Protein 4INE (pdb70)

Secondary structure (DSSP, 8-state):
--THHHHHHHHHHHHHTSSS----EEEE-SSHHHHHHHHHHHTTT-S-EEEES-GGGTTT---EEEEEEES-STTTTT-HHHHHHHHHHHHHHEEEEEEEEE-TT-SSTTHHHHHHHHHHH--EE-TTS-EEEEEEEEEEE-HHIIIII----EEEEEEEEEE------SS-SHHHHHHHTTT-HHHHHHHHHHH-TT--STTHHHHHHHHHGGG----TT-EEEEET-TTSHHHHHHHHHH--EEEEEES-HHHHHHHHHHHHHS--TTEEEEE--TTT--PPTT-EEEEEEES-GGG-S-HHHHHHHHHHHEEEEEEEEEEEEEE-SSPPPHHHHHHHHHHT-----HHHHHHHHHHHT-EEEEEEE-HHHHHHHHHHHHHHHHHSHHHHHHHS-HHHHHHHHHHHHHHHHHHHTT-EEEEEEEEE---/--THHHHHHHHHHHHH-----EEEE-SSHHHHHHHHHHHTTT-S-EEEES-GGGGTT---EEEEEEES--TTTTT-HHHHHHHHHHHHHHEEEEEEEEE-TT-SSTTHHHHHHHHHHH--EE-TTS-EEEEEEEEEEE-HHIIIII----EEEEEEEEEEPPP--SSSSSHHHHHHHTTT-HHHHHHHHHHH-TT--STTHHHHHHHHHGGG----TT-EEEEET-TTSHHHHHHHHHH--EEEEEES-HHHHHHHHHHHHHS--TTEEEEE--TTT--PPTT-EEEEEEES-GGG-S-HHHHHHHHHHHEEEEEEEEEEEEEE-SSPPPHHHHHHHHHHT-----HHHHHHHHHHHT-EEEEEEE-HHHHHHHHHHHHHHHHT-HHHHHTTS-HHHHHHHHHHHHHHHHHHHTT-EEEEEEEEE---

Solvent-accessible surface area: 34184 Å² total; per-residue (Å²): 111,10,33,2,18,2,41,6,0,19,36,10,0,71,32,10,9,97,67,136,107,18,71,20,0,14,0,0,0,73,57,91,173,56,0,86,20,2,38,70,2,0,76,108,51,20,89,70,11,76,36,40,55,32,42,148,76,1,58,102,13,157,127,2,47,0,0,0,0,0,40,12,0,62,163,32,8,123,62,43,109,76,0,32,74,6,0,103,52,0,2,77,14,1,17,0,0,0,1,18,0,37,3,85,123,23,117,62,84,76,10,4,12,78,0,0,35,58,0,6,48,18,55,36,93,48,122,120,55,63,47,3,0,1,62,22,13,0,2,8,10,0,16,24,6,2,13,32,103,15,10,0,5,2,2,0,0,0,0,74,59,85,74,32,78,126,70,144,93,104,26,53,32,84,6,10,48,11,6,113,54,26,24,39,67,86,21,0,62,8,27,21,39,5,17,26,113,55,9,29,7,3,25,2,90,106,9,1,30,134,4,2,97,92,2,35,132,25,71,38,34,36,45,2,2,5,5,22,12,6,5,1,5,12,0,53,4,2,0,54,12,26,0,0,30,2,16,0,1,17,23,0,1,22,11,0,0,2,1,2,51,74,0,30,139,119,67,5,1,5,0,74,5,2,1,1,41,14,31,61,16,54,38,51,87,55,34,17,22,12,0,4,0,20,15,19,8,6,17,18,68,60,4,102,90,2,1,35,67,4,52,108,3,0,29,53,14,6,66,0,0,0,0,4,17,0,65,8,148,26,166,63,24,116,118,0,107,95,28,27,78,92,57,32,13,99,22,42,21,30,114,65,0,18,76,17,0,88,189,36,30,5,57,104,38,105,52,77,75,11,11,93,79,0,76,92,2,1,79,106,14,55,17,79,0,78,151,53,58,86,67,0,74,93,127,36,78,93,205,38,44,56,70,8,20,58,18,6,61,43,12,19,35,6,17,119,123,54,2,2,8,0,1,6,0,22,2,32,18,48,193,114,10,33,2,19,1,41,7,0,18,38,10,0,82,42,23,81,164,15,74,19,0,16,0,0,0,72,58,92,173,54,0,87,22,2,35,65,1,0,76,110,51,20,86,69,10,76,36,38,66,31,42,145,67,2,72,105,13,166,123,1,47,0,0,0,0,1,43,11,1,66,161,19,8,114,62,48,111,80,0,36,69,6,0,100,54,0,2,80,18,1,16,0,0,0,0,16,2,40,4,84,122,24,119,64,78,87,8,2,12,78,1,0,35,53,0,7,47,20,57,37,93,49,122,113,54,65,63,5,0,1,60,22,11,0,2,8,10,0,16,24,6,4,14,32,102,16,11,0,3,2,2,0,0,0,0,85,56,83,77,30,77,128,77,132,100,111,28,49,34,80,6,10,46,13,6,110,55,28,24,40,63,88,20,0,66,10,29,22,37,4,17,25,109,51,9,29,7,3,26,3,90,105,8,1,27,130,5,0,98,94,2,37,125,28,63,38,33,36,46,1,2,6,5,21,12,7,5,1,5,10,0,51,4,1,0,54,10,25,0,0,30,2,16,0,2,15,22,1,1,21,10,0,1,3,1,2,51,77,0,32,142,120,67,6,3,4,1,73,4,1,0,1,39,13,30,60,17,70,37,45,86,52,34,18,22,14,0,2,0,20,16,17,7,7,17,16,69,63,5,94,90,1,1,37,65,4,47,110,4,0,28,58,12,6,65,0,0,0,0,4,17,0,65,7,129,25,164,65,23,114,113,0,108,96,26,28,78,94,59,33,13,98,23,43,20,28,139,66,0,26,68,20,0,98,153,27,28,10,59,104,48,108,55,75,74,11,11,94,77,1,75,93,3,2,78,102,15,57,16,86,0,75,147,50,74,87,72,0,69,90,127,31,78,97,203,39,24,70,68,9,28,59,18,6,61,39,12,18,34,8,15,119,122,54,2,1,7,0,1,2,0,20,2,26,20,51,196

Structure (mmCIF, N/CA/C/O backbone):
data_4INE
#
_entry.id   4INE
#
_cell.length_a   57.131
_cell.length_b   68.011
_cell.length_c   74.742
_cell.angle_alpha   107.18
_cell.angle_beta   96.30
_cell.angle_gamma   106.51
#
_symmetry.space_group_name_H-M   'P 1'
#
loop_
_entity.id
_entity.type
_entity.pdbx_description
1 polymer 'Protein PMT-2'
2 non-polymer S-ADENOSYL-L-HOMOCYSTEINE
3 non-polymer 'PHOSPHORIC ACID MONO-(2-AMINO-ETHYL) ESTER'
4 non-polymer BETA-MERCAPTOETHANOL
5 water water
#
loop_
_atom_site.group_PDB
_atom_site.id
_atom_site.type_symbol
_atom_site.label_atom_id
_atom_site.label_alt_id
_atom_site.label_comp_id
_atom_site.label_asym_id
_atom_site.label_entity_id
_atom_site.label_seq_id
_atom_site.pdbx_PDB_ins_code
_atom_site.Cartn_x
_atom_site.Cartn_y
_atom_site.Cartn_z
_atom_site.occupancy
_atom_site.B_iso_or_equiv
_atom_site.auth_seq_id
_atom_site.auth_comp_id
_atom_site.auth_asym_id
_atom_site.auth_atom_id
_atom_site.pdbx_PDB_model_num
ATOM 1 N N . SER A 1 22 ? 15.096 -5.587 5.139 1.00 35.80 2 SER A N 1
ATOM 2 C CA . SER A 1 22 ? 15.534 -4.696 6.256 1.00 33.12 2 SER A CA 1
ATOM 3 C C . SER A 1 22 ? 17.064 -4.539 6.335 1.00 28.23 2 SER A C 1
ATOM 4 O O . SER A 1 22 ? 17.574 -3.437 6.186 1.00 27.93 2 SER A O 1
ATOM 7 N N . SER A 1 23 ? 17.806 -5.623 6.565 1.00 24.41 3 SER A N 1
ATOM 8 C CA . SER A 1 23 ? 19.272 -5.479 6.610 1.00 19.49 3 SER A CA 1
ATOM 9 C C . SER A 1 23 ? 19.812 -5.133 5.225 1.00 16.32 3 SER A C 1
ATOM 10 O O . SER A 1 23 ? 19.502 -5.817 4.244 1.00 15.99 3 SER A O 1
ATOM 13 N N . LEU A 1 24 ? 20.611 -4.070 5.129 1.00 13.98 4 LEU A N 1
ATOM 14 C CA . LEU A 1 24 ? 21.110 -3.656 3.822 1.00 12.92 4 LEU A CA 1
ATOM 15 C C . LEU A 1 24 ? 22.124 -4.656 3.236 1.00 11.48 4 LEU A C 1
ATOM 16 O O . LEU A 1 24 ? 22.394 -4.647 2.036 1.00 10.63 4 LEU A O 1
ATOM 21 N N . SER A 1 25 ? 22.667 -5.543 4.075 1.00 10.72 5 SER A N 1
ATOM 22 C CA . SER A 1 25 ? 23.608 -6.537 3.562 1.00 11.37 5 SER A CA 1
ATOM 23 C C . SER A 1 25 ? 22.925 -7.468 2.540 1.00 10.98 5 SER A C 1
ATOM 24 O O . SER A 1 25 ? 23.565 -7.970 1.619 1.00 11.48 5 SER A O 1
ATOM 27 N N . ILE A 1 26 ? 21.607 -7.663 2.676 1.00 10.69 6 ILE A N 1
ATOM 28 C CA . ILE A 1 26 ? 20.903 -8.546 1.739 1.00 11.07 6 ILE A CA 1
ATOM 29 C C . ILE A 1 26 ? 20.894 -8.013 0.282 1.00 10.72 6 ILE A C 1
ATOM 30 O O . ILE A 1 26 ? 21.399 -8.669 -0.633 1.00 10.20 6 ILE A O 1
ATOM 35 N N . PRO A 1 27 ? 20.330 -6.805 0.055 1.00 10.48 7 PRO A N 1
ATOM 36 C CA . PRO A 1 27 ? 20.357 -6.316 -1.334 1.00 10.35 7 PRO A CA 1
ATOM 37 C C . PRO A 1 27 ? 21.794 -6.020 -1.822 1.00 10.07 7 PRO A C 1
ATOM 38 O O . PRO A 1 27 ? 22.069 -6.131 -3.020 1.00 10.28 7 PRO A O 1
ATOM 42 N N . ARG A 1 28 ? 22.698 -5.681 -0.901 1.00 10.18 8 ARG A N 1
ATOM 43 C CA . ARG A 1 28 ? 24.096 -5.483 -1.303 1.00 9.67 8 ARG A CA 1
ATOM 44 C C . ARG A 1 28 ? 24.730 -6.778 -1.795 1.00 10.10 8 ARG A C 1
ATOM 45 O O . ARG A 1 28 ? 25.624 -6.730 -2.621 1.00 11.00 8 ARG A O 1
ATOM 53 N N . GLN A 1 29 ? 24.250 -7.933 -1.335 1.00 10.06 9 GLN A N 1
ATOM 54 C CA . GLN A 1 29 ? 24.778 -9.187 -1.839 1.00 10.01 9 GLN A CA 1
ATOM 55 C C . GLN A 1 29 ? 24.373 -9.354 -3.299 1.00 10.02 9 GLN A C 1
ATOM 56 O O . GLN A 1 29 ? 25.166 -9.799 -4.124 1.00 10.22 9 GLN A O 1
ATOM 62 N N . SER A 1 30 ? 23.137 -8.968 -3.633 1.00 10.08 10 SER A N 1
ATOM 63 C CA . SER A 1 30 ? 22.724 -8.985 -5.045 1.00 10.17 10 SER A CA 1
ATOM 64 C C . SER A 1 30 ? 23.536 -7.994 -5.889 1.00 10.37 10 SER A C 1
ATOM 65 O O . SER A 1 30 ? 23.854 -8.288 -7.022 1.00 10.45 10 SER A O 1
ATOM 68 N N . LEU A 1 31 ? 23.816 -6.814 -5.341 1.00 10.61 11 LEU A N 1
ATOM 69 C CA . LEU A 1 31 ? 24.658 -5.846 -6.069 1.00 10.50 11 LEU A CA 1
ATOM 70 C C . LEU A 1 31 ? 26.031 -6.430 -6.385 1.00 10.48 11 LEU A C 1
ATOM 71 O O . LEU A 1 31 ? 26.517 -6.308 -7.520 1.00 10.37 11 LEU A O 1
ATOM 76 N N . TYR A 1 32 ? 26.597 -7.135 -5.407 1.00 9.91 12 TYR A N 1
ATOM 77 C CA . TYR A 1 32 ? 27.872 -7.805 -5.594 1.00 10.68 12 TYR A CA 1
ATOM 78 C C . TYR A 1 32 ? 27.823 -8.764 -6.799 1.00 10.33 12 TYR A C 1
ATOM 79 O O . TYR A 1 32 ? 28.706 -8.740 -7.655 1.00 10.99 12 TYR A O 1
ATOM 88 N N . TYR A 1 33 ? 26.790 -9.606 -6.903 1.00 9.47 13 TYR A N 1
ATOM 89 C CA . TYR A 1 33 ? 26.676 -10.492 -8.070 1.00 9.96 13 TYR A CA 1
ATOM 90 C C . TYR A 1 33 ? 26.429 -9.755 -9.376 1.00 10.75 13 TYR A C 1
ATOM 91 O O . TYR A 1 33 ? 26.944 -10.169 -10.418 1.00 11.95 13 TYR A O 1
ATOM 100 N N . VAL A 1 34 ? 25.612 -8.704 -9.343 1.00 11.60 14 VAL A N 1
ATOM 101 C CA . VAL A 1 34 ? 25.359 -7.958 -10.562 1.00 12.76 14 VAL A CA 1
ATOM 102 C C . VAL A 1 34 ? 26.692 -7.420 -11.075 1.00 13.39 14 VAL A C 1
ATOM 103 O O . VAL A 1 34 ? 26.965 -7.489 -12.278 1.00 14.14 14 VAL A O 1
ATOM 107 N N . ASN A 1 35 ? 27.513 -6.912 -10.171 1.00 13.64 15 ASN A N 1
ATOM 108 C CA . ASN A 1 35 ? 28.828 -6.401 -10.570 1.00 15.33 15 ASN A CA 1
ATOM 109 C C . ASN A 1 35 ? 29.678 -7.500 -11.197 1.00 16.61 15 ASN A C 1
ATOM 110 O O . ASN A 1 35 ? 30.411 -7.255 -12.172 1.00 18.16 15 ASN A O 1
ATOM 115 N N . LYS A 1 36 ? 29.602 -8.718 -10.660 1.00 16.17 16 LYS A N 1
ATOM 116 C CA . LYS A 1 36 ? 30.352 -9.845 -11.247 1.00 17.36 16 LYS A CA 1
ATOM 117 C C . LYS A 1 36 ? 29.926 -10.195 -12.660 1.00 18.36 16 LYS A C 1
ATOM 118 O O . LYS A 1 36 ? 30.775 -10.425 -13.519 1.00 20.51 16 LYS A O 1
ATOM 124 N N . VAL A 1 37 ? 28.617 -10.248 -12.915 1.00 17.66 17 VAL A N 1
ATOM 125 C CA . VAL A 1 37 ? 28.125 -10.756 -14.197 1.00 20.25 17 VAL A CA 1
ATOM 126 C C . VAL A 1 37 ? 27.914 -9.693 -15.271 1.00 22.70 17 VAL A C 1
ATOM 127 O O . VAL A 1 37 ? 27.587 -10.015 -16.422 1.00 24.11 17 VAL A O 1
ATOM 131 N N . THR A 1 38 ? 28.082 -8.434 -14.908 1.00 24.08 18 THR A N 1
ATOM 132 C CA . THR A 1 38 ? 27.971 -7.370 -15.873 1.00 28.61 18 THR A CA 1
ATOM 133 C C . THR A 1 38 ? 29.317 -6.762 -16.160 1.00 31.95 18 THR A C 1
ATOM 134 O O . THR A 1 38 ? 29.397 -5.753 -16.783 1.00 36.04 18 THR A O 1
ATOM 138 N N . GLU A 1 39 ? 30.352 -7.466 -15.806 1.00 33.81 19 GLU A N 1
ATOM 139 C CA . GLU A 1 39 ? 31.506 -7.014 -15.147 1.00 36.91 19 GLU A CA 1
ATOM 140 C C . GLU A 1 39 ? 32.290 -6.003 -15.963 1.00 38.90 19 GLU A C 1
ATOM 141 O O . GLU A 1 39 ? 33.231 -5.440 -15.457 1.00 42.34 19 GLU A O 1
ATOM 147 N N . GLY A 1 40 ? 31.984 -5.841 -17.233 1.00 40.33 20 GLY A N 1
ATOM 148 C CA . GLY A 1 40 ? 32.340 -4.626 -17.933 1.00 39.83 20 GLY A CA 1
ATOM 149 C C . GLY A 1 40 ? 31.215 -3.633 -18.232 1.00 41.51 20 GLY A C 1
ATOM 150 O O . GLY A 1 40 ? 31.334 -2.446 -17.980 1.00 43.27 20 GLY A O 1
ATOM 151 N N . ARG A 1 41 ? 30.108 -4.161 -18.714 1.00 39.87 21 ARG A N 1
ATOM 152 C CA . ARG A 1 41 ? 29.091 -3.517 -19.492 1.00 37.70 21 ARG A CA 1
ATOM 153 C C . ARG A 1 41 ? 28.263 -2.503 -18.696 1.00 37.52 21 ARG A C 1
ATOM 154 O O . ARG A 1 41 ? 28.429 -2.399 -17.510 1.00 39.48 21 ARG A O 1
ATOM 162 N N . SER A 1 42 ? 27.465 -1.681 -19.375 1.00 35.52 22 SER A N 1
ATOM 163 C CA . SER A 1 42 ? 26.733 -0.648 -18.660 1.00 32.72 22 SER A CA 1
ATOM 164 C C . SER A 1 42 ? 25.402 -1.131 -18.146 1.00 30.19 22 SER A C 1
ATOM 165 O O . SER A 1 42 ? 24.819 -2.004 -18.703 1.00 32.57 22 SER A O 1
ATOM 168 N N . VAL A 1 43 ? 24.959 -0.550 -17.056 1.00 26.62 23 VAL A N 1
ATOM 169 C CA . VAL A 1 43 ? 23.623 -0.819 -16.523 1.00 23.66 23 VAL A CA 1
ATOM 170 C C . VAL A 1 43 ? 22.864 0.504 -16.414 1.00 22.31 23 VAL A C 1
ATOM 171 O O . VAL A 1 43 ? 23.244 1.380 -15.630 1.00 24.46 23 VAL A O 1
ATOM 175 N N . SER A 1 44 ? 21.819 0.652 -17.224 1.00 21.56 24 SER A N 1
ATOM 176 C CA . SER A 1 44 ? 21.061 1.906 -17.288 1.00 21.56 24 SER A CA 1
ATOM 177 C C . SER A 1 44 ? 19.852 1.922 -16.358 1.00 20.54 24 SER A C 1
ATOM 178 O O . SER A 1 44 ? 19.354 2.986 -15.992 1.00 19.70 24 SER A O 1
ATOM 181 N N . ASN A 1 45 ? 19.360 0.746 -15.979 1.00 17.73 25 ASN A N 1
ATOM 182 C CA . ASN A 1 45 ? 18.199 0.685 -15.101 1.00 17.26 25 ASN A CA 1
ATOM 183 C C . ASN A 1 45 ? 18.110 -0.680 -14.427 1.00 15.26 25 ASN A C 1
ATOM 184 O O . ASN A 1 45 ? 18.604 -1.675 -14.965 1.00 15.67 25 ASN A O 1
ATOM 189 N N . VAL A 1 46 ? 17.497 -0.684 -13.249 1.00 13.33 26 VAL A N 1
ATOM 190 C CA . VAL A 1 46 ? 17.259 -1.889 -12.439 1.00 12.84 26 VAL A CA 1
ATOM 191 C C . VAL A 1 46 ? 15.787 -1.895 -12.081 1.00 13.07 26 VAL A C 1
ATOM 192 O O . VAL A 1 46 ? 15.266 -0.894 -11.561 1.00 13.80 26 VAL A O 1
ATOM 196 N N . GLN A 1 47 ? 15.123 -3.011 -12.362 1.00 12.69 27 GLN A N 1
ATOM 197 C CA . GLN A 1 47 ? 13.715 -3.182 -11.994 1.00 12.75 27 GLN A CA 1
ATOM 198 C C . GLN A 1 47 ? 13.618 -4.204 -10.890 1.00 12.33 27 GLN A C 1
ATOM 199 O O . GLN A 1 47 ? 14.138 -5.298 -11.035 1.00 12.47 27 GLN A O 1
ATOM 205 N N . VAL A 1 48 ? 12.972 -3.844 -9.789 1.00 11.44 28 VAL A N 1
ATOM 206 C CA . VAL A 1 48 ? 12.876 -4.741 -8.629 1.00 11.78 28 VAL A CA 1
ATOM 207 C C . VAL A 1 48 ? 11.422 -5.129 -8.424 1.00 12.38 28 VAL A C 1
ATOM 208 O O . VAL A 1 48 ? 10.555 -4.244 -8.394 1.00 13.48 28 VAL A O 1
ATOM 212 N N . VAL A 1 49 ? 11.135 -6.412 -8.293 1.00 11.93 29 VAL A N 1
ATOM 213 C CA . VAL A 1 49 ? 9.762 -6.868 -7.982 1.00 12.66 29 VAL A CA 1
ATOM 214 C C . VAL A 1 49 ? 9.797 -7.491 -6.603 1.00 12.60 29 VAL A C 1
ATOM 215 O O . VAL A 1 49 ? 10.484 -8.501 -6.402 1.00 12.63 29 VAL A O 1
ATOM 219 N N . SER A 1 50 ? 9.086 -6.888 -5.644 1.00 12.96 30 SER A N 1
ATOM 220 C CA . SER A 1 50 ? 9.174 -7.278 -4.249 1.00 13.17 30 SER A CA 1
ATOM 221 C C . SER A 1 50 ? 7.832 -7.053 -3.558 1.00 14.29 30 SER A C 1
ATOM 222 O O . SER A 1 50 ? 7.521 -5.916 -3.229 1.00 14.84 30 SER A O 1
ATOM 225 N N . PRO A 1 51 ? 7.076 -8.127 -3.322 1.00 14.32 31 PRO A N 1
ATOM 226 C CA . PRO A 1 51 ? 5.799 -7.940 -2.600 1.00 15.72 31 PRO A CA 1
ATOM 227 C C . PRO A 1 51 ? 5.964 -7.213 -1.266 1.00 17.06 31 PRO A C 1
ATOM 228 O O . PRO A 1 51 ? 5.083 -6.435 -0.875 1.00 18.26 31 PRO A O 1
ATOM 232 N N . CYS A 1 52 ? 7.049 -7.471 -0.541 1.00 16.76 32 CYS A N 1
ATOM 233 C CA . CYS A 1 52 ? 7.376 -6.687 0.644 1.00 19.07 32 CYS A CA 1
ATOM 234 C C . CYS A 1 52 ? 7.965 -5.337 0.219 1.00 20.30 32 CYS A C 1
ATOM 235 O O . CYS A 1 52 ? 9.113 -5.252 -0.237 1.00 19.85 32 CYS A O 1
ATOM 238 N N . GLN A 1 53 ? 7.177 -4.276 0.354 1.00 20.83 33 GLN A N 1
ATOM 239 C CA . GLN A 1 53 ? 7.588 -2.950 -0.105 1.00 22.94 33 GLN A CA 1
ATOM 240 C C . GLN A 1 53 ? 8.829 -2.427 0.603 1.00 21.73 33 GLN A C 1
ATOM 241 O O . GLN A 1 53 ? 9.727 -1.872 -0.031 1.00 21.61 33 GLN A O 1
ATOM 247 N N . LYS A 1 54 ? 8.871 -2.562 1.920 1.00 21.71 34 LYS A N 1
ATOM 248 C CA . LYS A 1 54 ? 10.000 -2.028 2.678 1.00 22.08 34 LYS A CA 1
ATOM 249 C C . LYS A 1 54 ? 11.311 -2.694 2.256 1.00 20.81 34 LYS A C 1
ATOM 250 O O . LYS A 1 54 ? 12.329 -2.018 2.054 1.00 19.85 34 LYS A O 1
ATOM 256 N N . GLN A 1 55 ? 11.293 -4.014 2.121 1.00 19.69 35 GLN A N 1
ATOM 257 C CA . GLN A 1 55 ? 12.483 -4.703 1.612 1.00 18.73 35 GLN A CA 1
ATOM 258 C C . GLN A 1 55 ? 12.817 -4.255 0.202 1.00 16.95 35 GLN A C 1
ATOM 259 O O . GLN A 1 55 ? 13.989 -4.036 -0.130 1.00 15.56 35 GLN A O 1
ATOM 265 N N . GLY A 1 56 ? 11.801 -4.120 -0.647 1.00 15.24 36 GLY A N 1
ATOM 266 C CA . GLY A 1 56 ? 12.021 -3.641 -2.014 1.00 16.10 36 GLY A CA 1
ATOM 267 C C . GLY A 1 56 ? 12.769 -2.318 -2.001 1.00 16.30 36 GLY A C 1
ATOM 268 O O . GLY A 1 56 ? 13.704 -2.104 -2.795 1.00 15.61 36 GLY A O 1
ATOM 269 N N . GLN A 1 57 ? 12.368 -1.426 -1.091 1.00 16.46 37 GLN A N 1
ATOM 270 C CA . GLN A 1 57 ? 13.005 -0.117 -0.999 1.00 17.36 37 GLN A CA 1
ATOM 271 C C . GLN A 1 57 ? 14.488 -0.210 -0.652 1.00 15.20 37 GLN A C 1
ATOM 272 O O . GLN A 1 57 ? 15.293 0.630 -1.081 1.00 15.41 37 GLN A O 1
ATOM 278 N N . THR A 1 58 ? 14.862 -1.227 0.118 1.00 14.69 38 THR A N 1
ATOM 279 C CA . THR A 1 58 ? 16.285 -1.396 0.457 1.00 13.79 38 THR A CA 1
ATOM 280 C C . THR A 1 58 ? 17.138 -1.676 -0.771 1.00 13.03 38 THR A C 1
ATOM 281 O O . THR A 1 58 ? 18.341 -1.373 -0.750 1.00 12.95 38 THR A O 1
ATOM 285 N N . TYR A 1 59 ? 16.548 -2.218 -1.843 1.00 12.74 39 TYR A N 1
ATOM 286 C CA . TYR A 1 59 ? 17.290 -2.381 -3.107 1.00 12.62 39 TYR A CA 1
ATOM 287 C C . TYR A 1 59 ? 17.593 -1.039 -3.779 1.00 13.33 39 TYR A C 1
ATOM 288 O O . TYR A 1 59 ? 18.653 -0.858 -4.378 1.00 12.66 39 TYR A O 1
ATOM 297 N N . VAL A 1 60 ? 16.657 -0.097 -3.692 1.00 14.30 40 VAL A N 1
ATOM 298 C CA . VAL A 1 60 ? 16.914 1.234 -4.223 1.00 14.99 40 VAL A CA 1
ATOM 299 C C . VAL A 1 60 ? 18.128 1.833 -3.531 1.00 15.07 40 VAL A C 1
ATOM 300 O O . VAL A 1 60 ? 19.071 2.298 -4.182 1.00 15.92 40 VAL A O 1
ATOM 304 N N . THR A 1 61 ? 18.120 1.807 -2.197 1.00 15.13 41 THR A N 1
ATOM 305 C CA . THR A 1 61 ? 19.215 2.344 -1.409 1.00 16.64 41 THR A CA 1
ATOM 306 C C . THR A 1 61 ? 20.540 1.647 -1.746 1.00 15.66 41 THR A C 1
ATOM 307 O O . THR A 1 61 ? 21.575 2.304 -1.960 1.00 17.01 41 THR A O 1
ATOM 311 N N . ALA A 1 62 ? 20.508 0.321 -1.822 1.00 14.46 42 ALA A N 1
ATOM 312 C CA . ALA A 1 62 ? 21.725 -0.476 -2.020 1.00 14.03 42 ALA A CA 1
ATOM 313 C C . ALA A 1 62 ? 22.357 -0.322 -3.400 1.00 14.42 42 ALA A C 1
ATOM 314 O O . ALA A 1 62 ? 23.567 -0.444 -3.566 1.00 14.49 42 ALA A O 1
ATOM 316 N N . PHE A 1 63 ? 21.540 -0.051 -4.413 1.00 13.67 43 PHE A N 1
ATOM 317 C CA . PHE A 1 63 ? 22.032 -0.075 -5.784 1.00 13.80 43 PHE A CA 1
ATOM 318 C C . PHE A 1 63 ? 22.549 1.261 -6.291 1.00 14.87 43 PHE A C 1
ATOM 319 O O . PHE A 1 63 ? 23.078 1.325 -7.394 1.00 15.08 43 PHE A O 1
ATOM 327 N N . THR A 1 64 ? 22.429 2.305 -5.478 1.00 16.71 44 THR A N 1
ATOM 328 C CA . THR A 1 64 ? 22.891 3.628 -5.893 1.00 18.38 44 THR A CA 1
ATOM 329 C C . THR A 1 64 ? 24.288 3.677 -6.535 1.00 19.63 44 THR A C 1
ATOM 330 O O . THR A 1 64 ? 24.468 4.386 -7.527 1.00 19.86 44 THR A O 1
ATOM 334 N N . PRO A 1 65 ? 25.271 2.928 -5.992 1.00 19.43 45 PRO A N 1
ATOM 335 C CA . PRO A 1 65 ? 26.602 2.980 -6.609 1.00 19.39 45 PRO A CA 1
ATOM 336 C C . PRO A 1 65 ? 26.602 2.571 -8.087 1.00 20.07 45 PRO A C 1
ATOM 337 O O . PRO A 1 65 ? 27.418 3.070 -8.873 1.00 22.68 45 PRO A O 1
ATOM 341 N N . LEU A 1 66 ? 25.694 1.683 -8.472 1.00 17.47 46 LEU A N 1
ATOM 342 C CA . LEU A 1 66 ? 25.609 1.237 -9.849 1.00 17.72 46 LEU A CA 1
ATOM 343 C C . LEU A 1 66 ? 24.764 2.229 -10.655 1.00 17.62 46 LEU A C 1
ATOM 344 O O . LEU A 1 66 ? 25.173 2.695 -11.709 1.00 18.04 46 LEU A O 1
ATOM 349 N N . THR A 1 67 ? 23.572 2.533 -10.154 1.00 16.06 47 THR A N 1
ATOM 350 C CA . THR A 1 67 ? 22.670 3.492 -10.792 1.00 16.71 47 THR A CA 1
ATOM 351 C C . THR A 1 67 ? 21.608 3.939 -9.800 1.00 16.74 47 THR A C 1
ATOM 352 O O . THR A 1 67 ? 21.224 3.177 -8.915 1.00 16.96 47 THR A O 1
ATOM 356 N N . SER A 1 68 ? 21.139 5.178 -9.923 1.00 16.76 48 SER A N 1
ATOM 357 C CA . SER A 1 68 ? 19.984 5.588 -9.155 1.00 17.07 48 SER A CA 1
ATOM 358 C C . SER A 1 68 ? 18.693 5.270 -9.889 1.00 15.79 48 SER A C 1
ATOM 359 O O . SER A 1 68 ? 17.603 5.466 -9.339 1.00 16.36 48 SER A O 1
ATOM 362 N N . ASN A 1 69 ? 18.808 4.783 -11.126 1.00 14.83 49 ASN A N 1
ATOM 363 C CA . ASN A 1 69 ? 17.625 4.494 -11.910 1.00 14.31 49 ASN A CA 1
ATOM 364 C C . ASN A 1 69 ? 17.083 3.098 -11.554 1.00 14.09 49 ASN A C 1
ATOM 365 O O . ASN A 1 69 ? 17.184 2.153 -12.348 1.00 14.08 49 ASN A O 1
ATOM 370 N N . VAL A 1 70 ? 16.528 3.010 -10.350 1.00 13.14 50 VAL A N 1
ATOM 371 C CA . VAL A 1 70 ? 15.996 1.757 -9.787 1.00 13.56 50 VAL A CA 1
ATOM 372 C C . VAL A 1 70 ? 14.536 1.950 -9.398 1.00 13.94 50 VAL A C 1
ATOM 373 O O . VAL A 1 70 ? 14.224 2.850 -8.616 1.00 14.05 50 VAL A O 1
ATOM 377 N N . GLN A 1 71 ? 13.652 1.117 -9.944 1.00 14.16 51 GLN A N 1
ATOM 378 C CA . GLN A 1 71 ? 12.227 1.192 -9.643 1.00 14.94 51 GLN A CA 1
ATOM 379 C C . GLN A 1 71 ? 11.738 -0.085 -8.965 1.00 15.37 51 GLN A C 1
ATOM 380 O O . GLN A 1 71 ? 12.183 -1.185 -9.301 1.00 15.09 51 GLN A O 1
ATOM 386 N N . VAL A 1 72 ? 10.818 0.065 -8.022 1.00 15.49 52 VAL A N 1
ATOM 387 C CA . VAL A 1 72 ? 10.281 -1.050 -7.258 1.00 16.71 52 VAL A CA 1
ATOM 388 C C . VAL A 1 72 ? 8.825 -1.248 -7.593 1.00 18.21 52 VAL A C 1
ATOM 389 O O . VAL A 1 72 ? 8.055 -0.277 -7.654 1.00 19.30 52 VAL A O 1
ATOM 393 N N . HIS A 1 73 ? 8.464 -2.507 -7.791 1.00 18.61 53 HIS A N 1
ATOM 394 C CA . HIS A 1 73 ? 7.105 -2.932 -8.102 1.00 19.49 53 HIS A CA 1
ATOM 395 C C . HIS A 1 73 ? 6.738 -3.979 -7.086 1.00 20.73 53 HIS A C 1
ATOM 396 O O . HIS A 1 73 ? 7.608 -4.698 -6.598 1.00 18.75 53 HIS A O 1
ATOM 403 N N . THR A 1 74 ? 5.459 -4.119 -6.743 1.00 22.04 54 THR A N 1
ATOM 404 C CA . THR A 1 74 ? 5.132 -5.044 -5.665 1.00 25.52 54 THR A CA 1
ATOM 405 C C . THR A 1 74 ? 4.498 -6.319 -6.149 1.00 26.28 54 THR A C 1
ATOM 406 O O . THR A 1 74 ? 4.167 -7.178 -5.342 1.00 28.06 54 THR A O 1
ATOM 410 N N . SER A 1 75 ? 4.348 -6.461 -7.460 1.00 26.80 55 SER A N 1
ATOM 411 C CA . SER A 1 75 ? 3.622 -7.593 -7.986 1.00 29.28 55 SER A CA 1
ATOM 412 C C . SER A 1 75 ? 4.179 -8.111 -9.298 1.00 28.06 55 SER A C 1
ATOM 413 O O . SER A 1 75 ? 4.590 -7.331 -10.165 1.00 27.46 55 SER A O 1
ATOM 416 N N . LEU A 1 76 ? 4.176 -9.435 -9.443 1.00 28.51 56 LEU A N 1
ATOM 417 C CA . LEU A 1 76 ? 4.451 -10.063 -10.735 1.00 30.75 56 LEU A CA 1
ATOM 418 C C . LEU A 1 76 ? 3.426 -9.613 -11.765 1.00 33.42 56 LEU A C 1
ATOM 419 O O . LEU A 1 76 ? 3.725 -9.542 -12.958 1.00 35.21 56 LEU A O 1
ATOM 424 N N . GLU A 1 77 ? 2.219 -9.297 -11.298 1.00 35.58 57 GLU A N 1
ATOM 425 C CA . GLU A 1 77 ? 1.171 -8.784 -12.186 1.00 37.55 57 GLU A CA 1
ATOM 426 C C . GLU A 1 77 ? 1.674 -7.591 -12.995 1.00 36.87 57 GLU A C 1
ATOM 427 O O . GLU A 1 77 ? 1.296 -7.420 -14.149 1.00 38.52 57 GLU A O 1
ATOM 433 N N . GLN A 1 78 ? 2.530 -6.769 -12.389 1.00 36.45 58 GLN A N 1
ATOM 434 C CA . GLN A 1 78 ? 3.057 -5.576 -13.055 1.00 35.44 58 GLN A CA 1
ATOM 435 C C . GLN A 1 78 ? 4.252 -5.921 -13.955 1.00 35.82 58 GLN A C 1
ATOM 436 O O . GLN A 1 78 ? 4.813 -5.040 -14.620 1.00 34.50 58 GLN A O 1
ATOM 442 N N . LEU A 1 79 ? 4.617 -7.206 -13.985 1.00 33.86 59 LEU A N 1
ATOM 443 C CA . LEU A 1 79 ? 5.797 -7.666 -14.716 1.00 35.96 59 LEU A CA 1
ATOM 444 C C . LEU A 1 79 ? 5.664 -7.517 -16.236 1.00 39.80 59 LEU A C 1
ATOM 445 O O . LEU A 1 79 ? 6.559 -6.990 -16.894 1.00 40.19 59 LEU A O 1
ATOM 450 N N . SER A 1 80 ? 4.545 -7.976 -16.787 1.00 41.97 60 SER A N 1
ATOM 451 C CA . SER A 1 80 ? 4.312 -7.883 -18.227 1.00 45.07 60 SER A CA 1
ATOM 452 C C . SER A 1 80 ? 4.409 -6.448 -18.750 1.00 45.38 60 SER A C 1
ATOM 453 O O . SER A 1 80 ? 4.678 -6.232 -19.931 1.00 47.12 60 SER A O 1
ATOM 456 N N . THR A 1 81 ? 4.205 -5.468 -17.876 1.00 43.99 61 THR A N 1
ATOM 457 C CA . THR A 1 81 ? 4.224 -4.072 -18.301 1.00 43.63 61 THR A CA 1
ATOM 458 C C . THR A 1 81 ? 5.641 -3.475 -18.341 1.00 42.62 61 THR A C 1
ATOM 459 O O . THR A 1 81 ? 5.854 -2.408 -18.918 1.00 43.98 61 THR A O 1
ATOM 463 N N . ILE A 1 82 ? 6.605 -4.171 -17.741 1.00 37.60 62 ILE A N 1
ATOM 464 C CA . ILE A 1 82 ? 8.000 -3.711 -17.756 1.00 35.59 62 ILE A CA 1
ATOM 465 C C . ILE A 1 82 ? 8.695 -4.045 -19.078 1.00 34.43 62 ILE A C 1
ATOM 466 O O . ILE A 1 82 ? 8.454 -5.104 -19.659 1.00 34.85 62 ILE A O 1
ATOM 471 N N . ARG A 1 83 ? 9.560 -3.149 -19.553 1.00 34.13 63 ARG A N 1
ATOM 472 C CA . ARG A 1 83 ? 10.333 -3.405 -20.775 1.00 32.98 63 ARG A CA 1
ATOM 473 C C . ARG A 1 83 ? 11.825 -3.124 -20.588 1.00 31.06 63 ARG A C 1
ATOM 474 O O . ARG A 1 83 ? 12.201 -2.209 -19.854 1.00 31.46 63 ARG A O 1
ATOM 482 N N . ASN A 1 84 ? 12.665 -3.908 -21.258 1.00 29.75 64 ASN A N 1
ATOM 483 C CA . ASN A 1 84 ? 14.102 -3.652 -21.303 1.00 30.13 64 ASN A CA 1
ATOM 484 C C . ASN A 1 84 ? 14.699 -3.331 -19.940 1.00 28.00 64 ASN A C 1
ATOM 485 O O . ASN A 1 84 ? 15.149 -2.207 -19.690 1.00 28.79 64 ASN A O 1
ATOM 490 N N . ALA A 1 85 ? 14.718 -4.314 -19.055 1.00 22.82 65 ALA A N 1
ATOM 491 C CA . ALA A 1 85 ? 15.346 -4.113 -17.765 1.00 21.52 65 ALA A CA 1
ATOM 492 C C . ALA A 1 85 ? 16.770 -4.682 -17.818 1.00 20.47 65 ALA A C 1
ATOM 493 O O . ALA A 1 85 ? 16.952 -5.895 -17.903 1.00 19.80 65 ALA A O 1
ATOM 495 N N . ASP A 1 86 ? 17.786 -3.828 -17.763 1.00 17.80 66 ASP A N 1
ATOM 496 C CA . ASP A 1 86 ? 19.156 -4.330 -17.827 1.00 17.62 66 ASP A CA 1
ATOM 497 C C . ASP A 1 86 ? 19.407 -5.307 -16.695 1.00 15.27 66 ASP A C 1
ATOM 498 O O . ASP A 1 86 ? 20.072 -6.333 -16.876 1.00 15.46 66 ASP A O 1
ATOM 503 N N . VAL A 1 87 ? 18.890 -4.962 -15.525 1.00 13.22 67 VAL A N 1
ATOM 504 C CA . VAL A 1 87 ? 18.924 -5.848 -14.360 1.00 12.29 67 VAL A CA 1
ATOM 505 C C . VAL A 1 87 ? 17.483 -5.969 -13.865 1.00 11.84 67 VAL A C 1
ATOM 506 O O . VAL A 1 87 ? 16.790 -4.961 -13.687 1.00 12.39 67 VAL A O 1
ATOM 510 N N . LEU A 1 88 ? 17.045 -7.206 -13.667 1.00 10.73 68 LEU A N 1
ATOM 511 C CA . LEU A 1 88 ? 15.695 -7.501 -13.193 1.00 10.87 68 LEU A CA 1
ATOM 512 C C . LEU A 1 88 ? 15.842 -8.360 -11.938 1.00 10.58 68 LEU A C 1
ATOM 513 O O . LEU A 1 88 ? 16.482 -9.430 -11.997 1.00 10.70 68 LEU A O 1
ATOM 518 N N . ILE A 1 89 ? 15.300 -7.891 -10.804 1.00 10.04 69 ILE A N 1
ATOM 519 C CA . ILE A 1 89 ? 15.479 -8.559 -9.510 1.00 10.07 69 ILE A CA 1
ATOM 520 C C . ILE A 1 89 ? 14.127 -8.927 -8.928 1.00 10.31 69 ILE A C 1
ATOM 521 O O . ILE A 1 89 ? 13.259 -8.066 -8.808 1.00 11.01 69 ILE A O 1
ATOM 526 N N . PHE A 1 90 ? 13.972 -10.190 -8.543 1.00 9.45 70 PHE A N 1
ATOM 527 C CA . PHE A 1 90 ? 12.765 -10.686 -7.850 1.00 9.81 70 PHE A CA 1
ATOM 528 C C . PHE A 1 90 ? 13.116 -10.968 -6.410 1.00 10.21 70 PHE A C 1
ATOM 529 O O . PHE A 1 90 ? 14.035 -11.775 -6.146 1.00 10.51 70 PHE A O 1
ATOM 537 N N . ASN A 1 91 ? 12.427 -10.325 -5.475 1.00 10.30 71 ASN A N 1
ATOM 538 C CA . ASN A 1 91 ? 12.658 -10.510 -4.047 1.00 11.15 71 ASN A CA 1
ATOM 539 C C . ASN A 1 91 ? 11.479 -11.213 -3.373 1.00 11.70 71 ASN A C 1
ATOM 540 O O . ASN A 1 91 ? 10.455 -10.588 -3.059 1.00 12.12 71 ASN A O 1
ATOM 545 N N . ASN A 1 92 ? 11.628 -12.509 -3.143 1.00 11.84 72 ASN A N 1
ATOM 546 C CA . ASN A 1 92 ? 10.540 -13.334 -2.602 1.00 12.86 72 ASN A CA 1
ATOM 547 C C . ASN A 1 92 ? 9.264 -13.146 -3.391 1.00 13.70 72 ASN A C 1
ATOM 548 O O . ASN A 1 92 ? 8.146 -13.084 -2.823 1.00 15.77 72 ASN A O 1
ATOM 553 N N . ALA A 1 93 ? 9.407 -13.095 -4.705 1.00 12.40 73 ALA A N 1
ATOM 554 C CA . ALA A 1 93 ? 8.240 -12.840 -5.565 1.00 12.67 73 ALA A CA 1
ATOM 555 C C . ALA A 1 93 ? 7.546 -14.118 -6.011 1.00 13.48 73 ALA A C 1
ATOM 556 O O . ALA A 1 93 ? 6.411 -14.050 -6.545 1.00 14.34 73 ALA A O 1
ATOM 558 N N . LEU A 1 94 ? 8.166 -15.277 -5.823 1.00 12.87 74 LEU A N 1
ATOM 559 C CA . LEU A 1 94 ? 7.592 -16.540 -6.317 1.00 13.55 74 LEU A CA 1
ATOM 560 C C . LEU A 1 94 ? 6.963 -17.377 -5.224 1.00 13.96 74 LEU A C 1
ATOM 561 O O . LEU A 1 94 ? 6.447 -18.446 -5.512 1.00 14.05 74 LEU A O 1
ATOM 566 N N . SER A 1 95 ? 6.984 -16.899 -3.987 1.00 14.71 75 SER A N 1
ATOM 567 C CA . SER A 1 95 ? 6.652 -17.748 -2.842 1.00 17.09 75 SER A CA 1
ATOM 568 C C . SER A 1 95 ? 5.290 -18.412 -2.956 1.00 18.33 75 SER A C 1
ATOM 569 O O . SER A 1 95 ? 5.131 -19.548 -2.504 1.00 19.75 75 SER A O 1
ATOM 572 N N . GLN A 1 96 ? 4.336 -17.699 -3.548 1.00 18.51 76 GLN A N 1
ATOM 573 C CA . GLN A 1 96 ? 2.954 -18.199 -3.594 1.00 20.47 76 GLN A CA 1
ATOM 574 C C . GLN A 1 96 ? 2.727 -19.190 -4.719 1.00 19.08 76 GLN A C 1
ATOM 575 O O . GLN A 1 96 ? 1.779 -19.996 -4.657 1.00 19.45 76 GLN A O 1
ATOM 581 N N . ILE A 1 97 ? 3.589 -19.163 -5.736 1.00 17.74 77 ILE A N 1
ATOM 582 C CA . ILE A 1 97 ? 3.325 -19.902 -6.983 1.00 16.94 77 ILE A CA 1
ATOM 583 C C . ILE A 1 97 ? 4.290 -21.053 -7.282 1.00 15.83 77 ILE A C 1
ATOM 584 O O . ILE A 1 97 ? 4.147 -21.757 -8.299 1.00 15.22 77 ILE A O 1
ATOM 589 N N . ILE A 1 98 ? 5.257 -21.256 -6.394 1.00 15.34 78 ILE A N 1
ATOM 590 C CA . ILE A 1 98 ? 6.318 -22.231 -6.672 1.00 15.95 78 ILE A CA 1
ATOM 591 C C . ILE A 1 98 ? 5.799 -23.627 -7.044 1.00 15.06 78 ILE A C 1
ATOM 592 O O . ILE A 1 98 ? 6.398 -24.344 -7.855 1.00 14.34 78 ILE A O 1
ATOM 597 N N . THR A 1 99 ? 4.665 -24.012 -6.466 1.00 14.79 79 THR A N 1
ATOM 598 C CA . THR A 1 99 ? 4.184 -25.372 -6.679 1.00 14.39 79 THR A CA 1
ATOM 599 C C . THR A 1 99 ? 3.439 -25.596 -8.004 1.00 13.89 79 THR A C 1
ATOM 600 O O . THR A 1 99 ? 3.116 -26.732 -8.332 1.00 15.83 79 THR A O 1
ATOM 604 N N . ASN A 1 100 ? 3.180 -24.537 -8.767 1.00 13.44 80 ASN A N 1
ATOM 605 C CA . ASN A 1 100 ? 2.488 -24.629 -10.042 1.00 13.09 80 ASN A CA 1
ATOM 606 C C . ASN A 1 100 ? 3.428 -24.338 -11.218 1.00 13.36 80 ASN A C 1
ATOM 607 O O . ASN A 1 100 ? 3.880 -23.204 -11.409 1.00 13.52 80 ASN A O 1
ATOM 612 N N . ALA A 1 101 ? 3.756 -25.440 -11.929 1.00 14.68 81 ALA A N 1
ATOM 613 C CA . ALA A 1 101 ? 4.746 -25.290 -12.992 1.00 15.20 81 ALA A CA 1
ATOM 614 C C . ALA A 1 101 ? 4.278 -24.391 -14.141 1.00 15.53 81 ALA A C 1
ATOM 615 O O . ALA A 1 101 ? 5.094 -23.754 -14.804 1.00 16.48 81 ALA A O 1
ATOM 617 N N . ASP A 1 102 ? 2.967 -24.302 -14.375 1.00 14.96 82 ASP A N 1
ATOM 618 C CA . ASP A 1 102 ? 2.439 -23.383 -15.370 1.00 15.15 82 ASP A CA 1
ATOM 619 C C . ASP A 1 102 ? 2.687 -21.924 -14.984 1.00 14.42 82 ASP A C 1
ATOM 620 O O . ASP A 1 102 ? 3.061 -21.119 -15.836 1.00 14.42 82 ASP A O 1
ATOM 625 N N . LEU A 1 103 ? 2.473 -21.586 -13.714 1.00 13.88 83 LEU A N 1
ATOM 626 C CA . LEU A 1 103 ? 2.701 -20.224 -13.245 1.00 13.83 83 LEU A CA 1
ATOM 627 C C . LEU A 1 103 ? 4.198 -19.936 -13.294 1.00 13.34 83 LEU A C 1
ATOM 628 O O . LEU A 1 103 ? 4.579 -18.838 -13.684 1.00 13.55 83 LEU A O 1
ATOM 633 N N . LEU A 1 104 ? 5.024 -20.920 -12.930 1.00 13.45 84 LEU A N 1
ATOM 634 C CA . LEU A 1 104 ? 6.484 -20.720 -13.051 1.00 13.78 84 LEU A CA 1
ATOM 635 C C . LEU A 1 104 ? 6.881 -20.488 -14.511 1.00 13.88 84 LEU A C 1
ATOM 636 O O . LEU A 1 104 ? 7.709 -19.607 -14.798 1.00 12.88 84 LEU A O 1
ATOM 641 N N . THR A 1 105 ? 6.304 -21.240 -15.443 1.00 13.46 85 THR A N 1
ATOM 642 C CA . THR A 1 105 ? 6.613 -21.056 -16.856 1.00 14.39 85 THR A CA 1
ATOM 643 C C . THR A 1 105 ? 6.215 -19.674 -17.350 1.00 14.32 85 THR A C 1
ATOM 644 O O . THR A 1 105 ? 6.976 -19.021 -18.043 1.00 13.94 85 THR A O 1
ATOM 648 N N . ASP A 1 106 ? 5.024 -19.212 -16.972 1.00 14.88 86 ASP A N 1
ATOM 649 C CA . ASP A 1 106 ? 4.594 -17.869 -17.324 1.00 15.98 86 ASP A CA 1
ATOM 650 C C . ASP A 1 106 ? 5.603 -16.825 -16.824 1.00 14.66 86 ASP A C 1
ATOM 651 O O . ASP A 1 106 ? 5.972 -15.900 -17.553 1.00 15.15 86 ASP A O 1
ATOM 656 N N . PHE A 1 107 ? 6.002 -16.964 -15.561 1.00 14.00 87 PHE A N 1
ATOM 657 C CA . PHE A 1 107 ? 7.018 -16.101 -14.968 1.00 13.62 87 PHE A CA 1
ATOM 658 C C . PHE A 1 107 ? 8.306 -16.116 -15.787 1.00 13.22 87 PHE A C 1
ATOM 659 O O . PHE A 1 107 ? 8.857 -15.050 -16.115 1.00 13.01 87 PHE A O 1
ATOM 667 N N . LEU A 1 108 ? 8.776 -17.305 -16.121 1.00 13.20 88 LEU A N 1
ATOM 668 C CA . LEU A 1 108 ? 10.049 -17.416 -16.853 1.00 13.07 88 LEU A CA 1
ATOM 669 C C . LEU A 1 108 ? 9.954 -16.779 -18.233 1.00 13.29 88 LEU A C 1
ATOM 670 O O . LEU A 1 108 ? 10.899 -16.126 -18.688 1.00 13.86 88 LEU A O 1
ATOM 675 N N . LYS A 1 109 ? 8.801 -16.921 -18.889 1.00 13.77 89 LYS A N 1
ATOM 676 C CA . LYS A 1 109 ? 8.630 -16.313 -20.202 1.00 14.82 89 LYS A CA 1
ATOM 677 C C . LYS A 1 109 ? 8.761 -14.807 -20.116 1.00 15.32 89 LYS A C 1
ATOM 678 O O . LYS A 1 109 ? 9.434 -14.193 -20.953 1.00 15.19 89 LYS A O 1
ATOM 684 N N . ASN A 1 110 ? 8.108 -14.208 -19.114 1.00 15.05 90 ASN A N 1
ATOM 685 C CA . ASN A 1 110 ? 8.193 -12.764 -18.916 1.00 17.67 90 ASN A CA 1
ATOM 686 C C . ASN A 1 110 ? 9.594 -12.316 -18.493 1.00 16.50 90 ASN A C 1
ATOM 687 O O . ASN A 1 110 ? 10.150 -11.353 -19.038 1.00 17.16 90 ASN A O 1
ATOM 692 N N . ALA A 1 111 ? 10.169 -13.005 -17.514 1.00 14.88 91 ALA A N 1
ATOM 693 C CA . ALA A 1 111 ? 11.495 -12.602 -17.025 1.00 14.61 91 ALA A CA 1
ATOM 694 C C . ALA A 1 111 ? 12.567 -12.672 -18.121 1.00 15.64 91 ALA A C 1
ATOM 695 O O . ALA A 1 111 ? 13.416 -11.782 -18.212 1.00 15.29 91 ALA A O 1
ATOM 697 N N . THR A 1 112 ? 12.542 -13.718 -18.946 1.00 14.84 92 THR A N 1
ATOM 698 C CA . THR A 1 112 ? 13.559 -13.909 -19.970 1.00 15.63 92 THR A CA 1
ATOM 699 C C . THR A 1 112 ? 13.390 -12.847 -21.053 1.00 16.58 92 THR A C 1
ATOM 700 O O . THR A 1 112 ? 14.370 -12.306 -21.553 1.00 17.58 92 THR A O 1
ATOM 704 N N . ALA A 1 113 ? 12.147 -12.505 -21.380 1.00 15.91 96 ALA A N 1
ATOM 705 C CA . ALA A 1 113 ? 11.906 -11.511 -22.421 1.00 16.78 96 ALA A CA 1
ATOM 706 C C . ALA A 1 113 ? 12.407 -10.125 -22.010 1.00 17.99 96 ALA A C 1
ATOM 707 O O . ALA A 1 113 ? 13.005 -9.415 -22.821 1.00 21.40 96 ALA A O 1
ATOM 709 N N . ILE A 1 114 ? 12.161 -9.755 -20.755 1.00 17.38 97 ILE A N 1
ATOM 710 C CA . ILE A 1 114 ? 12.369 -8.401 -20.233 1.00 18.72 97 ILE A CA 1
ATOM 711 C C . ILE A 1 114 ? 13.801 -8.175 -19.745 1.00 17.34 97 ILE A C 1
ATOM 712 O O . ILE A 1 114 ? 14.376 -7.104 -19.927 1.00 17.19 97 ILE A O 1
ATOM 717 N N . GLY A 1 115 ? 14.381 -9.198 -19.131 1.00 16.35 98 GLY A N 1
ATOM 718 C CA . GLY A 1 115 ? 15.615 -8.999 -18.364 1.00 15.69 98 GLY A CA 1
ATOM 719 C C . GLY A 1 115 ? 16.908 -9.333 -19.074 1.00 14.81 98 GLY A C 1
ATOM 720 O O . GLY A 1 115 ? 16.949 -10.166 -19.984 1.00 15.33 98 GLY A O 1
ATOM 721 N N . GLY A 1 116 ? 17.974 -8.668 -18.641 1.00 14.93 99 GLY A N 1
ATOM 722 C CA . GLY A 1 116 ? 19.324 -8.938 -19.110 1.00 14.28 99 GLY A CA 1
ATOM 723 C C . GLY A 1 116 ? 20.001 -9.804 -18.056 1.00 13.67 99 GLY A C 1
ATOM 724 O O . GLY A 1 116 ? 20.170 -10.998 -18.241 1.00 16.01 99 GLY A O 1
ATOM 725 N N . THR A 1 117 ? 20.356 -9.214 -16.934 1.00 13.08 100 THR A N 1
ATOM 726 C CA . THR A 1 117 ? 20.779 -9.978 -15.767 1.00 12.92 100 THR A CA 1
ATOM 727 C C . THR A 1 117 ? 19.520 -10.201 -14.941 1.00 12.39 100 THR A C 1
ATOM 728 O O . THR A 1 117 ? 18.798 -9.243 -14.653 1.00 13.20 100 THR A O 1
ATOM 732 N N . VAL A 1 118 ? 19.262 -11.452 -14.566 1.00 11.39 101 VAL A N 1
ATOM 733 C CA . VAL A 1 118 ? 18.081 -11.794 -13.798 1.00 10.76 101 VAL A CA 1
ATOM 734 C C . VAL A 1 118 ? 18.506 -12.365 -12.449 1.00 10.20 101 VAL A C 1
ATOM 735 O O . VAL A 1 118 ? 19.256 -13.359 -12.389 1.00 10.17 101 VAL A O 1
ATOM 739 N N . ILE A 1 119 ? 18.045 -11.740 -11.373 1.00 9.78 102 ILE A N 1
ATOM 740 C CA . ILE A 1 119 ? 18.366 -12.155 -10.008 1.00 10.33 102 ILE A CA 1
ATOM 741 C C . ILE A 1 119 ? 17.071 -12.583 -9.332 1.00 10.01 102 ILE A C 1
ATOM 742 O O . ILE A 1 119 ? 16.077 -11.838 -9.368 1.00 9.64 102 ILE A O 1
ATOM 747 N N . ILE A 1 120 ? 17.071 -13.769 -8.738 1.00 9.42 103 ILE A N 1
ATOM 748 C CA . ILE A 1 120 ? 15.882 -14.268 -8.029 1.00 9.47 103 ILE A CA 1
ATOM 749 C C . ILE A 1 120 ? 16.304 -14.587 -6.595 1.00 9.46 103 ILE A C 1
ATOM 750 O O . ILE A 1 120 ? 17.049 -15.554 -6.365 1.00 9.37 103 ILE A O 1
ATOM 755 N N . ARG A 1 121 ? 15.872 -13.782 -5.630 1.00 9.74 104 ARG A N 1
ATOM 756 C CA . ARG A 1 121 ? 16.059 -14.096 -4.213 1.00 10.07 104 ARG A CA 1
ATOM 757 C C . ARG A 1 121 ? 14.795 -14.810 -3.778 1.00 10.53 104 ARG A C 1
ATOM 758 O O . ARG A 1 121 ? 13.708 -14.255 -3.910 1.00 11.74 104 ARG A O 1
ATOM 766 N N . GLU A 1 122 ? 14.921 -16.029 -3.295 1.00 10.40 105 GLU A N 1
ATOM 767 C CA . GLU A 1 122 ? 13.730 -16.738 -2.792 1.00 10.55 105 GLU A CA 1
ATOM 768 C C . GLU A 1 122 ? 14.059 -17.575 -1.572 1.00 10.92 105 GLU A C 1
ATOM 769 O O . GLU A 1 122 ? 14.941 -18.419 -1.606 1.00 10.15 105 GLU A O 1
ATOM 775 N N . ASP A 1 123 ? 13.339 -17.335 -0.483 1.00 11.13 106 ASP A N 1
ATOM 776 C CA . ASP A 1 123 ? 13.525 -18.075 0.759 1.00 11.73 106 ASP A CA 1
ATOM 777 C C . ASP A 1 123 ? 12.737 -19.356 0.691 1.00 11.82 106 ASP A C 1
ATOM 778 O O . ASP A 1 123 ? 11.485 -19.314 0.562 1.00 13.32 106 ASP A O 1
ATOM 783 N N . LEU A 1 124 ? 13.403 -20.498 0.769 1.00 11.36 107 LEU A N 1
ATOM 784 C CA . LEU A 1 124 ? 12.737 -21.802 0.578 1.00 11.59 107 LEU A CA 1
ATOM 785 C C . LEU A 1 124 ? 12.620 -22.569 1.898 1.00 12.72 107 LEU A C 1
ATOM 786 O O . LEU A 1 124 ? 12.301 -23.757 1.908 1.00 13.80 107 LEU A O 1
ATOM 791 N N . LYS A 1 125 ? 12.836 -21.893 3.020 1.00 14.23 108 LYS A N 1
ATOM 792 C CA . LYS A 1 125 ? 12.806 -22.612 4.295 1.00 15.20 108 LYS A CA 1
ATOM 793 C C . LYS A 1 125 ? 11.441 -23.221 4.624 1.00 15.99 108 LYS A C 1
ATOM 794 O O . LYS A 1 125 ? 11.400 -24.217 5.330 1.00 17.58 108 LYS A O 1
ATOM 800 N N . ASP A 1 126 ? 10.364 -22.638 4.113 1.00 17.01 109 ASP A N 1
ATOM 801 C CA . ASP A 1 126 ? 9.013 -23.135 4.494 1.00 18.77 109 ASP A CA 1
ATOM 802 C C . ASP A 1 126 ? 8.400 -24.056 3.448 1.00 18.99 109 ASP A C 1
ATOM 803 O O . ASP A 1 126 ? 7.256 -24.526 3.591 1.00 19.76 109 ASP A O 1
ATOM 808 N N . CYS A 1 127 ? 9.136 -24.314 2.374 1.00 18.07 110 CYS A N 1
ATOM 809 C CA . CYS A 1 127 ? 8.668 -25.252 1.359 1.00 18.65 110 CYS A CA 1
ATOM 810 C C . CYS A 1 127 ? 8.494 -26.639 1.939 1.00 19.96 110 CYS A C 1
ATOM 811 O O . CYS A 1 127 ? 9.326 -27.091 2.732 1.00 19.81 110 CYS A O 1
ATOM 814 N N . SER A 1 128 ? 7.425 -27.329 1.555 1.00 20.49 111 SER A N 1
ATOM 815 C CA . SER A 1 128 ? 7.272 -28.703 2.032 1.00 22.03 111 SER A CA 1
ATOM 816 C C . SER A 1 128 ? 8.363 -29.593 1.445 1.00 21.94 111 SER A C 1
ATOM 817 O O . SER A 1 128 ? 8.816 -30.521 2.103 1.00 23.59 111 SER A O 1
ATOM 820 N N . ASP A 1 129 ? 8.806 -29.275 0.225 1.00 21.20 112 ASP A N 1
ATOM 821 C CA . ASP A 1 129 ? 9.941 -29.991 -0.397 1.00 20.87 112 ASP A CA 1
ATOM 822 C C . ASP A 1 129 ? 11.245 -29.356 0.100 1.00 20.69 112 ASP A C 1
ATOM 823 O O . ASP A 1 129 ? 11.569 -28.224 -0.281 1.00 17.79 112 ASP A O 1
ATOM 828 N N . LYS A 1 130 ? 11.968 -30.069 0.968 1.00 21.53 113 LYS A N 1
ATOM 829 C CA . LYS A 1 130 ? 13.177 -29.549 1.586 1.00 23.42 113 LYS A CA 1
ATOM 830 C C . LYS A 1 130 ? 14.332 -29.571 0.605 1.00 21.27 113 LYS A C 1
ATOM 831 O O . LYS A 1 130 ? 15.448 -29.163 0.964 1.00 21.77 113 LYS A O 1
ATOM 837 N N . ARG A 1 131 ? 14.062 -30.043 -0.616 1.00 19.27 114 ARG A N 1
ATOM 838 C CA . ARG A 1 131 ? 15.041 -29.946 -1.728 1.00 17.72 114 ARG A CA 1
ATOM 839 C C . ARG A 1 131 ? 14.474 -29.184 -2.932 1.00 15.12 114 ARG A C 1
ATOM 840 O O . ARG A 1 131 ? 14.852 -29.406 -4.100 1.00 14.60 114 ARG A O 1
ATOM 848 N N . GLN A 1 132 ? 13.541 -28.292 -2.634 1.00 13.38 115 GLN A N 1
ATOM 849 C CA . GLN A 1 132 ? 13.011 -27.378 -3.632 1.00 12.29 115 GLN A CA 1
ATOM 850 C C . GLN A 1 132 ? 14.090 -26.671 -4.466 1.00 11.71 115 GLN A C 1
ATOM 851 O O . GLN A 1 132 ? 13.895 -26.405 -5.643 1.00 11.25 115 GLN A O 1
ATOM 857 N N . VAL A 1 133 ? 15.234 -26.381 -3.859 1.00 10.95 116 VAL A N 1
ATOM 858 C CA . VAL A 1 133 ? 16.253 -25.641 -4.635 1.00 10.63 116 VAL A CA 1
ATOM 859 C C . VAL A 1 133 ? 16.671 -26.414 -5.887 1.00 10.44 116 VAL A C 1
ATOM 860 O O . VAL A 1 133 ? 16.961 -25.820 -6.941 1.00 10.60 116 VAL A O 1
ATOM 864 N N . ALA A 1 134 ? 16.701 -27.741 -5.801 1.00 10.08 117 ALA A N 1
ATOM 865 C CA . ALA A 1 134 ? 17.008 -28.530 -6.999 1.00 10.06 117 ALA A CA 1
ATOM 866 C C . ALA A 1 134 ? 15.922 -28.442 -8.077 1.00 10.69 117 ALA A C 1
ATOM 867 O O . ALA A 1 134 ? 16.221 -28.375 -9.273 1.00 10.67 117 ALA A O 1
ATOM 869 N N . ARG A 1 135 ? 14.651 -28.502 -7.642 1.00 10.68 118 ARG A N 1
ATOM 870 C CA . ARG A 1 135 ? 13.564 -28.392 -8.597 1.00 10.90 118 ARG A CA 1
ATOM 871 C C . ARG A 1 135 ? 13.581 -27.048 -9.322 1.00 10.34 118 ARG A C 1
ATOM 872 O O . ARG A 1 135 ? 13.445 -26.998 -10.555 1.00 10.43 118 ARG A O 1
ATOM 880 N N . LEU A 1 136 ? 13.766 -25.968 -8.560 1.00 10.29 119 LEU A N 1
ATOM 881 C CA . LEU A 1 136 ? 13.817 -24.642 -9.173 1.00 10.43 119 LEU A CA 1
ATOM 882 C C . LEU A 1 136 ? 15.048 -24.464 -10.056 1.00 10.31 119 LEU A C 1
ATOM 883 O O . LEU A 1 136 ? 14.953 -23.932 -11.169 1.00 10.17 119 LEU A O 1
ATOM 888 N N . THR A 1 137 ? 16.203 -24.948 -9.601 1.00 10.30 120 THR A N 1
ATOM 889 C CA . THR A 1 137 ? 17.398 -24.782 -10.413 1.00 10.57 120 THR A CA 1
ATOM 890 C C . THR A 1 137 ? 17.207 -25.467 -11.753 1.00 10.86 120 THR A C 1
ATOM 891 O O . THR A 1 137 ? 17.516 -24.908 -12.799 1.00 10.07 120 THR A O 1
ATOM 895 N N . ASP A 1 138 ? 16.663 -26.685 -11.727 1.00 10.29 121 ASP A N 1
ATOM 896 C CA . ASP A 1 138 ? 16.434 -27.409 -12.963 1.00 11.37 121 ASP A CA 1
ATOM 897 C C . ASP A 1 138 ? 15.462 -26.661 -13.884 1.00 11.77 121 ASP A C 1
ATOM 898 O O . ASP A 1 138 ? 15.714 -26.480 -15.078 1.00 11.65 121 ASP A O 1
ATOM 903 N N A TYR A 1 139 ? 14.341 -26.227 -13.320 0.50 11.71 122 TYR A N 1
ATOM 904 N N B TYR A 1 139 ? 14.322 -26.247 -13.329 0.50 11.99 122 TYR A N 1
ATOM 905 C CA A TYR A 1 139 ? 13.342 -25.548 -14.125 0.50 12.61 122 TYR A CA 1
ATOM 906 C CA B TYR A 1 139 ? 13.325 -25.530 -14.129 0.50 13.11 122 TYR A CA 1
ATOM 907 C C A TYR A 1 139 ? 13.915 -24.297 -14.800 0.50 12.29 122 TYR A C 1
ATOM 908 C C B TYR A 1 139 ? 13.916 -24.294 -14.803 0.50 12.56 122 TYR A C 1
ATOM 909 O O A TYR A 1 139 ? 13.682 -24.036 -15.992 0.50 12.57 122 TYR A O 1
ATOM 910 O O B TYR A 1 139 ? 13.685 -24.033 -15.993 0.50 12.77 122 TYR A O 1
ATOM 927 N N . PHE A 1 140 ? 14.668 -23.525 -14.025 1.00 12.10 123 PHE A N 1
ATOM 928 C CA . PHE A 1 140 ? 15.222 -22.255 -14.495 1.00 12.03 123 PHE A CA 1
ATOM 929 C C . PHE A 1 140 ? 16.320 -22.524 -15.537 1.00 12.27 123 PHE A C 1
ATOM 930 O O . PHE A 1 140 ? 16.463 -21.780 -16.513 1.00 12.20 123 PHE A O 1
ATOM 938 N N . ASP A 1 141 ? 17.124 -23.554 -15.285 1.00 11.94 124 ASP A N 1
ATOM 939 C CA . ASP A 1 141 ? 18.257 -23.888 -16.148 1.00 12.47 124 ASP A CA 1
ATOM 940 C C . ASP A 1 141 ? 17.875 -24.436 -17.521 1.00 12.85 124 ASP A C 1
ATOM 941 O O . ASP A 1 141 ? 18.587 -24.208 -18.492 1.00 13.25 124 ASP A O 1
ATOM 946 N N . VAL A 1 142 ? 16.759 -25.168 -17.616 1.00 12.22 125 VAL A N 1
ATOM 947 C CA . VAL A 1 142 ? 16.397 -25.791 -18.886 1.00 12.78 125 VAL A CA 1
ATOM 948 C C . VAL A 1 142 ? 15.317 -25.023 -19.650 1.00 12.76 125 VAL A C 1
ATOM 949 O O . VAL A 1 142 ? 15.044 -25.333 -20.818 1.00 13.80 125 VAL A O 1
ATOM 953 N N . PHE A 1 143 ? 14.751 -24.006 -19.009 1.00 13.08 126 PHE A N 1
ATOM 954 C CA . PHE A 1 143 ? 13.708 -23.212 -19.656 1.00 12.71 126 PHE A CA 1
ATOM 955 C C . PHE A 1 143 ? 14.206 -22.635 -20.979 1.00 13.57 126 PHE A C 1
ATOM 956 O O . PHE A 1 143 ? 15.297 -22.045 -21.030 1.00 13.52 126 PHE A O 1
ATOM 964 N N . ARG A 1 144 ? 13.418 -22.786 -22.048 1.00 14.82 127 ARG A N 1
ATOM 965 C CA . ARG A 1 144 ? 13.754 -22.174 -23.336 1.00 15.04 127 ARG A CA 1
ATOM 966 C C . ARG A 1 144 ? 12.522 -21.527 -23.928 1.00 16.38 127 ARG A C 1
ATOM 967 O O . ARG A 1 144 ? 11.407 -22.031 -23.768 1.00 17.23 127 ARG A O 1
ATOM 975 N N . THR A 1 145 ? 12.731 -20.408 -24.615 1.00 18.01 128 THR A N 1
ATOM 976 C CA . THR A 1 145 ? 11.638 -19.725 -25.292 1.00 20.29 128 THR A CA 1
ATOM 977 C C . THR A 1 145 ? 12.226 -18.971 -26.471 1.00 21.61 128 THR A C 1
ATOM 978 O O . THR A 1 145 ? 13.427 -18.868 -26.606 1.00 23.67 128 THR A O 1
ATOM 982 N N A THR A 1 146 ? 11.361 -18.445 -27.329 0.50 21.96 129 THR A N 1
ATOM 983 N N B THR A 1 146 ? 11.384 -18.469 -27.359 0.50 22.28 129 THR A N 1
ATOM 984 C CA A THR A 1 146 ? 11.806 -17.754 -28.534 0.50 22.50 129 THR A CA 1
ATOM 985 C CA B THR A 1 146 ? 11.918 -17.765 -28.514 0.50 22.98 129 THR A CA 1
ATOM 986 C C A THR A 1 146 ? 11.732 -16.242 -28.342 0.50 22.59 129 THR A C 1
ATOM 987 C C B THR A 1 146 ? 11.758 -16.265 -28.336 0.50 22.86 129 THR A C 1
ATOM 988 O O A THR A 1 146 ? 10.741 -15.731 -27.810 0.50 23.95 129 THR A O 1
ATOM 989 O O B THR A 1 146 ? 10.744 -15.791 -27.813 0.50 24.21 129 THR A O 1
ATOM 996 N N . ASP A 1 147 ? 12.771 -15.524 -28.757 1.00 22.46 130 ASP A N 1
ATOM 997 C CA . ASP A 1 147 ? 12.750 -14.072 -28.642 1.00 22.73 130 ASP A CA 1
ATOM 998 C C . ASP A 1 147 ? 12.114 -13.471 -29.890 1.00 23.59 130 ASP A C 1
ATOM 999 O O . ASP A 1 147 ? 11.639 -14.205 -30.768 1.00 23.26 130 ASP A O 1
ATOM 1004 N N . SER A 1 148 ? 12.080 -12.144 -29.960 1.00 25.51 131 SER A N 1
ATOM 1005 C CA . SER A 1 148 ? 11.397 -11.475 -31.067 1.00 26.53 131 SER A CA 1
ATOM 1006 C C . SER A 1 148 ? 12.082 -11.669 -32.420 1.00 26.81 131 SER A C 1
ATOM 1007 O O . SER A 1 148 ? 11.445 -11.479 -33.460 1.00 27.87 131 SER A O 1
ATOM 1010 N N . ASP A 1 149 ? 13.365 -12.033 -32.410 1.00 25.56 132 ASP A N 1
ATOM 1011 C CA . ASP A 1 149 ? 14.107 -12.338 -33.641 1.00 25.44 132 ASP A CA 1
ATOM 1012 C C . ASP A 1 149 ? 13.958 -13.793 -34.078 1.00 23.03 132 ASP A C 1
ATOM 1013 O O . ASP A 1 149 ? 14.489 -14.193 -35.118 1.00 22.98 132 ASP A O 1
ATOM 1018 N N . GLY A 1 150 ? 13.252 -14.582 -33.276 1.00 20.80 133 GLY A N 1
ATOM 1019 C CA . GLY A 1 150 ? 13.078 -16.003 -33.571 1.00 19.54 133 GLY A CA 1
ATOM 1020 C C . GLY A 1 150 ? 14.221 -16.866 -33.063 1.00 19.34 133 GLY A C 1
ATOM 1021 O O . GLY A 1 150 ? 14.338 -18.036 -33.440 1.00 18.87 133 GLY A O 1
ATOM 1022 N N . ASN A 1 151 ? 15.068 -16.294 -32.203 1.00 19.33 134 ASN A N 1
ATOM 1023 C CA . ASN A 1 151 ? 16.140 -17.066 -31.586 1.00 19.34 134 ASN A CA 1
ATOM 1024 C C . ASN A 1 151 ? 15.705 -17.832 -30.345 1.00 18.68 134 ASN A C 1
ATOM 1025 O O . ASN A 1 151 ? 14.825 -17.411 -29.605 1.00 17.92 134 ASN A O 1
ATOM 1030 N N . ASN A 1 152 ? 16.367 -18.956 -30.123 1.00 18.95 135 ASN A N 1
ATOM 1031 C CA . ASN A 1 152 ? 16.183 -19.783 -28.937 1.00 19.33 135 ASN A CA 1
ATOM 1032 C C . ASN A 1 152 ? 16.872 -19.055 -27.768 1.00 17.83 135 ASN A C 1
ATOM 1033 O O . ASN A 1 152 ? 18.063 -18.742 -27.846 1.00 18.61 135 ASN A O 1
ATOM 1038 N N . THR A 1 153 ? 16.128 -18.766 -26.708 1.00 15.74 136 THR A N 1
ATOM 1039 C CA . THR A 1 153 ? 16.688 -18.018 -25.567 1.00 15.85 136 THR A CA 1
ATOM 1040 C C . THR A 1 153 ? 16.396 -18.684 -24.241 1.00 14.82 136 THR A C 1
ATOM 1041 O O . THR A 1 153 ? 15.463 -19.483 -24.108 1.00 14.72 136 THR A O 1
ATOM 1045 N N . GLY A 1 154 ? 17.200 -18.343 -23.248 1.00 13.60 137 GLY A N 1
ATOM 1046 C CA . GLY A 1 154 ? 16.952 -18.813 -21.883 1.00 12.95 137 GLY A CA 1
ATOM 1047 C C . GLY A 1 154 ? 17.871 -18.097 -20.916 1.00 12.16 137 GLY A C 1
ATOM 1048 O O . GLY A 1 154 ? 18.433 -17.034 -21.234 1.00 12.57 137 GLY A O 1
ATOM 1049 N N . LEU A 1 155 ? 18.047 -18.709 -19.750 1.00 11.13 138 LEU A N 1
ATOM 1050 C CA . LEU A 1 155 ? 18.804 -18.108 -18.655 1.00 11.20 138 LEU A CA 1
ATOM 1051 C C . LEU A 1 155 ? 20.067 -18.924 -18.486 1.00 11.10 138 LEU A C 1
ATOM 1052 O O . LEU A 1 155 ? 20.012 -20.140 -18.408 1.00 12.01 138 LEU A O 1
ATOM 1057 N N . ASP A 1 156 ? 21.212 -18.251 -18.431 1.00 11.02 139 ASP A N 1
ATOM 1058 C CA . ASP A 1 156 ? 22.494 -18.922 -18.241 1.00 11.22 139 ASP A CA 1
ATOM 1059 C C . ASP A 1 156 ? 22.991 -18.726 -16.798 1.00 10.62 139 ASP A C 1
ATOM 1060 O O . ASP A 1 156 ? 23.280 -17.598 -16.372 1.00 10.22 139 ASP A O 1
ATOM 1065 N N . LEU A 1 157 ? 23.104 -19.832 -16.059 1.00 10.81 140 LEU A N 1
ATOM 1066 C CA . LEU A 1 157 ? 23.444 -19.815 -14.645 1.00 10.37 140 LEU A CA 1
ATOM 1067 C C . LEU A 1 157 ? 24.824 -19.225 -14.376 1.00 10.30 140 LEU A C 1
ATOM 1068 O O . LEU A 1 157 ? 25.824 -19.687 -14.950 1.00 11.49 140 LEU A O 1
ATOM 1073 N N . TYR A 1 158 ? 24.861 -18.234 -13.497 1.00 9.32 141 TYR A N 1
ATOM 1074 C CA . TYR A 1 158 ? 26.117 -17.839 -12.829 1.00 9.44 141 TYR A CA 1
ATOM 1075 C C . TYR A 1 158 ? 26.241 -18.664 -11.539 1.00 9.18 141 TYR A C 1
ATOM 1076 O O . TYR A 1 158 ? 27.189 -19.441 -11.401 1.00 9.78 141 TYR A O 1
ATOM 1085 N N . THR A 1 159 ? 25.295 -18.534 -10.611 1.00 8.88 142 THR A N 1
ATOM 1086 C CA . THR A 1 159 ? 25.356 -19.279 -9.362 1.00 8.87 142 THR A CA 1
ATOM 1087 C C . THR A 1 159 ? 23.998 -19.299 -8.703 1.00 8.74 142 THR A C 1
ATOM 1088 O O . THR A 1 159 ? 23.153 -18.424 -8.980 1.00 8.35 142 THR A O 1
ATOM 1092 N N . VAL A 1 160 ? 23.791 -20.297 -7.841 1.00 8.08 143 VAL A N 1
ATOM 1093 C CA . VAL A 1 160 ? 22.761 -20.238 -6.818 1.00 8.42 143 VAL A CA 1
ATOM 1094 C C . VAL A 1 160 ? 23.502 -20.190 -5.486 1.00 8.02 143 VAL A C 1
ATOM 1095 O O . VAL A 1 160 ? 24.127 -21.205 -5.080 1.00 8.15 143 VAL A O 1
ATOM 1099 N N . ASP A 1 161 ? 23.488 -19.028 -4.833 1.00 8.47 144 ASP A N 1
ATOM 1100 C CA . ASP A 1 161 ? 24.181 -18.825 -3.556 1.00 8.63 144 ASP A CA 1
ATOM 1101 C C . ASP A 1 161 ? 23.181 -18.704 -2.424 1.00 9.11 144 ASP A C 1
ATOM 1102 O O . ASP A 1 161 ? 21.984 -18.498 -2.674 1.00 9.61 144 ASP A O 1
ATOM 1107 N N . GLN A 1 162 ? 23.664 -18.874 -1.198 1.00 9.12 145 GLN A N 1
ATOM 1108 C CA . GLN A 1 162 ? 22.868 -18.623 -0.008 1.00 9.36 145 GLN A CA 1
ATOM 1109 C C . GLN A 1 162 ? 22.947 -17.152 0.386 1.00 9.70 145 GLN A C 1
ATOM 1110 O O . GLN A 1 162 ? 24.028 -16.534 0.306 1.00 10.17 145 GLN A O 1
ATOM 1116 N N . VAL A 1 163 ? 21.825 -16.586 0.831 1.00 9.24 146 VAL A N 1
ATOM 1117 C CA . VAL A 1 163 ? 21.795 -15.231 1.410 1.00 9.24 146 VAL A CA 1
ATOM 1118 C C . VAL A 1 163 ? 22.632 -15.255 2.694 1.00 9.67 146 VAL A C 1
ATOM 1119 O O . VAL A 1 163 ? 22.318 -15.970 3.651 1.00 9.56 146 VAL A O 1
ATOM 1123 N N . GLU A 1 164 ? 23.736 -14.509 2.715 1.00 9.93 147 GLU A N 1
ATOM 1124 C CA . GLU A 1 164 ? 24.616 -14.611 3.875 1.00 10.33 147 GLU A CA 1
ATOM 1125 C C . GLU A 1 164 ? 23.993 -14.144 5.180 1.00 10.65 147 GLU A C 1
ATOM 1126 O O . GLU A 1 164 ? 24.242 -14.711 6.235 1.00 10.57 147 GLU A O 1
ATOM 1132 N N . HIS A 1 165 ? 23.157 -13.120 5.116 1.00 10.70 148 HIS A N 1
ATOM 1133 C CA . HIS A 1 165 ? 22.458 -12.689 6.325 1.00 11.11 148 HIS A CA 1
ATOM 1134 C C . HIS A 1 165 ? 21.685 -13.845 6.926 1.00 10.93 148 HIS A C 1
ATOM 1135 O O . HIS A 1 165 ? 21.658 -14.003 8.150 1.00 10.86 148 HIS A O 1
ATOM 1142 N N . SER A 1 166 ? 21.027 -14.639 6.085 1.00 10.19 149 SER A N 1
ATOM 1143 C CA . SER A 1 166 ? 20.239 -15.777 6.577 1.00 11.00 149 SER A CA 1
ATOM 1144 C C . SER A 1 166 ? 21.119 -16.844 7.221 1.00 11.34 149 SER A C 1
ATOM 1145 O O . SER A 1 166 ? 20.795 -17.337 8.304 1.00 11.49 149 SER A O 1
ATOM 1148 N N . ASN A 1 167 ? 22.269 -17.162 6.603 1.00 10.94 150 ASN A N 1
ATOM 1149 C CA . ASN A 1 167 ? 23.175 -18.155 7.184 1.00 11.02 150 ASN A CA 1
ATOM 1150 C C . ASN A 1 167 ? 23.693 -17.745 8.559 1.00 10.92 150 ASN A C 1
ATOM 1151 O O . ASN A 1 167 ? 23.798 -18.566 9.464 1.00 13.18 150 ASN A O 1
ATOM 1156 N N . TYR A 1 168 ? 24.069 -16.476 8.687 1.00 10.74 151 TYR A N 1
ATOM 1157 C CA . TYR A 1 168 ? 24.810 -16.022 9.865 1.00 11.06 151 TYR A CA 1
ATOM 1158 C C . TYR A 1 168 ? 23.950 -15.452 10.989 1.00 11.78 151 TYR A C 1
ATOM 1159 O O . TYR A 1 168 ? 24.359 -15.494 12.147 1.00 12.33 151 TYR A O 1
ATOM 1168 N N . VAL A 1 169 ? 22.776 -14.920 10.643 1.00 12.54 152 VAL A N 1
ATOM 1169 C CA . VAL A 1 169 ? 21.909 -14.304 11.629 1.00 13.60 152 VAL A CA 1
ATOM 1170 C C . VAL A 1 169 ? 20.787 -15.253 12.030 1.00 15.34 152 VAL A C 1
ATOM 1171 O O . VAL A 1 169 ? 20.695 -15.616 13.202 1.00 17.13 152 VAL A O 1
ATOM 1175 N N . GLU A 1 170 ? 19.973 -15.708 11.074 1.00 15.99 153 GLU A N 1
ATOM 1176 C CA . GLU A 1 170 ? 18.900 -16.646 11.417 1.00 18.16 153 GLU A CA 1
ATOM 1177 C C . GLU A 1 170 ? 19.257 -18.135 11.394 1.00 17.32 153 GLU A C 1
ATOM 1178 O O . GLU A 1 170 ? 18.474 -18.959 11.848 1.00 19.74 153 GLU A O 1
ATOM 1184 N N . GLN A 1 171 ? 20.426 -18.493 10.886 1.00 16.06 154 GLN A N 1
ATOM 1185 C CA . GLN A 1 171 ? 20.733 -19.902 10.623 1.00 16.65 154 GLN A CA 1
ATOM 1186 C C . GLN A 1 171 ? 19.689 -20.599 9.747 1.00 15.27 154 GLN A C 1
ATOM 1187 O O . GLN A 1 171 ? 19.408 -21.781 9.917 1.00 15.70 154 GLN A O 1
ATOM 1193 N N . ASN A 1 172 ? 19.134 -19.842 8.814 1.00 12.94 155 ASN A N 1
ATOM 1194 C CA . ASN A 1 172 ? 18.309 -20.362 7.758 1.00 12.22 155 ASN A CA 1
ATOM 1195 C C . ASN A 1 172 ? 19.260 -20.564 6.598 1.00 12.26 155 ASN A C 1
ATOM 1196 O O . ASN A 1 172 ? 19.823 -19.582 6.078 1.00 12.69 155 ASN A O 1
ATOM 1201 N N . PHE A 1 173 ? 19.461 -21.814 6.225 1.00 11.33 156 PHE A N 1
ATOM 1202 C CA . PHE A 1 173 ? 20.407 -22.191 5.176 1.00 11.11 156 PHE A CA 1
ATOM 1203 C C . PHE A 1 173 ? 19.738 -22.453 3.836 1.00 10.81 156 PHE A C 1
ATOM 1204 O O . PHE A 1 173 ? 20.372 -22.918 2.887 1.00 10.82 156 PHE A O 1
ATOM 1212 N N . LEU A 1 174 ? 18.428 -22.154 3.762 1.00 10.26 157 LEU A N 1
ATOM 1213 C CA . LEU A 1 174 ? 17.661 -22.406 2.553 1.00 10.54 157 LEU A CA 1
ATOM 1214 C C . LEU A 1 174 ? 17.113 -21.129 1.927 1.00 10.73 157 LEU A C 1
ATOM 1215 O O . LEU A 1 174 ? 16.055 -21.161 1.288 1.00 10.97 157 LEU A O 1
ATOM 1220 N N . ASP A 1 175 ? 17.853 -20.019 2.056 1.00 10.32 158 ASP A N 1
ATOM 1221 C CA . ASP A 1 175 ? 17.410 -18.726 1.492 1.00 10.49 158 ASP A CA 1
ATOM 1222 C C . ASP A 1 175 ? 18.382 -18.441 0.358 1.00 10.01 158 ASP A C 1
ATOM 1223 O O . ASP A 1 175 ? 19.584 -18.314 0.618 1.00 10.32 158 ASP A O 1
ATOM 1228 N N . PHE A 1 176 ? 17.901 -18.405 -0.880 1.00 9.35 159 PHE A N 1
ATOM 1229 C CA . PHE A 1 176 ? 18.803 -18.442 -2.052 1.00 9.47 159 PHE A CA 1
ATOM 1230 C C . PHE A 1 176 ? 18.771 -17.193 -2.899 1.00 9.34 159 PHE A C 1
ATOM 1231 O O . PHE A 1 176 ? 17.735 -16.530 -3.036 1.00 9.82 159 PHE A O 1
ATOM 1239 N N . ILE A 1 177 ? 19.933 -16.878 -3.476 1.00 8.98 160 ILE A N 1
ATOM 1240 C CA . ILE A 1 177 ? 19.998 -15.922 -4.593 1.00 9.03 160 ILE A CA 1
ATOM 1241 C C . ILE A 1 177 ? 20.432 -16.658 -5.849 1.00 8.79 160 ILE A C 1
ATOM 1242 O O . ILE A 1 177 ? 21.588 -17.135 -5.934 1.00 9.14 160 ILE A O 1
ATOM 1247 N N . PHE A 1 178 ? 19.520 -16.801 -6.815 1.00 8.70 161 PHE A N 1
ATOM 1248 C CA . PHE A 1 178 ? 19.819 -17.349 -8.130 1.00 8.77 161 PHE A CA 1
ATOM 1249 C C . PHE A 1 178 ? 20.272 -16.205 -9.019 1.00 8.75 161 PHE A C 1
ATOM 1250 O O . PHE A 1 178 ? 19.581 -15.175 -9.111 1.00 9.68 161 PHE A O 1
ATOM 1258 N N . VAL A 1 179 ? 21.402 -16.384 -9.713 1.00 8.87 162 VAL A N 1
ATOM 1259 C CA . VAL A 1 179 ? 21.936 -15.338 -10.570 1.00 8.50 162 VAL A CA 1
ATOM 1260 C C . VAL A 1 179 ? 22.074 -15.885 -11.980 1.00 8.39 162 VAL A C 1
ATOM 1261 O O . VAL A 1 179 ? 22.759 -16.895 -12.197 1.00 8.51 162 VAL A O 1
ATOM 1265 N N . PHE A 1 180 ? 21.426 -15.222 -12.941 1.00 9.02 163 PHE A N 1
ATOM 1266 C CA . PHE A 1 180 ? 21.455 -15.623 -14.340 1.00 9.41 163 PHE A CA 1
ATOM 1267 C C . PHE A 1 180 ? 21.746 -14.460 -15.279 1.00 10.06 163 PHE A C 1
ATOM 1268 O O . PHE A 1 180 ? 21.437 -13.301 -14.959 1.00 9.92 163 PHE A O 1
ATOM 1276 N N . ARG A 1 181 ? 22.274 -14.795 -16.454 1.00 11.61 164 ARG A N 1
ATOM 1277 C CA . ARG A 1 181 ? 22.268 -13.874 -17.583 1.00 13.18 164 ARG A CA 1
ATOM 1278 C C . ARG A 1 181 ? 21.410 -14.448 -18.693 1.00 13.23 164 ARG A C 1
ATOM 1279 O O . ARG A 1 181 ? 21.559 -15.611 -19.069 1.00 12.60 164 ARG A O 1
ATOM 1287 N N . LYS A 1 182 ? 20.500 -13.638 -19.219 1.00 12.56 165 LYS A N 1
ATOM 1288 C CA . LYS A 1 182 ? 19.703 -14.045 -20.347 1.00 13.92 165 LYS A CA 1
ATOM 1289 C C . LYS A 1 182 ? 20.586 -14.107 -21.576 1.00 14.93 165 LYS A C 1
ATOM 1290 O O . LYS A 1 182 ? 21.365 -13.182 -21.838 1.00 16.19 165 LYS A O 1
ATOM 1296 N N . LYS A 1 183 ? 20.455 -15.173 -22.357 1.00 15.29 166 LYS A N 1
ATOM 1297 C CA . LYS A 1 183 ? 21.193 -15.226 -23.603 1.00 16.48 166 LYS A CA 1
ATOM 1298 C C . LYS A 1 183 ? 20.538 -16.103 -24.642 1.00 16.31 166 LYS A C 1
ATOM 1299 O O . LYS A 1 183 ? 19.642 -16.887 -24.340 1.00 15.19 166 LYS A O 1
ATOM 1305 N N . VAL A 1 184 ? 21.037 -15.969 -25.865 1.00 16.44 167 VAL A N 1
ATOM 1306 C CA . VAL A 1 184 ? 20.708 -16.872 -26.967 1.00 16.64 167 VAL A CA 1
ATOM 1307 C C . VAL A 1 184 ? 21.516 -18.152 -26.858 1.00 17.74 167 VAL A C 1
ATOM 1308 O O . VAL A 1 184 ? 22.744 -18.122 -26.614 1.00 17.92 167 VAL A O 1
ATOM 1312 N N . PHE A 1 185 ? 20.835 -19.283 -27.023 1.00 17.21 168 PHE A N 1
ATOM 1313 C CA . PHE A 1 185 ? 21.485 -20.576 -26.992 1.00 17.88 168 PHE A CA 1
ATOM 1314 C C . PHE A 1 185 ? 21.425 -21.186 -28.363 1.00 19.43 168 PHE A C 1
ATOM 1315 O O . PHE A 1 185 ? 20.390 -21.117 -29.034 1.00 20.45 168 PHE A O 1
ATOM 1323 N N . ALA A 1 186 ? 22.535 -21.788 -28.778 1.00 21.24 169 ALA A N 1
ATOM 1324 C CA . ALA A 1 186 ? 22.574 -22.492 -30.045 1.00 23.86 169 ALA A CA 1
ATOM 1325 C C . ALA A 1 186 ? 21.542 -23.612 -30.003 1.00 24.76 169 ALA A C 1
ATOM 1326 O O . ALA A 1 186 ? 21.289 -24.200 -28.934 1.00 24.85 169 ALA A O 1
ATOM 1328 N N . PRO A 1 187 ? 20.946 -23.920 -31.164 1.00 26.93 170 PRO A N 1
ATOM 1329 C CA . PRO A 1 187 ? 20.010 -25.030 -31.207 1.00 27.92 170 PRO A CA 1
ATOM 1330 C C . PRO A 1 187 ? 20.710 -26.303 -30.766 1.00 28.63 170 PRO A C 1
ATOM 1331 O O . PRO A 1 187 ? 21.927 -26.467 -30.974 1.00 29.20 170 PRO A O 1
ATOM 1335 N N . THR A 1 188 ? 19.944 -27.187 -30.145 1.00 29.43 171 THR A N 1
ATOM 1336 C CA . THR A 1 188 ? 20.460 -28.481 -29.736 1.00 29.13 171 THR A CA 1
ATOM 1337 C C . THR A 1 188 ? 19.302 -29.441 -29.577 1.00 29.85 171 THR A C 1
ATOM 1338 O O . THR A 1 188 ? 18.207 -29.039 -29.227 1.00 30.68 171 THR A O 1
ATOM 1342 N N . THR A 1 189 ? 19.558 -30.710 -29.855 1.00 30.27 172 THR A N 1
ATOM 1343 C CA . THR A 1 189 ? 18.582 -31.765 -29.672 1.00 29.29 172 THR A CA 1
ATOM 1344 C C . THR A 1 189 ? 19.127 -32.766 -28.653 1.00 28.53 172 THR A C 1
ATOM 1345 O O . THR A 1 189 ? 18.558 -33.838 -28.466 1.00 28.47 172 THR A O 1
ATOM 1349 N N . ASP A 1 190 ? 20.239 -32.425 -28.002 1.00 27.60 173 ASP A N 1
ATOM 1350 C CA . ASP A 1 190 ? 20.812 -33.315 -26.987 1.00 27.18 173 ASP A CA 1
ATOM 1351 C C . ASP A 1 190 ? 19.759 -33.549 -25.901 1.00 24.93 173 ASP A C 1
ATOM 1352 O O . ASP A 1 190 ? 19.016 -32.637 -25.552 1.00 25.77 173 ASP A O 1
ATOM 1357 N N . ALA A 1 191 ? 19.688 -34.769 -25.371 1.00 23.01 174 ALA A N 1
ATOM 1358 C CA . ALA A 1 191 ? 18.717 -35.085 -24.325 1.00 22.19 174 ALA A CA 1
ATOM 1359 C C . ALA A 1 191 ? 18.922 -34.211 -23.074 1.00 20.93 174 ALA A C 1
ATOM 1360 O O . ALA A 1 191 ? 17.970 -33.854 -22.380 1.00 20.30 174 ALA A O 1
ATOM 1362 N N . THR A 1 192 ? 20.171 -33.871 -22.775 1.00 19.59 175 THR A N 1
ATOM 1363 C CA . THR A 1 192 ? 20.431 -32.897 -21.712 1.00 18.87 175 THR A CA 1
ATOM 1364 C C . THR A 1 192 ? 21.053 -31.660 -22.351 1.00 18.75 175 THR A C 1
ATOM 1365 O O . THR A 1 192 ? 22.010 -31.763 -23.123 1.00 22.06 175 THR A O 1
ATOM 1369 N N . ILE A 1 193 ? 20.510 -30.486 -22.043 1.00 17.39 176 ILE A N 1
ATOM 1370 C CA . ILE A 1 193 ? 20.895 -29.304 -22.818 1.00 16.93 176 ILE A CA 1
ATOM 1371 C C . ILE A 1 193 ? 21.923 -28.388 -22.149 1.00 15.65 176 ILE A C 1
ATOM 1372 O O . ILE A 1 193 ? 22.325 -27.381 -22.739 1.00 16.52 176 ILE A O 1
ATOM 1377 N N . THR A 1 194 ? 22.328 -28.725 -20.919 1.00 13.87 177 THR A N 1
ATOM 1378 C CA . THR A 1 194 ? 23.442 -28.056 -20.236 1.00 13.00 177 THR A CA 1
ATOM 1379 C C . THR A 1 194 ? 24.238 -29.139 -19.524 1.00 12.59 177 THR A C 1
ATOM 1380 O O . THR A 1 194 ? 23.734 -30.264 -19.305 1.00 12.42 177 THR A O 1
ATOM 1384 N N . PHE A 1 195 ? 25.462 -28.806 -19.123 1.00 12.26 178 PHE A N 1
ATOM 1385 C CA . PHE A 1 195 ? 26.240 -29.738 -18.328 1.00 12.21 178 PHE A CA 1
ATOM 1386 C C . PHE A 1 195 ? 25.630 -30.000 -16.947 1.00 11.13 178 PHE A C 1
ATOM 1387 O O . PHE A 1 195 ? 25.654 -31.132 -16.470 1.00 10.69 178 PHE A O 1
ATOM 1395 N N . ARG A 1 196 ? 25.078 -28.957 -16.329 1.00 11.16 179 ARG A N 1
ATOM 1396 C CA . ARG A 1 196 ? 24.325 -29.097 -15.089 1.00 10.55 179 ARG A CA 1
ATOM 1397 C C . ARG A 1 196 ? 23.248 -30.192 -15.245 1.00 10.66 179 ARG A C 1
ATOM 1398 O O . ARG A 1 196 ? 23.140 -31.099 -14.401 1.00 10.37 179 ARG A O 1
ATOM 1406 N N . ASP A 1 197 ? 22.463 -30.097 -16.325 1.00 11.61 180 ASP A N 1
ATOM 1407 C CA . ASP A 1 197 ? 21.445 -31.120 -16.585 1.00 12.92 180 ASP A CA 1
ATOM 1408 C C . ASP A 1 197 ? 22.059 -32.511 -16.815 1.00 11.51 180 ASP A C 1
ATOM 1409 O O . ASP A 1 197 ? 21.540 -33.521 -16.324 1.00 11.90 180 ASP A O 1
ATOM 1414 N N . PHE A 1 198 ? 23.196 -32.571 -17.514 1.00 11.72 181 PHE A N 1
ATOM 1415 C CA . PHE A 1 198 ? 23.850 -33.854 -17.723 1.00 11.54 181 PHE A CA 1
ATOM 1416 C C . PHE A 1 198 ? 24.227 -34.520 -16.389 1.00 11.38 181 PHE A C 1
ATOM 1417 O O . PHE A 1 198 ? 23.967 -35.712 -16.200 1.00 10.72 181 PHE A O 1
ATOM 1425 N N . LEU A 1 199 ? 24.810 -33.763 -15.450 1.00 10.64 182 LEU A N 1
ATOM 1426 C CA . LEU A 1 199 ? 25.146 -34.319 -14.133 1.00 10.62 182 LEU A CA 1
ATOM 1427 C C . LEU A 1 199 ? 23.907 -34.813 -13.379 1.00 10.42 182 LEU A C 1
ATOM 1428 O O . LEU A 1 199 ? 23.884 -35.931 -12.851 1.00 11.01 182 LEU A O 1
ATOM 1433 N N . ASP A 1 200 ? 22.878 -33.974 -13.353 1.00 10.47 183 ASP A N 1
ATOM 1434 C CA . ASP A 1 200 ? 21.679 -34.308 -12.577 1.00 10.40 183 ASP A CA 1
ATOM 1435 C C . ASP A 1 200 ? 20.804 -35.399 -13.185 1.00 11.50 183 ASP A C 1
ATOM 1436 O O . ASP A 1 200 ? 20.050 -36.051 -12.446 1.00 12.22 183 ASP A O 1
ATOM 1441 N N . LYS A 1 201 ? 20.916 -35.618 -14.494 1.00 12.23 184 LYS A N 1
ATOM 1442 C CA . LYS A 1 201 ? 20.084 -36.643 -15.146 1.00 13.02 184 LYS A CA 1
ATOM 1443 C C . LYS A 1 201 ? 20.802 -37.953 -15.434 1.00 13.08 184 LYS A C 1
ATOM 1444 O O . LYS A 1 201 ? 20.171 -38.946 -15.839 1.00 13.67 184 LYS A O 1
ATOM 1450 N N . THR A 1 202 ? 22.118 -37.986 -15.230 1.00 12.41 185 THR A N 1
ATOM 1451 C CA . THR A 1 202 ? 22.891 -39.153 -15.630 1.00 12.46 185 THR A CA 1
ATOM 1452 C C . THR A 1 202 ? 23.583 -39.758 -14.419 1.00 11.93 185 THR A C 1
ATOM 1453 O O . THR A 1 202 ? 23.032 -40.626 -13.751 1.00 13.23 185 THR A O 1
ATOM 1457 N N . GLN A 1 203 ? 24.789 -39.316 -14.089 1.00 11.38 186 GLN A N 1
ATOM 1458 C CA . GLN A 1 203 ? 25.490 -39.956 -12.995 1.00 11.17 186 GLN A CA 1
ATOM 1459 C C . GLN A 1 203 ? 24.960 -39.604 -11.617 1.00 11.01 186 GLN A C 1
ATOM 1460 O O . GLN A 1 203 ? 25.020 -40.420 -10.706 1.00 12.04 186 GLN A O 1
ATOM 1466 N N . TYR A 1 204 ? 24.416 -38.400 -11.467 1.00 11.22 187 TYR A N 1
ATOM 1467 C CA . TYR A 1 204 ? 24.044 -37.908 -10.155 1.00 10.76 187 TYR A CA 1
ATOM 1468 C C . TYR A 1 204 ? 22.535 -37.601 -10.094 1.00 11.11 187 TYR A C 1
ATOM 1469 O O . TYR A 1 204 ? 22.076 -36.540 -9.638 1.00 11.03 187 TYR A O 1
ATOM 1478 N N . THR A 1 205 ? 21.773 -38.579 -10.556 1.00 11.56 188 THR A N 1
ATOM 1479 C CA . THR A 1 205 ? 20.353 -38.616 -10.227 1.00 11.95 188 THR A CA 1
ATOM 1480 C C . THR A 1 205 ? 20.243 -38.881 -8.731 1.00 12.41 188 THR A C 1
ATOM 1481 O O . THR A 1 205 ? 21.179 -39.385 -8.077 1.00 12.23 188 THR A O 1
ATOM 1485 N N . ASN A 1 206 ? 19.078 -38.609 -8.156 1.00 12.58 189 ASN A N 1
ATOM 1486 C CA . ASN A 1 206 ? 18.901 -38.883 -6.740 1.00 13.85 189 ASN A CA 1
ATOM 1487 C C . ASN A 1 206 ? 19.092 -40.351 -6.378 1.00 13.57 189 ASN A C 1
ATOM 1488 O O . ASN A 1 206 ? 19.741 -40.658 -5.375 1.00 13.18 189 ASN A O 1
ATOM 1493 N N . THR A 1 207 ? 18.554 -41.251 -7.197 1.00 14.83 190 THR A N 1
ATOM 1494 C CA . THR A 1 207 ? 18.770 -42.673 -6.949 1.00 15.90 190 THR A CA 1
ATOM 1495 C C . THR A 1 207 ? 20.253 -43.039 -7.089 1.00 15.11 190 THR A C 1
ATOM 1496 O O . THR A 1 207 ? 20.774 -43.824 -6.301 1.00 15.57 190 THR A O 1
ATOM 1500 N N . GLY A 1 208 ? 20.932 -42.476 -8.086 1.00 13.88 191 GLY A N 1
ATOM 1501 C CA . GLY A 1 208 ? 22.371 -42.716 -8.244 1.00 13.41 191 GLY A CA 1
ATOM 1502 C C . GLY A 1 208 ? 23.165 -42.230 -7.037 1.00 12.54 191 GLY A C 1
ATOM 1503 O O . GLY A 1 208 ? 24.091 -42.893 -6.547 1.00 12.42 191 GLY A O 1
ATOM 1504 N N . ILE A 1 209 ? 22.833 -41.037 -6.552 1.00 11.49 192 ILE A N 1
ATOM 1505 C CA . ILE A 1 209 ? 23.475 -40.507 -5.348 1.00 11.43 192 ILE A CA 1
ATOM 1506 C C . ILE A 1 209 ? 23.260 -41.403 -4.115 1.00 11.78 192 ILE A C 1
ATOM 1507 O O . ILE A 1 209 ? 24.204 -41.734 -3.395 1.00 11.53 192 ILE A O 1
ATOM 1512 N N . ASP A 1 210 ? 22.021 -41.846 -3.919 1.00 12.63 193 ASP A N 1
ATOM 1513 C CA . ASP A 1 210 ? 21.742 -42.694 -2.779 1.00 13.79 193 ASP A CA 1
ATOM 1514 C C . ASP A 1 210 ? 22.546 -44.007 -2.841 1.00 13.17 193 ASP A C 1
ATOM 1515 O O . ASP A 1 210 ? 23.041 -44.478 -1.822 1.00 13.37 193 ASP A O 1
ATOM 1520 N N . ALA A 1 211 ? 22.657 -44.596 -4.025 1.00 12.23 194 ALA A N 1
ATOM 1521 C CA . ALA A 1 211 ? 23.399 -45.858 -4.159 1.00 12.21 194 ALA A CA 1
ATOM 1522 C C . ALA A 1 211 ? 24.884 -45.622 -3.873 1.00 12.46 194 ALA A C 1
ATOM 1523 O O . ALA A 1 211 ? 25.526 -46.376 -3.144 1.00 12.63 194 ALA A O 1
ATOM 1525 N N . TYR A 1 212 ? 25.427 -44.551 -4.442 1.00 11.75 195 TYR A N 1
ATOM 1526 C CA . TYR A 1 212 ? 26.820 -44.230 -4.188 1.00 11.61 195 TYR A CA 1
ATOM 1527 C C . TYR A 1 212 ? 27.060 -43.961 -2.704 1.00 11.61 195 TYR A C 1
ATOM 1528 O O . TYR A 1 212 ? 28.078 -44.391 -2.161 1.00 11.68 195 TYR A O 1
ATOM 1537 N N . GLU A 1 213 ? 26.175 -43.206 -2.049 1.00 11.89 196 GLU A N 1
ATOM 1538 C CA . GLU A 1 213 ? 26.370 -42.900 -0.636 1.00 11.92 196 GLU A CA 1
ATOM 1539 C C . GLU A 1 213 ? 26.406 -44.188 0.188 1.00 11.78 196 GLU A C 1
ATOM 1540 O O . GLU A 1 213 ? 27.215 -44.321 1.115 1.00 12.23 196 GLU A O 1
ATOM 1546 N N . TRP A 1 214 ? 25.521 -45.134 -0.123 1.00 12.20 197 TRP A N 1
ATOM 1547 C CA . TRP A 1 214 ? 25.590 -46.432 0.561 1.00 12.87 197 TRP A CA 1
ATOM 1548 C C . TRP A 1 214 ? 26.948 -47.088 0.402 1.00 12.62 197 TRP A C 1
ATOM 1549 O O . TRP A 1 214 ? 27.516 -47.617 1.366 1.00 14.04 197 TRP A O 1
ATOM 1560 N N . MET A 1 215 ? 27.473 -47.054 -0.816 1.00 12.16 198 MET A N 1
ATOM 1561 C CA . MET A 1 215 ? 28.738 -47.719 -1.146 1.00 12.51 198 MET A CA 1
ATOM 1562 C C . MET A 1 215 ? 29.960 -47.060 -0.515 1.00 12.75 198 MET A C 1
ATOM 1563 O O . MET A 1 215 ? 30.870 -47.741 -0.029 1.00 13.49 198 MET A O 1
ATOM 1568 N N . PHE A 1 216 ? 29.985 -45.725 -0.501 1.00 12.24 199 PHE A N 1
ATOM 1569 C CA . PHE A 1 216 ? 31.174 -44.993 -0.061 1.00 12.28 199 PHE A CA 1
ATOM 1570 C C . PHE A 1 216 ? 31.176 -44.662 1.427 1.00 12.70 199 PHE A C 1
ATOM 1571 O O . PHE A 1 216 ? 32.248 -44.532 2.029 1.00 14.40 199 PHE A O 1
ATOM 1579 N N . GLY A 1 217 ? 29.993 -44.434 1.993 1.00 12.82 200 GLY A N 1
ATOM 1580 C CA . GLY A 1 217 ? 29.881 -44.051 3.394 1.00 13.61 200 GLY A CA 1
ATOM 1581 C C . GLY A 1 217 ? 29.025 -42.808 3.563 1.00 14.20 200 GLY A C 1
ATOM 1582 O O . GLY A 1 217 ? 28.996 -41.941 2.683 1.00 13.98 200 GLY A O 1
ATOM 1583 N N A VAL A 1 218 ? 28.332 -42.710 4.694 0.50 14.46 201 VAL A N 1
ATOM 1584 N N B VAL A 1 218 ? 28.322 -42.714 4.687 0.50 14.65 201 VAL A N 1
ATOM 1585 C CA A VAL A 1 218 ? 27.435 -41.588 4.945 0.50 14.75 201 VAL A CA 1
ATOM 1586 C CA B VAL A 1 218 ? 27.422 -41.595 4.925 0.50 15.06 201 VAL A CA 1
ATOM 1587 C C A VAL A 1 218 ? 28.112 -40.246 4.666 0.50 14.37 201 VAL A C 1
ATOM 1588 C C B VAL A 1 218 ? 28.104 -40.250 4.667 0.50 14.53 201 VAL A C 1
ATOM 1589 O O A VAL A 1 218 ? 29.241 -39.991 5.127 0.50 14.78 201 VAL A O 1
ATOM 1590 O O B VAL A 1 218 ? 29.225 -39.996 5.146 0.50 14.92 201 VAL A O 1
ATOM 1597 N N . ASN A 1 219 ? 27.415 -39.412 3.894 1.00 14.39 202 ASN A N 1
ATOM 1598 C CA . ASN A 1 219 ? 27.865 -38.048 3.526 1.00 13.76 202 ASN A CA 1
ATOM 1599 C C . ASN A 1 219 ? 28.963 -37.967 2.449 1.00 12.47 202 ASN A C 1
ATOM 1600 O O . ASN A 1 219 ? 29.354 -36.859 2.061 1.00 11.77 202 ASN A O 1
ATOM 1605 N N . PHE A 1 220 ? 29.417 -39.113 1.941 1.00 11.72 203 PHE A N 1
ATOM 1606 C CA . PHE A 1 220 ? 30.487 -39.132 0.937 1.00 11.22 203 PHE A CA 1
ATOM 1607 C C . PHE A 1 220 ? 30.128 -39.811 -0.360 1.00 10.96 203 PHE A C 1
ATOM 1608 O O . PHE A 1 220 ? 29.379 -40.815 -0.385 1.00 11.36 203 PHE A O 1
ATOM 1616 N N . ILE A 1 221 ? 30.693 -39.269 -1.443 1.00 10.74 204 ILE A N 1
ATOM 1617 C CA . ILE A 1 221 ? 30.570 -39.814 -2.788 1.00 10.89 204 ILE A CA 1
ATOM 1618 C C . ILE A 1 221 ? 31.999 -39.957 -3.329 1.00 11.21 204 ILE A C 1
ATOM 1619 O O . ILE A 1 221 ? 32.286 -39.642 -4.480 1.00 12.11 204 ILE A O 1
ATOM 1624 N N . SER A 1 222 ? 32.884 -40.464 -2.475 1.00 10.91 205 SER A N 1
ATOM 1625 C CA . SER A 1 222 ? 34.281 -40.617 -2.870 1.00 11.38 205 SER A CA 1
ATOM 1626 C C . SER A 1 222 ? 34.918 -41.771 -2.087 1.00 11.24 205 SER A C 1
ATOM 1627 O O . SER A 1 222 ? 34.491 -42.070 -0.974 1.00 11.47 205 SER A O 1
ATOM 1630 N N . PRO A 1 223 ? 35.960 -42.400 -2.678 1.00 11.67 206 PRO A N 1
ATOM 1631 C CA . PRO A 1 223 ? 36.576 -43.597 -2.095 1.00 11.82 206 PRO A CA 1
ATOM 1632 C C . PRO A 1 223 ? 36.865 -43.511 -0.593 1.00 12.28 206 PRO A C 1
ATOM 1633 O O . PRO A 1 223 ? 37.526 -42.574 -0.112 1.00 12.07 206 PRO A O 1
ATOM 1637 N N . GLY A 1 224 ? 36.377 -44.497 0.160 1.00 12.32 207 GLY A N 1
ATOM 1638 C CA . GLY A 1 224 ? 36.798 -44.670 1.540 1.00 12.52 207 GLY A CA 1
ATOM 1639 C C . GLY A 1 224 ? 36.076 -43.855 2.593 1.00 12.65 207 GLY A C 1
ATOM 1640 O O . GLY A 1 224 ? 36.362 -43.995 3.781 1.00 13.64 207 GLY A O 1
ATOM 1641 N N . GLY A 1 225 ? 35.140 -43.004 2.174 1.00 12.79 208 GLY A N 1
ATOM 1642 C CA . GLY A 1 225 ? 34.324 -42.247 3.123 1.00 13.08 208 GLY A CA 1
ATOM 1643 C C . GLY A 1 225 ? 35.099 -41.401 4.120 1.00 13.57 208 GLY A C 1
ATOM 1644 O O . GLY A 1 225 ? 36.214 -40.943 3.842 1.00 13.71 208 GLY A O 1
ATOM 1645 N N . TYR A 1 226 ? 34.508 -41.226 5.297 1.00 13.35 209 TYR A N 1
ATOM 1646 C CA . TYR A 1 226 ? 34.993 -40.285 6.313 1.00 12.99 209 TYR A CA 1
ATOM 1647 C C . TYR A 1 226 ? 36.454 -40.500 6.661 1.00 13.60 209 TYR A C 1
ATOM 1648 O O . TYR A 1 226 ? 37.263 -39.566 6.634 1.00 12.76 209 TYR A O 1
ATOM 1657 N N . ASP A 1 227 ? 36.814 -41.737 6.984 1.00 14.06 210 ASP A N 1
ATOM 1658 C CA . ASP A 1 227 ? 38.155 -41.978 7.477 1.00 15.03 210 ASP A CA 1
ATOM 1659 C C . ASP A 1 227 ? 39.208 -41.710 6.419 1.00 13.95 210 ASP A C 1
ATOM 1660 O O . ASP A 1 227 ? 40.305 -41.207 6.734 1.00 13.74 210 ASP A O 1
ATOM 1665 N N . GLU A 1 228 ? 38.917 -42.052 5.163 1.00 13.17 211 GLU A N 1
ATOM 1666 C CA . GLU A 1 228 ? 39.904 -41.791 4.113 1.00 13.24 211 GLU A CA 1
ATOM 1667 C C . GLU A 1 228 ? 40.040 -40.296 3.842 1.00 12.59 211 GLU A C 1
ATOM 1668 O O . GLU A 1 228 ? 41.165 -39.783 3.616 1.00 12.55 211 GLU A O 1
ATOM 1674 N N . ASN A 1 229 ? 38.906 -39.594 3.829 1.00 11.83 212 ASN A N 1
ATOM 1675 C CA . ASN A 1 229 ? 38.993 -38.153 3.633 1.00 11.77 212 ASN A CA 1
ATOM 1676 C C . ASN A 1 229 ? 39.793 -37.472 4.724 1.00 12.17 212 ASN A C 1
ATOM 1677 O O . ASN A 1 229 ? 40.567 -36.529 4.435 1.00 12.30 212 ASN A O 1
ATOM 1682 N N . LEU A 1 230 ? 39.642 -37.929 5.967 1.00 12.32 213 LEU A N 1
ATOM 1683 C CA . LEU A 1 230 ? 40.357 -37.316 7.095 1.00 13.12 213 LEU A CA 1
ATOM 1684 C C . LEU A 1 230 ? 41.876 -37.503 6.938 1.00 13.61 213 LEU A C 1
ATOM 1685 O O . LEU A 1 230 ? 42.641 -36.574 7.201 1.00 14.62 213 LEU A O 1
ATOM 1690 N N . LYS A 1 231 ? 42.289 -38.698 6.512 1.00 14.43 214 LYS A N 1
ATOM 1691 C CA . LYS A 1 231 ? 43.700 -38.961 6.245 1.00 16.15 214 LYS A CA 1
ATOM 1692 C C . LYS A 1 231 ? 44.236 -38.022 5.171 1.00 15.54 214 LYS A C 1
ATOM 1693 O O . LYS A 1 231 ? 45.344 -37.464 5.277 1.00 15.48 214 LYS A O 1
ATOM 1699 N N . ILE A 1 232 ? 43.460 -37.846 4.105 1.00 14.69 215 ILE A N 1
ATOM 1700 C CA . ILE A 1 232 ? 43.908 -37.030 2.984 1.00 14.58 215 ILE A CA 1
ATOM 1701 C C . ILE A 1 232 ? 44.043 -35.566 3.385 1.00 14.70 215 ILE A C 1
ATOM 1702 O O . ILE A 1 232 ? 45.054 -34.921 3.086 1.00 13.85 215 ILE A O 1
ATOM 1707 N N . ILE A 1 233 ? 43.036 -35.017 4.065 1.00 14.57 216 ILE A N 1
ATOM 1708 C CA . ILE A 1 233 ? 43.127 -33.594 4.406 1.00 15.92 216 ILE A CA 1
ATOM 1709 C C . ILE A 1 233 ? 44.244 -33.267 5.385 1.00 17.40 216 ILE A C 1
ATOM 1710 O O . ILE A 1 233 ? 44.715 -32.123 5.432 1.00 16.84 216 ILE A O 1
ATOM 1715 N N . LYS A 1 234 ? 44.661 -34.249 6.172 1.00 17.90 217 LYS A N 1
ATOM 1716 C CA . LYS A 1 234 ? 45.757 -33.997 7.088 1.00 18.92 217 LYS A CA 1
ATOM 1717 C C . LYS A 1 234 ? 47.079 -33.689 6.329 1.00 18.50 217 LYS A C 1
ATOM 1718 O O . LYS A 1 234 ? 48.014 -33.131 6.910 1.00 18.88 217 LYS A O 1
ATOM 1724 N N A ARG A 1 235 ? 47.121 -34.000 5.033 0.50 17.79 218 ARG A N 1
ATOM 1725 N N B ARG A 1 235 ? 47.126 -34.001 5.032 0.50 18.02 218 ARG A N 1
ATOM 1726 C CA A ARG A 1 235 ? 48.268 -33.660 4.182 0.50 17.98 218 ARG A CA 1
ATOM 1727 C CA B ARG A 1 235 ? 48.280 -33.656 4.190 0.50 18.38 218 ARG A CA 1
ATOM 1728 C C A ARG A 1 235 ? 48.454 -32.147 3.995 0.50 17.70 218 ARG A C 1
ATOM 1729 C C B ARG A 1 235 ? 48.456 -32.143 3.991 0.50 17.92 218 ARG A C 1
ATOM 1730 O O A ARG A 1 235 ? 49.534 -31.697 3.607 0.50 18.33 218 ARG A O 1
ATOM 1731 O O B ARG A 1 235 ? 49.531 -31.691 3.595 0.50 18.49 218 ARG A O 1
ATOM 1746 N N . PHE A 1 236 ? 47.406 -31.364 4.244 1.00 16.51 219 PHE A N 1
ATOM 1747 C CA . PHE A 1 236 ? 47.514 -29.894 4.196 1.00 16.23 219 PHE A CA 1
ATOM 1748 C C . PHE A 1 236 ? 48.443 -29.361 5.288 1.00 18.33 219 PHE A C 1
ATOM 1749 O O . PHE A 1 236 ? 48.924 -28.229 5.191 1.00 21.72 219 PHE A O 1
ATOM 1757 N N . GLY A 1 237 ? 48.655 -30.144 6.334 1.00 18.08 220 GLY A N 1
ATOM 1758 C CA . GLY A 1 237 ? 49.460 -29.692 7.467 1.00 20.38 220 GLY A CA 1
ATOM 1759 C C . GLY A 1 237 ? 48.593 -29.255 8.611 1.00 23.23 220 GLY A C 1
ATOM 1760 O O . GLY A 1 237 ? 47.538 -29.835 8.854 1.00 25.48 220 GLY A O 1
ATOM 1761 N N . ASP A 1 238 ? 49.034 -28.225 9.321 1.00 23.94 221 ASP A N 1
ATOM 1762 C CA . ASP A 1 238 ? 48.345 -27.771 10.512 1.00 24.65 221 ASP A CA 1
ATOM 1763 C C . ASP A 1 238 ? 47.310 -26.697 10.189 1.00 23.18 221 ASP A C 1
ATOM 1764 O O . ASP A 1 238 ? 47.637 -25.629 9.683 1.00 24.57 221 ASP A O 1
ATOM 1769 N N . PHE A 1 239 ? 46.050 -27.004 10.469 1.00 19.95 222 PHE A N 1
ATOM 1770 C CA . PHE A 1 239 ? 44.977 -26.037 10.302 1.00 18.96 222 PHE A CA 1
ATOM 1771 C C . PHE A 1 239 ? 44.891 -25.104 11.501 1.00 18.38 222 PHE A C 1
ATOM 1772 O O . PHE A 1 239 ? 45.199 -25.499 12.627 1.00 19.58 222 PHE A O 1
ATOM 1780 N N . LYS A 1 240 ? 44.440 -23.877 11.257 1.00 17.04 223 LYS A N 1
ATOM 1781 C CA . LYS A 1 240 ? 44.136 -22.941 12.338 1.00 17.00 223 LYS A CA 1
ATOM 1782 C C . LYS A 1 240 ? 42.664 -22.544 12.277 1.00 16.91 223 LYS A C 1
ATOM 1783 O O . LYS A 1 240 ? 42.100 -22.427 11.184 1.00 16.72 223 LYS A O 1
ATOM 1789 N N . PRO A 1 241 ? 42.031 -22.308 13.439 1.00 16.82 224 PRO A N 1
ATOM 1790 C CA . PRO A 1 241 ? 40.587 -21.993 13.428 1.00 17.25 224 PRO A CA 1
ATOM 1791 C C . PRO A 1 241 ? 40.292 -20.725 12.650 1.00 16.53 224 PRO A C 1
ATOM 1792 O O . PRO A 1 241 ? 41.019 -19.729 12.781 1.00 17.54 224 PRO A O 1
ATOM 1796 N N . GLY A 1 242 ? 39.233 -20.742 11.840 1.00 15.23 225 GLY A N 1
ATOM 1797 C CA . GLY A 1 242 ? 38.842 -19.545 11.104 1.00 15.31 225 GLY A CA 1
ATOM 1798 C C . GLY A 1 242 ? 39.538 -19.381 9.751 1.00 15.16 225 GLY A C 1
ATOM 1799 O O . GLY A 1 242 ? 39.183 -18.486 8.977 1.00 16.69 225 GLY A O 1
ATOM 1800 N N . GLN A 1 243 ? 40.504 -20.248 9.448 1.00 14.28 226 GLN A N 1
ATOM 1801 C CA . GLN A 1 243 ? 41.056 -20.260 8.092 1.00 13.79 226 GLN A CA 1
ATOM 1802 C C . GLN A 1 243 ? 39.961 -20.623 7.104 1.00 13.76 226 GLN A C 1
ATOM 1803 O O . GLN A 1 243 ? 38.942 -21.225 7.488 1.00 14.83 226 GLN A O 1
ATOM 1809 N N . THR A 1 244 ? 40.157 -20.245 5.853 1.00 12.46 227 THR A N 1
ATOM 1810 C CA . THR A 1 244 ? 39.139 -20.486 4.815 1.00 11.38 227 THR A CA 1
ATOM 1811 C C . THR A 1 244 ? 39.566 -21.501 3.762 1.00 10.95 227 THR A C 1
ATOM 1812 O O . THR A 1 244 ? 40.740 -21.520 3.340 1.00 11.01 227 THR A O 1
ATOM 1816 N N . MET A 1 245 ? 38.609 -22.321 3.323 1.00 9.74 228 MET A N 1
ATOM 1817 C CA . MET A 1 245 ? 38.845 -23.345 2.310 1.00 9.97 228 MET A CA 1
ATOM 1818 C C . MET A 1 245 ? 37.768 -23.313 1.259 1.00 9.93 228 MET A C 1
ATOM 1819 O O . MET A 1 245 ? 36.575 -23.205 1.584 1.00 10.66 228 MET A O 1
ATOM 1824 N N . LEU A 1 246 ? 38.171 -23.397 0.001 1.00 8.92 229 LEU A N 1
ATOM 1825 C CA . LEU A 1 246 ? 37.273 -23.635 -1.113 1.00 9.06 229 LEU A CA 1
ATOM 1826 C C . LEU A 1 246 ? 37.279 -25.132 -1.418 1.00 9.61 229 LEU A C 1
ATOM 1827 O O . LEU A 1 246 ? 38.346 -25.729 -1.582 1.00 8.96 229 LEU A O 1
ATOM 1832 N N . ASP A 1 247 ? 36.102 -25.767 -1.463 1.00 9.23 230 ASP A N 1
ATOM 1833 C CA . ASP A 1 247 ? 35.959 -27.170 -1.835 1.00 9.62 230 ASP A CA 1
ATOM 1834 C C . ASP A 1 247 ? 35.277 -27.254 -3.185 1.00 9.27 230 ASP A C 1
ATOM 1835 O O . ASP A 1 247 ? 34.094 -26.860 -3.337 1.00 9.38 230 ASP A O 1
ATOM 1840 N N . ILE A 1 248 ? 35.998 -27.724 -4.186 1.00 9.13 231 ILE A N 1
ATOM 1841 C CA . ILE A 1 248 ? 35.510 -27.748 -5.555 1.00 9.67 231 ILE A CA 1
ATOM 1842 C C . ILE A 1 248 ? 34.923 -29.135 -5.814 1.00 9.23 231 ILE A C 1
ATOM 1843 O O . ILE A 1 248 ? 35.618 -30.154 -5.797 1.00 9.17 231 ILE A O 1
ATOM 1848 N N . GLY A 1 249 ? 33.616 -29.191 -6.078 1.00 8.98 232 GLY A N 1
ATOM 1849 C CA . GLY A 1 249 ? 32.896 -30.452 -6.274 1.00 9.18 232 GLY A CA 1
ATOM 1850 C C . GLY A 1 249 ? 32.523 -31.085 -4.950 1.00 8.84 232 GLY A C 1
ATOM 1851 O O . GLY A 1 249 ? 32.808 -32.264 -4.722 1.00 9.62 232 GLY A O 1
ATOM 1852 N N . VAL A 1 250 ? 31.914 -30.298 -4.070 1.00 8.93 233 VAL A N 1
ATOM 1853 C CA . VAL A 1 250 ? 31.690 -30.658 -2.670 1.00 9.15 233 VAL A CA 1
ATOM 1854 C C . VAL A 1 250 ? 30.645 -31.754 -2.488 1.00 9.21 233 VAL A C 1
ATOM 1855 O O . VAL A 1 250 ? 30.546 -32.325 -1.400 1.00 9.43 233 VAL A O 1
ATOM 1859 N N . GLY A 1 251 ? 29.895 -32.065 -3.545 1.00 9.92 234 GLY A N 1
ATOM 1860 C CA . GLY A 1 251 ? 28.939 -33.205 -3.493 1.00 9.75 234 GLY A CA 1
ATOM 1861 C C . GLY A 1 251 ? 27.854 -33.025 -2.449 1.00 9.87 234 GLY A C 1
ATOM 1862 O O . GLY A 1 251 ? 27.239 -31.960 -2.379 1.00 10.27 234 GLY A O 1
ATOM 1863 N N . ILE A 1 252 ? 27.633 -34.063 -1.624 1.00 10.29 235 ILE A N 1
ATOM 1864 C CA . ILE A 1 252 ? 26.571 -33.998 -0.618 1.00 10.14 235 ILE A CA 1
ATOM 1865 C C . ILE A 1 252 ? 27.107 -33.451 0.704 1.00 10.01 235 ILE A C 1
ATOM 1866 O O . ILE A 1 252 ? 26.416 -33.437 1.711 1.00 10.44 235 ILE A O 1
ATOM 1871 N N . GLY A 1 253 ? 28.383 -33.019 0.698 1.00 9.57 236 GLY A N 1
ATOM 1872 C CA . GLY A 1 253 ? 28.897 -32.144 1.749 1.00 9.72 236 GLY A CA 1
ATOM 1873 C C . GLY A 1 253 ? 29.778 -32.750 2.839 1.00 9.80 236 GLY A C 1
ATOM 1874 O O . GLY A 1 253 ? 30.260 -32.022 3.700 1.00 10.27 236 GLY A O 1
ATOM 1875 N N . GLY A 1 254 ? 29.961 -34.069 2.806 1.00 10.12 237 GLY A N 1
ATOM 1876 C CA . GLY A 1 254 ? 30.670 -34.722 3.911 1.00 10.42 237 GLY A CA 1
ATOM 1877 C C . GLY A 1 254 ? 32.053 -34.173 4.213 1.00 10.50 237 GLY A C 1
ATOM 1878 O O . GLY A 1 254 ? 32.431 -34.030 5.390 1.00 10.83 237 GLY A O 1
ATOM 1879 N N . GLY A 1 255 ? 32.799 -33.859 3.174 1.00 10.35 238 GLY A N 1
ATOM 1880 C CA . GLY A 1 255 ? 34.150 -33.331 3.378 1.00 10.44 238 GLY A CA 1
ATOM 1881 C C . GLY A 1 255 ? 34.146 -31.944 4.006 1.00 10.19 238 GLY A C 1
ATOM 1882 O O . GLY A 1 255 ? 34.895 -31.672 4.947 1.00 10.68 238 GLY A O 1
ATOM 1883 N N . ALA A 1 256 ? 33.283 -31.068 3.506 1.00 9.92 239 ALA A N 1
ATOM 1884 C CA . ALA A 1 256 ? 33.177 -29.724 4.015 1.00 10.00 239 ALA A CA 1
ATOM 1885 C C . ALA A 1 256 ? 32.735 -29.756 5.478 1.00 10.15 239 ALA A C 1
ATOM 1886 O O . ALA A 1 256 ? 33.274 -29.051 6.336 1.00 10.43 239 ALA A O 1
ATOM 1888 N N . ARG A 1 257 ? 31.755 -30.618 5.779 1.00 10.28 240 ARG A N 1
ATOM 1889 C CA . ARG A 1 257 ? 31.282 -30.697 7.147 1.00 10.74 240 ARG A CA 1
ATOM 1890 C C . ARG A 1 257 ? 32.365 -31.239 8.072 1.00 10.42 240 ARG A C 1
ATOM 1891 O O . ARG A 1 257 ? 32.505 -30.771 9.205 1.00 10.95 240 ARG A O 1
ATOM 1899 N N . GLN A 1 258 ? 33.152 -32.200 7.577 1.00 10.47 241 GLN A N 1
ATOM 1900 C CA . GLN A 1 258 ? 34.237 -32.782 8.355 1.00 10.69 241 GLN A CA 1
ATOM 1901 C C . GLN A 1 258 ? 35.313 -31.740 8.708 1.00 10.80 241 GLN A C 1
ATOM 1902 O O . GLN A 1 258 ? 35.734 -31.638 9.851 1.00 10.86 241 GLN A O 1
ATOM 1908 N N A VAL A 1 259 ? 35.756 -30.973 7.715 0.50 11.18 242 VAL A N 1
ATOM 1909 N N B VAL A 1 259 ? 35.752 -30.964 7.727 0.50 10.99 242 VAL A N 1
ATOM 1910 C CA A VAL A 1 259 ? 36.775 -29.934 7.943 0.50 11.50 242 VAL A CA 1
ATOM 1911 C CA B VAL A 1 259 ? 36.799 -29.994 8.029 0.50 11.14 242 VAL A CA 1
ATOM 1912 C C A VAL A 1 259 ? 36.321 -28.897 8.972 0.50 11.09 242 VAL A C 1
ATOM 1913 C C B VAL A 1 259 ? 36.321 -28.901 8.996 0.50 10.92 242 VAL A C 1
ATOM 1914 O O A VAL A 1 259 ? 37.083 -28.494 9.843 0.50 10.92 242 VAL A O 1
ATOM 1915 O O B VAL A 1 259 ? 37.071 -28.474 9.865 0.50 10.80 242 VAL A O 1
ATOM 1922 N N . ALA A 1 260 ? 35.064 -28.468 8.873 1.00 10.64 243 ALA A N 1
ATOM 1923 C CA . ALA A 1 260 ? 34.536 -27.475 9.800 1.00 10.94 243 ALA A CA 1
ATOM 1924 C C . ALA A 1 260 ? 34.451 -28.072 11.210 1.00 10.81 243 ALA A C 1
ATOM 1925 O O . ALA A 1 260 ? 34.870 -27.442 12.182 1.00 11.62 243 ALA A O 1
ATOM 1927 N N . ASP A 1 261 ? 33.891 -29.274 11.322 1.00 11.08 244 ASP A N 1
ATOM 1928 C CA . ASP A 1 261 ? 33.714 -29.864 12.649 1.00 11.97 244 ASP A CA 1
ATOM 1929 C C . ASP A 1 261 ? 35.039 -30.260 13.336 1.00 11.76 244 ASP A C 1
ATOM 1930 O O . ASP A 1 261 ? 35.212 -30.065 14.546 1.00 12.14 244 ASP A O 1
ATOM 1935 N N . GLU A 1 262 ? 35.974 -30.790 12.559 1.00 12.31 245 GLU A N 1
ATOM 1936 C CA . GLU A 1 262 ? 37.246 -31.245 13.115 1.00 12.46 245 GLU A CA 1
ATOM 1937 C C . GLU A 1 262 ? 38.196 -30.090 13.416 1.00 12.42 245 GLU A C 1
ATOM 1938 O O . GLU A 1 262 ? 38.882 -30.106 14.456 1.00 12.20 245 GLU A O 1
ATOM 1944 N N . PHE A 1 263 ? 38.208 -29.068 12.558 1.00 12.17 246 PHE A N 1
ATOM 1945 C CA . PHE A 1 263 ? 39.275 -28.063 12.585 1.00 12.70 246 PHE A CA 1
ATOM 1946 C C . PHE A 1 263 ? 38.809 -26.607 12.682 1.00 12.35 246 PHE A C 1
ATOM 1947 O O . PHE A 1 263 ? 39.646 -25.711 12.776 1.00 13.84 246 PHE A O 1
ATOM 1955 N N . GLY A 1 264 ? 37.496 -26.361 12.666 1.00 11.93 247 GLY A N 1
ATOM 1956 C CA . GLY A 1 264 ? 37.004 -24.985 12.749 1.00 11.84 247 GLY A CA 1
ATOM 1957 C C . GLY A 1 264 ? 37.323 -24.131 11.525 1.00 11.45 247 GLY A C 1
ATOM 1958 O O . GLY A 1 264 ? 37.315 -22.897 11.612 1.00 11.67 247 GLY A O 1
ATOM 1959 N N . VAL A 1 265 ? 37.573 -24.792 10.397 1.00 11.62 248 VAL A N 1
ATOM 1960 C CA . VAL A 1 265 ? 37.879 -24.116 9.128 1.00 12.25 248 VAL A CA 1
ATOM 1961 C C . VAL A 1 265 ? 36.561 -23.756 8.447 1.00 11.95 248 VAL A C 1
ATOM 1962 O O . VAL A 1 265 ? 35.599 -24.531 8.497 1.00 13.41 248 VAL A O 1
ATOM 1966 N N . HIS A 1 266 ? 36.497 -22.565 7.866 1.00 11.38 249 HIS A N 1
ATOM 1967 C CA . HIS A 1 266 ? 35.293 -22.131 7.138 1.00 11.75 249 HIS A CA 1
ATOM 1968 C C . HIS A 1 266 ? 35.358 -22.566 5.715 1.00 11.86 249 HIS A C 1
ATOM 1969 O O . HIS A 1 266 ? 36.300 -22.211 4.994 1.00 12.80 249 HIS A O 1
ATOM 1976 N N . VAL A 1 267 ? 34.387 -23.366 5.288 1.00 10.35 250 VAL A N 1
ATOM 1977 C CA . VAL A 1 267 ? 34.422 -23.979 3.965 1.00 10.21 250 VAL A CA 1
ATOM 1978 C C . VAL A 1 267 ? 33.347 -23.369 3.073 1.00 10.02 250 VAL A C 1
ATOM 1979 O O . VAL A 1 267 ? 32.168 -23.242 3.472 1.00 10.59 250 VAL A O 1
ATOM 1983 N N . HIS A 1 268 ? 33.754 -23.005 1.860 1.00 9.54 251 HIS A N 1
ATOM 1984 C CA . HIS A 1 268 ? 32.835 -22.591 0.798 1.00 9.15 251 HIS A CA 1
ATOM 1985 C C . HIS A 1 268 ? 32.890 -23.712 -0.189 1.00 9.26 251 HIS A C 1
ATOM 1986 O O . HIS A 1 268 ? 33.913 -23.909 -0.847 1.00 9.22 251 HIS A O 1
ATOM 1993 N N . GLY A 1 269 ? 31.830 -24.528 -0.248 1.00 8.76 252 GLY A N 1
ATOM 1994 C CA . GLY A 1 269 ? 31.786 -25.649 -1.169 1.00 8.96 252 GLY A CA 1
ATOM 1995 C C . GLY A 1 269 ? 30.981 -25.309 -2.390 1.00 8.87 252 GLY A C 1
ATOM 1996 O O . GLY A 1 269 ? 29.908 -24.691 -2.253 1.00 9.11 252 GLY A O 1
ATOM 1997 N N . ILE A 1 270 ? 31.459 -25.716 -3.560 1.00 8.74 253 ILE A N 1
ATOM 1998 C CA . ILE A 1 270 ? 30.750 -25.497 -4.821 1.00 8.96 253 ILE A CA 1
ATOM 1999 C C . ILE A 1 270 ? 30.507 -26.810 -5.542 1.00 8.68 253 ILE A C 1
ATOM 2000 O O . ILE A 1 270 ? 31.300 -27.754 -5.437 1.00 8.85 253 ILE A O 1
ATOM 2005 N N . ASP A 1 271 ? 29.380 -26.896 -6.248 1.00 8.35 254 ASP A N 1
ATOM 2006 C CA . ASP A 1 271 ? 29.097 -28.077 -7.034 1.00 8.22 254 ASP A CA 1
ATOM 2007 C C . ASP A 1 271 ? 28.086 -27.692 -8.099 1.00 8.45 254 ASP A C 1
ATOM 2008 O O . ASP A 1 271 ? 27.196 -26.868 -7.817 1.00 8.64 254 ASP A O 1
ATOM 2013 N N . LEU A 1 272 ? 28.231 -28.271 -9.288 1.00 8.65 255 LEU A N 1
ATOM 2014 C CA . LEU A 1 272 ? 27.334 -27.997 -10.403 1.00 9.56 255 LEU A CA 1
ATOM 2015 C C . LEU A 1 272 ? 26.110 -28.931 -10.419 1.00 9.68 255 LEU A C 1
ATOM 2016 O O . LEU A 1 272 ? 25.130 -28.616 -11.101 1.00 10.37 255 LEU A O 1
ATOM 2021 N N . SER A 1 273 ? 26.115 -30.013 -9.648 1.00 8.57 256 SER A N 1
ATOM 2022 C CA . SER A 1 273 ? 24.916 -30.871 -9.541 1.00 8.40 256 SER A CA 1
ATOM 2023 C C . SER A 1 273 ? 23.968 -30.268 -8.494 1.00 8.89 256 SER A C 1
ATOM 2024 O O . SER A 1 273 ? 24.267 -30.207 -7.292 1.00 8.80 256 SER A O 1
ATOM 2027 N N . SER A 1 274 ? 22.773 -29.874 -8.949 1.00 8.86 257 SER A N 1
ATOM 2028 C CA . SER A 1 274 ? 21.794 -29.349 -8.007 1.00 9.19 257 SER A CA 1
ATOM 2029 C C . SER A 1 274 ? 21.217 -30.488 -7.134 1.00 8.62 257 SER A C 1
ATOM 2030 O O . SER A 1 274 ? 20.818 -30.243 -6.001 1.00 8.61 257 SER A O 1
ATOM 2033 N N . ASN A 1 275 ? 21.255 -31.719 -7.640 1.00 8.91 258 ASN A N 1
ATOM 2034 C CA . ASN A 1 275 ? 20.806 -32.858 -6.824 1.00 9.23 258 ASN A CA 1
ATOM 2035 C C . ASN A 1 275 ? 21.745 -33.081 -5.648 1.00 9.53 258 ASN A C 1
ATOM 2036 O O . ASN A 1 275 ? 21.321 -33.271 -4.504 1.00 10.35 258 ASN A O 1
ATOM 2041 N N . MET A 1 276 ? 23.048 -33.033 -5.935 1.00 9.71 259 MET A N 1
ATOM 2042 C CA . MET A 1 276 ? 24.037 -33.206 -4.892 1.00 10.36 259 MET A CA 1
ATOM 2043 C C . MET A 1 276 ? 23.899 -32.111 -3.854 1.00 9.75 259 MET A C 1
ATOM 2044 O O . MET A 1 276 ? 23.805 -32.368 -2.649 1.00 9.58 259 MET A O 1
ATOM 2049 N N . LEU A 1 277 ? 23.932 -30.854 -4.304 1.00 9.29 260 LEU A N 1
ATOM 2050 C CA . LEU A 1 277 ? 23.928 -29.771 -3.330 1.00 10.02 260 LEU A CA 1
ATOM 2051 C C . LEU A 1 277 ? 22.602 -29.599 -2.604 1.00 9.82 260 LEU A C 1
ATOM 2052 O O . LEU A 1 277 ? 22.592 -29.163 -1.459 1.00 10.49 260 LEU A O 1
ATOM 2057 N N . ALA A 1 278 ? 21.484 -29.951 -3.238 1.00 10.14 261 ALA A N 1
ATOM 2058 C CA . ALA A 1 278 ? 20.223 -29.882 -2.501 1.00 10.48 261 ALA A CA 1
ATOM 2059 C C . ALA A 1 278 ? 20.251 -30.789 -1.266 1.00 10.35 261 ALA A C 1
ATOM 2060 O O . ALA A 1 278 ? 19.716 -30.426 -0.229 1.00 11.08 261 ALA A O 1
ATOM 2062 N N . ILE A 1 279 ? 20.896 -31.955 -1.376 1.00 10.15 262 ILE A N 1
ATOM 2063 C CA . ILE A 1 279 ? 21.086 -32.840 -0.204 1.00 10.15 262 ILE A CA 1
ATOM 2064 C C . ILE A 1 279 ? 22.004 -32.200 0.846 1.00 10.03 262 ILE A C 1
ATOM 2065 O O . ILE A 1 279 ? 21.693 -32.143 2.034 1.00 10.92 262 ILE A O 1
ATOM 2070 N N . ALA A 1 280 ? 23.161 -31.704 0.406 1.00 9.99 263 ALA A N 1
ATOM 2071 C CA . ALA A 1 280 ? 24.054 -31.010 1.304 1.00 9.74 263 ALA A CA 1
ATOM 2072 C C . ALA A 1 280 ? 23.350 -29.870 2.048 1.00 9.11 263 ALA A C 1
ATOM 2073 O O . ALA A 1 280 ? 23.519 -29.680 3.241 1.00 9.22 263 ALA A O 1
ATOM 2075 N N . LEU A 1 281 ? 22.582 -29.076 1.293 1.00 9.24 264 LEU A N 1
ATOM 2076 C CA . LEU A 1 281 ? 21.850 -27.938 1.839 1.00 9.64 264 LEU A CA 1
ATOM 2077 C C . LEU A 1 281 ? 20.779 -28.362 2.847 1.00 9.91 264 LEU A C 1
ATOM 2078 O O . LEU A 1 281 ? 20.651 -27.768 3.899 1.00 10.37 264 LEU A O 1
ATOM 2083 N N . GLU A 1 282 ? 20.004 -29.391 2.506 1.00 10.86 265 GLU A N 1
ATOM 2084 C CA . GLU A 1 282 ? 18.997 -29.925 3.425 1.00 12.30 265 GLU A CA 1
ATOM 2085 C C . GLU A 1 282 ? 19.659 -30.361 4.739 1.00 11.63 265 GLU A C 1
ATOM 2086 O O . GLU A 1 282 ? 19.182 -30.051 5.842 1.00 11.80 265 GLU A O 1
ATOM 2092 N N . ARG A 1 283 ? 20.800 -31.037 4.621 1.00 11.00 266 ARG A N 1
ATOM 2093 C CA . ARG A 1 283 ? 21.502 -31.530 5.802 1.00 11.30 266 ARG A CA 1
ATOM 2094 C C . ARG A 1 283 ? 22.121 -30.405 6.635 1.00 11.74 266 ARG A C 1
ATOM 2095 O O . ARG A 1 283 ? 22.154 -30.461 7.861 1.00 13.27 266 ARG A O 1
ATOM 2103 N N . LEU A 1 284 ? 22.585 -29.343 5.975 1.00 11.43 267 LEU A N 1
ATOM 2104 C CA . LEU A 1 284 ? 23.118 -28.195 6.694 1.00 12.10 267 LEU A CA 1
ATOM 2105 C C . LEU A 1 284 ? 22.006 -27.419 7.407 1.00 12.28 267 LEU A C 1
ATOM 2106 O O . LEU A 1 284 ? 22.169 -26.951 8.527 1.00 12.65 267 LEU A O 1
ATOM 2111 N N . HIS A 1 285 ? 20.857 -27.324 6.757 1.00 12.41 268 HIS A N 1
ATOM 2112 C CA . HIS A 1 285 ? 19.744 -26.631 7.359 1.00 13.75 268 HIS A CA 1
ATOM 2113 C C . HIS A 1 285 ? 19.255 -27.355 8.586 1.00 15.01 268 HIS A C 1
ATOM 2114 O O . HIS A 1 285 ? 18.845 -26.707 9.564 1.00 15.50 268 HIS A O 1
ATOM 2121 N N . GLU A 1 286 ? 19.327 -28.687 8.573 1.00 17.33 269 GLU A N 1
ATOM 2122 C CA . GLU A 1 286 ? 18.890 -29.481 9.710 1.00 21.19 269 GLU A CA 1
ATOM 2123 C C . GLU A 1 286 ? 19.892 -29.398 10.857 1.00 21.60 269 GLU A C 1
ATOM 2124 O O . GLU A 1 286 ? 19.520 -29.134 12.005 1.00 23.28 269 GLU A O 1
ATOM 2130 N N . GLU A 1 287 ? 21.164 -29.602 10.524 1.00 20.26 270 GLU A N 1
ATOM 2131 C CA . GLU A 1 287 ? 22.254 -29.632 11.477 1.00 22.11 270 GLU A CA 1
ATOM 2132 C C . GLU A 1 287 ? 23.122 -28.424 11.201 1.00 21.70 270 GLU A C 1
ATOM 2133 O O . GLU A 1 287 ? 24.166 -28.525 10.561 1.00 24.26 270 GLU A O 1
ATOM 2139 N N . LYS A 1 288 ? 22.655 -27.289 11.673 1.00 19.04 271 LYS A N 1
ATOM 2140 C CA . LYS A 1 288 ? 23.191 -25.965 11.396 1.00 16.84 271 LYS A CA 1
ATOM 2141 C C . LYS A 1 288 ? 24.671 -25.784 11.754 1.00 16.51 271 LYS A C 1
ATOM 2142 O O . LYS A 1 288 ? 25.149 -26.233 12.796 1.00 18.02 271 LYS A O 1
ATOM 2148 N N . ASP A 1 289 ? 25.404 -25.144 10.855 1.00 13.47 272 ASP A N 1
ATOM 2149 C CA . ASP A 1 289 ? 26.828 -24.857 11.073 1.00 12.81 272 ASP A CA 1
ATOM 2150 C C . ASP A 1 289 ? 27.188 -23.729 10.116 1.00 11.59 272 ASP A C 1
ATOM 2151 O O . ASP A 1 289 ? 27.385 -23.976 8.916 1.00 11.13 272 ASP A O 1
ATOM 2156 N N . SER A 1 290 ? 27.296 -22.511 10.624 1.00 11.85 273 SER A N 1
ATOM 2157 C CA . SER A 1 290 ? 27.536 -21.397 9.711 1.00 11.75 273 SER A CA 1
ATOM 2158 C C . SER A 1 290 ? 28.994 -21.283 9.291 1.00 11.17 273 SER A C 1
ATOM 2159 O O . SER A 1 290 ? 29.329 -20.355 8.575 1.00 10.65 273 SER A O 1
ATOM 2162 N N . ARG A 1 291 ? 29.843 -22.217 9.724 1.00 10.68 274 ARG A N 1
ATOM 2163 C CA . ARG A 1 291 ? 31.172 -22.308 9.135 1.00 10.18 274 ARG A CA 1
ATOM 2164 C C . ARG A 1 291 ? 31.146 -22.823 7.697 1.00 10.22 274 ARG A C 1
ATOM 2165 O O . ARG A 1 291 ? 32.150 -22.756 7.003 1.00 10.62 274 ARG A O 1
ATOM 2173 N N . VAL A 1 292 ? 30.006 -23.336 7.243 1.00 9.70 275 VAL A N 1
ATOM 2174 C CA . VAL A 1 292 ? 29.895 -23.944 5.916 1.00 9.63 275 VAL A CA 1
ATOM 2175 C C . VAL A 1 292 ? 28.885 -23.172 5.082 1.00 9.78 275 VAL A C 1
ATOM 2176 O O . VAL A 1 292 ? 27.806 -22.812 5.566 1.00 10.24 275 VAL A O 1
ATOM 2180 N N . LYS A 1 293 ? 29.245 -22.900 3.838 1.00 9.71 276 LYS A N 1
ATOM 2181 C CA . LYS A 1 293 ? 28.294 -22.334 2.870 1.00 9.79 276 LYS A CA 1
ATOM 2182 C C . LYS A 1 293 ? 28.497 -22.981 1.518 1.00 9.59 276 LYS A C 1
ATOM 2183 O O . LYS A 1 293 ? 29.590 -23.507 1.215 1.00 9.12 276 LYS A O 1
ATOM 2189 N N . TYR A 1 294 ? 27.455 -22.983 0.688 1.00 8.84 277 TYR A N 1
ATOM 2190 C CA . TYR A 1 294 ? 27.458 -23.741 -0.547 1.00 8.98 277 TYR A CA 1
ATOM 2191 C C . TYR A 1 294 ? 26.987 -22.883 -1.723 1.00 8.80 277 TYR A C 1
ATOM 2192 O O . TYR A 1 294 ? 26.130 -21.989 -1.541 1.00 9.98 277 TYR A O 1
ATOM 2201 N N . SER A 1 295 ? 27.483 -23.194 -2.919 1.00 8.67 278 SER A N 1
ATOM 2202 C CA . SER A 1 295 ? 27.047 -22.544 -4.165 1.00 8.52 278 SER A CA 1
ATOM 2203 C C . SER A 1 295 ? 26.816 -23.594 -5.227 1.00 8.54 278 SER A C 1
ATOM 2204 O O . SER A 1 295 ? 27.704 -24.426 -5.476 1.00 8.90 278 SER A O 1
ATOM 2207 N N . ILE A 1 296 ? 25.655 -23.549 -5.899 1.00 8.10 279 ILE A N 1
ATOM 2208 C CA . ILE A 1 296 ? 25.438 -24.339 -7.110 1.00 8.41 279 ILE A CA 1
ATOM 2209 C C . ILE A 1 296 ? 25.989 -23.535 -8.269 1.00 8.26 279 ILE A C 1
ATOM 2210 O O . ILE A 1 296 ? 25.408 -22.518 -8.685 1.00 8.28 279 ILE A O 1
ATOM 2215 N N . THR A 1 297 ? 27.113 -24.014 -8.801 1.00 8.01 280 THR A N 1
ATOM 2216 C CA . THR A 1 297 ? 27.861 -23.256 -9.800 1.00 8.50 280 THR A CA 1
ATOM 2217 C C . THR A 1 297 ? 28.917 -24.144 -10.439 1.00 8.87 280 THR A C 1
ATOM 2218 O O . THR A 1 297 ? 29.315 -25.149 -9.860 1.00 9.12 280 THR A O 1
ATOM 2222 N N . ASP A 1 298 ? 29.352 -23.751 -11.631 1.00 9.10 281 ASP A N 1
ATOM 2223 C CA . ASP A 1 298 ? 30.481 -24.400 -12.340 1.00 9.53 281 ASP A CA 1
ATOM 2224 C C . ASP A 1 298 ? 31.796 -23.817 -11.833 1.00 9.56 281 ASP A C 1
ATOM 2225 O O . ASP A 1 298 ? 31.967 -22.593 -11.761 1.00 9.91 281 ASP A O 1
ATOM 2230 N N . ALA A 1 299 ? 32.700 -24.714 -11.445 1.00 9.67 282 ALA A N 1
ATOM 2231 C CA . ALA A 1 299 ? 34.059 -24.314 -11.042 1.00 10.06 282 ALA A CA 1
ATOM 2232 C C . ALA A 1 299 ? 34.779 -23.410 -12.055 1.00 10.56 282 ALA A C 1
ATOM 2233 O O . ALA A 1 299 ? 35.666 -22.642 -11.665 1.00 10.65 282 ALA A O 1
ATOM 2235 N N . LEU A 1 300 ? 34.402 -23.479 -13.330 1.00 10.57 283 LEU A N 1
ATOM 2236 C CA . LEU A 1 300 ? 35.018 -22.608 -14.345 1.00 11.49 283 LEU A CA 1
ATOM 2237 C C . LEU A 1 300 ? 34.275 -21.287 -14.585 1.00 11.33 283 LEU A C 1
ATOM 2238 O O . LEU A 1 300 ? 34.709 -20.452 -15.394 1.00 12.88 283 LEU A O 1
ATOM 2243 N N . VAL A 1 301 ? 33.168 -21.071 -13.865 1.00 10.72 284 VAL A N 1
ATOM 2244 C CA . VAL A 1 301 ? 32.315 -19.893 -14.058 1.00 10.65 284 VAL A CA 1
ATOM 2245 C C . VAL A 1 301 ? 32.309 -18.969 -12.839 1.00 10.09 284 VAL A C 1
ATOM 2246 O O . VAL A 1 301 ? 32.465 -17.749 -12.985 1.00 10.44 284 VAL A O 1
ATOM 2250 N N . TYR A 1 302 ? 32.155 -19.529 -11.638 1.00 9.66 285 TYR A N 1
ATOM 2251 C CA . TYR A 1 302 ? 32.086 -18.701 -10.441 1.00 9.49 285 TYR A CA 1
ATOM 2252 C C . TYR A 1 302 ? 33.351 -17.844 -10.356 1.00 9.85 285 TYR A C 1
ATOM 2253 O O . TYR A 1 302 ? 34.447 -18.343 -10.640 1.00 10.42 285 TYR A O 1
ATOM 2262 N N . GLN A 1 303 ? 33.194 -16.575 -10.010 1.00 9.89 286 GLN A N 1
ATOM 2263 C CA . GLN A 1 303 ? 34.343 -15.668 -9.903 1.00 10.29 286 GLN A CA 1
ATOM 2264 C C . GLN A 1 303 ? 34.679 -15.440 -8.443 1.00 10.45 286 GLN A C 1
ATOM 2265 O O . GLN A 1 303 ? 34.031 -14.672 -7.755 1.00 11.38 286 GLN A O 1
ATOM 2271 N N . PHE A 1 304 ? 35.746 -16.095 -7.974 1.00 10.73 287 PHE A N 1
ATOM 2272 C CA . PHE A 1 304 ? 36.218 -15.908 -6.613 1.00 11.70 287 PHE A CA 1
ATOM 2273 C C . PHE A 1 304 ? 37.084 -14.660 -6.528 1.00 11.28 287 PHE A C 1
ATOM 2274 O O . PHE A 1 304 ? 37.683 -14.253 -7.524 1.00 12.16 287 PHE A O 1
ATOM 2282 N N . GLU A 1 305 ? 37.151 -14.055 -5.352 1.00 12.74 288 GLU A N 1
ATOM 2283 C CA . GLU A 1 305 ? 38.046 -12.921 -5.189 1.00 12.94 288 GLU A CA 1
ATOM 2284 C C . GLU A 1 305 ? 39.479 -13.427 -5.171 1.00 12.22 288 GLU A C 1
ATOM 2285 O O . GLU A 1 305 ? 39.794 -14.439 -4.537 1.00 12.24 288 GLU A O 1
ATOM 2291 N N . ASP A 1 306 ? 40.351 -12.697 -5.850 1.00 12.06 289 ASP A N 1
ATOM 2292 C CA . ASP A 1 306 ? 41.753 -13.048 -5.795 1.00 11.97 289 ASP A CA 1
ATOM 2293 C C . ASP A 1 306 ? 42.276 -13.064 -4.365 1.00 11.14 289 ASP A C 1
ATOM 2294 O O . ASP A 1 306 ? 41.880 -12.233 -3.539 1.00 11.38 289 ASP A O 1
ATOM 2299 N N . ASN A 1 307 ? 43.237 -13.955 -4.088 1.00 10.92 290 ASN A N 1
ATOM 2300 C CA . ASN A 1 307 ? 43.988 -13.879 -2.830 1.00 11.56 290 ASN A CA 1
ATOM 2301 C C . ASN A 1 307 ? 43.097 -13.991 -1.604 1.00 11.71 290 ASN A C 1
ATOM 2302 O O . ASN A 1 307 ? 43.273 -13.276 -0.623 1.00 12.83 290 ASN A O 1
ATOM 2307 N N . SER A 1 308 ? 42.102 -14.880 -1.669 1.00 11.97 291 SER A N 1
ATOM 2308 C CA . SER A 1 308 ? 41.124 -14.919 -0.579 1.00 12.85 291 SER A CA 1
ATOM 2309 C C . SER A 1 308 ? 41.142 -16.206 0.226 1.00 12.09 291 SER A C 1
ATOM 2310 O O . SER A 1 308 ? 40.786 -16.171 1.387 1.00 14.51 291 SER A O 1
ATOM 2313 N N . PHE A 1 309 ? 41.583 -17.320 -0.356 1.00 10.99 292 PHE A N 1
ATOM 2314 C CA . PHE A 1 309 ? 41.502 -18.607 0.364 1.00 11.09 292 PHE A CA 1
ATOM 2315 C C . PHE A 1 309 ? 42.823 -19.077 0.951 1.00 10.93 292 PHE A C 1
ATOM 2316 O O . PHE A 1 309 ? 43.864 -19.024 0.290 1.00 11.65 292 PHE A O 1
ATOM 2324 N N . ASP A 1 310 ? 42.776 -19.607 2.165 1.00 10.37 293 ASP A N 1
ATOM 2325 C CA . ASP A 1 310 ? 43.967 -20.307 2.715 1.00 10.49 293 ASP A CA 1
ATOM 2326 C C . ASP A 1 310 ? 44.204 -21.656 2.042 1.00 10.63 293 ASP A C 1
ATOM 2327 O O . ASP A 1 310 ? 45.349 -22.105 1.902 1.00 10.18 293 ASP A O 1
ATOM 2332 N N . TYR A 1 311 ? 43.116 -22.326 1.648 1.00 9.82 294 TYR A N 1
ATOM 2333 C CA . TYR A 1 311 ? 43.168 -23.669 1.055 1.00 9.63 294 TYR A CA 1
ATOM 2334 C C . TYR A 1 311 ? 42.179 -23.830 -0.097 1.00 9.50 294 TYR A C 1
ATOM 2335 O O . TYR A 1 311 ? 41.071 -23.246 -0.073 1.00 9.24 294 TYR A O 1
ATOM 2344 N N . VAL A 1 312 ? 42.567 -24.612 -1.092 1.00 9.49 295 VAL A N 1
ATOM 2345 C CA . VAL A 1 312 ? 41.640 -25.106 -2.096 1.00 9.22 295 VAL A CA 1
ATOM 2346 C C . VAL A 1 312 ? 41.759 -26.606 -2.113 1.00 9.46 295 VAL A C 1
ATOM 2347 O O . VAL A 1 312 ? 42.869 -27.161 -2.193 1.00 10.30 295 VAL A O 1
ATOM 2351 N N . PHE A 1 313 ? 40.629 -27.291 -1.969 1.00 9.03 296 PHE A N 1
ATOM 2352 C CA . PHE A 1 313 ? 40.583 -28.747 -1.871 1.00 9.36 296 PHE A CA 1
ATOM 2353 C C . PHE A 1 313 ? 39.620 -29.239 -2.939 1.00 9.20 296 PHE A C 1
ATOM 2354 O O . PHE A 1 313 ? 38.539 -28.635 -3.162 1.00 9.63 296 PHE A O 1
ATOM 2362 N N . SER A 1 314 ? 39.962 -30.328 -3.596 1.00 9.45 297 SER A N 1
ATOM 2363 C CA . SER A 1 314 ? 39.026 -30.973 -4.507 1.00 9.32 297 SER A CA 1
ATOM 2364 C C . SER A 1 314 ? 39.207 -32.458 -4.429 1.00 9.73 297 SER A C 1
ATOM 2365 O O . SER A 1 314 ? 40.293 -32.976 -4.733 1.00 9.52 297 SER A O 1
ATOM 2368 N N . ARG A 1 315 ? 38.146 -33.147 -4.021 1.00 9.48 298 ARG A N 1
ATOM 2369 C CA . ARG A 1 315 ? 38.184 -34.559 -3.742 1.00 10.04 298 ARG A CA 1
ATOM 2370 C C . ARG A 1 315 ? 37.412 -35.344 -4.811 1.00 9.86 298 ARG A C 1
ATOM 2371 O O . ARG A 1 315 ? 36.160 -35.379 -4.812 1.00 10.42 298 ARG A O 1
ATOM 2379 N N . ASP A 1 316 ? 38.143 -35.958 -5.728 1.00 10.29 299 ASP A N 1
ATOM 2380 C CA . ASP A 1 316 ? 37.602 -36.899 -6.714 1.00 10.36 299 ASP A CA 1
ATOM 2381 C C . ASP A 1 316 ? 36.479 -36.300 -7.536 1.00 10.60 299 ASP A C 1
ATOM 2382 O O . ASP A 1 316 ? 35.393 -36.896 -7.697 1.00 11.10 299 ASP A O 1
ATOM 2387 N N . CYS A 1 317 ? 36.783 -35.099 -8.027 1.00 10.58 300 CYS A N 1
ATOM 2388 C CA . CYS A 1 317 ? 35.906 -34.283 -8.864 1.00 10.77 300 CYS A CA 1
ATOM 2389 C C . CYS A 1 317 ? 36.495 -33.982 -10.243 1.00 11.20 300 CYS A C 1
ATOM 2390 O O . CYS A 1 317 ? 35.783 -34.067 -11.256 1.00 11.25 300 CYS A O 1
ATOM 2393 N N . ILE A 1 318 ? 37.780 -33.616 -10.324 1.00 10.58 301 ILE A N 1
ATOM 2394 C CA . ILE A 1 318 ? 38.216 -32.911 -11.551 1.00 10.77 301 ILE A CA 1
ATOM 2395 C C . ILE A 1 318 ? 38.386 -33.756 -12.818 1.00 10.22 301 ILE A C 1
ATOM 2396 O O . ILE A 1 318 ? 38.553 -33.197 -13.915 1.00 10.59 301 ILE A O 1
ATOM 2401 N N . GLN A 1 319 ? 38.251 -35.080 -12.687 1.00 9.87 302 GLN A N 1
ATOM 2402 C CA . GLN A 1 319 ? 38.104 -35.902 -13.882 1.00 10.57 302 GLN A CA 1
ATOM 2403 C C . GLN A 1 319 ? 36.879 -35.468 -14.724 1.00 10.37 302 GLN A C 1
ATOM 2404 O O . GLN A 1 319 ? 36.788 -35.808 -15.888 1.00 11.41 302 GLN A O 1
ATOM 2410 N N . HIS A 1 320 ? 35.946 -34.733 -14.114 1.00 10.29 303 HIS A N 1
ATOM 2411 C CA . HIS A 1 320 ? 34.744 -34.208 -14.804 1.00 10.65 303 HIS A CA 1
ATOM 2412 C C . HIS A 1 320 ? 35.028 -32.936 -15.579 1.00 10.86 303 HIS A C 1
ATOM 2413 O O . HIS A 1 320 ? 34.184 -32.499 -16.372 1.00 10.74 303 HIS A O 1
ATOM 2420 N N . ILE A 1 321 ? 36.191 -32.311 -15.344 1.00 11.35 304 ILE A N 1
ATOM 2421 C CA . ILE A 1 321 ? 36.437 -30.954 -15.866 1.00 11.83 304 ILE A CA 1
ATOM 2422 C C . ILE A 1 321 ? 37.479 -30.996 -16.982 1.00 12.22 304 ILE A C 1
ATOM 2423 O O . ILE A 1 321 ? 38.641 -31.313 -16.739 1.00 12.95 304 ILE A O 1
ATOM 2428 N N . PRO A 1 322 ? 37.081 -30.675 -18.213 1.00 12.92 305 PRO A N 1
ATOM 2429 C CA . PRO A 1 322 ? 38.040 -30.811 -19.329 1.00 13.50 305 PRO A CA 1
ATOM 2430 C C . PRO A 1 322 ? 39.211 -29.830 -19.270 1.00 14.21 305 PRO A C 1
ATOM 2431 O O . PRO A 1 322 ? 40.347 -30.217 -19.560 1.00 15.14 305 PRO A O 1
ATOM 2435 N N . ASP A 1 323 ? 38.942 -28.581 -18.913 1.00 14.01 306 ASP A N 1
ATOM 2436 C CA . ASP A 1 323 ? 39.960 -27.531 -19.041 1.00 13.94 306 ASP A CA 1
ATOM 2437 C C . ASP A 1 323 ? 40.755 -27.374 -17.748 1.00 12.73 306 ASP A C 1
ATOM 2438 O O . ASP A 1 323 ? 40.567 -26.422 -16.992 1.00 12.42 306 ASP A O 1
ATOM 2443 N N . THR A 1 324 ? 41.676 -28.315 -17.527 1.00 12.26 307 THR A N 1
ATOM 2444 C CA . THR A 1 324 ? 42.499 -28.342 -16.326 1.00 12.58 307 THR A CA 1
ATOM 2445 C C . THR A 1 324 ? 43.384 -27.098 -16.216 1.00 12.44 307 THR A C 1
ATOM 2446 O O . THR A 1 324 ? 43.578 -26.567 -15.112 1.00 11.58 307 THR A O 1
ATOM 2450 N N . GLU A 1 325 ? 43.894 -26.622 -17.353 1.00 13.35 308 GLU A N 1
ATOM 2451 C CA . GLU A 1 325 ? 44.708 -25.394 -17.333 1.00 14.23 308 GLU A CA 1
ATOM 2452 C C . GLU A 1 325 ? 43.946 -24.193 -16.808 1.00 12.67 308 GLU A C 1
ATOM 2453 O O . GLU A 1 325 ? 44.450 -23.450 -15.953 1.00 12.80 308 GLU A O 1
ATOM 2459 N N . LYS A 1 326 ? 42.728 -23.990 -17.296 1.00 12.24 309 LYS A N 1
ATOM 2460 C CA . LYS A 1 326 ? 41.903 -22.885 -16.807 1.00 12.00 309 LYS A CA 1
ATOM 2461 C C . LYS A 1 326 ? 41.561 -23.092 -15.336 1.00 11.00 309 LYS A C 1
ATOM 2462 O O . LYS A 1 326 ? 41.624 -22.166 -14.541 1.00 10.75 309 LYS A O 1
ATOM 2468 N N . LEU A 1 327 ? 41.210 -24.322 -14.976 1.00 10.21 310 LEU A N 1
ATOM 2469 C CA . LEU A 1 327 ? 40.887 -24.573 -13.574 1.00 10.17 310 LEU A CA 1
ATOM 2470 C C . LEU A 1 327 ? 42.072 -24.192 -12.671 1.00 9.76 310 LEU A C 1
ATOM 2471 O O . LEU A 1 327 ? 41.895 -23.530 -11.649 1.00 9.68 310 LEU A O 1
ATOM 2476 N N . PHE A 1 328 ? 43.262 -24.660 -13.039 1.00 9.99 311 PHE A N 1
ATOM 2477 C CA . PHE A 1 328 ? 44.443 -24.440 -12.205 1.00 10.17 311 PHE A CA 1
ATOM 2478 C C . PHE A 1 328 ? 44.811 -22.949 -12.122 1.00 9.75 311 PHE A C 1
ATOM 2479 O O . PHE A 1 328 ? 45.200 -22.477 -11.054 1.00 9.62 311 PHE A O 1
ATOM 2487 N N . SER A 1 329 ? 44.610 -22.212 -13.217 1.00 9.97 312 SER A N 1
ATOM 2488 C CA . SER A 1 329 ? 44.791 -20.763 -13.207 1.00 10.77 312 SER A CA 1
ATOM 2489 C C . SER A 1 329 ? 43.834 -20.083 -12.226 1.00 10.17 312 SER A C 1
ATOM 2490 O O . SER A 1 329 ? 44.235 -19.190 -11.451 1.00 10.73 312 SER A O 1
ATOM 2493 N N . ARG A 1 330 ? 42.556 -20.507 -12.254 1.00 10.33 313 ARG A N 1
ATOM 2494 C CA . ARG A 1 330 ? 41.582 -19.924 -11.338 1.00 10.31 313 ARG A CA 1
ATOM 2495 C C . ARG A 1 330 ? 41.864 -20.250 -9.877 1.00 9.29 313 ARG A C 1
ATOM 2496 O O . ARG A 1 330 ? 41.712 -19.401 -9.021 1.00 9.04 313 ARG A O 1
ATOM 2504 N N . ILE A 1 331 ? 42.310 -21.479 -9.605 1.00 9.20 314 ILE A N 1
ATOM 2505 C CA . ILE A 1 331 ? 42.711 -21.852 -8.254 1.00 9.55 314 ILE A CA 1
ATOM 2506 C C . ILE A 1 331 ? 43.897 -20.998 -7.787 1.00 9.50 314 ILE A C 1
ATOM 2507 O O . ILE A 1 331 ? 43.891 -20.470 -6.672 1.00 9.48 314 ILE A O 1
ATOM 2512 N N . TYR A 1 332 ? 44.911 -20.872 -8.655 1.00 9.36 315 TYR A N 1
ATOM 2513 C CA . TYR A 1 332 ? 46.075 -20.079 -8.311 1.00 10.13 315 TYR A CA 1
ATOM 2514 C C . TYR A 1 332 ? 45.681 -18.650 -7.891 1.00 9.82 315 TYR A C 1
ATOM 2515 O O . TYR A 1 332 ? 46.140 -18.139 -6.843 1.00 10.19 315 TYR A O 1
ATOM 2524 N N . LYS A 1 333 ? 44.822 -18.002 -8.692 1.00 10.06 316 LYS A N 1
ATOM 2525 C CA . LYS A 1 333 ? 44.448 -16.615 -8.397 1.00 11.09 316 LYS A CA 1
ATOM 2526 C C . LYS A 1 333 ? 43.651 -16.507 -7.117 1.00 10.17 316 LYS A C 1
ATOM 2527 O O . LYS A 1 333 ? 43.821 -15.537 -6.371 1.00 10.56 316 LYS A O 1
ATOM 2533 N N . ALA A 1 334 ? 42.791 -17.501 -6.846 1.00 10.07 317 ALA A N 1
ATOM 2534 C CA . ALA A 1 334 ? 41.917 -17.443 -5.664 1.00 9.63 317 ALA A CA 1
ATOM 2535 C C . ALA A 1 334 ? 42.630 -17.690 -4.343 1.00 9.13 317 ALA A C 1
ATOM 2536 O O . ALA A 1 334 ? 42.180 -17.229 -3.305 1.00 9.07 317 ALA A O 1
ATOM 2538 N N . LEU A 1 335 ? 43.744 -18.422 -4.387 1.00 9.12 318 LEU A N 1
ATOM 2539 C CA . LEU A 1 335 ? 44.543 -18.685 -3.175 1.00 9.47 318 LEU A CA 1
ATOM 2540 C C . LEU A 1 335 ? 45.233 -17.408 -2.685 1.00 9.56 318 LEU A C 1
ATOM 2541 O O . LEU A 1 335 ? 45.682 -16.571 -3.493 1.00 9.59 318 LEU A O 1
ATOM 2546 N N . LYS A 1 336 ? 45.297 -17.258 -1.369 1.00 9.74 319 LYS A N 1
ATOM 2547 C CA . LYS A 1 336 ? 46.250 -16.317 -0.767 1.00 10.24 319 LYS A CA 1
ATOM 2548 C C . LYS A 1 336 ? 47.683 -16.757 -1.082 1.00 10.94 319 LYS A C 1
ATOM 2549 O O . LYS A 1 336 ? 47.952 -17.951 -1.198 1.00 11.65 319 LYS A O 1
ATOM 2555 N N . PRO A 1 337 ? 48.606 -15.774 -1.185 1.00 12.04 320 PRO A N 1
ATOM 2556 C CA . PRO A 1 337 ? 50.010 -16.178 -1.239 1.00 11.77 320 PRO A CA 1
ATOM 2557 C C . PRO A 1 337 ? 50.337 -17.085 -0.060 1.00 11.86 320 PRO A C 1
ATOM 2558 O O . PRO A 1 337 ? 49.947 -16.802 1.085 1.00 12.68 320 PRO A O 1
ATOM 2562 N N . GLY A 1 338 ? 51.055 -18.177 -0.334 1.00 11.63 321 GLY A N 1
ATOM 2563 C CA . GLY A 1 338 ? 51.369 -19.172 0.680 1.00 12.14 321 GLY A CA 1
ATOM 2564 C C . GLY A 1 338 ? 50.270 -20.189 0.890 1.00 12.64 321 GLY A C 1
ATOM 2565 O O . GLY A 1 338 ? 50.459 -21.184 1.595 1.00 12.89 321 GLY A O 1
ATOM 2566 N N . GLY A 1 339 ? 49.107 -19.942 0.283 1.00 11.72 322 GLY A N 1
ATOM 2567 C CA . GLY A 1 339 ? 47.988 -20.913 0.409 1.00 11.80 322 GLY A CA 1
ATOM 2568 C C . GLY A 1 339 ? 48.270 -22.216 -0.323 1.00 11.42 322 GLY A C 1
ATOM 2569 O O . GLY A 1 339 ? 49.135 -22.272 -1.204 1.00 11.90 322 GLY A O 1
ATOM 2570 N N . LYS A 1 340 ? 47.535 -23.273 0.026 1.00 10.72 323 LYS A N 1
ATOM 2571 C CA . LYS A 1 340 ? 47.795 -24.607 -0.510 1.00 11.26 323 LYS A CA 1
ATOM 2572 C C . LYS A 1 340 ? 46.616 -25.163 -1.283 1.00 10.96 323 LYS A C 1
ATOM 2573 O O . LYS A 1 340 ? 45.466 -24.914 -0.915 1.00 10.21 323 LYS A O 1
ATOM 2579 N N . VAL A 1 341 ? 46.907 -25.919 -2.334 1.00 10.29 324 VAL A N 1
ATOM 2580 C CA . VAL A 1 341 ? 45.903 -26.660 -3.102 1.00 10.44 324 VAL A CA 1
ATOM 2581 C C . VAL A 1 341 ? 46.168 -28.145 -2.956 1.00 10.45 324 VAL A C 1
ATOM 2582 O O . VAL A 1 341 ? 47.325 -28.589 -3.041 1.00 10.47 324 VAL A O 1
ATOM 2586 N N A LEU A 1 342 ? 45.115 -28.914 -2.692 0.38 10.24 325 LEU A N 1
ATOM 2587 N N B LEU A 1 342 ? 45.129 -28.923 -2.684 0.62 9.88 325 LEU A N 1
ATOM 2588 C CA A LEU A 1 342 ? 45.205 -30.364 -2.609 0.38 10.40 325 LEU A CA 1
ATOM 2589 C CA B LEU A 1 342 ? 45.253 -30.359 -2.644 0.62 10.05 325 LEU A CA 1
ATOM 2590 C C A LEU A 1 342 ? 44.076 -30.973 -3.433 0.38 10.34 325 LEU A C 1
ATOM 2591 C C B LEU A 1 342 ? 44.107 -30.920 -3.466 0.62 10.02 325 LEU A C 1
ATOM 2592 O O A LEU A 1 342 ? 42.892 -30.708 -3.176 0.38 10.42 325 LEU A O 1
ATOM 2593 O O B LEU A 1 342 ? 42.938 -30.553 -3.236 0.62 9.95 325 LEU A O 1
ATOM 2602 N N . ILE A 1 343 ? 44.441 -31.764 -4.432 1.00 10.26 326 ILE A N 1
ATOM 2603 C CA . ILE A 1 343 ? 43.453 -32.363 -5.347 1.00 10.21 326 ILE A CA 1
ATOM 2604 C C . ILE A 1 343 ? 43.705 -33.865 -5.439 1.00 10.41 326 ILE A C 1
ATOM 2605 O O . ILE A 1 343 ? 44.849 -34.293 -5.676 1.00 10.33 326 ILE A O 1
ATOM 2610 N N . THR A 1 344 ? 42.680 -34.683 -5.200 1.00 9.67 327 THR A N 1
ATOM 2611 C CA . THR A 1 344 ? 42.714 -36.103 -5.566 1.00 10.18 327 THR A CA 1
ATOM 2612 C C . THR A 1 344 ? 41.803 -36.278 -6.784 1.00 9.89 327 THR A C 1
ATOM 2613 O O . THR A 1 344 ? 40.776 -35.594 -6.895 1.00 10.01 327 THR A O 1
ATOM 2617 N N . MET A 1 345 ? 42.134 -37.183 -7.690 1.00 10.37 328 MET A N 1
ATOM 2618 C CA . MET A 1 345 ? 41.334 -37.324 -8.886 1.00 10.74 328 MET A CA 1
ATOM 2619 C C . MET A 1 345 ? 41.485 -38.697 -9.528 1.00 11.00 328 MET A C 1
ATOM 2620 O O . MET A 1 345 ? 42.490 -39.379 -9.326 1.00 11.04 328 MET A O 1
ATOM 2625 N N . TYR A 1 346 ? 40.478 -39.098 -10.282 1.00 10.48 329 TYR A N 1
ATOM 2626 C CA . TYR A 1 346 ? 40.696 -40.180 -11.229 1.00 11.08 329 TYR A CA 1
ATOM 2627 C C . TYR A 1 346 ? 41.620 -39.659 -12.330 1.00 11.73 329 TYR A C 1
ATOM 2628 O O . TYR A 1 346 ? 41.449 -38.547 -12.839 1.00 12.18 329 TYR A O 1
ATOM 2637 N N . GLY A 1 347 ? 42.599 -40.483 -12.704 1.00 12.06 330 GLY A N 1
ATOM 2638 C CA . GLY A 1 347 ? 43.496 -40.149 -13.789 1.00 12.73 330 GLY A CA 1
ATOM 2639 C C . GLY A 1 347 ? 43.736 -41.385 -14.628 1.00 13.32 330 GLY A C 1
ATOM 2640 O O . GLY A 1 347 ? 43.148 -42.452 -14.372 1.00 13.89 330 GLY A O 1
ATOM 2641 N N . LYS A 1 348 ? 44.569 -41.253 -15.644 1.00 13.74 331 LYS A N 1
ATOM 2642 C CA . LYS A 1 348 ? 44.932 -42.424 -16.444 1.00 14.60 331 LYS A CA 1
ATOM 2643 C C . LYS A 1 348 ? 46.348 -42.858 -16.113 1.00 15.21 331 LYS A C 1
ATOM 2644 O O . LYS A 1 348 ? 47.211 -42.030 -15.788 1.00 15.37 331 LYS A O 1
ATOM 2650 N N . GLY A 1 349 ? 46.548 -44.171 -16.130 1.00 15.23 332 GLY A N 1
ATOM 2651 C CA . GLY A 1 349 ? 47.888 -44.758 -16.073 1.00 15.76 332 GLY A CA 1
ATOM 2652 C C . GLY A 1 349 ? 48.509 -44.804 -17.464 1.00 16.37 332 GLY A C 1
ATOM 2653 O O . GLY A 1 349 ? 48.108 -44.087 -18.381 1.00 16.20 332 GLY A O 1
ATOM 2654 N N . TYR A 1 350 ? 49.524 -45.648 -17.626 1.00 17.95 333 TYR A N 1
ATOM 2655 C CA . TYR A 1 350 ? 50.276 -45.667 -18.875 1.00 18.95 333 TYR A CA 1
ATOM 2656 C C . TYR A 1 350 ? 50.049 -46.931 -19.708 1.00 19.64 333 TYR A C 1
ATOM 2657 O O . TYR A 1 350 ? 50.720 -47.143 -20.711 1.00 21.45 333 TYR A O 1
ATOM 2666 N N . GLY A 1 351 ? 49.083 -47.757 -19.315 1.00 18.82 334 GLY A N 1
ATOM 2667 C CA . GLY A 1 351 ? 48.759 -48.957 -20.088 1.00 20.05 334 GLY A CA 1
ATOM 2668 C C . GLY A 1 351 ? 47.940 -48.660 -21.329 1.00 21.57 334 GLY A C 1
ATOM 2669 O O . GLY A 1 351 ? 47.286 -47.626 -21.422 1.00 21.33 334 GLY A O 1
ATOM 2670 N N . GLU A 1 352 ? 47.954 -49.580 -22.289 1.00 22.97 335 GLU A N 1
ATOM 2671 C CA . GLU A 1 352 ? 47.113 -49.467 -23.469 1.00 23.99 335 GLU A CA 1
ATOM 2672 C C . GLU A 1 352 ? 45.647 -49.531 -23.050 1.00 22.26 335 GLU A C 1
ATOM 2673 O O . GLU A 1 352 ? 45.264 -50.430 -22.325 1.00 20.69 335 GLU A O 1
ATOM 2679 N N . GLN A 1 353 ? 44.837 -48.586 -23.516 1.00 21.48 336 GLN A N 1
ATOM 2680 C CA . GLN A 1 353 ? 43.442 -48.514 -23.069 1.00 21.80 336 GLN A CA 1
ATOM 2681 C C . GLN A 1 353 ? 42.598 -49.634 -23.677 1.00 21.58 336 GLN A C 1
ATOM 2682 O O . GLN A 1 353 ? 42.655 -49.875 -24.887 1.00 22.79 336 GLN A O 1
ATOM 2688 N N . SER A 1 354 ? 41.823 -50.318 -22.840 1.00 20.47 337 SER A N 1
ATOM 2689 C CA . SER A 1 354 ? 40.911 -51.350 -23.319 1.00 19.74 337 SER A CA 1
ATOM 2690 C C . SER A 1 354 ? 39.670 -50.694 -23.903 1.00 20.27 337 SER A C 1
ATOM 2691 O O . SER A 1 354 ? 39.357 -49.538 -23.585 1.00 18.89 337 SER A O 1
ATOM 2694 N N . ASP A 1 355 ? 38.960 -51.430 -24.749 1.00 20.77 338 ASP A N 1
ATOM 2695 C CA . ASP A 1 355 ? 37.735 -50.917 -25.336 1.00 21.78 338 ASP A CA 1
ATOM 2696 C C . ASP A 1 355 ? 36.716 -50.614 -24.248 1.00 19.91 338 ASP A C 1
ATOM 2697 O O . ASP A 1 355 ? 36.023 -49.598 -24.305 1.00 19.71 338 ASP A O 1
ATOM 2702 N N . LYS A 1 356 ? 36.636 -51.498 -23.261 1.00 18.84 339 LYS A N 1
ATOM 2703 C CA . LYS A 1 356 ? 35.740 -51.343 -22.125 1.00 18.27 339 LYS A CA 1
ATOM 2704 C C . LYS A 1 356 ? 36.043 -50.041 -21.375 1.00 16.85 339 LYS A C 1
ATOM 2705 O O . LYS A 1 356 ? 35.131 -49.296 -21.001 1.00 16.13 339 LYS A O 1
ATOM 2711 N N . PHE A 1 357 ? 37.324 -49.759 -21.149 1.00 15.13 340 PHE A N 1
ATOM 2712 C CA . PHE A 1 357 ? 37.681 -48.537 -20.436 1.00 14.93 340 PHE A CA 1
ATOM 2713 C C . PHE A 1 357 ? 37.326 -47.299 -21.250 1.00 14.89 340 PHE A C 1
ATOM 2714 O O . PHE A 1 357 ? 36.794 -46.315 -20.708 1.00 14.85 340 PHE A O 1
ATOM 2722 N N . LYS A 1 358 ? 37.607 -47.313 -22.551 1.00 15.51 341 LYS A N 1
ATOM 2723 C CA . LYS A 1 358 ? 37.219 -46.178 -23.385 1.00 15.81 341 LYS A CA 1
ATOM 2724 C C . LYS A 1 358 ? 35.701 -45.921 -23.337 1.00 15.37 341 LYS A C 1
ATOM 2725 O O . LYS A 1 358 ? 35.251 -44.773 -23.340 1.00 15.03 341 LYS A O 1
ATOM 2731 N N . THR A 1 359 ? 34.910 -46.989 -23.325 1.00 14.91 342 THR A N 1
ATOM 2732 C CA . THR A 1 359 ? 33.457 -46.849 -23.280 1.00 15.14 342 THR A CA 1
ATOM 2733 C C . THR A 1 359 ? 33.029 -46.194 -21.961 1.00 14.30 342 THR A C 1
ATOM 2734 O O . THR A 1 359 ? 32.158 -45.305 -21.936 1.00 13.85 342 THR A O 1
ATOM 2738 N N . TYR A 1 360 ? 33.650 -46.643 -20.873 1.00 13.54 343 TYR A N 1
ATOM 2739 C CA . TYR A 1 360 ? 33.386 -46.083 -19.544 1.00 12.72 343 TYR A CA 1
ATOM 2740 C C . TYR A 1 360 ? 33.737 -44.586 -19.502 1.00 11.84 343 TYR A C 1
ATOM 2741 O O . TYR A 1 360 ? 32.918 -43.759 -19.103 1.00 12.17 343 TYR A O 1
ATOM 2750 N N . VAL A 1 361 ? 34.968 -44.251 -19.903 1.00 12.36 344 VAL A N 1
ATOM 2751 C CA . VAL A 1 361 ? 35.400 -42.848 -19.944 1.00 12.54 344 VAL A CA 1
ATOM 2752 C C . VAL A 1 361 ? 34.431 -41.975 -20.755 1.00 12.72 344 VAL A C 1
ATOM 2753 O O . VAL A 1 361 ? 34.051 -40.894 -20.300 1.00 12.44 344 VAL A O 1
ATOM 2757 N N . ALA A 1 362 ? 34.019 -42.436 -21.941 1.00 13.51 345 ALA A N 1
ATOM 2758 C CA . ALA A 1 362 ? 33.093 -41.661 -22.772 1.00 13.83 345 ALA A CA 1
ATOM 2759 C C . ALA A 1 362 ? 31.705 -41.508 -22.129 1.00 13.36 345 ALA A C 1
ATOM 2760 O O . ALA A 1 362 ? 31.136 -40.421 -22.165 1.00 13.85 345 ALA A O 1
ATOM 2762 N N . GLN A 1 363 ? 31.171 -42.580 -21.528 1.00 12.94 346 GLN A N 1
ATOM 2763 C CA . GLN A 1 363 ? 29.827 -42.524 -20.954 1.00 12.44 346 GLN A CA 1
ATOM 2764 C C . GLN A 1 363 ? 29.789 -41.628 -19.719 1.00 12.71 346 GLN A C 1
ATOM 2765 O O . GLN A 1 363 ? 28.798 -40.949 -19.449 1.00 12.29 346 GLN A O 1
ATOM 2771 N N . ARG A 1 364 ? 30.892 -41.611 -18.980 1.00 11.67 347 ARG A N 1
ATOM 2772 C CA . ARG A 1 364 ? 31.034 -40.724 -17.842 1.00 11.37 347 ARG A CA 1
ATOM 2773 C C . ARG A 1 364 ? 31.414 -39.294 -18.225 1.00 11.23 347 ARG A C 1
ATOM 2774 O O . ARG A 1 364 ? 31.299 -38.402 -17.378 1.00 11.71 347 ARG A O 1
ATOM 2782 N N . ALA A 1 365 ? 31.891 -39.101 -19.466 1.00 11.27 348 ALA A N 1
ATOM 2783 C CA . ALA A 1 365 ? 32.463 -37.845 -19.969 1.00 11.00 348 ALA A CA 1
ATOM 2784 C C . ALA A 1 365 ? 33.647 -37.407 -19.090 1.00 11.04 348 ALA A C 1
ATOM 2785 O O . ALA A 1 365 ? 33.761 -36.250 -18.696 1.00 10.82 348 ALA A O 1
ATOM 2787 N N . TYR A 1 366 ? 34.525 -38.361 -18.763 1.00 11.36 349 TYR A N 1
ATOM 2788 C CA . TYR A 1 366 ? 35.742 -38.034 -18.030 1.00 11.33 349 TYR A CA 1
ATOM 2789 C C . TYR A 1 366 ? 36.833 -37.537 -18.970 1.00 11.36 349 TYR A C 1
ATOM 2790 O O . TYR A 1 366 ? 36.934 -37.972 -20.135 1.00 12.93 349 TYR A O 1
ATOM 2799 N N . PHE A 1 367 ? 37.651 -36.640 -18.433 1.00 11.95 350 PHE A N 1
ATOM 2800 C CA . PHE A 1 367 ? 38.804 -36.081 -19.132 1.00 12.76 350 PHE A CA 1
ATOM 2801 C C . PHE A 1 367 ? 39.998 -36.368 -18.242 1.00 12.65 350 PHE A C 1
ATOM 2802 O O . PHE A 1 367 ? 40.272 -35.658 -17.257 1.00 14.07 350 PHE A O 1
ATOM 2810 N N . LEU A 1 368 ? 40.650 -37.489 -18.534 1.00 13.31 351 LEU A N 1
ATOM 2811 C CA . LEU A 1 368 ? 41.687 -38.022 -17.645 1.00 13.12 351 LEU A CA 1
ATOM 2812 C C . LEU A 1 368 ? 43.068 -37.524 -18.033 1.00 14.20 351 LEU A C 1
ATOM 2813 O O . LEU A 1 368 ? 43.427 -37.500 -19.216 1.00 14.51 351 LEU A O 1
ATOM 2818 N N . LYS A 1 369 ? 43.825 -37.129 -17.022 1.00 13.85 352 LYS A N 1
ATOM 2819 C CA . LYS A 1 369 ? 45.226 -36.774 -17.231 1.00 14.97 352 LYS A CA 1
ATOM 2820 C C . LYS A 1 369 ? 46.086 -37.802 -16.525 1.00 14.24 352 LYS A C 1
ATOM 2821 O O . LYS A 1 369 ? 45.661 -38.468 -15.573 1.00 13.14 352 LYS A O 1
ATOM 2827 N N . ASN A 1 370 ? 47.336 -37.937 -16.959 1.00 14.23 353 ASN A N 1
ATOM 2828 C CA . ASN A 1 370 ? 48.289 -38.698 -16.144 1.00 15.13 353 ASN A CA 1
ATOM 2829 C C . ASN A 1 370 ? 49.047 -37.760 -15.204 1.00 15.70 353 ASN A C 1
ATOM 2830 O O . ASN A 1 370 ? 48.882 -36.542 -15.260 1.00 14.17 353 ASN A O 1
ATOM 2835 N N . LEU A 1 371 ? 49.852 -38.335 -14.321 1.00 15.84 354 LEU A N 1
ATOM 2836 C CA . LEU A 1 371 ? 50.422 -37.579 -13.223 1.00 17.76 354 LEU A CA 1
ATOM 2837 C C . LEU A 1 371 ? 51.481 -36.617 -13.752 1.00 17.77 354 LEU A C 1
ATOM 2838 O O . LEU A 1 371 ? 51.676 -35.531 -13.210 1.00 19.21 354 LEU A O 1
ATOM 2843 N N . LYS A 1 372 ? 52.169 -37.016 -14.817 1.00 18.09 355 LYS A N 1
ATOM 2844 C CA . LYS A 1 372 ? 53.145 -36.120 -15.439 1.00 18.27 355 LYS A CA 1
ATOM 2845 C C . LYS A 1 372 ? 52.465 -34.874 -15.987 1.00 16.38 355 LYS A C 1
ATOM 2846 O O . LYS A 1 372 ? 52.973 -33.759 -15.841 1.00 16.45 355 LYS A O 1
ATOM 2852 N N . GLU A 1 373 ? 51.316 -35.066 -16.633 1.00 15.49 356 GLU A N 1
ATOM 2853 C CA . GLU A 1 373 ? 50.551 -33.957 -17.158 1.00 15.14 356 GLU A CA 1
ATOM 2854 C C . GLU A 1 373 ? 50.085 -32.994 -16.072 1.00 14.66 356 GLU A C 1
ATOM 2855 O O . GLU A 1 373 ? 50.141 -31.777 -16.254 1.00 14.28 356 GLU A O 1
ATOM 2861 N N . ILE A 1 374 ? 49.608 -33.529 -14.954 1.00 13.19 357 ILE A N 1
ATOM 2862 C CA . ILE A 1 374 ? 49.208 -32.679 -13.830 1.00 13.29 357 ILE A CA 1
ATOM 2863 C C . ILE A 1 374 ? 50.369 -31.845 -13.292 1.00 13.68 357 ILE A C 1
ATOM 2864 O O . ILE A 1 374 ? 50.215 -30.644 -13.054 1.00 13.71 357 ILE A O 1
ATOM 2869 N N . ALA A 1 375 ? 51.529 -32.483 -13.125 1.00 13.88 358 ALA A N 1
ATOM 2870 C CA . ALA A 1 375 ? 52.689 -31.760 -12.612 1.00 13.86 358 ALA A CA 1
ATOM 2871 C C . ALA A 1 375 ? 53.098 -30.661 -13.601 1.00 13.42 358 ALA A C 1
ATOM 2872 O O . ALA A 1 375 ? 53.444 -29.539 -13.188 1.00 13.39 358 ALA A O 1
ATOM 2874 N N . ASP A 1 376 ? 53.064 -30.966 -14.900 1.00 13.96 359 ASP A N 1
ATOM 2875 C CA . ASP A 1 376 ? 53.445 -29.996 -15.928 1.00 15.32 359 ASP A CA 1
ATOM 2876 C C . ASP A 1 376 ? 52.494 -28.796 -15.904 1.00 14.40 359 ASP A C 1
ATOM 2877 O O . ASP A 1 376 ? 52.941 -27.638 -15.919 1.00 14.57 359 ASP A O 1
ATOM 2882 N N . ILE A 1 377 ? 51.183 -29.056 -15.823 1.00 13.35 360 ILE A N 1
ATOM 2883 C CA . ILE A 1 377 ? 50.234 -27.960 -15.766 1.00 12.87 360 ILE A CA 1
ATOM 2884 C C . ILE A 1 377 ? 50.414 -27.127 -14.492 1.00 11.90 360 ILE A C 1
ATOM 2885 O O . ILE A 1 377 ? 50.374 -25.895 -14.549 1.00 12.22 360 ILE A O 1
ATOM 2890 N N . ALA A 1 378 ? 50.638 -27.790 -13.356 1.00 11.85 361 ALA A N 1
ATOM 2891 C CA . ALA A 1 378 ? 50.884 -27.072 -12.082 1.00 11.29 361 ALA A CA 1
ATOM 2892 C C . ALA A 1 378 ? 52.103 -26.157 -12.183 1.00 12.02 361 ALA A C 1
ATOM 2893 O O . ALA A 1 378 ? 52.065 -24.997 -11.775 1.00 12.49 361 ALA A O 1
ATOM 2895 N N . ASN A 1 379 ? 53.184 -26.698 -12.730 1.00 13.14 362 ASN A N 1
ATOM 2896 C CA . ASN A 1 379 ? 54.362 -25.846 -12.860 1.00 13.72 362 ASN A CA 1
ATOM 2897 C C . ASN A 1 379 ? 54.209 -24.700 -13.849 1.00 13.62 362 ASN A C 1
ATOM 2898 O O . ASN A 1 379 ? 54.645 -23.576 -13.569 1.00 13.40 362 ASN A O 1
ATOM 2903 N N . LYS A 1 380 ? 53.560 -24.962 -14.976 1.00 13.60 363 LYS A N 1
ATOM 2904 C CA . LYS A 1 380 ? 53.262 -23.915 -15.946 1.00 14.23 363 LYS A CA 1
ATOM 2905 C C . LYS A 1 380 ? 52.349 -22.829 -15.363 1.00 13.50 363 LYS A C 1
ATOM 2906 O O . LYS A 1 380 ? 52.416 -21.681 -15.780 1.00 14.57 363 LYS A O 1
ATOM 2912 N N . THR A 1 381 ? 51.462 -23.206 -14.434 1.00 13.36 364 THR A N 1
ATOM 2913 C CA . THR A 1 381 ? 50.570 -22.226 -13.828 1.00 13.58 364 THR A CA 1
ATOM 2914 C C . THR A 1 381 ? 51.315 -21.316 -12.859 1.00 13.60 364 THR A C 1
ATOM 2915 O O . THR A 1 381 ? 50.893 -20.190 -12.606 1.00 14.82 364 THR A O 1
ATOM 2919 N N . GLY A 1 382 ? 52.419 -21.810 -12.300 1.00 12.55 365 GLY A N 1
ATOM 2920 C CA . GLY A 1 382 ? 53.196 -20.997 -11.358 1.00 12.13 365 GLY A CA 1
ATOM 2921 C C . GLY A 1 382 ? 53.225 -21.510 -9.924 1.00 11.63 365 GLY A C 1
ATOM 2922 O O . GLY A 1 382 ? 53.780 -20.858 -9.027 1.00 11.52 365 GLY A O 1
ATOM 2923 N N . PHE A 1 383 ? 52.606 -22.669 -9.664 1.00 11.03 366 PHE A N 1
ATOM 2924 C CA . PHE A 1 383 ? 52.632 -23.208 -8.317 1.00 11.07 366 PHE A CA 1
ATOM 2925 C C . PHE A 1 383 ? 54.050 -23.623 -7.925 1.00 11.27 366 PHE A C 1
ATOM 2926 O O . PHE A 1 383 ? 54.876 -23.924 -8.804 1.00 11.84 366 PHE A O 1
ATOM 2934 N N . VAL A 1 384 ? 54.299 -23.644 -6.627 1.00 11.13 367 VAL A N 1
ATOM 2935 C CA . VAL A 1 384 ? 55.608 -24.079 -6.104 1.00 11.38 367 VAL A CA 1
ATOM 2936 C C . VAL A 1 384 ? 55.435 -25.223 -5.134 1.00 12.55 367 VAL A C 1
ATOM 2937 O O . VAL A 1 384 ? 54.304 -25.545 -4.736 1.00 11.80 367 VAL A O 1
ATOM 2941 N N . ASN A 1 385 ? 56.525 -25.895 -4.770 1.00 12.50 368 ASN A N 1
ATOM 2942 C CA . ASN A 1 385 ? 56.435 -27.056 -3.885 1.00 13.52 368 ASN A CA 1
ATOM 2943 C C . ASN A 1 385 ? 55.428 -28.091 -4.413 1.00 12.32 368 ASN A C 1
ATOM 2944 O O . ASN A 1 385 ? 54.695 -28.728 -3.646 1.00 14.49 368 ASN A O 1
ATOM 2949 N N . VAL A 1 386 ? 55.434 -28.263 -5.726 1.00 12.53 369 VAL A N 1
ATOM 2950 C CA . VAL A 1 386 ? 54.550 -29.253 -6.396 1.00 12.73 369 VAL A CA 1
ATOM 2951 C C . VAL A 1 386 ? 54.893 -30.684 -5.991 1.00 13.53 369 VAL A C 1
ATOM 2952 O O . VAL A 1 386 ? 56.058 -31.118 -6.094 1.00 14.68 369 VAL A O 1
ATOM 2956 N N . GLN A 1 387 ? 53.895 -31.419 -5.508 1.00 13.90 370 GLN A N 1
ATOM 2957 C CA . GLN A 1 387 ? 54.076 -32.822 -5.157 1.00 14.39 370 GLN A CA 1
ATOM 2958 C C . GLN A 1 387 ? 52.975 -33.609 -5.830 1.00 15.16 370 GLN A C 1
ATOM 2959 O O . GLN A 1 387 ? 51.801 -33.176 -5.857 1.00 15.40 370 GLN A O 1
ATOM 2965 N N . THR A 1 388 ? 53.329 -34.763 -6.372 1.00 15.11 371 THR A N 1
ATOM 2966 C CA . THR A 1 388 ? 52.345 -35.673 -6.936 1.00 15.90 371 THR A CA 1
ATOM 2967 C C . THR A 1 388 ? 52.553 -37.057 -6.360 1.00 16.81 371 THR A C 1
ATOM 2968 O O . THR A 1 388 ? 53.670 -37.431 -5.975 1.00 18.08 371 THR A O 1
ATOM 2972 N N . GLU A 1 389 ? 51.487 -37.838 -6.277 1.00 15.52 372 GLU A N 1
ATOM 2973 C CA . GLU A 1 389 ? 51.626 -39.211 -5.800 1.00 16.03 372 GLU A CA 1
ATOM 2974 C C . GLU A 1 389 ? 50.618 -40.097 -6.485 1.00 15.64 372 GLU A C 1
ATOM 2975 O O . GLU A 1 389 ? 49.448 -39.721 -6.648 1.00 14.80 372 GLU A O 1
ATOM 2981 N N . ASN A 1 390 ? 51.066 -41.283 -6.879 1.00 14.82 373 ASN A N 1
ATOM 2982 C CA . ASN A 1 390 ? 50.211 -42.314 -7.436 1.00 14.68 373 ASN A CA 1
ATOM 2983 C C . ASN A 1 390 ? 49.632 -43.127 -6.284 1.00 14.88 373 ASN A C 1
ATOM 2984 O O . ASN A 1 390 ? 50.341 -43.886 -5.624 1.00 15.59 373 ASN A O 1
ATOM 2989 N N . MET A 1 391 ? 48.329 -42.953 -6.019 1.00 14.31 374 MET A N 1
ATOM 2990 C CA . MET A 1 391 ? 47.680 -43.638 -4.908 1.00 14.50 374 MET A CA 1
ATOM 2991 C C . MET A 1 391 ? 46.869 -44.834 -5.389 1.00 14.24 374 MET A C 1
ATOM 2992 O O . MET A 1 391 ? 45.977 -45.315 -4.669 1.00 15.05 374 MET A O 1
ATOM 2997 N N . THR A 1 392 ? 47.166 -45.303 -6.590 1.00 14.17 375 THR A N 1
ATOM 2998 C CA . THR A 1 392 ? 46.411 -46.435 -7.138 1.00 13.79 375 THR A CA 1
ATOM 2999 C C . THR A 1 392 ? 46.415 -47.687 -6.242 1.00 14.11 375 THR A C 1
ATOM 3000 O O . THR A 1 392 ? 45.385 -48.338 -6.098 1.00 13.07 375 THR A O 1
ATOM 3004 N N . PRO A 1 393 ? 47.552 -48.046 -5.633 1.00 14.08 376 PRO A N 1
ATOM 3005 C CA . PRO A 1 393 ? 47.425 -49.205 -4.735 1.00 14.45 376 PRO A CA 1
ATOM 3006 C C . PRO A 1 393 ? 46.390 -49.049 -3.600 1.00 14.88 376 PRO A C 1
ATOM 3007 O O . PRO A 1 393 ? 45.668 -50.012 -3.281 1.00 15.08 376 PRO A O 1
ATOM 3011 N N . ARG A 1 394 ? 46.277 -47.857 -3.010 1.00 14.60 377 ARG A N 1
ATOM 3012 C CA . ARG A 1 394 ? 45.265 -47.636 -1.985 1.00 14.26 377 ARG A CA 1
ATOM 3013 C C . ARG A 1 394 ? 43.866 -47.688 -2.611 1.00 13.77 377 ARG A C 1
ATOM 3014 O O . ARG A 1 394 ? 42.944 -48.227 -2.015 1.00 13.64 377 ARG A O 1
ATOM 3022 N N . PHE A 1 395 ? 43.730 -47.156 -3.816 1.00 13.89 378 PHE A N 1
ATOM 3023 C CA . PHE A 1 395 ? 42.456 -47.192 -4.537 1.00 13.30 378 PHE A CA 1
ATOM 3024 C C . PHE A 1 395 ? 42.012 -48.646 -4.720 1.00 13.48 378 PHE A C 1
ATOM 3025 O O . PHE A 1 395 ? 40.856 -48.980 -4.438 1.00 13.12 378 PHE A O 1
ATOM 3033 N N . LYS A 1 396 ? 42.922 -49.510 -5.183 1.00 13.79 379 LYS A N 1
ATOM 3034 C CA . LYS A 1 396 ? 42.618 -50.939 -5.287 1.00 14.10 379 LYS A CA 1
ATOM 3035 C C . LYS A 1 396 ? 42.130 -51.521 -3.947 1.00 13.84 379 LYS A C 1
ATOM 3036 O O . LYS A 1 396 ? 41.103 -52.235 -3.914 1.00 14.29 379 LYS A O 1
ATOM 3042 N N . GLU A 1 397 ? 42.831 -51.223 -2.848 1.00 13.97 380 GLU A N 1
ATOM 3043 C CA . GLU A 1 397 ? 42.401 -51.701 -1.514 1.00 15.46 380 GLU A CA 1
ATOM 3044 C C . GLU A 1 397 ? 40.993 -51.265 -1.161 1.00 14.55 380 GLU A C 1
ATOM 3045 O O . GLU A 1 397 ? 40.182 -52.044 -0.662 1.00 15.53 380 GLU A O 1
ATOM 3051 N N . ILE A 1 398 ? 40.712 -49.992 -1.417 1.00 14.02 381 ILE A N 1
ATOM 3052 C CA . ILE A 1 398 ? 39.421 -49.423 -1.073 1.00 13.69 381 ILE A CA 1
ATOM 3053 C C . ILE A 1 398 ? 38.314 -50.048 -1.921 1.00 13.43 381 ILE A C 1
ATOM 3054 O O . ILE A 1 398 ? 37.252 -50.382 -1.393 1.00 13.22 381 ILE A O 1
ATOM 3059 N N . LEU A 1 399 ? 38.551 -50.200 -3.225 1.00 13.23 382 LEU A N 1
ATOM 3060 C CA . LEU A 1 399 ? 37.574 -50.842 -4.120 1.00 13.06 382 LEU A CA 1
ATOM 3061 C C . LEU A 1 399 ? 37.238 -52.257 -3.632 1.00 13.10 382 LEU A C 1
ATOM 3062 O O . LEU A 1 399 ? 36.072 -52.653 -3.607 1.00 14.06 382 LEU A O 1
ATOM 3067 N N . LEU A 1 400 ? 38.269 -53.013 -3.259 1.00 14.15 383 LEU A N 1
ATOM 3068 C CA . LEU A 1 400 ? 38.025 -54.375 -2.764 1.00 14.61 383 LEU A CA 1
ATOM 3069 C C . LEU A 1 400 ? 37.193 -54.360 -1.489 1.00 14.99 383 LEU A C 1
ATOM 3070 O O . LEU A 1 400 ? 36.267 -55.175 -1.349 1.00 14.95 383 LEU A O 1
ATOM 3075 N N . GLU A 1 401 ? 37.518 -53.456 -0.556 1.00 15.38 384 GLU A N 1
ATOM 3076 C CA . GLU A 1 401 ? 36.786 -53.323 0.708 1.00 17.17 384 GLU A CA 1
ATOM 3077 C C . GLU A 1 401 ? 35.326 -52.968 0.444 1.00 16.63 384 GLU A C 1
ATOM 3078 O O . GLU A 1 401 ? 34.404 -53.564 1.015 1.00 16.70 384 GLU A O 1
ATOM 3084 N N . GLU A 1 402 ? 35.112 -51.975 -0.422 1.00 14.41 385 GLU A N 1
ATOM 3085 C CA . GLU A 1 402 ? 33.763 -51.517 -0.702 1.00 14.07 385 GLU A CA 1
ATOM 3086 C C . GLU A 1 402 ? 32.921 -52.588 -1.396 1.00 13.80 385 GLU A C 1
ATOM 3087 O O . GLU A 1 402 ? 31.745 -52.797 -1.043 1.00 13.79 385 GLU A O 1
ATOM 3093 N N . ARG A 1 403 ? 33.507 -53.255 -2.387 1.00 14.10 386 ARG A N 1
ATOM 3094 C CA . ARG A 1 403 ? 32.797 -54.329 -3.077 1.00 14.11 386 ARG A CA 1
ATOM 3095 C C . ARG A 1 403 ? 32.496 -55.480 -2.104 1.00 14.94 386 ARG A C 1
ATOM 3096 O O . ARG A 1 403 ? 31.391 -56.033 -2.116 1.00 15.56 386 ARG A O 1
ATOM 3104 N N . GLY A 1 404 ? 33.470 -55.807 -1.269 1.00 14.88 387 GLY A N 1
ATOM 3105 C CA . GLY A 1 404 ? 33.296 -56.834 -0.219 1.00 16.28 387 GLY A CA 1
ATOM 3106 C C . GLY A 1 404 ? 32.149 -56.499 0.723 1.00 16.62 387 GLY A C 1
ATOM 3107 O O . GLY A 1 404 ? 31.307 -57.350 1.043 1.00 17.79 387 GLY A O 1
ATOM 3108 N N . HIS A 1 405 ? 32.077 -55.238 1.136 1.00 16.62 388 HIS A N 1
ATOM 3109 C CA . HIS A 1 405 ? 31.016 -54.778 2.013 1.00 17.17 388 HIS A CA 1
ATOM 3110 C C . HIS A 1 405 ? 29.656 -54.967 1.379 1.00 16.85 388 HIS A C 1
ATOM 3111 O O . HIS A 1 405 ? 28.721 -55.464 2.020 1.00 18.57 388 HIS A O 1
ATOM 3118 N N . LEU A 1 406 ? 29.501 -54.583 0.116 1.00 17.18 389 LEU A N 1
ATOM 3119 C CA . LEU A 1 406 ? 28.249 -54.830 -0.582 1.00 17.41 389 LEU A CA 1
ATOM 3120 C C . LEU A 1 406 ? 27.949 -56.333 -0.679 1.00 18.44 389 LEU A C 1
ATOM 3121 O O . LEU A 1 406 ? 26.833 -56.757 -0.374 1.00 18.82 389 LEU A O 1
ATOM 3126 N N . GLU A 1 407 ? 28.937 -57.123 -1.101 1.00 18.97 390 GLU A N 1
ATOM 3127 C CA . GLU A 1 407 ? 28.724 -58.557 -1.335 1.00 20.64 390 GLU A CA 1
ATOM 3128 C C . GLU A 1 407 ? 28.406 -59.300 -0.046 1.00 22.25 390 GLU A C 1
ATOM 3129 O O . GLU A 1 407 ? 27.701 -60.314 -0.079 1.00 23.88 390 GLU A O 1
ATOM 3135 N N . GLN A 1 408 ? 28.880 -58.795 1.087 1.00 22.43 391 GLN A N 1
ATOM 3136 C CA . GLN A 1 408 ? 28.612 -59.444 2.374 1.00 25.00 391 GLN A CA 1
ATOM 3137 C C . GLN A 1 408 ? 27.371 -58.888 3.093 1.00 25.78 391 GLN A C 1
ATOM 3138 O O . GLN A 1 408 ? 26.965 -59.383 4.153 1.00 25.86 391 GLN A O 1
ATOM 3144 N N . ASN A 1 409 ? 26.755 -57.866 2.505 1.00 24.08 392 ASN A N 1
ATOM 3145 C CA . ASN A 1 409 ? 25.571 -57.255 3.095 1.00 24.45 392 ASN A CA 1
ATOM 3146 C C . ASN A 1 409 ? 24.503 -57.040 2.043 1.00 23.16 392 ASN A C 1
ATOM 3147 O O . ASN A 1 409 ? 23.817 -56.020 2.020 1.00 22.20 392 ASN A O 1
ATOM 3152 N N . GLU A 1 410 ? 24.373 -58.024 1.167 1.00 24.16 393 GLU A N 1
ATOM 3153 C CA . GLU A 1 410 ? 23.450 -57.939 0.059 1.00 25.45 393 GLU A CA 1
ATOM 3154 C C . GLU A 1 410 ? 21.985 -57.882 0.471 1.00 23.24 393 GLU A C 1
ATOM 3155 O O . GLU A 1 410 ? 21.202 -57.188 -0.163 1.00 21.82 393 GLU A O 1
ATOM 3161 N N . ALA A 1 411 ? 21.612 -58.614 1.518 1.00 23.92 394 ALA A N 1
ATOM 3162 C CA . ALA A 1 411 ? 20.226 -58.545 1.991 1.00 23.21 394 ALA A CA 1
ATOM 3163 C C . ALA A 1 411 ? 19.869 -57.119 2.423 1.00 21.33 394 ALA A C 1
ATOM 3164 O O . ALA A 1 411 ? 18.810 -56.602 2.063 1.00 20.97 394 ALA A O 1
ATOM 3166 N N . GLU A 1 412 ? 20.761 -56.492 3.188 1.00 21.31 395 GLU A N 1
ATOM 3167 C CA . GLU A 1 412 ? 20.536 -55.110 3.601 1.00 20.80 395 GLU A CA 1
ATOM 3168 C C . GLU A 1 412 ? 20.370 -54.243 2.362 1.00 20.11 395 GLU A C 1
ATOM 3169 O O . GLU A 1 412 ? 19.408 -53.461 2.246 1.00 19.45 395 GLU A O 1
ATOM 3175 N N . PHE A 1 413 ? 21.305 -54.390 1.424 1.00 19.24 396 PHE A N 1
ATOM 3176 C CA . PHE A 1 413 ? 21.278 -53.540 0.238 1.00 19.49 396 PHE A CA 1
ATOM 3177 C C . PHE A 1 413 ? 20.010 -53.737 -0.592 1.00 19.70 396 PHE A C 1
ATOM 3178 O O . PHE A 1 413 ? 19.364 -52.770 -0.993 1.00 18.79 396 PHE A O 1
ATOM 3186 N N . MET A 1 414 ? 19.660 -55.002 -0.830 1.00 20.55 397 MET A N 1
ATOM 3187 C CA . MET A 1 414 ? 18.460 -55.349 -1.610 1.00 23.45 397 MET A CA 1
ATOM 3188 C C . MET A 1 414 ? 17.158 -54.908 -0.944 1.00 23.21 397 MET A C 1
ATOM 3189 O O . MET A 1 414 ? 16.141 -54.719 -1.614 1.00 23.87 397 MET A O 1
ATOM 3194 N N . SER A 1 415 ? 17.170 -54.749 0.373 1.00 22.84 398 SER A N 1
ATOM 3195 C CA . SER A 1 415 ? 15.990 -54.240 1.050 1.00 24.06 398 SER A CA 1
ATOM 3196 C C . SER A 1 415 ? 15.827 -52.736 0.873 1.00 24.61 398 SER A C 1
ATOM 3197 O O . SER A 1 415 ? 14.760 -52.184 1.150 1.00 25.74 398 SER A O 1
ATOM 3200 N N . LYS A 1 416 ? 16.887 -52.074 0.409 1.00 24.15 399 LYS A N 1
ATOM 3201 C CA . LYS A 1 416 ? 16.869 -50.622 0.263 1.00 24.37 399 LYS A CA 1
ATOM 3202 C C . LYS A 1 416 ? 16.912 -50.164 -1.199 1.00 23.56 399 LYS A C 1
ATOM 3203 O O . LYS A 1 416 ? 16.527 -49.029 -1.503 1.00 25.35 399 LYS A O 1
ATOM 3209 N N . PHE A 1 417 ? 17.361 -51.046 -2.095 1.00 22.64 400 PHE A N 1
ATOM 3210 C CA . PHE A 1 417 ? 17.602 -50.714 -3.495 1.00 23.49 400 PHE A CA 1
ATOM 3211 C C . PHE A 1 417 ? 17.171 -51.855 -4.423 1.00 24.70 400 PHE A C 1
ATOM 3212 O O . PHE A 1 417 ? 16.789 -52.931 -3.956 1.00 26.28 400 PHE A O 1
ATOM 3220 N N . THR A 1 418 ? 17.245 -51.623 -5.727 1.00 24.99 401 THR A N 1
ATOM 3221 C CA . THR A 1 418 ? 16.859 -52.637 -6.704 1.00 26.97 401 THR A CA 1
ATOM 3222 C C . THR A 1 418 ? 18.016 -53.573 -7.062 1.00 27.55 401 THR A C 1
ATOM 3223 O O . THR A 1 418 ? 19.194 -53.285 -6.798 1.00 26.21 401 THR A O 1
ATOM 3227 N N . GLN A 1 419 ? 17.668 -54.703 -7.667 1.00 27.73 402 GLN A N 1
ATOM 3228 C CA . GLN A 1 419 ? 18.654 -55.640 -8.176 1.00 28.48 402 GLN A CA 1
ATOM 3229 C C . GLN A 1 419 ? 19.565 -54.960 -9.187 1.00 27.95 402 GLN A C 1
ATOM 3230 O O . GLN A 1 419 ? 20.779 -55.181 -9.215 1.00 26.11 402 GLN A O 1
ATOM 3236 N N . ARG A 1 420 ? 18.966 -54.134 -10.034 1.00 28.84 403 ARG A N 1
ATOM 3237 C CA . ARG A 1 420 ? 19.703 -53.405 -11.055 1.00 29.88 403 ARG A CA 1
ATOM 3238 C C . ARG A 1 420 ? 20.761 -52.496 -10.420 1.00 26.77 403 ARG A C 1
ATOM 3239 O O . ARG A 1 420 ? 21.888 -52.406 -10.906 1.00 26.18 403 ARG A O 1
ATOM 3247 N N . GLU A 1 421 ? 20.396 -51.818 -9.339 1.00 25.06 404 GLU A N 1
ATOM 3248 C CA . GLU A 1 421 ? 21.342 -50.950 -8.639 1.00 23.33 404 GLU A CA 1
ATOM 3249 C C . GLU A 1 421 ? 22.448 -51.780 -7.976 1.00 21.54 404 GLU A C 1
ATOM 3250 O O . GLU A 1 421 ? 23.619 -51.396 -7.988 1.00 19.24 404 GLU A O 1
ATOM 3256 N N . ARG A 1 422 ? 22.094 -52.923 -7.401 1.00 20.03 405 ARG A N 1
ATOM 3257 C CA . ARG A 1 422 ? 23.105 -53.794 -6.823 1.00 21.15 405 ARG A CA 1
ATOM 3258 C C . ARG A 1 422 ? 24.098 -54.261 -7.891 1.00 20.32 405 ARG A C 1
ATOM 3259 O O . ARG A 1 422 ? 25.314 -54.174 -7.700 1.00 18.68 405 ARG A O 1
ATOM 3267 N N . ASP A 1 423 ? 23.585 -54.726 -9.026 1.00 21.51 406 ASP A N 1
ATOM 3268 C CA . ASP A 1 423 ? 24.453 -55.173 -10.117 1.00 22.38 406 ASP A CA 1
ATOM 3269 C C . ASP A 1 423 ? 25.350 -54.050 -10.634 1.00 21.46 406 ASP A C 1
ATOM 3270 O O . ASP A 1 423 ? 26.522 -54.275 -10.939 1.00 20.83 406 ASP A O 1
ATOM 3275 N N A SER A 1 424 ? 24.790 -52.850 -10.713 0.50 20.77 407 SER A N 1
ATOM 3276 N N B SER A 1 424 ? 24.816 -52.836 -10.727 0.50 20.72 407 SER A N 1
ATOM 3277 C CA A SER A 1 424 ? 25.512 -51.674 -11.182 0.50 20.02 407 SER A CA 1
ATOM 3278 C CA B SER A 1 424 ? 25.609 -51.700 -11.213 0.50 19.88 407 SER A CA 1
ATOM 3279 C C A SER A 1 424 ? 26.755 -51.394 -10.326 0.50 19.01 407 SER A C 1
ATOM 3280 C C B SER A 1 424 ? 26.810 -51.429 -10.319 0.50 18.92 407 SER A C 1
ATOM 3281 O O A SER A 1 424 ? 27.836 -51.111 -10.842 0.50 18.74 407 SER A O 1
ATOM 3282 O O B SER A 1 424 ? 27.910 -51.160 -10.797 0.50 18.60 407 SER A O 1
ATOM 3287 N N . LEU A 1 425 ? 26.594 -51.473 -9.012 1.00 17.86 408 LEU A N 1
ATOM 3288 C CA . LEU A 1 425 ? 27.698 -51.270 -8.088 1.00 16.12 408 LEU A CA 1
ATOM 3289 C C . LEU A 1 425 ? 28.722 -52.409 -8.120 1.00 15.71 408 LEU A C 1
ATOM 3290 O O . LEU A 1 425 ? 29.920 -52.160 -8.166 1.00 14.49 408 LEU A O 1
ATOM 3295 N N A ILE A 1 426 ? 28.250 -53.656 -8.073 0.50 15.58 409 ILE A N 1
ATOM 3296 N N B ILE A 1 426 ? 28.258 -53.660 -8.072 0.50 15.73 409 ILE A N 1
ATOM 3297 C CA A ILE A 1 426 ? 29.168 -54.794 -8.086 0.50 15.86 409 ILE A CA 1
ATOM 3298 C CA B ILE A 1 426 ? 29.194 -54.786 -8.084 0.50 16.10 409 ILE A CA 1
ATOM 3299 C C A ILE A 1 426 ? 29.985 -54.809 -9.373 0.50 15.65 409 ILE A C 1
ATOM 3300 C C B ILE A 1 426 ? 29.998 -54.804 -9.380 0.50 15.80 409 ILE A C 1
ATOM 3301 O O A ILE A 1 426 ? 31.221 -54.866 -9.326 0.50 15.89 409 ILE A O 1
ATOM 3302 O O B ILE A 1 426 ? 31.235 -54.858 -9.348 0.50 15.95 409 ILE A O 1
ATOM 3311 N N . SER A 1 427 ? 29.312 -54.714 -10.516 1.00 15.68 410 SER A N 1
ATOM 3312 C CA . SER A 1 427 ? 30.004 -54.743 -11.807 1.00 15.95 410 SER A CA 1
ATOM 3313 C C . SER A 1 427 ? 30.855 -53.488 -12.008 1.00 15.52 410 SER A C 1
ATOM 3314 O O . SER A 1 427 ? 31.934 -53.579 -12.576 1.00 15.25 410 SER A O 1
ATOM 3317 N N . GLY A 1 428 ? 30.391 -52.337 -11.513 1.00 14.59 411 GLY A N 1
ATOM 3318 C CA . GLY A 1 428 ? 31.171 -51.116 -11.689 1.00 14.38 411 GLY A CA 1
ATOM 3319 C C . GLY A 1 428 ? 32.474 -51.199 -10.907 1.00 13.25 411 GLY A C 1
ATOM 3320 O O . GLY A 1 428 ? 33.530 -50.760 -11.389 1.00 13.39 411 GLY A O 1
ATOM 3321 N N . TRP A 1 429 ? 32.400 -51.702 -9.681 1.00 12.66 412 TRP A N 1
ATOM 3322 C CA . TRP A 1 429 ? 33.588 -51.853 -8.852 1.00 12.66 412 TRP A CA 1
ATOM 3323 C C . TRP A 1 429 ? 34.530 -52.900 -9.426 1.00 12.74 412 TRP A C 1
ATOM 3324 O O . TRP A 1 429 ? 35.742 -52.702 -9.447 1.00 12.25 412 TRP A O 1
ATOM 3335 N N . THR A 1 430 ? 33.974 -54.030 -9.880 1.00 13.75 413 THR A N 1
ATOM 3336 C CA . THR A 1 430 ? 34.780 -55.068 -10.537 1.00 14.14 413 THR A CA 1
ATOM 3337 C C . THR A 1 430 ? 35.455 -54.497 -11.781 1.00 13.97 413 THR A C 1
ATOM 3338 O O . THR A 1 430 ? 36.652 -54.735 -12.013 1.00 13.67 413 THR A O 1
ATOM 3342 N N . ASP A 1 431 ? 34.714 -53.700 -12.554 1.00 13.31 414 ASP A N 1
ATOM 3343 C CA . ASP A 1 431 ? 35.276 -53.042 -13.741 1.00 13.78 414 ASP A CA 1
ATOM 3344 C C . ASP A 1 431 ? 36.493 -52.185 -13.370 1.00 13.46 414 ASP A C 1
ATOM 3345 O O . ASP A 1 431 ? 37.544 -52.300 -13.990 1.00 13.27 414 ASP A O 1
ATOM 3350 N N . LYS A 1 432 ? 36.344 -51.312 -12.378 1.00 12.91 415 LYS A N 1
ATOM 3351 C CA . LYS A 1 432 ? 37.458 -50.447 -11.974 1.00 13.19 415 LYS A CA 1
ATOM 3352 C C . LYS A 1 432 ? 38.673 -51.236 -11.481 1.00 13.37 415 LYS A C 1
ATOM 3353 O O . LYS A 1 432 ? 39.813 -50.877 -11.777 1.00 13.49 415 LYS A O 1
ATOM 3359 N N . LEU A 1 433 ? 38.458 -52.343 -10.772 1.00 12.97 416 LEU A N 1
ATOM 3360 C CA . LEU A 1 433 ? 39.594 -53.182 -10.385 1.00 13.09 416 LEU A CA 1
ATOM 3361 C C . LEU A 1 433 ? 40.309 -53.731 -11.645 1.00 13.14 416 LEU A C 1
ATOM 3362 O O . LEU A 1 433 ? 41.536 -53.805 -11.684 1.00 12.60 416 LEU A O 1
ATOM 3367 N N . GLY A 1 434 ? 39.546 -54.082 -12.672 1.00 13.60 417 GLY A N 1
ATOM 3368 C CA . GLY A 1 434 ? 40.082 -54.503 -13.966 1.00 13.75 417 GLY A CA 1
ATOM 3369 C C . GLY A 1 434 ? 40.860 -53.394 -14.650 1.00 14.30 417 GLY A C 1
ATOM 3370 O O . GLY A 1 434 ? 41.937 -53.627 -15.209 1.00 15.66 417 GLY A O 1
ATOM 3371 N N . TYR A 1 435 ? 40.324 -52.177 -14.596 1.00 13.74 418 TYR A N 1
ATOM 3372 C CA . TYR A 1 435 ? 41.010 -51.038 -15.215 1.00 13.76 418 TYR A CA 1
ATOM 3373 C C . TYR A 1 435 ? 42.335 -50.763 -14.523 1.00 13.92 418 TYR A C 1
ATOM 3374 O O . TYR A 1 435 ? 43.307 -50.360 -15.167 1.00 14.18 418 TYR A O 1
ATOM 3383 N N . ILE A 1 436 ? 42.388 -50.965 -13.214 1.00 13.50 419 ILE A N 1
ATOM 3384 C CA . ILE A 1 436 ? 43.653 -50.834 -12.464 1.00 13.90 419 ILE A CA 1
ATOM 3385 C C . ILE A 1 436 ? 44.704 -51.865 -12.892 1.00 14.85 419 ILE A C 1
ATOM 3386 O O . ILE A 1 436 ? 45.882 -51.528 -13.098 1.00 15.74 419 ILE A O 1
ATOM 3391 N N . GLU A 1 437 ? 44.288 -53.113 -13.024 1.00 15.83 420 GLU A N 1
ATOM 3392 C CA . GLU A 1 437 ? 45.223 -54.162 -13.434 1.00 17.43 420 GLU A CA 1
ATOM 3393 C C . GLU A 1 437 ? 45.825 -53.918 -14.819 1.00 17.59 420 GLU A C 1
ATOM 3394 O O . GLU A 1 437 ? 46.983 -54.276 -15.054 1.00 18.12 420 GLU A O 1
ATOM 3400 N N . LYS A 1 438 ? 45.078 -53.271 -15.711 1.00 17.12 421 LYS A N 1
ATOM 3401 C CA . LYS A 1 438 ? 45.594 -52.904 -17.036 1.00 17.01 421 LYS A CA 1
ATOM 3402 C C . LYS A 1 438 ? 46.334 -51.560 -17.050 1.00 16.64 421 LYS A C 1
ATOM 3403 O O . LYS A 1 438 ? 46.749 -51.091 -18.113 1.00 17.26 421 LYS A O 1
ATOM 3409 N N . ASP A 1 439 ? 46.509 -50.964 -15.871 1.00 15.78 422 ASP A N 1
ATOM 3410 C CA . ASP A 1 439 ? 47.073 -49.605 -15.732 1.00 15.66 422 ASP A CA 1
ATOM 3411 C C . ASP A 1 439 ? 46.379 -48.581 -16.619 1.00 15.26 422 ASP A C 1
ATOM 3412 O O . ASP A 1 439 ? 46.995 -47.655 -17.158 1.00 15.42 422 ASP A O 1
ATOM 3417 N N . ASN A 1 440 ? 45.060 -48.732 -16.726 1.00 14.02 423 ASN A N 1
ATOM 3418 C CA . ASN A 1 440 ? 44.229 -47.767 -17.441 1.00 14.19 423 ASN A CA 1
ATOM 3419 C C . ASN A 1 440 ? 43.777 -46.653 -16.479 1.00 13.81 423 ASN A C 1
ATOM 3420 O O . ASN A 1 440 ? 43.844 -45.462 -16.805 1.00 14.32 423 ASN A O 1
ATOM 3425 N N . HIS A 1 441 ? 43.303 -47.059 -15.305 1.00 13.11 424 HIS A N 1
ATOM 3426 C CA . HIS A 1 441 ? 42.692 -46.148 -14.304 1.00 13.39 424 HIS A CA 1
ATOM 3427 C C . HIS A 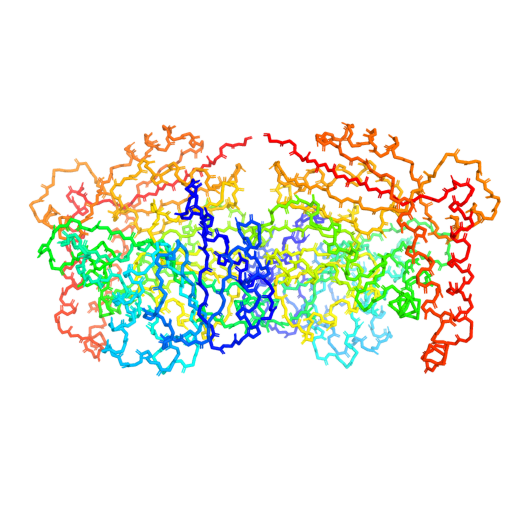1 441 ? 43.643 -46.001 -13.134 1.00 12.92 424 HIS A C 1
ATOM 3428 O O . HIS A 1 441 ? 44.069 -47.005 -12.527 1.00 14.24 424 HIS A O 1
ATOM 3435 N N . ASN A 1 442 ? 44.025 -44.759 -12.806 1.00 13.27 425 ASN A N 1
ATOM 3436 C CA . ASN A 1 442 ? 44.803 -44.512 -11.609 1.00 12.53 425 ASN A CA 1
ATOM 3437 C C . ASN A 1 442 ? 44.075 -43.533 -10.681 1.00 12.18 425 ASN A C 1
ATOM 3438 O O . ASN A 1 442 ? 43.162 -42.818 -11.138 1.00 12.42 425 ASN A O 1
ATOM 3443 N N . TRP A 1 443 ? 44.482 -43.510 -9.406 1.00 12.10 426 TRP A N 1
ATOM 3444 C CA . TRP A 1 443 ? 43.996 -42.549 -8.415 1.00 11.91 426 TRP A CA 1
ATOM 3445 C C . TRP A 1 443 ? 45.144 -41.661 -8.028 1.00 12.14 426 TRP A C 1
ATOM 3446 O O . TRP A 1 443 ? 46.085 -42.120 -7.358 1.00 12.64 426 TRP A O 1
ATOM 3457 N N . ASN A 1 444 ? 45.089 -40.395 -8.463 1.00 12.11 427 ASN A N 1
ATOM 3458 C CA . ASN A 1 444 ? 46.232 -39.472 -8.400 1.00 12.44 427 ASN A CA 1
ATOM 3459 C C . ASN A 1 444 ? 46.047 -38.363 -7.381 1.00 12.93 427 ASN A C 1
ATOM 3460 O O . ASN A 1 444 ? 44.930 -37.842 -7.216 1.00 12.59 427 ASN A O 1
ATOM 3465 N N . PHE A 1 445 ? 47.132 -38.021 -6.690 1.00 12.68 428 PHE A N 1
ATOM 3466 C CA . PHE A 1 445 ? 47.182 -36.992 -5.643 1.00 12.35 428 PHE A CA 1
ATOM 3467 C C . PHE A 1 445 ? 48.086 -35.857 -6.098 1.00 12.47 428 PHE A C 1
ATOM 3468 O O . PHE A 1 445 ? 49.165 -36.089 -6.636 1.00 11.82 428 PHE A O 1
ATOM 3476 N N . PHE A 1 446 ? 47.647 -34.632 -5.852 1.00 11.03 429 PHE A N 1
ATOM 3477 C CA . PHE A 1 446 ? 48.394 -33.417 -6.183 1.00 10.62 429 PHE A CA 1
ATOM 3478 C C . PHE A 1 446 ? 48.324 -32.434 -5.025 1.00 11.17 429 PHE A C 1
ATOM 3479 O O . PHE A 1 446 ? 47.239 -32.151 -4.520 1.00 11.08 429 PHE A O 1
ATOM 3487 N N . LEU A 1 447 ? 49.476 -31.896 -4.621 1.00 10.68 430 LEU A N 1
ATOM 3488 C CA . LEU A 1 447 ? 49.559 -30.915 -3.543 1.00 10.92 430 LEU A CA 1
ATOM 3489 C C . LEU A 1 447 ? 50.559 -29.846 -3.949 1.00 11.53 430 LEU A C 1
ATOM 3490 O O . LEU A 1 447 ? 51.639 -30.168 -4.401 1.00 12.16 430 LEU A O 1
ATOM 3495 N N . ALA A 1 448 ? 50.223 -28.584 -3.764 1.00 11.45 431 ALA A N 1
ATOM 3496 C CA . ALA A 1 448 ? 51.126 -27.490 -4.144 1.00 10.59 431 ALA A CA 1
ATOM 3497 C C . ALA A 1 448 ? 50.774 -26.234 -3.402 1.00 11.54 431 ALA A C 1
ATOM 3498 O O . ALA A 1 448 ? 49.819 -26.198 -2.627 1.00 11.39 431 ALA A O 1
ATOM 3500 N N . GLN A 1 449 ? 51.576 -25.199 -3.622 1.00 10.98 432 GLN A N 1
ATOM 3501 C CA . GLN A 1 449 ? 51.453 -23.951 -2.876 1.00 11.70 432 GLN A CA 1
ATOM 3502 C C . GLN A 1 449 ? 51.551 -22.768 -3.819 1.00 11.46 432 GLN A C 1
ATOM 3503 O O . GLN A 1 449 ? 52.264 -22.814 -4.834 1.00 11.84 432 GLN A O 1
ATOM 3509 N N . LYS A 1 450 ? 50.816 -21.697 -3.509 1.00 10.53 433 LYS A N 1
ATOM 3510 C CA . LYS A 1 450 ? 51.014 -20.429 -4.210 1.00 11.06 433 LYS A CA 1
ATOM 3511 C C . LYS A 1 450 ? 52.242 -19.773 -3.562 1.00 11.95 433 LYS A C 1
ATOM 3512 O O . LYS A 1 450 ? 52.323 -19.693 -2.346 1.00 11.21 433 LYS A O 1
ATOM 3518 N N . PRO A 1 451 ? 53.191 -19.292 -4.385 1.00 12.91 434 PRO A N 1
ATOM 3519 C CA . PRO A 1 451 ? 54.364 -18.688 -3.749 1.00 14.97 434 PRO A CA 1
ATOM 3520 C C . PRO A 1 451 ? 54.035 -17.437 -2.940 1.00 17.91 434 PRO A C 1
ATOM 3521 O O . PRO A 1 451 ? 53.020 -16.776 -3.191 1.00 17.90 434 PRO A O 1
ATOM 3525 N N . PHE A 1 452 ? 54.888 -17.118 -1.974 1.00 21.62 435 PHE A N 1
ATOM 3526 C CA . PHE A 1 452 ? 54.725 -15.859 -1.271 1.00 28.62 435 PHE A CA 1
ATOM 3527 C C . PHE A 1 452 ? 55.171 -14.686 -2.136 1.00 32.18 435 PHE A C 1
ATOM 3528 O O . PHE A 1 452 ? 55.494 -13.618 -1.610 1.00 40.88 435 PHE A O 1
ATOM 3536 N N . SER B 1 22 ? 32.363 -32.713 22.496 1.00 35.91 2 SER B N 1
ATOM 3537 C CA . SER B 1 22 ? 32.121 -33.632 21.346 1.00 33.13 2 SER B CA 1
ATOM 3538 C C . SER B 1 22 ? 32.924 -33.239 20.095 1.00 28.93 2 SER B C 1
ATOM 3539 O O . SER B 1 22 ? 33.759 -34.005 19.616 1.00 29.51 2 SER B O 1
ATOM 3542 N N . SER B 1 23 ? 32.685 -32.042 19.568 1.00 23.95 3 SER B N 1
ATOM 3543 C CA . SER B 1 23 ? 33.414 -31.607 18.376 1.00 19.85 3 SER B CA 1
ATOM 3544 C C . SER B 1 23 ? 34.880 -31.346 18.696 1.00 17.49 3 SER B C 1
ATOM 3545 O O . SER B 1 23 ? 35.197 -30.645 19.658 1.00 16.84 3 SER B O 1
ATOM 3548 N N . LEU B 1 24 ? 35.774 -31.913 17.894 1.00 15.05 4 LEU B N 1
ATOM 3549 C CA . LEU B 1 24 ? 37.203 -31.733 18.121 1.00 14.13 4 LEU B CA 1
ATOM 3550 C C . LEU B 1 24 ? 37.661 -30.298 17.873 1.00 13.71 4 LEU B C 1
ATOM 3551 O O . LEU B 1 24 ? 38.742 -29.917 18.314 1.00 14.09 4 LEU B O 1
ATOM 3556 N N . SER B 1 25 ? 36.849 -29.516 17.150 1.00 13.37 5 SER B N 1
ATOM 3557 C CA . SER B 1 25 ? 37.209 -28.106 16.948 1.00 13.47 5 SER B CA 1
ATOM 3558 C C . SER B 1 25 ? 37.351 -27.360 18.264 1.00 13.83 5 SER B C 1
ATOM 3559 O O . SER B 1 25 ? 38.154 -26.436 18.366 1.00 14.47 5 SER B O 1
ATOM 3562 N N . ILE B 1 26 ? 36.595 -27.781 19.274 1.00 13.44 6 ILE B N 1
ATOM 3563 C CA . ILE B 1 26 ? 36.607 -27.108 20.592 1.00 13.15 6 ILE B CA 1
ATOM 3564 C C . ILE B 1 26 ? 37.959 -27.206 21.314 1.00 13.58 6 ILE B C 1
ATOM 3565 O O . ILE B 1 26 ? 38.605 -26.189 21.584 1.00 13.70 6 ILE B O 1
ATOM 3570 N N . PRO B 1 27 ? 38.421 -28.435 21.606 1.00 13.01 7 PRO B N 1
ATOM 3571 C CA . PRO B 1 27 ? 39.749 -28.501 22.247 1.00 13.13 7 PRO B CA 1
ATOM 3572 C C . PRO B 1 27 ? 40.871 -28.037 21.332 1.00 13.01 7 PRO B C 1
ATOM 3573 O O . PRO B 1 27 ? 41.918 -27.569 21.805 1.00 13.03 7 PRO B O 1
ATOM 3577 N N . ARG B 1 28 ? 40.698 -28.194 20.020 1.00 12.86 8 ARG B N 1
ATOM 3578 C CA . ARG B 1 28 ? 41.730 -27.694 19.100 1.00 12.53 8 ARG B CA 1
ATOM 3579 C C . ARG B 1 28 ? 41.863 -26.168 19.165 1.00 12.57 8 ARG B C 1
ATOM 3580 O O . ARG B 1 28 ? 42.936 -25.624 18.928 1.00 12.94 8 ARG B O 1
ATOM 3588 N N . GLN B 1 29 ? 40.783 -25.480 19.510 1.00 12.79 9 GLN B N 1
ATOM 3589 C CA . GLN B 1 29 ? 40.871 -24.040 19.711 1.00 12.72 9 GLN B CA 1
ATOM 3590 C C . GLN B 1 29 ? 41.782 -23.723 20.902 1.00 13.15 9 GLN B C 1
ATOM 3591 O O . GLN B 1 29 ? 42.618 -22.820 20.829 1.00 12.68 9 GLN B O 1
ATOM 3597 N N . SER B 1 30 ? 41.638 -24.493 21.979 1.00 13.46 10 SER B N 1
ATOM 3598 C CA . SER B 1 30 ? 42.559 -24.328 23.111 1.00 14.40 10 SER B CA 1
ATOM 3599 C C . SER B 1 30 ? 43.996 -24.647 22.741 1.00 14.94 10 SER B C 1
ATOM 3600 O O . SER B 1 30 ? 44.915 -23.959 23.204 1.00 14.86 10 SER B O 1
ATOM 3603 N N . LEU B 1 31 ? 44.207 -25.689 21.929 1.00 14.01 11 LEU B N 1
ATOM 3604 C CA . LEU B 1 31 ? 45.571 -26.027 21.505 1.00 14.11 11 LEU B CA 1
ATOM 3605 C C . LEU B 1 31 ? 46.183 -24.840 20.762 1.00 13.94 11 LEU B C 1
ATOM 3606 O O . LEU B 1 31 ? 47.338 -24.497 20.948 1.00 14.54 11 LEU B O 1
ATOM 3611 N N . TYR B 1 32 ? 45.379 -24.210 19.912 1.00 13.37 12 TYR B N 1
ATOM 3612 C CA . TYR B 1 32 ? 45.831 -23.059 19.150 1.00 14.05 12 TYR B CA 1
ATOM 3613 C C . TYR B 1 32 ? 46.352 -21.944 20.080 1.00 13.98 12 TYR B C 1
ATOM 3614 O O . TYR B 1 32 ? 47.420 -21.373 19.842 1.00 13.65 12 TYR B O 1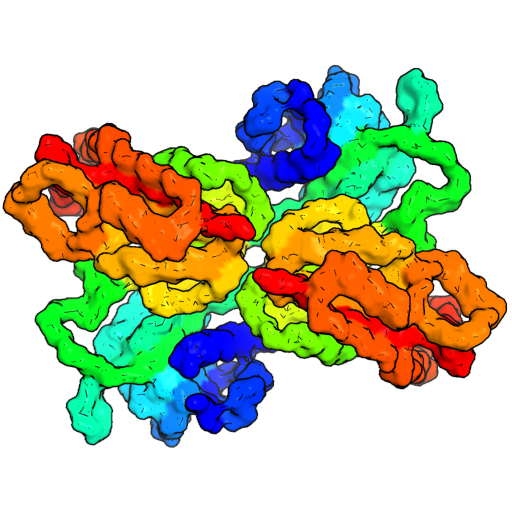
ATOM 3623 N N . TYR B 1 33 ? 45.588 -21.627 21.126 1.00 13.97 13 TYR B N 1
ATOM 3624 C CA . TYR B 1 33 ? 46.038 -20.611 22.099 1.00 14.42 13 TYR B CA 1
ATOM 3625 C C . TYR B 1 33 ? 47.260 -21.061 22.880 1.00 15.35 13 TYR B C 1
ATOM 3626 O O . TYR B 1 33 ? 48.161 -20.270 23.099 1.00 16.29 13 TYR B O 1
ATOM 3635 N N . VAL B 1 34 ? 47.300 -22.328 23.285 1.00 15.75 14 VAL B N 1
ATOM 3636 C CA . VAL B 1 34 ? 48.503 -22.831 23.966 1.00 16.78 14 VAL B CA 1
ATOM 3637 C C . VAL B 1 34 ? 49.735 -22.618 23.088 1.00 17.36 14 VAL B C 1
ATOM 3638 O O . VAL B 1 34 ? 50.776 -22.156 23.561 1.00 17.58 14 VAL B O 1
ATOM 3642 N N . ASN B 1 35 ? 49.628 -22.940 21.806 1.00 18.36 15 ASN B N 1
ATOM 3643 C CA . ASN B 1 35 ? 50.722 -22.692 20.863 1.00 20.49 15 ASN B CA 1
ATOM 3644 C C . ASN B 1 35 ? 51.144 -21.222 20.807 1.00 21.24 15 ASN B C 1
ATOM 3645 O O . ASN B 1 35 ? 52.333 -20.912 20.738 1.00 21.18 15 ASN B O 1
ATOM 3650 N N . LYS B 1 36 ? 50.165 -20.318 20.852 1.00 21.64 16 LYS B N 1
ATOM 3651 C CA . LYS B 1 36 ? 50.448 -18.881 20.849 1.00 22.88 16 LYS B CA 1
ATOM 3652 C C . LYS B 1 36 ? 51.251 -18.428 22.061 1.00 23.51 16 LYS B C 1
ATOM 3653 O O . LYS B 1 36 ? 52.177 -17.632 21.926 1.00 24.90 16 LYS B O 1
ATOM 3659 N N . VAL B 1 37 ? 50.899 -18.916 23.245 1.00 23.33 17 VAL B N 1
ATOM 3660 C CA . VAL B 1 37 ? 51.505 -18.389 24.468 1.00 24.95 17 VAL B CA 1
ATOM 3661 C C . VAL B 1 37 ? 52.745 -19.141 24.969 1.00 27.63 17 VAL B C 1
ATOM 3662 O O . VAL B 1 37 ? 53.417 -18.684 25.896 1.00 29.12 17 VAL B O 1
ATOM 3666 N N . THR B 1 38 ? 53.052 -20.286 24.363 1.00 29.00 18 THR B N 1
ATOM 3667 C CA . THR B 1 38 ? 54.183 -21.100 24.828 1.00 31.55 18 THR B CA 1
ATOM 3668 C C . THR B 1 38 ? 55.282 -21.216 23.777 1.00 34.98 18 THR B C 1
ATOM 3669 O O . THR B 1 38 ? 55.473 -20.317 22.959 1.00 38.25 18 THR B O 1
ATOM 3673 N N . SER B 1 42 ? 59.247 -25.734 25.941 1.00 43.87 22 SER B N 1
ATOM 3674 C CA . SER B 1 42 ? 58.266 -26.655 25.385 1.00 42.61 22 SER B CA 1
ATOM 3675 C C . SER B 1 42 ? 57.291 -27.128 26.461 1.00 40.94 22 SER B C 1
ATOM 3676 O O . SER B 1 42 ? 57.289 -26.613 27.581 1.00 41.50 22 SER B O 1
ATOM 3679 N N . VAL B 1 43 ? 56.455 -28.099 26.111 1.00 36.18 23 VAL B N 1
ATOM 3680 C CA . VAL B 1 43 ? 55.416 -28.572 27.011 1.00 33.26 23 VAL B CA 1
ATOM 3681 C C . VAL B 1 43 ? 55.572 -30.070 27.263 1.00 31.87 23 VAL B C 1
ATOM 3682 O O . VAL B 1 43 ? 55.526 -30.862 26.330 1.00 33.47 23 VAL B O 1
ATOM 3686 N N . SER B 1 44 ? 55.749 -30.454 28.524 1.00 31.35 24 SER B N 1
ATOM 3687 C CA . SER B 1 44 ? 55.982 -31.861 28.857 1.00 29.45 24 SER B CA 1
ATOM 3688 C C . SER B 1 44 ? 54.737 -32.577 29.379 1.00 27.00 24 SER B C 1
ATOM 3689 O O . SER B 1 44 ? 54.672 -33.806 29.362 1.00 26.43 24 SER B O 1
ATOM 3692 N N . ASN B 1 45 ? 53.753 -31.830 29.870 1.00 24.66 25 ASN B N 1
ATOM 3693 C CA . ASN B 1 45 ? 52.495 -32.444 30.260 1.00 22.95 25 ASN B CA 1
ATOM 3694 C C . ASN B 1 45 ? 51.327 -31.461 30.271 1.00 22.24 25 ASN B C 1
ATOM 3695 O O . ASN B 1 45 ? 51.508 -30.242 30.428 1.00 21.90 25 ASN B O 1
ATOM 3700 N N . VAL B 1 46 ? 50.135 -32.004 30.089 1.00 20.97 26 VAL B N 1
ATOM 3701 C CA . VAL B 1 46 ? 48.914 -31.213 30.072 1.00 19.95 26 VAL B CA 1
ATOM 3702 C C . VAL B 1 46 ? 47.923 -31.878 30.996 1.00 20.10 26 VAL B C 1
ATOM 3703 O O . VAL B 1 46 ? 47.629 -33.075 30.850 1.00 20.40 26 VAL B O 1
ATOM 3707 N N . GLN B 1 47 ? 47.397 -31.123 31.946 1.00 19.42 27 GLN B N 1
ATOM 3708 C CA . GLN B 1 47 ? 46.411 -31.650 32.866 1.00 20.30 27 GLN B CA 1
ATOM 3709 C C . GLN B 1 47 ? 45.067 -31.025 32.609 1.00 20.65 27 GLN B C 1
ATOM 3710 O O . GLN B 1 47 ? 44.944 -29.794 32.628 1.00 20.24 27 GLN B O 1
ATOM 3716 N N . VAL B 1 48 ? 44.055 -31.864 32.419 1.00 19.41 28 VAL B N 1
ATOM 3717 C CA . VAL B 1 48 ? 42.712 -31.409 32.059 1.00 19.94 28 VAL B CA 1
ATOM 3718 C C . VAL B 1 48 ? 41.729 -31.777 33.154 1.00 21.50 28 VAL B C 1
ATOM 3719 O O . VAL B 1 48 ? 41.672 -32.940 33.572 1.00 22.24 28 VAL B O 1
ATOM 3723 N N . VAL B 1 49 ? 40.970 -30.796 33.629 1.00 20.80 29 VAL B N 1
ATOM 3724 C CA . VAL B 1 49 ? 39.930 -31.014 34.623 1.00 21.31 29 VAL B CA 1
ATOM 3725 C C . VAL B 1 49 ? 38.583 -30.803 33.946 1.00 22.18 29 VAL B C 1
ATOM 3726 O O . VAL B 1 49 ? 38.239 -29.684 33.563 1.00 21.35 29 VAL B O 1
ATOM 3730 N N . SER B 1 50 ? 37.827 -31.886 33.790 1.00 22.38 30 SER B N 1
ATOM 3731 C CA . SER B 1 50 ? 36.588 -31.854 33.023 1.00 22.71 30 SER B CA 1
ATOM 3732 C C . SER B 1 50 ? 35.530 -32.784 33.610 1.00 23.82 30 SER B C 1
ATOM 3733 O O . SER B 1 50 ? 35.585 -33.995 33.384 1.00 24.50 30 SER B O 1
ATOM 3736 N N . PRO B 1 51 ? 34.566 -32.231 34.358 1.00 24.25 31 PRO B N 1
ATOM 3737 C CA . PRO B 1 51 ? 33.478 -33.068 34.877 1.00 26.06 31 PRO B CA 1
ATOM 3738 C C . PRO B 1 51 ? 32.811 -33.913 33.796 1.00 27.63 31 PRO B C 1
ATOM 3739 O O . PRO B 1 51 ? 32.428 -35.058 34.066 1.00 27.85 31 PRO B O 1
ATOM 3743 N N . CYS B 1 52 ? 32.658 -33.367 32.590 1.00 26.95 32 CYS B N 1
ATOM 3744 C CA . CYS B 1 52 ? 32.176 -34.161 31.461 1.00 27.96 32 CYS B CA 1
ATOM 3745 C C . CYS B 1 52 ? 33.320 -35.014 30.900 1.00 29.65 32 CYS B C 1
ATOM 3746 O O . CYS B 1 52 ? 34.240 -34.509 30.268 1.00 27.61 32 CYS B O 1
ATOM 3749 N N . GLN B 1 53 ? 33.266 -36.319 31.150 1.00 29.64 33 GLN B N 1
ATOM 3750 C CA . GLN B 1 53 ? 34.365 -37.210 30.792 1.00 29.88 33 GLN B CA 1
ATOM 3751 C C . GLN B 1 53 ? 34.615 -37.315 29.277 1.00 28.44 33 GLN B C 1
ATOM 3752 O O . GLN B 1 53 ? 35.761 -37.282 28.829 1.00 28.98 33 GLN B O 1
ATOM 3758 N N . LYS B 1 54 ? 33.548 -37.441 28.498 1.00 29.79 34 LYS B N 1
ATOM 3759 C CA . LYS B 1 54 ? 33.668 -37.516 27.044 1.00 30.53 34 LYS B CA 1
ATOM 3760 C C . LYS B 1 54 ? 34.370 -36.299 26.461 1.00 28.46 34 LYS B C 1
ATOM 3761 O O . LYS B 1 54 ? 35.279 -36.439 25.636 1.00 26.73 34 LYS B O 1
ATOM 3767 N N . GLN B 1 55 ? 33.948 -35.109 26.884 1.00 26.54 35 GLN B N 1
ATOM 3768 C CA . GLN B 1 55 ? 34.604 -33.874 26.433 1.00 24.69 35 GLN B CA 1
ATOM 3769 C C . GLN B 1 55 ? 36.059 -33.837 26.884 1.00 22.67 35 GLN B C 1
ATOM 3770 O O . GLN B 1 55 ? 36.951 -33.475 26.128 1.00 21.49 35 GLN B O 1
ATOM 3776 N N . GLY B 1 56 ? 36.311 -34.220 28.131 1.00 21.56 36 GLY B N 1
ATOM 3777 C CA . GLY B 1 56 ? 37.680 -34.242 28.610 1.00 21.38 36 GLY B CA 1
ATOM 3778 C C . GLY B 1 56 ? 38.576 -35.057 27.699 1.00 20.72 36 GLY B C 1
ATOM 3779 O O . GLY B 1 56 ? 39.709 -34.658 27.391 1.00 20.45 36 GLY B O 1
ATOM 3780 N N . GLN B 1 57 ? 38.065 -36.212 27.273 1.00 21.91 37 GLN B N 1
ATOM 3781 C CA . GLN B 1 57 ? 38.810 -37.127 26.427 1.00 23.45 37 GLN B CA 1
ATOM 3782 C C . GLN B 1 57 ? 39.147 -36.505 25.068 1.00 21.24 37 GLN B C 1
ATOM 3783 O O . GLN B 1 57 ? 40.180 -36.816 24.484 1.00 21.11 37 GLN B O 1
ATOM 3789 N N . THR B 1 58 ? 38.289 -35.609 24.570 1.00 20.70 38 THR B N 1
ATOM 3790 C CA . THR B 1 58 ? 38.596 -34.924 23.298 1.00 18.98 38 THR B CA 1
ATOM 3791 C C . THR B 1 58 ? 39.837 -34.038 23.397 1.00 17.69 38 THR B C 1
ATOM 3792 O O . THR B 1 58 ? 40.513 -33.815 22.393 1.00 16.95 38 THR B O 1
ATOM 3796 N N . TYR B 1 59 ? 40.153 -33.550 24.603 1.00 16.68 39 TYR B N 1
ATOM 3797 C CA . TYR B 1 59 ? 41.410 -32.812 24.790 1.00 17.51 39 TYR B CA 1
ATOM 3798 C C . TYR B 1 59 ? 42.636 -33.725 24.657 1.00 17.07 39 TYR B C 1
ATOM 3799 O O . TYR B 1 59 ? 43.688 -33.318 24.145 1.00 16.98 39 TYR B O 1
ATOM 3808 N N . VAL B 1 60 ? 42.515 -34.969 25.128 1.00 18.10 40 VAL B N 1
ATOM 3809 C CA . VAL B 1 60 ? 43.629 -35.906 24.964 1.00 18.77 40 VAL B CA 1
ATOM 3810 C C . VAL B 1 60 ? 43.892 -36.109 23.477 1.00 17.44 40 VAL B C 1
ATOM 3811 O O . VAL B 1 60 ? 45.022 -36.006 23.008 1.00 18.35 40 VAL B O 1
ATOM 3815 N N . THR B 1 61 ? 42.821 -36.373 22.732 1.00 18.13 41 THR B N 1
ATOM 3816 C CA . THR B 1 61 ? 42.910 -36.550 21.294 1.00 18.95 41 THR B CA 1
ATOM 3817 C C . THR B 1 61 ? 43.470 -35.304 20.573 1.00 18.52 41 THR B C 1
ATOM 3818 O O . THR B 1 61 ? 44.376 -35.397 19.746 1.00 19.68 41 THR B O 1
ATOM 3822 N N . ALA B 1 62 ? 42.932 -34.136 20.906 1.00 18.05 42 ALA B N 1
ATOM 3823 C CA . ALA B 1 62 ? 43.347 -32.895 20.249 1.00 17.30 42 ALA B CA 1
ATOM 3824 C C . ALA B 1 62 ? 44.800 -32.501 20.515 1.00 17.44 42 ALA B C 1
ATOM 3825 O O . ALA B 1 62 ? 45.455 -31.917 19.652 1.00 16.75 42 ALA B O 1
ATOM 3827 N N . PHE B 1 63 ? 45.311 -32.800 21.713 1.00 17.15 43 PHE B N 1
ATOM 3828 C CA . PHE B 1 63 ? 46.617 -32.270 22.102 1.00 18.31 43 PHE B CA 1
ATOM 3829 C C . PHE B 1 63 ? 47.837 -33.090 21.653 1.00 18.09 43 PHE B C 1
ATOM 3830 O O . PHE B 1 63 ? 48.976 -32.642 21.789 1.00 18.90 43 PHE B O 1
ATOM 3838 N N . THR B 1 64 ? 47.597 -34.252 21.050 1.00 19.74 44 THR B N 1
ATOM 3839 C CA . THR B 1 64 ? 48.693 -35.108 20.574 1.00 21.50 44 THR B CA 1
ATOM 3840 C C . THR B 1 64 ? 49.833 -34.408 19.821 1.00 22.12 44 THR B C 1
ATOM 3841 O O . THR B 1 64 ? 50.999 -34.704 20.074 1.00 22.32 44 THR B O 1
ATOM 3845 N N . PRO B 1 65 ? 49.524 -33.474 18.903 1.00 21.59 45 PRO B N 1
ATOM 3846 C CA . PRO B 1 65 ? 50.634 -32.807 18.236 1.00 22.85 45 PRO B CA 1
ATOM 3847 C C . PRO B 1 65 ? 51.580 -32.099 19.210 1.00 23.03 45 PRO B C 1
ATOM 3848 O O . PRO B 1 65 ? 52.763 -31.939 18.911 1.00 25.19 45 PRO B O 1
ATOM 3852 N N . LEU B 1 66 ? 51.071 -31.661 20.351 1.00 21.84 46 LEU B N 1
ATOM 3853 C CA . LEU B 1 66 ? 51.923 -30.974 21.315 1.00 22.28 46 LEU B CA 1
ATOM 3854 C C . LEU B 1 66 ? 52.581 -32.015 22.226 1.00 21.81 46 LEU B C 1
ATOM 3855 O O . LEU B 1 66 ? 53.803 -32.012 22.394 1.00 22.60 46 LEU B O 1
ATOM 3860 N N . THR B 1 67 ? 51.773 -32.914 22.777 1.00 21.35 47 THR B N 1
ATOM 3861 C CA . THR B 1 67 ? 52.281 -34.013 23.603 1.00 20.81 47 THR B CA 1
ATOM 3862 C C . THR B 1 67 ? 51.207 -35.071 23.794 1.00 21.05 47 THR B C 1
ATOM 3863 O O . THR B 1 67 ? 50.019 -34.754 23.807 1.00 20.36 47 THR B O 1
ATOM 3867 N N . SER B 1 68 ? 51.604 -36.334 23.937 1.00 20.93 48 SER B N 1
ATOM 3868 C CA . SER B 1 68 ? 50.644 -37.354 24.329 1.00 20.63 48 SER B CA 1
ATOM 3869 C C . SER B 1 68 ? 50.474 -37.476 25.842 1.00 20.16 48 SER B C 1
ATOM 3870 O O . SER B 1 68 ? 49.601 -38.204 26.320 1.00 20.13 48 SER B O 1
ATOM 3873 N N . ASN B 1 69 ? 51.296 -36.746 26.591 1.00 19.81 49 ASN B N 1
ATOM 3874 C CA . ASN B 1 69 ? 51.240 -36.795 28.049 1.00 20.16 49 ASN B CA 1
ATOM 3875 C C . ASN B 1 69 ? 50.143 -35.866 28.587 1.00 19.77 49 ASN B C 1
ATOM 3876 O O . ASN B 1 69 ? 50.428 -34.818 29.185 1.00 19.90 49 ASN B O 1
ATOM 3881 N N . VAL B 1 70 ? 48.898 -36.276 28.355 1.00 19.60 50 VAL B N 1
ATOM 3882 C CA . VAL B 1 70 ? 47.702 -35.530 28.727 1.00 18.96 50 VAL B CA 1
ATOM 3883 C C . VAL B 1 70 ? 46.801 -36.391 29.596 1.00 19.15 50 VAL B C 1
ATOM 3884 O O . VAL B 1 70 ? 46.357 -37.479 29.183 1.00 20.44 50 VAL B O 1
ATOM 3888 N N . GLN B 1 71 ? 46.552 -35.936 30.815 1.00 19.61 51 GLN B N 1
ATOM 3889 C CA . GLN B 1 71 ? 45.693 -36.674 31.729 1.00 20.99 51 GLN B CA 1
ATOM 3890 C C . GLN B 1 71 ? 44.437 -35.901 32.061 1.00 21.33 51 GLN B C 1
ATOM 3891 O O . GLN B 1 71 ? 44.467 -34.670 32.209 1.00 21.90 51 GLN B O 1
ATOM 3897 N N . VAL B 1 72 ? 43.331 -36.619 32.165 1.00 22.14 52 VAL B N 1
ATOM 3898 C CA . VAL B 1 72 ? 42.051 -36.044 32.493 1.00 23.88 52 VAL B CA 1
ATOM 3899 C C . VAL B 1 72 ? 41.680 -36.353 33.943 1.00 26.25 52 VAL B C 1
ATOM 3900 O O . VAL B 1 72 ? 41.914 -37.469 34.437 1.00 26.10 52 VAL B O 1
ATOM 3904 N N . HIS B 1 73 ? 41.109 -35.357 34.613 1.00 27.03 53 HIS B N 1
ATOM 3905 C CA . HIS B 1 73 ? 40.600 -35.481 35.969 1.00 28.19 53 HIS B CA 1
ATOM 3906 C C . HIS B 1 73 ? 39.172 -35.036 35.971 1.00 29.61 53 HIS B C 1
ATOM 3907 O O . HIS B 1 73 ? 38.788 -34.149 35.201 1.00 28.89 53 HIS B O 1
ATOM 3914 N N . THR B 1 74 ? 38.360 -35.637 36.831 1.00 31.59 54 THR B N 1
ATOM 3915 C CA . THR B 1 74 ? 36.923 -35.391 36.810 1.00 34.24 54 THR B CA 1
ATOM 3916 C C . THR B 1 74 ? 36.513 -34.207 37.663 1.00 34.91 54 THR B C 1
ATOM 3917 O O . THR B 1 74 ? 35.392 -33.722 37.545 1.00 36.15 54 THR B O 1
ATOM 3921 N N . SER B 1 75 ? 37.408 -33.734 38.522 1.00 35.91 55 SER B N 1
ATOM 3922 C CA . SER B 1 75 ? 36.979 -32.814 39.565 1.00 39.18 55 SER B CA 1
ATOM 3923 C C . SER B 1 75 ? 38.033 -31.821 40.024 1.00 37.49 55 SER B C 1
ATOM 3924 O O . SER B 1 75 ? 39.228 -32.117 40.028 1.00 36.84 55 SER B O 1
ATOM 3927 N N . LEU B 1 76 ? 37.566 -30.636 40.412 1.00 40.44 56 LEU B N 1
ATOM 3928 C CA . LEU B 1 76 ? 38.400 -29.666 41.109 1.00 43.04 56 LEU B CA 1
ATOM 3929 C C . LEU B 1 76 ? 39.044 -30.325 42.332 1.00 46.20 56 LEU B C 1
ATOM 3930 O O . LEU B 1 76 ? 40.236 -30.145 42.587 1.00 47.08 56 LEU B O 1
ATOM 3935 N N . GLU B 1 77 ? 38.249 -31.088 43.081 1.00 48.99 57 GLU B N 1
ATOM 3936 C CA . GLU B 1 77 ? 38.753 -31.841 44.234 1.00 51.91 57 GLU B CA 1
ATOM 3937 C C . GLU B 1 77 ? 40.144 -32.412 43.969 1.00 51.36 57 GLU B C 1
ATOM 3938 O O . GLU B 1 77 ? 41.023 -32.353 44.827 1.00 52.44 57 GLU B O 1
ATOM 3944 N N . GLN B 1 78 ? 40.332 -32.972 42.777 1.00 49.49 58 GLN B N 1
ATOM 3945 C CA . GLN B 1 78 ? 41.589 -33.629 42.428 1.00 49.01 58 GLN B CA 1
ATOM 3946 C C . GLN B 1 78 ? 42.670 -32.627 42.028 1.00 48.23 58 GLN B C 1
ATOM 3947 O O . GLN B 1 78 ? 43.786 -33.016 41.669 1.00 46.64 58 GLN B O 1
ATOM 3953 N N . LEU B 1 79 ? 42.335 -31.339 42.092 1.00 47.53 59 LEU B N 1
ATOM 3954 C CA . LEU B 1 79 ? 43.264 -30.287 41.682 1.00 48.55 59 LEU B CA 1
ATOM 3955 C C . LEU B 1 79 ? 44.496 -30.188 42.591 1.00 49.81 59 LEU B C 1
ATOM 3956 O O . LEU B 1 79 ? 45.620 -30.052 42.108 1.00 49.41 59 LEU B O 1
ATOM 3961 N N . SER B 1 80 ? 44.287 -30.260 43.902 1.00 52.04 60 SER B N 1
ATOM 3962 C CA . SER B 1 80 ? 45.402 -30.148 44.849 1.00 54.12 60 SER B CA 1
ATOM 3963 C C . SER B 1 80 ? 46.396 -31.316 44.741 1.00 55.74 60 SER B C 1
ATOM 3964 O O . SER B 1 80 ? 47.569 -31.174 45.097 1.00 57.79 60 SER B O 1
ATOM 3967 N N . THR B 1 81 ? 45.921 -32.458 44.243 1.00 55.09 61 THR B N 1
ATOM 3968 C CA . THR B 1 81 ? 46.781 -33.607 43.960 1.00 53.83 61 THR B CA 1
ATOM 3969 C C . THR B 1 81 ? 47.836 -33.246 42.928 1.00 52.32 61 THR B C 1
ATOM 3970 O O . THR B 1 81 ? 49.001 -33.633 43.040 1.00 52.90 61 THR B O 1
ATOM 3974 N N . ILE B 1 82 ? 47.402 -32.513 41.907 1.00 47.67 62 ILE B N 1
ATOM 3975 C CA . ILE B 1 82 ? 48.235 -32.222 40.750 1.00 44.02 62 ILE B CA 1
ATOM 3976 C C . ILE B 1 82 ? 49.373 -31.263 41.091 1.00 42.91 62 ILE B C 1
ATOM 3977 O O . ILE B 1 82 ? 49.245 -30.398 41.960 1.00 41.82 62 ILE B O 1
ATOM 3982 N N . ARG B 1 83 ? 50.491 -31.420 40.396 1.00 41.24 63 ARG B N 1
ATOM 3983 C CA . ARG B 1 83 ? 51.592 -30.488 40.541 1.00 39.05 63 ARG B CA 1
ATOM 3984 C C . ARG B 1 83 ? 52.338 -30.370 39.226 1.00 38.69 63 ARG B C 1
ATOM 3985 O O . ARG B 1 83 ? 52.297 -31.285 38.402 1.00 38.45 63 ARG B O 1
ATOM 3993 N N . ASN B 1 84 ? 53.013 -29.242 39.025 1.00 37.23 64 ASN B N 1
ATOM 3994 C CA . ASN B 1 84 ? 53.880 -29.057 37.867 1.00 36.79 64 ASN B CA 1
ATOM 3995 C C . ASN B 1 84 ? 53.206 -29.334 36.521 1.00 35.02 64 ASN B C 1
ATOM 3996 O O . ASN B 1 84 ? 53.743 -30.074 35.692 1.00 32.98 64 ASN B O 1
ATOM 4001 N N . ALA B 1 85 ? 52.040 -28.732 36.306 1.00 31.30 65 ALA B N 1
ATOM 4002 C CA . ALA B 1 85 ? 51.326 -28.885 35.037 1.00 28.49 65 ALA B CA 1
ATOM 4003 C C . ALA B 1 85 ? 51.717 -27.756 34.083 1.00 27.84 65 ALA B C 1
ATOM 4004 O O . ALA B 1 85 ? 51.286 -26.617 34.262 1.00 29.56 65 ALA B O 1
ATOM 4006 N N . ASP B 1 86 ? 52.541 -28.068 33.083 1.00 25.49 66 ASP B N 1
ATOM 4007 C CA . ASP B 1 86 ? 52.983 -27.078 32.107 1.00 24.58 66 ASP B CA 1
ATOM 4008 C C . ASP B 1 86 ? 51.799 -26.341 31.487 1.00 22.54 66 ASP B C 1
ATOM 4009 O O . ASP B 1 86 ? 51.873 -25.131 31.214 1.00 21.06 66 ASP B O 1
ATOM 4014 N N . VAL B 1 87 ? 50.735 -27.094 31.231 1.00 20.46 67 VAL B N 1
ATOM 4015 C CA . VAL B 1 87 ? 49.469 -26.553 30.761 1.00 18.85 67 VAL B CA 1
ATOM 4016 C C . VAL B 1 87 ? 48.389 -27.157 31.623 1.00 18.37 67 VAL B C 1
ATOM 4017 O O . VAL B 1 87 ? 48.336 -28.382 31.837 1.00 18.53 67 VAL B O 1
ATOM 4021 N N . LEU B 1 88 ? 47.527 -26.301 32.137 1.00 17.67 68 LEU B N 1
ATOM 4022 C CA . LEU B 1 88 ? 46.438 -26.700 32.988 1.00 17.45 68 LEU B CA 1
ATOM 4023 C C . LEU B 1 88 ? 45.147 -26.207 32.361 1.00 18.45 68 LEU B C 1
ATOM 4024 O O . LEU B 1 88 ? 44.983 -24.995 32.158 1.00 18.08 68 LEU B O 1
ATOM 4029 N N . ILE B 1 89 ? 44.234 -27.129 32.072 1.00 17.53 69 ILE B N 1
ATOM 4030 C CA . ILE B 1 89 ? 42.983 -26.794 31.383 1.00 17.13 69 ILE B CA 1
ATOM 4031 C C . ILE B 1 89 ? 41.767 -27.159 32.198 1.00 18.01 69 ILE B C 1
ATOM 4032 O O . ILE B 1 89 ? 41.625 -28.309 32.624 1.00 18.90 69 ILE B O 1
ATOM 4037 N N . PHE B 1 90 ? 40.880 -26.187 32.404 1.00 16.62 70 PHE B N 1
ATOM 4038 C CA . PHE B 1 90 ? 39.612 -26.407 33.052 1.00 17.56 70 PHE B CA 1
ATOM 4039 C C . PHE B 1 90 ? 38.489 -26.332 32.033 1.00 18.15 70 PHE B C 1
ATOM 4040 O O . PHE B 1 90 ? 38.292 -25.300 31.383 1.00 18.93 70 PHE B O 1
ATOM 4048 N N . ASN B 1 91 ? 37.768 -27.428 31.874 1.00 18.30 71 ASN B N 1
ATOM 4049 C CA . ASN B 1 91 ? 36.665 -27.490 30.928 1.00 18.37 71 ASN B CA 1
ATOM 4050 C C . ASN B 1 91 ? 35.326 -27.548 31.647 1.00 18.84 71 ASN B C 1
ATOM 4051 O O . ASN B 1 91 ? 34.916 -28.614 32.137 1.00 19.02 71 ASN B O 1
ATOM 4056 N N . ASN B 1 92 ? 34.650 -26.403 31.730 1.00 19.13 72 ASN B N 1
ATOM 4057 C CA . ASN B 1 92 ? 33.363 -26.292 32.430 1.00 19.91 72 ASN B CA 1
ATOM 4058 C C . ASN B 1 92 ? 33.444 -26.885 33.829 1.00 21.12 72 ASN B C 1
ATOM 4059 O O . ASN B 1 92 ? 32.530 -27.587 34.268 1.00 22.76 72 ASN B O 1
ATOM 4064 N N . ALA B 1 93 ? 34.551 -26.572 34.500 1.00 21.43 73 ALA B N 1
ATOM 4065 C CA . ALA B 1 93 ? 34.890 -27.115 35.821 1.00 22.22 73 ALA B CA 1
ATOM 4066 C C . ALA B 1 93 ? 34.531 -26.160 36.958 1.00 24.26 73 ALA B C 1
ATOM 4067 O O . ALA B 1 93 ? 34.665 -26.510 38.144 1.00 24.24 73 ALA B O 1
ATOM 4069 N N . LEU B 1 94 ? 34.085 -24.955 36.614 1.00 23.39 74 LEU B N 1
ATOM 4070 C CA . LEU B 1 94 ? 33.850 -23.928 37.636 1.00 24.07 74 LEU B CA 1
ATOM 4071 C C . LEU B 1 94 ? 32.383 -23.594 37.871 1.00 25.62 74 LEU B C 1
ATOM 4072 O O . LEU B 1 94 ? 32.067 -22.709 38.668 1.00 27.10 74 LEU B O 1
ATOM 4077 N N . SER B 1 95 ? 31.479 -24.290 37.194 1.00 27.84 75 SER B N 1
ATOM 4078 C CA . SER B 1 95 ? 30.073 -23.880 37.210 1.00 31.20 75 SER B CA 1
ATOM 4079 C C . SER B 1 95 ? 29.490 -23.751 38.618 1.00 32.93 75 SER B C 1
ATOM 4080 O O . SER B 1 95 ? 28.633 -22.907 38.859 1.00 34.20 75 SER B O 1
ATOM 4083 N N . GLN B 1 96 ? 29.960 -24.579 39.544 1.00 34.98 76 GLN B N 1
ATOM 4084 C CA . GLN B 1 96 ? 29.364 -24.610 40.878 1.00 36.70 76 GLN B CA 1
ATOM 4085 C C . GLN B 1 96 ? 29.930 -23.559 41.822 1.00 36.28 76 GLN B C 1
ATOM 4086 O O . GLN B 1 96 ? 29.340 -23.295 42.867 1.00 35.91 76 GLN B O 1
ATOM 4092 N N . ILE B 1 97 ? 31.059 -22.952 41.454 1.00 34.71 77 ILE B N 1
ATOM 4093 C CA . ILE B 1 97 ? 31.732 -22.007 42.344 1.00 32.87 77 ILE B CA 1
ATOM 4094 C C . ILE B 1 97 ? 31.851 -20.586 41.792 1.00 32.97 77 ILE B C 1
ATOM 4095 O O . ILE B 1 97 ? 32.393 -19.712 42.459 1.00 34.17 77 ILE B O 1
ATOM 4100 N N . ILE B 1 98 ? 31.349 -20.356 40.584 1.00 32.60 78 ILE B N 1
ATOM 4101 C CA . ILE B 1 98 ? 31.490 -19.047 39.943 1.00 33.56 78 ILE B CA 1
ATOM 4102 C C . ILE B 1 98 ? 30.990 -17.898 40.820 1.00 34.94 78 ILE B C 1
ATOM 4103 O O . ILE B 1 98 ? 31.662 -16.882 40.963 1.00 34.81 78 ILE B O 1
ATOM 4108 N N . THR B 1 99 ? 29.821 -18.069 41.425 1.00 37.25 79 THR B N 1
ATOM 4109 C CA . THR B 1 99 ? 29.219 -16.989 42.200 1.00 38.65 79 THR B CA 1
ATOM 4110 C C . THR B 1 99 ? 29.699 -16.955 43.649 1.00 39.52 79 THR B C 1
ATOM 4111 O O . THR B 1 99 ? 29.137 -16.236 44.473 1.00 40.34 79 THR B O 1
ATOM 4115 N N . ASN B 1 100 ? 30.741 -17.725 43.950 1.00 38.59 80 ASN B N 1
ATOM 4116 C CA . ASN B 1 100 ? 31.255 -17.820 45.306 1.00 39.77 80 ASN B CA 1
ATOM 4117 C C . ASN B 1 100 ? 32.710 -17.382 45.406 1.00 39.01 80 ASN B C 1
ATOM 4118 O O . ASN B 1 100 ? 33.623 -18.124 45.039 1.00 37.99 80 ASN B O 1
ATOM 4123 N N . ALA B 1 101 ? 33.059 -15.987 45.790 1.00 36.73 81 ALA B N 1
ATOM 4124 C CA . ALA B 1 101 ? 34.381 -15.381 45.847 1.00 38.26 81 ALA B CA 1
ATOM 4125 C C . ALA B 1 101 ? 35.373 -16.277 46.576 1.00 38.28 81 ALA B C 1
ATOM 4126 O O . ALA B 1 101 ? 36.49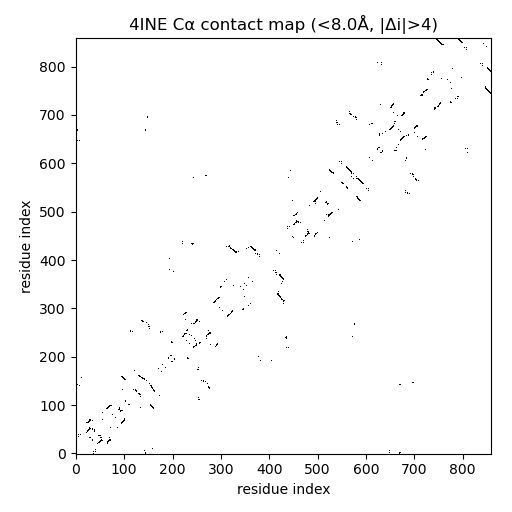5 -16.484 46.107 1.00 39.10 81 ALA B O 1
ATOM 4128 N N . ASP B 1 102 ? 34.957 -16.806 47.724 1.00 38.69 82 ASP B N 1
ATOM 4129 C CA . ASP B 1 102 ? 35.825 -17.637 48.557 1.00 39.16 82 ASP B CA 1
ATOM 4130 C C . ASP B 1 102 ? 36.324 -18.884 47.838 1.00 36.93 82 ASP B C 1
ATOM 4131 O O . ASP B 1 102 ? 37.516 -19.189 47.853 1.00 35.22 82 ASP B O 1
ATOM 4136 N N . LEU B 1 103 ? 35.402 -19.614 47.220 1.00 36.12 83 LEU B N 1
ATOM 4137 C CA . LEU B 1 103 ? 35.774 -20.820 46.498 1.00 34.77 83 LEU B CA 1
ATOM 4138 C C . LEU B 1 103 ? 36.562 -20.489 45.231 1.00 33.06 83 LEU B C 1
ATOM 4139 O O . LEU B 1 103 ? 37.480 -21.216 44.862 1.00 32.78 83 LEU B O 1
ATOM 4144 N N . LEU B 1 104 ? 36.220 -19.378 44.582 1.00 32.64 84 LEU B N 1
ATOM 4145 C CA . LEU B 1 104 ? 36.987 -18.916 43.427 1.00 31.34 84 LEU B CA 1
ATOM 4146 C C . LEU B 1 104 ? 38.426 -18.606 43.816 1.00 30.24 84 LEU B C 1
ATOM 4147 O O . LEU B 1 104 ? 39.364 -18.939 43.096 1.00 29.82 84 LEU B O 1
ATOM 4152 N N . THR B 1 105 ? 38.597 -17.948 44.957 1.00 30.27 85 THR B N 1
ATOM 4153 C CA . THR B 1 105 ? 39.922 -17.587 45.433 1.00 30.96 85 THR B CA 1
ATOM 4154 C C . THR B 1 105 ? 40.743 -18.840 45.717 1.00 31.01 85 THR B C 1
ATOM 4155 O O . THR B 1 105 ? 41.933 -18.891 45.406 1.00 30.37 85 THR B O 1
ATOM 4159 N N . ASP B 1 106 ? 40.098 -19.840 46.314 1.00 32.15 86 ASP B N 1
ATOM 4160 C CA . ASP B 1 106 ? 40.734 -21.133 46.582 1.00 32.73 86 ASP B CA 1
ATOM 4161 C C . ASP B 1 106 ? 41.201 -21.762 45.285 1.00 30.54 86 ASP B C 1
ATOM 4162 O O . ASP B 1 106 ? 42.335 -22.212 45.167 1.00 30.41 86 ASP B O 1
ATOM 4167 N N . PHE B 1 107 ? 40.302 -21.787 44.308 1.00 30.52 87 PHE B N 1
ATOM 4168 C CA . PHE B 1 107 ? 40.635 -22.297 42.988 1.00 28.66 87 PHE B CA 1
ATOM 4169 C C . PHE B 1 107 ? 41.837 -21.553 42.408 1.00 27.87 87 PHE B C 1
ATOM 4170 O O . PHE B 1 107 ? 42.802 -22.171 41.946 1.00 28.18 87 PHE B O 1
ATOM 4178 N N . LEU B 1 108 ? 41.786 -20.222 42.439 1.00 26.24 88 LEU B N 1
ATOM 4179 C CA . LEU B 1 108 ? 42.879 -19.406 41.897 1.00 25.95 88 LEU B CA 1
ATOM 4180 C C . LEU B 1 108 ? 44.242 -19.680 42.549 1.00 26.75 88 LEU B C 1
ATOM 4181 O O . LEU B 1 108 ? 45.272 -19.723 41.872 1.00 27.24 88 LEU B O 1
ATOM 4186 N N . LYS B 1 109 ? 44.247 -19.857 43.867 1.00 28.58 89 LYS B N 1
ATOM 4187 C CA . LYS B 1 109 ? 45.485 -20.148 44.573 1.00 29.78 89 LYS B CA 1
ATOM 4188 C C . LYS B 1 109 ? 46.092 -21.460 44.088 1.00 28.17 89 LYS B C 1
ATOM 4189 O O . LYS B 1 109 ? 47.288 -21.539 43.857 1.00 27.70 89 LYS B O 1
ATOM 4195 N N . ASN B 1 110 ? 45.264 -22.489 43.942 1.00 29.23 90 ASN B N 1
ATOM 4196 C CA . ASN B 1 110 ? 45.739 -23.787 43.456 1.00 30.35 90 ASN B CA 1
ATOM 4197 C C . ASN B 1 110 ? 46.194 -23.727 42.008 1.00 28.91 90 ASN B C 1
ATOM 4198 O O . ASN B 1 110 ? 47.269 -24.219 41.655 1.00 28.69 90 ASN B O 1
ATOM 4203 N N . ALA B 1 111 ? 45.360 -23.115 41.167 1.00 28.31 91 ALA B N 1
ATOM 4204 C CA . ALA B 1 111 ? 45.638 -23.020 39.742 1.00 27.61 91 ALA B CA 1
ATOM 4205 C C . ALA B 1 111 ? 46.948 -22.283 39.471 1.00 26.93 91 ALA B C 1
ATOM 4206 O O . ALA B 1 111 ? 47.742 -22.698 38.631 1.00 26.61 91 ALA B O 1
ATOM 4208 N N . THR B 1 112 ? 47.177 -21.193 40.198 1.00 27.08 92 THR B N 1
ATOM 4209 C CA . THR B 1 112 ? 48.375 -20.385 40.013 1.00 27.57 92 THR B CA 1
ATOM 4210 C C . THR B 1 112 ? 49.620 -21.130 40.499 1.00 27.91 92 THR B C 1
ATOM 4211 O O . THR B 1 112 ? 50.704 -20.998 39.926 1.00 28.80 92 THR B O 1
ATOM 4215 N N . ALA B 1 113 ? 49.458 -21.910 41.563 1.00 29.77 96 ALA B N 1
ATOM 4216 C CA . ALA B 1 113 ? 50.581 -22.635 42.140 1.00 30.35 96 ALA B CA 1
ATOM 4217 C C . ALA B 1 113 ? 51.002 -23.765 41.207 1.00 30.40 96 ALA B C 1
ATOM 4218 O O . ALA B 1 113 ? 52.191 -24.040 41.032 1.00 31.48 96 ALA B O 1
ATOM 4220 N N . ILE B 1 114 ? 50.007 -24.386 40.585 1.00 30.21 97 ILE B N 1
ATOM 4221 C CA . ILE B 1 114 ? 50.195 -25.628 39.837 1.00 30.19 97 ILE B CA 1
ATOM 4222 C C . ILE B 1 114 ? 50.503 -25.403 38.352 1.00 29.44 97 ILE B C 1
ATOM 4223 O O . ILE B 1 114 ? 51.344 -26.095 37.772 1.00 28.21 97 ILE B O 1
ATOM 4228 N N . GLY B 1 115 ? 49.854 -24.404 37.752 1.00 27.92 98 GLY B N 1
ATOM 4229 C CA . GLY B 1 115 ? 49.888 -24.234 36.293 1.00 27.04 98 GLY B CA 1
ATOM 4230 C C . GLY B 1 115 ? 50.918 -23.272 35.723 1.00 25.32 98 GLY B C 1
ATOM 4231 O O . GLY B 1 115 ? 51.314 -22.309 36.377 1.00 26.51 98 GLY B O 1
ATOM 4232 N N . GLY B 1 116 ? 51.367 -23.549 34.499 1.00 24.19 99 GLY B N 1
ATOM 4233 C CA . GLY B 1 116 ? 52.205 -22.628 33.745 1.00 23.43 99 GLY B CA 1
ATOM 4234 C C . GLY B 1 116 ? 51.292 -21.814 32.840 1.00 21.95 99 GLY B C 1
ATOM 4235 O O . GLY B 1 116 ? 51.059 -20.632 33.061 1.00 24.10 99 GLY B O 1
ATOM 4236 N N . THR B 1 117 ? 50.774 -22.454 31.803 1.00 20.78 100 THR B N 1
ATOM 4237 C CA . THR B 1 117 ? 49.719 -21.863 31.005 1.00 19.44 100 THR B CA 1
ATOM 4238 C C . THR B 1 117 ? 48.415 -22.374 31.564 1.00 18.80 100 THR B C 1
ATOM 4239 O O . THR B 1 117 ? 48.260 -23.579 31.801 1.00 20.05 100 THR B O 1
ATOM 4243 N N . VAL B 1 118 ? 47.487 -21.463 31.814 1.00 17.77 101 VAL B N 1
ATOM 4244 C CA . VAL B 1 118 ? 46.207 -21.825 32.385 1.00 17.02 101 VAL B CA 1
ATOM 4245 C C . VAL B 1 118 ? 45.077 -21.455 31.424 1.00 17.12 101 VAL B C 1
ATOM 4246 O O . VAL B 1 118 ? 44.923 -20.286 31.059 1.00 17.47 101 VAL B O 1
ATOM 4250 N N . ILE B 1 119 ? 44.303 -22.456 31.016 1.00 16.20 102 ILE B N 1
ATOM 4251 C CA . ILE B 1 119 ? 43.151 -22.272 30.138 1.00 16.04 102 ILE B CA 1
ATOM 4252 C C . ILE B 1 119 ? 41.884 -22.591 30.889 1.00 16.14 102 ILE B C 1
ATOM 4253 O O . ILE B 1 119 ? 41.770 -23.659 31.496 1.00 15.79 102 ILE B O 1
ATOM 4258 N N . ILE B 1 120 ? 40.917 -21.686 30.835 1.00 14.87 103 ILE B N 1
ATOM 4259 C CA . ILE B 1 120 ? 39.627 -21.933 31.451 1.00 15.38 103 ILE B CA 1
ATOM 4260 C C . ILE B 1 120 ? 38.529 -21.795 30.396 1.00 16.13 103 ILE B C 1
ATOM 4261 O O . ILE B 1 120 ? 38.238 -20.686 29.932 1.00 15.85 103 ILE B O 1
ATOM 4266 N N . ARG B 1 121 ? 37.935 -22.915 30.010 1.00 15.86 104 ARG B N 1
ATOM 4267 C CA . ARG B 1 121 ? 36.743 -22.893 29.158 1.00 15.86 104 ARG B CA 1
ATOM 4268 C C . ARG B 1 121 ? 35.531 -22.927 30.076 1.00 17.22 104 ARG B C 1
ATOM 4269 O O . ARG B 1 121 ? 35.368 -23.850 30.878 1.00 17.83 104 ARG B O 1
ATOM 4277 N N . GLU B 1 122 ? 34.681 -21.916 29.996 1.00 16.99 105 GLU B N 1
ATOM 4278 C CA . GLU B 1 122 ? 33.476 -21.936 30.788 1.00 17.07 105 GLU B CA 1
ATOM 4279 C C . GLU B 1 122 ? 32.309 -21.340 30.019 1.00 16.80 105 GLU B C 1
ATOM 4280 O O . GLU B 1 122 ? 32.383 -20.195 29.543 1.00 15.76 105 GLU B O 1
ATOM 4286 N N . ASP B 1 123 ? 31.244 -22.120 29.894 1.00 17.04 106 ASP B N 1
ATOM 4287 C CA . ASP B 1 123 ? 30.008 -21.680 29.251 1.00 17.49 106 ASP B CA 1
ATOM 4288 C C . ASP B 1 123 ? 29.195 -20.858 30.237 1.00 18.24 106 ASP B C 1
ATOM 4289 O O . ASP B 1 123 ? 28.795 -21.370 31.293 1.00 19.64 106 ASP B O 1
ATOM 4294 N N . LEU B 1 124 ? 28.966 -19.583 29.922 1.00 17.21 107 LEU B N 1
ATOM 4295 C CA . LEU B 1 124 ? 28.243 -18.689 30.819 1.00 17.63 107 LEU B CA 1
ATOM 4296 C C . LEU B 1 124 ? 26.819 -18.368 30.349 1.00 18.06 107 LEU B C 1
ATOM 4297 O O . LEU B 1 124 ? 26.200 -17.432 30.859 1.00 18.61 107 LEU B O 1
ATOM 4302 N N . LYS B 1 125 ? 26.289 -19.133 29.398 1.00 19.36 108 LYS B N 1
ATOM 4303 C CA . LYS B 1 125 ? 24.995 -18.778 28.813 1.00 21.47 108 LYS B CA 1
ATOM 4304 C C . LYS B 1 125 ? 23.870 -18.846 29.846 1.00 23.07 108 LYS B C 1
ATOM 4305 O O . LYS B 1 125 ? 22.891 -18.103 29.750 1.00 23.42 108 LYS B O 1
ATOM 4311 N N . ASP B 1 126 ? 24.030 -19.722 30.834 1.00 24.06 109 ASP B N 1
ATOM 4312 C CA . ASP B 1 126 ? 22.966 -19.942 31.824 1.00 26.81 109 ASP B CA 1
ATOM 4313 C C . ASP B 1 126 ? 23.149 -19.177 33.137 1.00 26.91 109 ASP B C 1
ATOM 4314 O O . ASP B 1 126 ? 22.348 -19.339 34.063 1.00 26.45 109 ASP B O 1
ATOM 4319 N N . CYS B 1 127 ? 24.197 -18.366 33.240 1.00 26.91 110 CYS B N 1
ATOM 4320 C CA . CYS B 1 127 ? 24.362 -17.525 34.427 1.00 27.25 110 CYS B CA 1
ATOM 4321 C C . CYS B 1 127 ? 23.219 -16.526 34.519 1.00 27.66 110 CYS B C 1
ATOM 4322 O O . CYS B 1 127 ? 22.750 -16.027 33.498 1.00 27.56 110 CYS B O 1
ATOM 4325 N N . SER B 1 128 ? 22.773 -16.227 35.741 1.00 28.69 111 SER B N 1
ATOM 4326 C CA . SER B 1 128 ? 21.730 -15.220 35.920 1.00 29.90 111 SER B CA 1
ATOM 4327 C C . SER B 1 128 ? 22.275 -13.828 35.599 1.00 28.62 111 SER B C 1
ATOM 4328 O O . SER B 1 128 ? 21.541 -12.972 35.132 1.00 30.30 111 SER B O 1
ATOM 4331 N N . ASP B 1 129 ? 23.568 -13.617 35.833 1.00 28.85 112 ASP B N 1
ATOM 4332 C CA . ASP B 1 129 ? 24.227 -12.378 35.415 1.00 28.36 112 ASP B CA 1
ATOM 4333 C C . ASP B 1 129 ? 24.738 -12.534 33.981 1.00 27.80 112 ASP B C 1
ATOM 4334 O O . ASP B 1 129 ? 25.698 -13.266 33.735 1.00 25.98 112 ASP B O 1
ATOM 4339 N N . LYS B 1 130 ? 24.091 -11.847 33.043 1.00 27.91 113 LYS B N 1
ATOM 4340 C CA . LYS B 1 130 ? 24.415 -11.978 31.626 1.00 28.43 113 LYS B CA 1
ATOM 4341 C C . LYS B 1 130 ? 25.701 -11.258 31.274 1.00 26.60 113 LYS B C 1
ATOM 4342 O O . LYS B 1 130 ? 26.101 -11.253 30.109 1.00 27.19 113 LYS B O 1
ATOM 4348 N N . ARG B 1 131 ? 26.319 -10.639 32.279 1.00 25.52 114 ARG B N 1
ATOM 4349 C CA . ARG B 1 131 ? 27.628 -9.998 32.124 1.00 24.01 114 ARG B CA 1
ATOM 4350 C C . ARG B 1 131 ? 28.669 -10.586 33.094 1.00 21.73 114 ARG B C 1
ATOM 4351 O O . ARG B 1 131 ? 29.672 -9.957 33.439 1.00 20.06 114 ARG B O 1
ATOM 4359 N N . GLN B 1 132 ? 28.428 -11.834 33.496 1.00 20.61 115 GLN B N 1
ATOM 4360 C CA . GLN B 1 132 ? 29.353 -12.593 34.338 1.00 19.64 115 GLN B CA 1
ATOM 4361 C C . GLN B 1 132 ? 30.792 -12.601 33.811 1.00 18.98 115 GLN B C 1
ATOM 4362 O O . GLN B 1 132 ? 31.758 -12.666 34.586 1.00 18.17 115 GLN B O 1
ATOM 4368 N N . VAL B 1 133 ? 30.952 -12.553 32.492 1.00 16.93 116 VAL B N 1
ATOM 4369 C CA . VAL B 1 133 ? 32.304 -12.594 31.941 1.00 16.66 116 VAL B CA 1
ATOM 4370 C C . VAL B 1 133 ? 33.162 -11.445 32.481 1.00 16.98 116 VAL B C 1
ATOM 4371 O O . VAL B 1 133 ? 34.366 -11.611 32.662 1.00 16.19 116 VAL B O 1
ATOM 4375 N N . ALA B 1 134 ? 32.556 -10.284 32.748 1.00 17.42 117 ALA B N 1
ATOM 4376 C CA . ALA B 1 134 ? 33.350 -9.167 33.263 1.00 17.04 117 ALA B CA 1
ATOM 4377 C C . ALA B 1 134 ? 33.769 -9.417 34.706 1.00 17.42 117 ALA B C 1
ATOM 4378 O O . ALA B 1 134 ? 34.891 -9.099 35.100 1.00 17.38 117 ALA B O 1
ATOM 4380 N N . ARG B 1 135 ? 32.863 -9.984 35.488 1.00 18.10 118 ARG B N 1
ATOM 4381 C CA . ARG B 1 135 ? 33.188 -10.262 36.881 1.00 19.27 118 ARG B CA 1
ATOM 4382 C C . ARG B 1 135 ? 34.302 -11.301 36.982 1.00 18.92 118 ARG B C 1
ATOM 4383 O O . ARG B 1 135 ? 35.249 -11.157 37.780 1.00 18.29 118 ARG B O 1
ATOM 4391 N N . LEU B 1 136 ? 34.213 -12.346 36.160 1.00 17.72 119 LEU B N 1
ATOM 4392 C CA . LEU B 1 136 ? 35.247 -13.364 36.156 1.00 17.88 119 LEU B CA 1
ATOM 4393 C C . LEU B 1 136 ? 36.570 -12.821 35.655 1.00 17.78 119 LEU B C 1
ATOM 4394 O O . LEU B 1 136 ? 37.615 -13.096 36.229 1.00 17.93 119 LEU B O 1
ATOM 4399 N N . THR B 1 137 ? 36.535 -12.033 34.581 1.00 16.05 120 THR B N 1
ATOM 4400 C CA . THR B 1 137 ? 37.782 -11.476 34.066 1.00 16.26 120 THR B CA 1
ATOM 4401 C C . THR B 1 137 ? 38.487 -10.640 35.120 1.00 16.13 120 THR B C 1
ATOM 4402 O O . THR B 1 137 ? 39.710 -10.735 35.287 1.00 16.16 120 THR B O 1
ATOM 4406 N N . ASP B 1 138 ? 37.710 -9.820 35.821 1.00 17.41 121 ASP B N 1
ATOM 4407 C CA . ASP B 1 138 ? 38.274 -8.950 36.833 1.00 18.38 121 ASP B CA 1
ATOM 4408 C C . ASP B 1 138 ? 38.918 -9.771 37.950 1.00 19.14 121 ASP B C 1
ATOM 4409 O O . ASP B 1 138 ? 40.061 -9.509 38.339 1.00 18.78 121 ASP B O 1
ATOM 4414 N N . TYR B 1 139 ? 38.188 -10.775 38.427 1.00 19.70 122 TYR B N 1
ATOM 4415 C CA . TYR B 1 139 ? 38.669 -11.606 39.530 1.00 21.73 122 TYR B CA 1
ATOM 4416 C C . TYR B 1 139 ? 39.971 -12.309 39.169 1.00 20.84 122 TYR B C 1
ATOM 4417 O O . TYR B 1 139 ? 40.924 -12.349 39.961 1.00 20.60 122 TYR B O 1
ATOM 4426 N N . PHE B 1 140 ? 40.012 -12.881 37.968 1.00 19.25 123 PHE B N 1
ATOM 4427 C CA . PHE B 1 140 ? 41.181 -13.602 37.505 1.00 19.62 123 PHE B CA 1
ATOM 4428 C C . PHE B 1 140 ? 42.368 -12.665 37.282 1.00 19.89 123 PHE B C 1
ATOM 4429 O O . PHE B 1 140 ? 43.521 -13.026 37.532 1.00 19.14 123 PHE B O 1
ATOM 4437 N N . ASP B 1 141 ? 42.079 -11.457 36.784 1.00 19.55 124 ASP B N 1
ATOM 4438 C CA . ASP B 1 141 ? 43.110 -10.518 36.358 1.00 19.31 124 ASP B CA 1
ATOM 4439 C C . ASP B 1 141 ? 43.813 -9.867 37.543 1.00 19.49 124 ASP B C 1
ATOM 4440 O O . ASP B 1 141 ? 45.006 -9.566 37.462 1.00 19.94 124 ASP B O 1
ATOM 4445 N N . VAL B 1 142 ? 43.093 -9.667 38.644 1.00 20.52 125 VAL B N 1
ATOM 4446 C CA . VAL B 1 142 ? 43.679 -8.940 39.771 1.00 21.80 125 VAL B CA 1
ATOM 4447 C C . VAL B 1 142 ? 44.184 -9.850 40.893 1.00 22.47 125 VAL B C 1
ATOM 4448 O O . VAL B 1 142 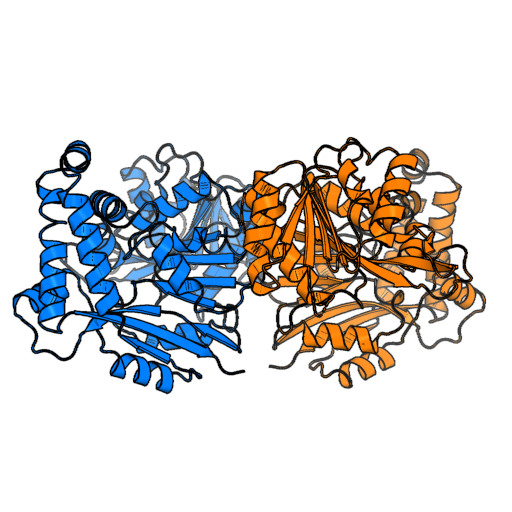? 44.861 -9.381 41.810 1.00 22.63 125 VAL B O 1
ATOM 4452 N N . PHE B 1 143 ? 43.872 -11.141 40.811 1.00 23.04 126 PHE B N 1
ATOM 4453 C CA . PHE B 1 143 ? 44.329 -12.085 41.841 1.00 23.28 126 PHE B CA 1
ATOM 4454 C C . PHE B 1 143 ? 45.851 -12.101 41.984 1.00 23.59 126 PHE B C 1
ATOM 4455 O O . PHE B 1 143 ? 46.582 -12.194 40.998 1.00 23.66 126 PHE B O 1
ATOM 4463 N N . ARG B 1 144 ? 46.333 -12.013 43.223 1.00 24.74 127 ARG B N 1
ATOM 4464 C CA . ARG B 1 144 ? 47.765 -12.068 43.484 1.00 25.92 127 ARG B CA 1
ATOM 4465 C C . ARG B 1 144 ? 47.994 -12.965 44.690 1.00 27.57 127 ARG B C 1
ATOM 4466 O O . ARG B 1 144 ? 47.153 -13.033 45.581 1.00 26.10 127 ARG B O 1
ATOM 4474 N N . THR B 1 145 ? 49.120 -13.668 44.700 1.00 29.86 128 THR B N 1
ATOM 4475 C CA . THR B 1 145 ? 49.436 -14.564 45.807 1.00 33.94 128 THR B CA 1
ATOM 4476 C C . THR B 1 145 ? 50.945 -14.769 45.888 1.00 37.29 128 THR B C 1
ATOM 4477 O O . THR B 1 145 ? 51.672 -14.472 44.941 1.00 36.07 128 THR B O 1
ATOM 4481 N N . THR B 1 146 ? 51.411 -15.254 47.036 1.00 41.61 129 THR B N 1
ATOM 4482 C CA . THR B 1 146 ? 52.828 -15.542 47.248 1.00 46.37 129 THR B CA 1
ATOM 4483 C C . THR B 1 146 ? 53.137 -16.998 46.944 1.00 48.50 129 THR B C 1
ATOM 4484 O O . THR B 1 146 ? 52.438 -17.893 47.412 1.00 50.08 129 THR B O 1
ATOM 4488 N N . ASP B 1 147 ? 54.182 -17.240 46.160 1.00 51.58 130 ASP B N 1
ATOM 4489 C CA . ASP B 1 147 ? 54.602 -18.611 45.891 1.00 54.25 130 ASP B CA 1
ATOM 4490 C C . ASP B 1 147 ? 55.537 -19.119 46.994 1.00 57.29 130 ASP B C 1
ATOM 4491 O O . ASP B 1 147 ? 55.731 -18.451 48.012 1.00 56.99 130 ASP B O 1
ATOM 4496 N N . SER B 1 148 ? 56.106 -20.302 46.788 1.00 60.26 131 SER B N 1
ATOM 4497 C CA . SER B 1 148 ? 56.997 -20.906 47.773 1.00 63.03 131 SER B CA 1
ATOM 4498 C C . SER B 1 148 ? 58.253 -20.067 48.002 1.00 63.59 131 SER B C 1
ATOM 4499 O O . SER B 1 148 ? 58.969 -20.276 48.978 1.00 66.38 131 SER B O 1
ATOM 4502 N N . ASP B 1 149 ? 58.518 -19.123 47.103 1.00 63.92 132 ASP B N 1
ATOM 4503 C CA . ASP B 1 149 ? 59.687 -18.251 47.220 1.00 62.76 132 ASP B CA 1
ATOM 4504 C C . ASP B 1 149 ? 59.327 -16.907 47.838 1.00 61.40 132 ASP B C 1
ATOM 4505 O O . ASP B 1 149 ? 60.186 -16.036 47.989 1.00 61.42 132 ASP B O 1
ATOM 4510 N N . GLY B 1 150 ? 58.056 -16.734 48.186 1.00 59.10 133 GLY B N 1
ATOM 4511 C CA . GLY B 1 150 ? 57.578 -15.446 48.671 1.00 55.53 133 GLY B CA 1
ATOM 4512 C C . GLY B 1 150 ? 57.565 -14.411 47.557 1.00 55.12 133 GLY B C 1
ATOM 4513 O O . GLY B 1 150 ? 57.609 -13.206 47.812 1.00 54.09 133 GLY B O 1
ATOM 4514 N N . ASN B 1 151 ? 57.517 -14.886 46.315 1.00 51.13 134 ASN B N 1
ATOM 4515 C CA . ASN B 1 151 ? 57.393 -14.003 45.163 1.00 48.36 134 ASN B CA 1
ATOM 4516 C C . ASN B 1 151 ? 55.934 -13.671 44.848 1.00 44.22 134 ASN B C 1
ATOM 4517 O O . ASN B 1 151 ? 55.032 -14.468 45.121 1.00 44.07 134 ASN B O 1
ATOM 4522 N N . ASN B 1 152 ? 55.714 -12.490 44.278 1.00 39.38 135 ASN B N 1
ATOM 4523 C CA . ASN B 1 152 ? 54.376 -12.033 43.908 1.00 37.03 135 ASN B CA 1
ATOM 4524 C C . ASN B 1 152 ? 53.912 -12.633 42.578 1.00 33.63 135 ASN B C 1
ATOM 4525 O O . ASN B 1 152 ? 54.449 -12.303 41.522 1.00 34.00 135 ASN B O 1
ATOM 4530 N N . THR B 1 153 ? 52.920 -13.513 42.628 1.00 30.01 136 THR B N 1
ATOM 4531 C CA . THR B 1 153 ? 52.538 -14.245 41.423 1.00 27.69 136 THR B CA 1
ATOM 4532 C C . THR B 1 153 ? 51.071 -14.044 41.079 1.00 25.31 136 THR B C 1
ATOM 4533 O O . THR B 1 153 ? 50.255 -13.703 41.932 1.00 22.23 136 THR B O 1
ATOM 4537 N N . GLY B 1 154 ? 50.743 -14.266 39.813 1.00 22.89 137 GLY B N 1
ATOM 4538 C CA . GLY B 1 154 ? 49.360 -14.161 39.383 1.00 22.81 137 GLY B CA 1
ATOM 4539 C C . GLY B 1 154 ? 49.197 -14.710 37.984 1.00 21.33 137 GLY B C 1
ATOM 4540 O O . GLY B 1 154 ? 50.087 -15.374 37.464 1.00 20.54 137 GLY B O 1
ATOM 4541 N N . LEU B 1 155 ? 48.047 -14.424 37.376 1.00 20.90 138 LEU B N 1
ATOM 4542 C CA . LEU B 1 155 ? 47.771 -14.860 36.009 1.00 20.08 138 LEU B CA 1
ATOM 4543 C C . LEU B 1 155 ? 47.838 -13.653 35.077 1.00 18.60 138 LEU B C 1
ATOM 4544 O O . LEU B 1 155 ? 47.210 -12.635 35.347 1.00 20.39 138 LEU B O 1
ATOM 4549 N N . ASP B 1 156 ? 48.614 -13.756 34.008 1.00 18.35 139 ASP B N 1
ATOM 4550 C CA . ASP B 1 156 ? 48.764 -12.671 33.040 1.00 17.92 139 ASP B CA 1
ATOM 4551 C C . ASP B 1 156 ? 47.871 -12.968 31.820 1.00 17.68 139 ASP B C 1
ATOM 4552 O O . ASP B 1 156 ? 48.107 -13.931 31.084 1.00 17.01 139 ASP B O 1
ATOM 4557 N N . LEU B 1 157 ? 46.845 -12.137 31.612 1.00 16.54 140 LEU B N 1
ATOM 4558 C CA . LEU B 1 157 ? 45.873 -12.332 30.533 1.00 16.38 140 LEU B CA 1
ATOM 4559 C C . LEU B 1 157 ? 46.487 -12.304 29.147 1.00 16.31 140 LEU B C 1
ATOM 4560 O O . LEU B 1 157 ? 47.199 -11.352 28.768 1.00 17.61 140 LEU B O 1
ATOM 4565 N N . TYR B 1 158 ? 46.202 -13.345 28.376 1.00 15.13 141 TYR B N 1
ATOM 4566 C CA . TYR B 1 158 ? 46.434 -13.290 26.944 1.00 14.54 141 TYR B CA 1
ATOM 4567 C C . TYR B 1 158 ? 45.118 -12.834 26.285 1.00 14.08 141 TYR B C 1
ATOM 4568 O O . TYR B 1 158 ? 45.083 -11.784 25.621 1.00 14.78 141 TYR B O 1
ATOM 4577 N N . THR B 1 159 ? 44.044 -13.587 26.481 1.00 13.57 142 THR B N 1
ATOM 4578 C CA . THR B 1 159 ? 42.749 -13.203 25.926 1.00 12.78 142 THR B CA 1
ATOM 4579 C C . THR B 1 159 ? 41.612 -13.896 26.630 1.00 12.90 142 THR B C 1
ATOM 4580 O O . THR B 1 159 ? 41.806 -14.953 27.256 1.00 13.75 142 THR B O 1
ATOM 4584 N N . VAL B 1 160 ? 40.416 -13.325 26.511 1.00 12.31 143 VAL B N 1
ATOM 4585 C CA . VAL B 1 160 ? 39.172 -14.046 26.745 1.00 12.41 143 VAL B CA 1
ATOM 4586 C C . VAL B 1 160 ? 38.441 -14.092 25.406 1.00 12.29 143 VAL B C 1
ATOM 4587 O O . VAL B 1 160 ? 37.918 -13.051 24.932 1.00 12.36 143 VAL B O 1
ATOM 4591 N N . ASP B 1 161 ? 38.452 -15.259 24.771 1.00 12.03 144 ASP B N 1
ATOM 4592 C CA . ASP B 1 161 ? 37.821 -15.449 23.466 1.00 12.23 144 ASP B CA 1
ATOM 4593 C C . ASP B 1 161 ? 36.527 -16.250 23.579 1.00 12.70 144 ASP B C 1
ATOM 4594 O O . ASP B 1 161 ? 36.271 -16.908 24.589 1.00 13.09 144 ASP B O 1
ATOM 4599 N N . GLN B 1 162 ? 35.712 -16.201 22.526 1.00 11.73 145 GLN B N 1
ATOM 4600 C CA . GLN B 1 162 ? 34.523 -17.055 22.435 1.00 12.16 145 GLN B CA 1
ATOM 4601 C C . GLN B 1 162 ? 34.888 -18.402 21.800 1.00 12.50 145 GLN B C 1
ATOM 4602 O O . GLN B 1 162 ? 35.721 -18.462 20.885 1.00 11.96 145 GLN B O 1
ATOM 4608 N N . VAL B 1 163 ? 34.284 -19.488 22.290 1.00 11.93 146 VAL B N 1
ATOM 4609 C CA . VAL B 1 163 ? 34.410 -20.802 21.643 1.00 12.05 146 VAL B CA 1
ATOM 4610 C C . VAL B 1 163 ? 33.745 -20.700 20.263 1.00 12.12 146 VAL B C 1
ATOM 4611 O O . VAL B 1 163 ? 32.531 -20.447 20.160 1.00 11.44 146 VAL B O 1
ATOM 4615 N N A GLU B 1 164 ? 34.541 -20.868 19.200 0.50 11.91 147 GLU B N 1
ATOM 4616 N N B GLU B 1 164 ? 34.531 -20.879 19.205 0.50 12.73 147 GLU B N 1
ATOM 4617 C CA A GLU B 1 164 ? 34.017 -20.686 17.834 0.50 12.16 147 GLU B CA 1
ATOM 4618 C CA B GLU B 1 164 ? 34.011 -20.676 17.852 0.50 13.60 147 GLU B CA 1
ATOM 4619 C C A GLU B 1 164 ? 32.903 -21.661 17.473 0.50 12.33 147 GLU B C 1
ATOM 4620 C C B GLU B 1 164 ? 32.910 -21.662 17.467 0.50 13.08 147 GLU B C 1
ATOM 4621 O O A GLU B 1 164 ? 31.947 -21.288 16.805 0.50 12.14 147 GLU B O 1
ATOM 4622 O O B GLU B 1 164 ? 31.970 -21.301 16.773 0.50 12.61 147 GLU B O 1
ATOM 4633 N N . HIS B 1 165 ? 33.008 -22.903 17.938 1.00 12.55 148 HIS B N 1
ATOM 4634 C CA . HIS B 1 165 ? 31.939 -23.872 17.698 1.00 12.66 148 HIS B CA 1
ATOM 4635 C C . HIS B 1 165 ? 30.635 -23.338 18.225 1.00 12.68 148 HIS B C 1
ATOM 4636 O O . HIS B 1 165 ? 29.580 -23.501 17.605 1.00 13.01 148 HIS B O 1
ATOM 4643 N N . SER B 1 166 ? 30.680 -22.729 19.400 1.00 12.05 149 SER B N 1
ATOM 4644 C CA . SER B 1 166 ? 29.463 -22.202 20.008 1.00 12.45 149 SER B CA 1
ATOM 4645 C C . SER B 1 166 ? 28.879 -21.031 19.219 1.00 12.44 149 SER B C 1
ATOM 4646 O O . SER B 1 166 ? 27.662 -20.989 19.017 1.00 12.87 149 SER B O 1
ATOM 4649 N N . ASN B 1 167 ? 29.733 -20.126 18.732 1.00 12.05 150 ASN B N 1
ATOM 4650 C CA . ASN B 1 167 ? 29.252 -18.997 17.938 1.00 12.56 150 ASN B CA 1
ATOM 4651 C C . ASN B 1 167 ? 28.577 -19.459 16.656 1.00 12.60 150 ASN B C 1
ATOM 4652 O O . ASN B 1 167 ? 27.512 -18.961 16.277 1.00 14.39 150 ASN B O 1
ATOM 4657 N N . TYR B 1 168 ? 29.209 -20.411 15.986 1.00 11.67 151 TYR B N 1
ATOM 4658 C CA . TYR B 1 168 ? 28.830 -20.774 14.608 1.00 11.83 151 TYR B CA 1
ATOM 4659 C C . TYR B 1 168 ? 27.807 -21.914 14.486 1.00 12.13 151 TYR B C 1
ATOM 4660 O O . TYR B 1 168 ? 27.068 -21.985 13.493 1.00 13.32 151 TYR B O 1
ATOM 4669 N N . VAL B 1 169 ? 27.795 -22.810 15.475 1.00 12.95 152 VAL B N 1
ATOM 4670 C CA . VAL B 1 169 ? 26.877 -23.941 15.467 1.00 14.46 152 VAL B CA 1
ATOM 4671 C C . VAL B 1 169 ? 25.658 -23.685 16.363 1.00 15.60 152 VAL B C 1
ATOM 4672 O O . VAL B 1 169 ? 24.527 -23.730 15.891 1.00 18.02 152 VAL B O 1
ATOM 4676 N N . GLU B 1 170 ? 25.868 -23.362 17.635 1.00 16.44 153 GLU B N 1
ATOM 4677 C CA . GLU B 1 170 ? 24.712 -23.158 18.538 1.00 18.72 153 GLU B CA 1
ATOM 4678 C C . GLU B 1 170 ? 24.208 -21.714 18.639 1.00 18.19 153 GLU B C 1
ATOM 4679 O O . GLU B 1 170 ? 23.137 -21.455 19.202 1.00 19.90 153 GLU B O 1
ATOM 4685 N N . GLN B 1 171 ? 24.958 -20.777 18.081 1.00 16.64 154 GLN B N 1
ATOM 4686 C CA . GLN B 1 171 ? 24.722 -19.350 18.305 1.00 16.95 154 GLN B CA 1
ATOM 4687 C C . GLN B 1 171 ? 24.627 -19.013 19.782 1.00 16.85 154 GLN B C 1
ATOM 4688 O O . GLN B 1 171 ? 23.832 -18.156 20.193 1.00 17.30 154 GLN B O 1
ATOM 4694 N N . ASN B 1 172 ? 25.428 -19.707 20.574 1.00 14.81 155 ASN B N 1
ATOM 4695 C CA . ASN B 1 172 ? 25.681 -19.329 21.951 1.00 14.50 155 ASN B CA 1
ATOM 4696 C C . ASN B 1 172 ? 26.916 -18.452 21.916 1.00 14.12 155 ASN B C 1
ATOM 4697 O O . ASN B 1 172 ? 27.997 -18.941 21.575 1.00 14.29 155 ASN B O 1
ATOM 4702 N N . PHE B 1 173 ? 26.765 -17.175 22.250 1.00 13.38 156 PHE B N 1
ATOM 4703 C CA . PHE B 1 173 ? 27.876 -16.212 22.204 1.00 13.14 156 PHE B CA 1
ATOM 4704 C C . PHE B 1 173 ? 28.508 -15.926 23.578 1.00 13.47 156 PHE B C 1
ATOM 4705 O O . PHE B 1 173 ? 29.375 -15.047 23.726 1.00 13.09 156 PHE B O 1
ATOM 4713 N N . LEU B 1 174 ? 28.110 -16.715 24.581 1.00 14.06 157 LEU B N 1
ATOM 4714 C CA . LEU B 1 174 ? 28.621 -16.545 25.945 1.00 14.21 157 LEU B CA 1
ATOM 4715 C C . LEU B 1 174 ? 29.394 -17.779 26.439 1.00 14.71 157 LEU B C 1
ATOM 4716 O O . LEU B 1 174 ? 29.419 -18.064 27.641 1.00 15.63 157 LEU B O 1
ATOM 4721 N N . ASP B 1 175 ? 30.058 -18.479 25.519 1.00 13.98 158 ASP B N 1
ATOM 4722 C CA . ASP B 1 175 ? 30.907 -19.644 25.867 1.00 13.66 158 ASP B CA 1
ATOM 4723 C C . ASP B 1 175 ? 32.356 -19.205 25.670 1.00 13.83 158 ASP B C 1
ATOM 4724 O O . ASP B 1 175 ? 32.765 -18.903 24.546 1.00 14.05 158 ASP B O 1
ATOM 4729 N N . PHE B 1 176 ? 33.123 -19.136 26.758 1.00 13.46 159 PHE B N 1
ATOM 4730 C CA . PHE B 1 176 ? 34.405 -18.460 26.725 1.00 13.78 159 PHE B CA 1
ATOM 4731 C C . PHE B 1 176 ? 35.596 -19.356 26.979 1.00 13.72 159 PHE B C 1
ATOM 4732 O O . PHE B 1 176 ? 35.508 -20.350 27.725 1.00 14.58 159 PHE B O 1
ATOM 4740 N N . ILE B 1 177 ? 36.711 -18.984 26.356 1.00 13.27 160 ILE B N 1
ATOM 4741 C CA . ILE B 1 177 ? 38.015 -19.555 26.679 1.00 13.85 160 ILE B CA 1
ATOM 4742 C C . ILE B 1 177 ? 38.904 -18.436 27.212 1.00 13.87 160 ILE B C 1
ATOM 4743 O O . ILE B 1 177 ? 39.282 -17.522 26.466 1.00 13.74 160 ILE B O 1
ATOM 4748 N N . PHE B 1 178 ? 39.210 -18.497 28.514 1.00 13.75 161 PHE B N 1
ATOM 4749 C CA . PHE B 1 178 ? 40.135 -17.564 29.142 1.00 14.15 161 PHE B CA 1
ATOM 4750 C C . PHE B 1 178 ? 41.532 -18.147 29.024 1.00 14.40 161 PHE B C 1
ATOM 4751 O O . PHE B 1 178 ? 41.747 -19.318 29.371 1.00 15.47 161 PHE B O 1
ATOM 4759 N N . VAL B 1 179 ? 42.483 -17.364 28.546 1.00 14.26 162 VAL B N 1
ATOM 4760 C CA . VAL B 1 179 ? 43.846 -17.834 28.364 1.00 14.68 162 VAL B CA 1
ATOM 4761 C C . VAL B 1 179 ? 44.810 -16.970 29.183 1.00 15.27 162 VAL B C 1
ATOM 4762 O O . VAL B 1 179 ? 44.870 -15.753 29.005 1.00 14.89 162 VAL B O 1
ATOM 4766 N N . PHE B 1 180 ? 45.571 -17.611 30.073 1.00 15.86 163 PHE B N 1
ATOM 4767 C CA . PHE B 1 180 ? 46.515 -16.931 30.964 1.00 17.48 163 PHE B CA 1
ATOM 4768 C C . PHE B 1 180 ? 47.876 -17.616 30.995 1.00 18.02 163 PHE B C 1
ATOM 4769 O O . PHE B 1 180 ? 47.966 -18.834 30.801 1.00 18.26 163 PHE B O 1
ATOM 4777 N N . ARG B 1 181 ? 48.920 -16.841 31.277 1.00 19.13 164 ARG B N 1
ATOM 4778 C CA . ARG B 1 181 ? 50.223 -17.383 31.659 1.00 21.33 164 ARG B CA 1
ATOM 4779 C C . ARG B 1 181 ? 50.473 -17.022 33.114 1.00 21.06 164 ARG B C 1
ATOM 4780 O O . ARG B 1 181 ? 50.358 -15.855 33.493 1.00 20.38 164 ARG B O 1
ATOM 4788 N N . LYS B 1 182 ? 50.804 -18.010 33.940 1.00 21.59 165 LYS B N 1
ATOM 4789 C CA . LYS B 1 182 ? 51.155 -17.724 35.318 1.00 21.76 165 LYS B CA 1
ATOM 4790 C C . LYS B 1 182 ? 52.493 -17.018 35.288 1.00 22.82 165 LYS B C 1
ATOM 4791 O O . LYS B 1 182 ? 53.389 -17.413 34.538 1.00 23.08 165 LYS B O 1
ATOM 4797 N N . LYS B 1 183 ? 52.642 -15.953 36.068 1.00 23.21 166 LYS B N 1
ATOM 4798 C CA . LYS B 1 183 ? 53.947 -15.309 36.124 1.00 26.42 166 LYS B CA 1
ATOM 4799 C C . LYS B 1 183 ? 54.177 -14.548 37.416 1.00 26.06 166 LYS B C 1
ATOM 4800 O O . LYS B 1 183 ? 53.254 -14.344 38.211 1.00 24.07 166 LYS B O 1
ATOM 4806 N N . VAL B 1 184 ? 55.437 -14.175 37.619 1.00 26.81 167 VAL B N 1
ATOM 4807 C CA . VAL B 1 184 ? 55.800 -13.297 38.715 1.00 26.65 167 VAL B CA 1
ATOM 4808 C C . VAL B 1 184 ? 55.614 -11.861 38.243 1.00 26.19 167 VAL B C 1
ATOM 4809 O O . VAL B 1 184 ? 56.100 -11.472 37.173 1.00 27.92 167 VAL B O 1
ATOM 4813 N N . PHE B 1 185 ? 54.878 -11.082 39.024 1.00 26.14 168 PHE B N 1
ATOM 4814 C CA . PHE B 1 185 ? 54.627 -9.696 38.658 1.00 26.43 168 PHE B CA 1
ATOM 4815 C C . PHE B 1 185 ? 55.553 -8.765 39.417 1.00 26.63 168 PHE B C 1
ATOM 4816 O O . PHE B 1 185 ? 55.712 -8.884 40.637 1.00 27.90 168 PHE B O 1
ATOM 4824 N N . ALA B 1 186 ? 56.174 -7.851 38.679 1.00 28.20 169 ALA B N 1
ATOM 4825 C CA . ALA B 1 186 ? 56.921 -6.760 39.295 1.00 28.97 169 ALA B CA 1
ATOM 4826 C C . ALA B 1 186 ? 55.959 -5.943 40.152 1.00 29.39 169 ALA B C 1
ATOM 4827 O O . ALA B 1 186 ? 54.748 -5.931 39.903 1.00 29.63 169 ALA B O 1
ATOM 4829 N N . PRO B 1 187 ? 56.488 -5.264 41.178 1.00 29.43 170 PRO B N 1
ATOM 4830 C CA . PRO B 1 187 ? 55.664 -4.454 42.081 1.00 29.96 170 PRO B CA 1
ATOM 4831 C C . PRO B 1 187 ? 54.933 -3.324 41.357 1.00 31.08 170 PRO B C 1
ATOM 4832 O O . PRO B 1 187 ? 55.491 -2.723 40.447 1.00 31.71 170 PRO B O 1
ATOM 4836 N N . THR B 1 188 ? 53.708 -3.033 41.779 1.00 32.94 171 THR B N 1
ATOM 4837 C CA . THR B 1 188 ? 52.930 -1.933 41.199 1.00 34.63 171 THR B CA 1
ATOM 4838 C C . THR B 1 188 ? 52.703 -0.831 42.227 1.00 34.48 171 THR B C 1
ATOM 4839 O O . THR B 1 188 ? 52.760 -1.068 43.446 1.00 34.88 171 THR B O 1
ATOM 4843 N N . THR B 1 189 ? 52.406 0.366 41.737 1.00 34.55 172 THR B N 1
ATOM 4844 C CA . THR B 1 189 ? 52.320 1.511 42.623 1.00 34.15 172 THR B CA 1
ATOM 4845 C C . THR B 1 189 ? 50.942 2.161 42.674 1.00 33.21 172 THR B C 1
ATOM 4846 O O . THR B 1 189 ? 50.650 2.895 43.617 1.00 31.58 172 THR B O 1
ATOM 4850 N N . ASP B 1 190 ? 50.095 1.895 41.678 1.00 30.29 173 ASP B N 1
ATOM 4851 C CA . ASP B 1 190 ? 48.794 2.564 41.608 1.00 29.22 173 ASP B CA 1
ATOM 4852 C C . ASP B 1 190 ? 47.695 1.789 42.288 1.00 28.68 173 ASP B C 1
ATOM 4853 O O . ASP B 1 190 ? 47.892 0.637 42.687 1.00 28.01 173 ASP B O 1
ATOM 4858 N N . ALA B 1 191 ? 46.535 2.424 42.419 1.00 27.82 174 ALA B N 1
ATOM 4859 C CA . ALA B 1 191 ? 45.381 1.784 43.044 1.00 27.51 174 ALA B CA 1
ATOM 4860 C C . ALA B 1 191 ? 44.831 0.670 42.161 1.00 27.88 174 ALA B C 1
ATOM 4861 O O . ALA B 1 191 ? 44.159 -0.250 42.638 1.00 30.92 174 ALA B O 1
ATOM 4863 N N . THR B 1 192 ? 45.094 0.767 40.863 1.00 26.71 175 THR B N 1
ATOM 4864 C CA . THR B 1 192 ? 44.714 -0.298 39.947 1.00 25.03 175 THR B CA 1
ATOM 4865 C C . THR B 1 192 ? 45.985 -1.058 39.575 1.00 23.92 175 THR B C 1
ATOM 4866 O O . THR B 1 192 ? 47.063 -0.475 39.454 1.00 24.66 175 THR B O 1
ATOM 4870 N N . ILE B 1 193 ? 45.879 -2.362 39.404 1.00 23.55 176 ILE B N 1
ATOM 4871 C CA . ILE B 1 193 ? 47.111 -3.130 39.290 1.00 23.57 176 ILE B CA 1
ATOM 4872 C C . ILE B 1 193 ? 47.425 -3.638 37.885 1.00 20.79 176 ILE B C 1
ATOM 4873 O O . ILE B 1 193 ? 48.514 -4.158 37.649 1.00 21.04 176 ILE B O 1
ATOM 4878 N N . THR B 1 194 ? 46.485 -3.448 36.954 1.00 18.46 177 THR B N 1
ATOM 4879 C CA . THR B 1 194 ? 46.743 -3.682 35.536 1.00 17.61 177 THR B CA 1
ATOM 4880 C C . THR B 1 194 ? 46.072 -2.570 34.731 1.00 17.08 177 THR B C 1
ATOM 4881 O O . THR B 1 194 ? 45.197 -1.874 35.252 1.00 16.25 177 THR B O 1
ATOM 4885 N N . PHE B 1 195 ? 46.438 -2.450 33.456 1.00 17.03 178 PHE B N 1
ATOM 4886 C CA . PHE B 1 195 ? 45.764 -1.483 32.576 1.00 16.96 178 PHE B CA 1
ATOM 4887 C C . PHE B 1 195 ? 44.294 -1.851 32.374 1.00 16.80 178 PHE B C 1
ATOM 4888 O O . PHE B 1 195 ? 43.422 -0.974 32.368 1.00 15.62 178 PHE B O 1
ATOM 4896 N N . ARG B 1 196 ? 44.021 -3.151 32.231 1.00 15.75 179 ARG B N 1
ATOM 4897 C CA . ARG B 1 196 ? 42.650 -3.664 32.197 1.00 15.63 179 ARG B CA 1
ATOM 4898 C C . ARG B 1 196 ? 41.838 -3.144 33.401 1.00 15.60 179 ARG B C 1
ATOM 4899 O O . ARG B 1 196 ? 40.720 -2.621 33.251 1.00 15.48 179 ARG B O 1
ATOM 4907 N N . ASP B 1 197 ? 42.405 -3.279 34.601 1.00 15.66 180 ASP B N 1
ATOM 4908 C CA . ASP B 1 197 ? 41.755 -2.811 35.819 1.00 16.09 180 ASP B CA 1
ATOM 4909 C C . ASP B 1 197 ? 41.540 -1.280 35.779 1.00 15.11 180 ASP B C 1
ATOM 4910 O O . ASP B 1 197 ? 40.493 -0.777 36.151 1.00 15.45 180 ASP B O 1
ATOM 4915 N N . PHE B 1 198 ? 42.540 -0.556 35.297 1.00 15.34 181 PHE B N 1
ATOM 4916 C CA . PHE B 1 198 ? 42.441 0.896 35.196 1.00 14.51 181 PHE B CA 1
ATOM 4917 C C . PHE B 1 198 ? 41.259 1.310 34.311 1.00 14.66 181 PHE B C 1
ATOM 4918 O O . PHE B 1 198 ? 40.485 2.206 34.679 1.00 15.09 181 PHE B O 1
ATOM 4926 N N . LEU B 1 199 ? 41.116 0.658 33.159 1.00 13.94 182 LEU B N 1
ATOM 4927 C CA . LEU B 1 199 ? 39.990 0.968 32.260 1.00 13.81 182 LEU B CA 1
ATOM 4928 C C . LEU B 1 199 ? 38.644 0.696 32.908 1.00 14.06 182 LEU B C 1
ATOM 4929 O O . LEU B 1 199 ? 37.729 1.534 32.868 1.00 15.02 182 LEU B O 1
ATOM 4934 N N . ASP B 1 200 ? 38.513 -0.484 33.508 1.00 14.23 183 ASP B N 1
ATOM 4935 C CA . ASP B 1 200 ? 37.243 -0.899 34.074 1.00 15.13 183 ASP B CA 1
ATOM 4936 C C . ASP B 1 200 ? 36.867 -0.154 35.362 1.00 15.61 183 ASP B C 1
ATOM 4937 O O . ASP B 1 200 ? 35.681 -0.074 35.717 1.00 16.89 183 ASP B O 1
ATOM 4942 N N . LYS B 1 201 ? 37.869 0.385 36.062 1.00 17.11 184 LYS B N 1
ATOM 4943 C CA . LYS B 1 201 ? 37.606 1.058 37.344 1.00 18.07 184 LYS B CA 1
ATOM 4944 C C . LYS B 1 201 ? 37.548 2.574 37.268 1.00 17.90 184 LYS B C 1
ATOM 4945 O O . LYS B 1 201 ? 37.141 3.235 38.236 1.00 19.90 184 LYS B O 1
ATOM 4951 N N . THR B 1 202 ? 37.971 3.124 36.139 1.00 17.73 185 THR B N 1
ATOM 4952 C CA . THR B 1 202 ? 38.137 4.576 36.016 1.00 16.98 185 THR B CA 1
ATOM 4953 C C . THR B 1 202 ? 37.199 5.138 34.943 1.00 16.79 185 THR B C 1
ATOM 4954 O O . THR B 1 202 ? 36.071 5.514 35.247 1.00 16.44 185 THR B O 1
ATOM 4958 N N . GLN B 1 203 ? 37.647 5.196 33.695 1.00 15.79 186 GLN B N 1
ATOM 4959 C CA . GLN B 1 203 ? 36.799 5.781 32.654 1.00 15.19 186 GLN B CA 1
ATOM 4960 C C . GLN B 1 203 ? 35.638 4.888 32.224 1.00 15.42 186 GLN B C 1
ATOM 4961 O O . GLN B 1 203 ? 34.566 5.391 31.867 1.00 14.43 186 GLN B O 1
ATOM 4967 N N . TYR B 1 204 ? 35.833 3.567 32.275 1.00 14.48 187 TYR B N 1
ATOM 4968 C CA . TYR B 1 204 ? 34.836 2.671 31.711 1.00 14.15 187 TYR B CA 1
ATOM 4969 C C . TYR B 1 204 ? 34.228 1.761 32.776 1.00 14.14 187 TYR B C 1
ATOM 4970 O O . TYR B 1 204 ? 34.097 0.547 32.598 1.00 13.26 187 TYR B O 1
ATOM 4979 N N . THR B 1 205 ? 33.832 2.397 33.877 1.00 15.42 188 THR B N 1
ATOM 4980 C CA . THR B 1 205 ? 32.933 1.769 34.827 1.00 16.47 188 THR B CA 1
ATOM 4981 C C . THR B 1 205 ? 31.604 1.558 34.118 1.00 18.05 188 THR B C 1
ATOM 4982 O O . THR B 1 205 ? 31.309 2.205 33.111 1.00 18.07 188 THR B O 1
ATOM 4986 N N . ASN B 1 206 ? 30.792 0.651 34.631 1.00 18.30 189 ASN B N 1
ATOM 4987 C CA . ASN B 1 206 ? 29.457 0.472 34.050 1.00 19.69 189 ASN B CA 1
ATOM 4988 C C . ASN B 1 206 ? 28.625 1.758 34.050 1.00 20.03 189 ASN B C 1
ATOM 4989 O O . ASN B 1 206 ? 27.980 2.093 33.051 1.00 19.29 189 ASN B O 1
ATOM 4994 N N . THR B 1 207 ? 28.636 2.491 35.156 1.00 19.79 190 THR B N 1
ATOM 4995 C CA . THR B 1 207 ? 27.927 3.766 35.164 1.00 20.31 190 THR B CA 1
ATOM 4996 C C . THR B 1 207 ? 28.521 4.744 34.137 1.00 18.76 190 THR B C 1
ATOM 4997 O O . THR B 1 207 ? 27.784 5.461 33.462 1.00 19.49 190 THR B O 1
ATOM 5001 N N . GLY B 1 208 ? 29.845 4.759 34.006 1.00 17.93 191 GLY B N 1
ATOM 5002 C CA . GLY B 1 208 ? 30.526 5.652 33.061 1.00 16.40 191 GLY B CA 1
ATOM 5003 C C . GLY B 1 208 ? 30.083 5.324 31.645 1.00 15.86 191 GLY B C 1
ATOM 5004 O O . GLY B 1 208 ? 29.781 6.224 30.842 1.00 15.75 191 GLY B O 1
ATOM 5005 N N . ILE B 1 209 ? 30.079 4.036 31.325 1.00 15.33 192 ILE B N 1
ATOM 5006 C CA . ILE B 1 209 ? 29.668 3.567 29.997 1.00 15.09 192 ILE B CA 1
ATOM 5007 C C . ILE B 1 209 ? 28.210 3.945 29.689 1.00 15.53 192 ILE B C 1
ATOM 5008 O O . ILE B 1 209 ? 27.915 4.478 28.607 1.00 15.39 192 ILE B O 1
ATOM 5013 N N . ASP B 1 210 ? 27.309 3.701 30.643 1.00 16.40 193 ASP B N 1
ATOM 5014 C CA . ASP B 1 210 ? 25.896 4.040 30.469 1.00 17.96 193 ASP B CA 1
ATOM 5015 C C . ASP B 1 210 ? 25.712 5.525 30.158 1.00 18.03 193 ASP B C 1
ATOM 5016 O O . ASP B 1 210 ? 24.938 5.886 29.269 1.00 17.92 193 ASP B O 1
ATOM 5021 N N . ALA B 1 211 ? 26.427 6.383 30.883 1.00 17.45 194 ALA B N 1
ATOM 5022 C CA . ALA B 1 211 ? 26.323 7.833 30.655 1.00 17.00 194 ALA B CA 1
ATOM 5023 C C . ALA B 1 211 ? 26.852 8.224 29.278 1.00 16.65 194 ALA B C 1
ATOM 5024 O O . ALA B 1 211 ? 26.212 8.987 28.516 1.00 15.86 194 ALA B O 1
ATOM 5026 N N . TYR B 1 212 ? 28.037 7.715 28.952 1.00 16.01 195 TYR B N 1
ATOM 5027 C CA . TYR B 1 212 ? 28.569 7.926 27.615 1.00 15.44 195 TYR B CA 1
ATOM 5028 C C . TYR B 1 212 ? 27.601 7.452 26.514 1.00 15.55 195 TYR B C 1
ATOM 5029 O O . TYR B 1 212 ? 27.435 8.161 25.505 1.00 15.92 195 TYR B O 1
ATOM 5038 N N . GLU B 1 213 ? 27.014 6.259 26.669 1.00 15.87 196 GLU B N 1
ATOM 5039 C CA . GLU B 1 213 ? 26.130 5.718 25.622 1.00 16.12 196 GLU B CA 1
ATOM 5040 C C . GLU B 1 213 ? 24.936 6.652 25.413 1.00 16.66 196 GLU B C 1
ATOM 5041 O O . GLU B 1 213 ? 24.531 6.915 24.278 1.00 15.93 196 GLU B O 1
ATOM 5047 N N . TRP B 1 214 ? 24.391 7.181 26.498 1.00 16.93 197 TRP B N 1
ATOM 5048 C CA . TRP B 1 214 ? 23.293 8.142 26.342 1.00 17.97 197 TRP B CA 1
ATOM 5049 C C . TRP B 1 214 ? 23.745 9.336 25.528 1.00 17.68 197 TRP B C 1
ATOM 5050 O O . TRP B 1 214 ? 23.049 9.801 24.615 1.00 18.80 197 TRP B O 1
ATOM 5061 N N . MET B 1 215 ? 24.944 9.829 25.817 1.00 16.51 198 MET B N 1
ATOM 5062 C CA . MET B 1 215 ? 25.434 11.046 25.177 1.00 16.23 198 MET B CA 1
ATOM 5063 C C . MET B 1 215 ? 25.764 10.867 23.686 1.00 16.65 198 MET B C 1
ATOM 5064 O O . MET B 1 215 ? 25.456 11.731 22.844 1.00 18.15 198 MET B O 1
ATOM 5069 N N . PHE B 1 216 ? 26.405 9.746 23.357 1.00 15.69 199 PHE B N 1
ATOM 5070 C CA . PHE B 1 216 ? 26.886 9.505 22.006 1.00 15.92 199 PHE B CA 1
ATOM 5071 C C . PHE B 1 216 ? 25.843 8.850 21.097 1.00 17.14 199 PHE B C 1
ATOM 5072 O O . PHE B 1 216 ? 25.859 9.074 19.890 1.00 18.10 199 PHE B O 1
ATOM 5080 N N . GLY B 1 217 ? 24.964 8.037 21.670 1.00 16.70 200 GLY B N 1
ATOM 5081 C CA . GLY B 1 217 ? 23.946 7.316 20.897 1.00 17.27 200 GLY B CA 1
ATOM 5082 C C . GLY B 1 217 ? 24.015 5.825 21.152 1.00 18.25 200 GLY B C 1
ATOM 5083 O O . GLY B 1 217 ? 25.090 5.272 21.425 1.00 17.72 200 GLY B O 1
ATOM 5084 N N . VAL B 1 218 ? 22.872 5.160 21.041 1.00 18.87 201 VAL B N 1
ATOM 5085 C CA . VAL B 1 218 ? 22.769 3.744 21.336 1.00 18.66 201 VAL B CA 1
ATOM 5086 C C . VAL B 1 218 ? 23.867 2.925 20.630 1.00 17.66 201 VAL B C 1
ATOM 5087 O O . VAL B 1 218 ? 24.078 3.068 19.413 1.00 18.03 201 VAL B O 1
ATOM 5091 N N . ASN B 1 219 ? 24.557 2.093 21.417 1.00 17.46 202 ASN B N 1
ATOM 5092 C CA . ASN B 1 219 ? 25.622 1.179 20.949 1.00 16.53 202 ASN B CA 1
ATOM 5093 C C . ASN B 1 219 ? 26.971 1.820 20.671 1.00 15.60 202 ASN B C 1
ATOM 5094 O O . ASN B 1 219 ? 27.914 1.138 20.265 1.00 14.55 202 ASN B O 1
ATOM 5099 N N . PHE B 1 220 ? 27.075 3.125 20.909 1.00 13.89 203 PHE B N 1
ATOM 5100 C CA . PHE B 1 220 ? 28.312 3.843 20.594 1.00 14.07 203 PHE B CA 1
ATOM 5101 C C . PHE B 1 220 ? 28.905 4.602 21.770 1.00 13.88 203 PHE B C 1
ATOM 5102 O O . PHE B 1 220 ? 28.181 5.139 22.618 1.00 14.32 203 PHE B O 1
ATOM 5110 N N . ILE B 1 221 ? 30.236 4.641 21.798 1.00 14.00 204 ILE B N 1
ATOM 5111 C CA . ILE B 1 221 ? 30.980 5.418 22.783 1.00 14.13 204 ILE B CA 1
ATOM 5112 C C . ILE B 1 221 ? 31.962 6.284 22.008 1.00 14.34 204 ILE B C 1
ATOM 5113 O O . ILE B 1 221 ? 33.145 6.384 22.350 1.00 15.15 204 ILE B O 1
ATOM 5118 N N . SER B 1 222 ? 31.485 6.912 20.932 1.00 13.85 205 SER B N 1
ATOM 5119 C CA . SER B 1 222 ? 32.362 7.722 20.080 1.00 14.38 205 SER B CA 1
ATOM 5120 C C . SER B 1 222 ? 31.514 8.803 19.417 1.00 14.57 205 SER B C 1
ATOM 5121 O O . SER B 1 222 ? 30.319 8.596 19.224 1.00 14.51 205 SER B O 1
ATOM 5124 N N . PRO B 1 223 ? 32.123 9.963 19.107 1.00 14.60 206 PRO B N 1
ATOM 5125 C CA . PRO B 1 223 ? 31.421 11.125 18.559 1.00 15.01 206 PRO B CA 1
ATOM 5126 C C . PRO B 1 223 ? 30.392 10.811 17.483 1.00 15.84 206 PRO B C 1
ATOM 5127 O O . PRO B 1 223 ? 30.718 10.168 16.486 1.00 16.57 206 PRO B O 1
ATOM 5131 N N . GLY B 1 224 ? 29.159 11.286 17.670 1.00 15.73 207 GLY B N 1
ATOM 5132 C CA . GLY B 1 224 ? 28.198 11.302 16.553 1.00 15.44 207 GLY B CA 1
ATOM 5133 C C . GLY B 1 224 ? 27.398 10.030 16.330 1.00 15.49 207 GLY B C 1
ATOM 5134 O O . GLY B 1 224 ? 26.548 9.981 15.439 1.00 16.29 207 GLY B O 1
ATOM 5135 N N . GLY B 1 225 ? 27.669 8.975 17.100 1.00 15.52 208 GLY B N 1
ATOM 5136 C CA . GLY B 1 225 ? 26.820 7.773 17.058 1.00 15.41 208 GLY B CA 1
ATOM 5137 C C . GLY B 1 225 ? 26.778 7.046 15.713 1.00 14.41 208 GLY B C 1
ATOM 5138 O O . GLY B 1 225 ? 27.699 7.153 14.914 1.00 14.50 208 GLY B O 1
ATOM 5139 N N . TYR B 1 226 ? 25.679 6.349 15.461 1.00 14.56 209 TYR B N 1
ATOM 5140 C CA . TYR B 1 226 ? 25.541 5.507 14.261 1.00 14.60 209 TYR B CA 1
ATOM 5141 C C . TYR B 1 226 ? 25.846 6.241 12.948 1.00 15.15 209 TYR B C 1
ATOM 5142 O O . TYR B 1 226 ? 26.632 5.778 12.120 1.00 14.38 209 TYR B O 1
ATOM 5151 N N . ASP B 1 227 ? 25.206 7.393 12.748 1.00 15.97 210 ASP B N 1
ATOM 5152 C CA . ASP B 1 227 ? 25.337 8.072 11.471 1.00 16.57 210 ASP B CA 1
ATOM 5153 C C . ASP B 1 227 ? 26.750 8.557 11.190 1.00 15.21 210 ASP B C 1
ATOM 5154 O O . ASP B 1 227 ? 27.211 8.529 10.049 1.00 15.94 210 ASP B O 1
ATOM 5159 N N . GLU B 1 228 ? 27.460 9.015 12.222 1.00 15.03 211 GLU B N 1
ATOM 5160 C CA . GLU B 1 228 ? 28.809 9.470 11.997 1.00 14.82 211 GLU B CA 1
ATOM 5161 C C . GLU B 1 228 ? 29.740 8.292 11.714 1.00 13.96 211 GLU B C 1
ATOM 5162 O O . GLU B 1 228 ? 30.609 8.376 10.854 1.00 13.95 211 GLU B O 1
ATOM 5168 N N . ASN B 1 229 ? 29.551 7.195 12.442 1.00 13.68 212 ASN B N 1
ATOM 5169 C CA . ASN B 1 229 ? 30.373 6.040 12.189 1.00 13.98 212 ASN B CA 1
ATOM 5170 C C . ASN B 1 229 ? 30.176 5.510 10.769 1.00 13.81 212 ASN B C 1
ATOM 5171 O O . ASN B 1 229 ? 31.134 5.078 10.124 1.00 14.05 212 ASN B O 1
ATOM 5176 N N . LEU B 1 230 ? 28.938 5.555 10.285 1.00 13.74 213 LEU B N 1
ATOM 5177 C CA . LEU B 1 230 ? 28.659 5.063 8.938 1.00 14.48 213 LEU B CA 1
ATOM 5178 C C . LEU B 1 230 ? 29.348 5.914 7.869 1.00 14.87 213 LEU B C 1
ATOM 5179 O O . LEU B 1 230 ? 29.891 5.378 6.899 1.00 14.92 213 LEU B O 1
ATOM 5184 N N . LYS B 1 231 ? 29.311 7.236 8.040 1.00 15.07 214 LYS B N 1
ATOM 5185 C CA . LYS B 1 231 ? 30.068 8.135 7.165 1.00 16.81 214 LYS B CA 1
ATOM 5186 C C . LYS B 1 231 ? 31.560 7.804 7.132 1.00 16.88 214 LYS B C 1
ATOM 5187 O O . LYS B 1 231 ? 32.194 7.745 6.066 1.00 17.02 214 LYS B O 1
ATOM 5193 N N . ILE B 1 232 ? 32.135 7.574 8.310 1.00 16.21 215 ILE B N 1
ATOM 5194 C CA . ILE B 1 232 ? 33.552 7.267 8.397 1.00 16.54 215 ILE B CA 1
ATOM 5195 C C . ILE B 1 232 ? 33.903 5.940 7.720 1.00 16.26 215 ILE B C 1
ATOM 5196 O O . ILE B 1 232 ? 34.850 5.888 6.931 1.00 17.13 215 ILE B O 1
ATOM 5201 N N . ILE B 1 233 ? 33.140 4.880 8.002 1.00 16.47 216 ILE B N 1
ATOM 5202 C CA . ILE B 1 233 ? 33.517 3.565 7.451 1.00 18.22 216 ILE B CA 1
ATOM 5203 C C . ILE B 1 233 ? 33.369 3.505 5.943 1.00 18.81 216 ILE B C 1
ATOM 5204 O O . ILE B 1 233 ? 34.071 2.742 5.268 1.00 18.17 216 ILE B O 1
ATOM 5209 N N . LYS B 1 234 ? 32.457 4.300 5.404 1.00 18.71 217 LYS B N 1
ATOM 5210 C CA . LYS B 1 234 ? 32.278 4.308 3.961 1.00 19.42 217 LYS B CA 1
ATOM 5211 C C . LYS B 1 234 ? 33.528 4.870 3.263 1.00 19.12 217 LYS B C 1
ATOM 5212 O O . LYS B 1 234 ? 33.695 4.709 2.059 1.00 21.15 217 LYS B O 1
ATOM 5218 N N . ARG B 1 235 ? 34.434 5.469 4.036 1.00 20.21 218 ARG B N 1
ATOM 5219 C CA . ARG B 1 235 ? 35.722 5.908 3.499 1.00 20.63 218 ARG B CA 1
ATOM 5220 C C . ARG B 1 235 ? 36.710 4.789 3.135 1.00 20.82 218 ARG B C 1
ATOM 5221 O O . ARG B 1 235 ? 37.693 5.024 2.430 1.00 21.09 218 ARG B O 1
ATOM 5229 N N . PHE B 1 236 ? 36.460 3.574 3.610 1.00 18.60 219 PHE B N 1
ATOM 5230 C CA . PHE B 1 236 ? 37.265 2.427 3.204 1.00 18.83 219 PHE B CA 1
ATOM 5231 C C . PHE B 1 236 ? 37.099 2.143 1.712 1.00 21.17 219 PHE B C 1
ATOM 5232 O O . PHE B 1 236 ? 37.980 1.561 1.079 1.00 23.35 219 PHE B O 1
ATOM 5240 N N . GLY B 1 237 ? 35.952 2.523 1.163 1.00 22.14 220 GLY B N 1
ATOM 5241 C CA . GLY B 1 237 ? 35.667 2.279 -0.243 1.00 24.73 220 GLY B CA 1
ATOM 5242 C C . GLY B 1 237 ? 34.607 1.211 -0.352 1.00 26.48 220 GLY B C 1
ATOM 5243 O O . GLY B 1 237 ? 33.681 1.169 0.451 1.00 29.49 220 GLY B O 1
ATOM 5244 N N . ASP B 1 238 ? 34.757 0.329 -1.330 1.00 27.04 221 ASP B N 1
ATOM 5245 C CA . ASP B 1 238 ? 33.738 -0.667 -1.642 1.00 26.59 221 ASP B CA 1
ATOM 5246 C C . ASP B 1 238 ? 33.910 -1.991 -0.889 1.00 23.75 221 ASP B C 1
ATOM 5247 O O . ASP B 1 238 ? 34.820 -2.759 -1.149 1.00 24.58 221 ASP B O 1
ATOM 5252 N N . PHE B 1 239 ? 33.019 -2.262 0.051 1.00 19.10 222 PHE B N 1
ATOM 5253 C CA . PHE B 1 239 ? 33.069 -3.524 0.772 1.00 17.19 222 PHE B CA 1
ATOM 5254 C C . PHE B 1 239 ? 32.474 -4.648 -0.069 1.00 16.33 222 PHE B C 1
ATOM 5255 O O . PHE B 1 239 ? 31.571 -4.417 -0.892 1.00 16.57 222 PHE B O 1
ATOM 5263 N N . LYS B 1 240 ? 32.961 -5.857 0.173 1.00 15.72 223 LYS B N 1
ATOM 5264 C CA . LYS B 1 240 ? 32.435 -7.074 -0.444 1.00 15.43 223 LYS B CA 1
ATOM 5265 C C . LYS B 1 240 ? 31.997 -8.044 0.659 1.00 15.66 223 LYS B C 1
ATOM 5266 O O . LYS B 1 240 ? 32.633 -8.153 1.714 1.00 15.35 223 LYS B O 1
ATOM 5272 N N . PRO B 1 241 ? 30.902 -8.782 0.433 1.00 15.36 224 PRO B N 1
ATOM 5273 C CA . PRO B 1 241 ? 30.435 -9.674 1.492 1.00 15.99 224 PRO B CA 1
ATOM 5274 C C . PRO B 1 241 ? 31.473 -10.711 1.866 1.00 15.53 224 PRO B C 1
ATOM 5275 O O . PRO B 1 241 ? 32.124 -11.297 0.990 1.00 15.72 224 PRO B O 1
ATOM 5279 N N . GLY B 1 242 ? 31.625 -10.929 3.168 1.00 14.74 225 GLY B N 1
ATOM 5280 C CA . GLY B 1 242 ? 32.509 -11.968 3.679 1.00 15.04 225 GLY B CA 1
ATOM 5281 C C . GLY B 1 242 ? 33.954 -11.535 3.859 1.00 14.73 225 GLY B C 1
ATOM 5282 O O . GLY B 1 242 ? 34.771 -12.319 4.344 1.00 16.48 225 GLY B O 1
ATOM 5283 N N . GLN B 1 243 ? 34.274 -10.304 3.468 1.00 14.05 226 GLN B N 1
ATOM 5284 C CA . GLN B 1 243 ? 35.610 -9.747 3.779 1.00 13.37 226 GLN B CA 1
ATOM 5285 C C . GLN B 1 243 ? 35.739 -9.636 5.287 1.00 13.74 226 GLN B C 1
ATOM 5286 O O . GLN B 1 243 ? 34.745 -9.613 5.992 1.00 14.60 226 GLN B O 1
ATOM 5292 N N . THR B 1 244 ? 36.963 -9.578 5.794 1.00 12.34 227 THR B N 1
ATOM 5293 C CA . THR B 1 244 ? 37.155 -9.554 7.243 1.00 12.07 227 THR B CA 1
ATOM 5294 C C . THR B 1 244 ? 37.764 -8.243 7.755 1.00 11.73 227 THR B C 1
ATOM 5295 O O . THR B 1 244 ? 38.609 -7.623 7.071 1.00 12.22 227 THR B O 1
ATOM 5299 N N . MET B 1 245 ? 37.337 -7.846 8.954 1.00 11.19 228 MET B N 1
ATOM 5300 C CA . MET B 1 245 ? 37.799 -6.606 9.577 1.00 11.24 228 MET B CA 1
ATOM 5301 C C . MET B 1 245 ? 38.164 -6.861 11.028 1.00 10.93 228 MET B C 1
ATOM 5302 O O . MET B 1 245 ? 37.430 -7.541 11.760 1.00 12.14 228 MET B O 1
ATOM 5307 N N . LEU B 1 246 ? 39.297 -6.309 11.438 1.00 10.71 229 LEU B N 1
ATOM 5308 C CA . LEU B 1 246 ? 39.673 -6.250 12.856 1.00 10.79 229 LEU B CA 1
ATOM 5309 C C . LEU B 1 246 ? 39.263 -4.858 13.361 1.00 11.14 229 LEU B C 1
ATOM 5310 O O . LEU B 1 246 ? 39.613 -3.846 12.748 1.00 11.54 229 LEU B O 1
ATOM 5315 N N . ASP B 1 247 ? 38.481 -4.808 14.435 1.00 10.78 230 ASP B N 1
ATOM 5316 C CA . ASP B 1 247 ? 38.107 -3.553 15.075 1.00 10.95 230 ASP B CA 1
ATOM 5317 C C . ASP B 1 247 ? 38.823 -3.444 16.428 1.00 11.20 230 ASP B C 1
ATOM 5318 O O . ASP B 1 247 ? 38.585 -4.236 17.360 1.00 11.12 230 ASP B O 1
ATOM 5323 N N . ILE B 1 248 ? 39.744 -2.490 16.499 1.00 11.05 231 ILE B N 1
ATOM 5324 C CA . ILE B 1 248 ? 40.569 -2.288 17.699 1.00 11.46 231 ILE B CA 1
ATOM 5325 C C . ILE B 1 248 ? 39.912 -1.289 18.638 1.00 11.75 231 ILE B C 1
ATOM 5326 O O . ILE B 1 248 ? 39.758 -0.098 18.297 1.00 12.54 231 ILE B O 1
ATOM 5331 N N . GLY B 1 249 ? 39.526 -1.768 19.817 1.00 11.32 232 GLY B N 1
ATOM 5332 C CA . GLY B 1 249 ? 38.842 -0.951 20.797 1.00 11.18 232 GLY B CA 1
ATOM 5333 C C . GLY B 1 249 ? 37.370 -0.868 20.466 1.00 11.35 232 GLY B C 1
ATOM 5334 O O . GLY B 1 249 ? 36.816 0.223 20.376 1.00 11.85 232 GLY B O 1
ATOM 5335 N N . VAL B 1 250 ? 36.737 -2.024 20.301 1.00 11.68 233 VAL B N 1
ATOM 5336 C CA . VAL B 1 250 ? 35.391 -2.125 19.750 1.00 12.16 233 VAL B CA 1
ATOM 5337 C C . VAL B 1 250 ? 34.295 -1.648 20.718 1.00 12.18 233 VAL B C 1
ATOM 5338 O O . VAL B 1 250 ? 33.131 -1.467 20.321 1.00 12.86 233 VAL B O 1
ATOM 5342 N N . GLY B 1 251 ? 34.651 -1.433 21.989 1.00 12.69 234 GLY B N 1
ATOM 5343 C CA . GLY B 1 251 ? 33.711 -0.878 22.954 1.00 12.58 234 GLY B CA 1
ATOM 5344 C C . GLY B 1 251 ? 32.499 -1.752 23.181 1.00 12.93 234 GLY B C 1
ATOM 5345 O O . GLY B 1 251 ? 32.637 -2.964 23.421 1.00 12.94 234 GLY B O 1
ATOM 5346 N N . ILE B 1 252 ? 31.311 -1.137 23.142 1.00 13.52 235 ILE B N 1
ATOM 5347 C CA . ILE B 1 252 ? 30.064 -1.885 23.361 1.00 13.49 235 ILE B CA 1
ATOM 5348 C C . ILE B 1 252 ? 29.479 -2.452 22.068 1.00 13.18 235 ILE B C 1
ATOM 5349 O O . ILE B 1 252 ? 28.391 -3.009 22.091 1.00 13.59 235 ILE B O 1
ATOM 5354 N N . GLY B 1 253 ? 30.210 -2.287 20.967 1.00 12.92 236 GLY B N 1
ATOM 5355 C CA . GLY B 1 253 ? 30.025 -3.096 19.767 1.00 13.07 236 GLY B CA 1
ATOM 5356 C C . GLY B 1 253 ? 29.260 -2.469 18.616 1.00 13.34 236 GLY B C 1
ATOM 5357 O O . GLY B 1 253 ? 29.123 -3.083 17.565 1.00 13.70 236 GLY B O 1
ATOM 5358 N N . GLY B 1 254 ? 28.767 -1.251 18.795 1.00 13.69 237 GLY B N 1
ATOM 5359 C CA . GLY B 1 254 ? 27.948 -0.647 17.742 1.00 12.80 237 GLY B CA 1
ATOM 5360 C C . GLY B 1 254 ? 28.566 -0.571 16.354 1.00 12.77 237 GLY B C 1
ATOM 5361 O O . GLY B 1 254 ? 27.876 -0.771 15.337 1.00 13.31 237 GLY B O 1
ATOM 5362 N N . GLY B 1 255 ? 29.855 -0.265 16.287 1.00 12.73 238 GLY B N 1
ATOM 5363 C CA . GLY B 1 255 ? 30.538 -0.196 15.004 1.00 12.84 238 GLY B CA 1
ATOM 5364 C C . GLY B 1 255 ? 30.640 -1.561 14.351 1.00 12.23 238 GLY B C 1
ATOM 5365 O O . GLY B 1 255 ? 30.357 -1.711 13.147 1.00 12.57 238 GLY B O 1
ATOM 5366 N N . ALA B 1 256 ? 31.055 -2.567 15.125 1.00 12.02 239 ALA B N 1
ATOM 5367 C CA . ALA B 1 256 ? 31.162 -3.915 14.599 1.00 11.85 239 ALA B CA 1
ATOM 5368 C C . ALA B 1 256 ? 29.814 -4.394 14.083 1.00 11.73 239 ALA B C 1
ATOM 5369 O O . ALA B 1 256 ? 29.723 -4.938 12.980 1.00 11.63 239 ALA B O 1
ATOM 5371 N N . ARG B 1 257 ? 28.771 -4.177 14.880 1.00 12.10 240 ARG B N 1
ATOM 5372 C CA . ARG B 1 257 ? 27.435 -4.624 14.502 1.00 12.60 240 ARG B CA 1
ATOM 5373 C C . ARG B 1 257 ? 26.972 -3.911 13.233 1.00 12.34 240 ARG B C 1
ATOM 5374 O O . ARG B 1 257 ? 26.335 -4.538 12.367 1.00 12.07 240 ARG B O 1
ATOM 5382 N N . GLN B 1 258 ? 27.285 -2.620 13.124 1.00 12.16 241 GLN B N 1
ATOM 5383 C CA . GLN B 1 258 ? 26.904 -1.822 11.943 1.00 12.10 241 GLN B CA 1
ATOM 5384 C C . GLN B 1 258 ? 27.559 -2.347 10.662 1.00 11.78 241 GLN B C 1
ATOM 5385 O O . GLN B 1 258 ? 26.903 -2.500 9.630 1.00 12.03 241 GLN B O 1
ATOM 5391 N N A VAL B 1 259 ? 28.866 -2.598 10.692 0.50 11.96 242 VAL B N 1
ATOM 5392 N N B VAL B 1 259 ? 28.864 -2.593 10.720 0.50 12.00 242 VAL B N 1
ATOM 5393 C CA A VAL B 1 259 ? 29.521 -3.062 9.472 0.5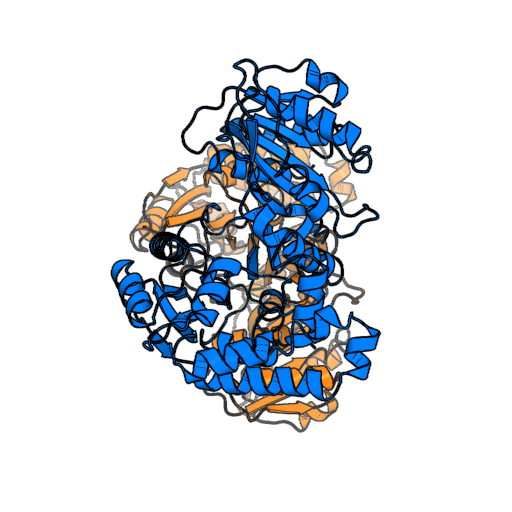0 12.29 242 VAL B CA 1
ATOM 5394 C CA B VAL B 1 259 ? 29.603 -3.091 9.568 0.50 12.33 242 VAL B CA 1
ATOM 5395 C C A VAL B 1 259 ? 29.015 -4.449 9.046 0.50 11.86 242 VAL B C 1
ATOM 5396 C C B VAL B 1 259 ? 29.045 -4.437 9.073 0.50 11.87 242 VAL B C 1
ATOM 5397 O O A VAL B 1 259 ? 28.862 -4.700 7.853 0.50 11.66 242 VAL B O 1
ATOM 5398 O O B VAL B 1 259 ? 28.882 -4.645 7.869 0.50 11.66 242 VAL B O 1
ATOM 5405 N N . ALA B 1 260 ? 28.742 -5.341 10.003 1.00 11.38 243 ALA B N 1
ATOM 5406 C CA . ALA B 1 260 ? 28.177 -6.656 9.657 1.00 11.42 243 ALA B CA 1
ATOM 5407 C C . ALA B 1 260 ? 26.783 -6.487 9.032 1.00 11.56 243 ALA B C 1
ATOM 5408 O O . ALA B 1 260 ? 26.492 -7.082 7.999 1.00 10.93 243 ALA B O 1
ATOM 5410 N N . ASP B 1 261 ? 25.933 -5.689 9.673 1.00 11.94 244 ASP B N 1
ATOM 5411 C CA . ASP B 1 261 ? 24.557 -5.583 9.212 1.00 12.13 244 ASP B CA 1
ATOM 5412 C C . ASP B 1 261 ? 24.457 -4.841 7.875 1.00 11.50 244 ASP B C 1
ATOM 5413 O O . ASP B 1 261 ? 23.640 -5.212 7.002 1.00 11.06 244 ASP B O 1
ATOM 5418 N N . GLU B 1 262 ? 25.253 -3.785 7.709 1.00 11.10 245 GLU B N 1
ATOM 5419 C CA . GLU B 1 262 ? 25.175 -2.966 6.498 1.00 11.89 245 GLU B CA 1
ATOM 5420 C C . GLU B 1 262 ? 25.871 -3.626 5.309 1.00 11.28 245 GLU B C 1
ATOM 5421 O O . GLU B 1 262 ? 25.390 -3.526 4.174 1.00 11.56 245 GLU B O 1
ATOM 5427 N N . PHE B 1 263 ? 27.002 -4.304 5.557 1.00 10.85 246 PHE B N 1
ATOM 5428 C CA . PHE B 1 263 ? 27.877 -4.742 4.472 1.00 11.29 246 PHE B CA 1
ATOM 5429 C C . PHE B 1 263 ? 28.240 -6.228 4.447 1.00 11.47 246 PHE B C 1
ATOM 5430 O O . PHE B 1 263 ? 28.901 -6.684 3.508 1.00 12.39 246 PHE B O 1
ATOM 5438 N N . GLY B 1 264 ? 27.814 -6.988 5.455 1.00 10.98 247 GLY B N 1
ATOM 5439 C CA . GLY B 1 264 ? 28.110 -8.418 5.481 1.00 11.47 247 GLY B CA 1
ATOM 5440 C C . GLY B 1 264 ? 29.589 -8.732 5.691 1.00 11.38 247 GLY B C 1
ATOM 5441 O O . GLY B 1 264 ? 30.075 -9.811 5.340 1.00 11.79 247 GLY B O 1
ATOM 5442 N N . VAL B 1 265 ? 30.295 -7.776 6.275 1.00 11.64 248 VAL B N 1
ATOM 5443 C CA . VAL B 1 265 ? 31.710 -7.954 6.607 1.00 12.69 248 VAL B CA 1
ATOM 5444 C C . VAL B 1 265 ? 31.800 -8.654 7.955 1.00 12.98 248 VAL B C 1
ATOM 5445 O O . VAL B 1 265 ? 31.033 -8.362 8.884 1.00 13.90 248 VAL B O 1
ATOM 5449 N N . HIS B 1 266 ? 32.728 -9.590 8.077 1.00 12.23 249 HIS B N 1
ATOM 5450 C CA . HIS B 1 266 ? 32.913 -10.312 9.339 1.00 12.60 249 HIS B CA 1
ATOM 5451 C C . HIS B 1 266 ? 33.896 -9.580 10.196 1.00 12.28 249 HIS B C 1
ATOM 5452 O O . HIS B 1 266 ? 35.025 -9.338 9.760 1.00 13.68 249 HIS B O 1
ATOM 5459 N N . VAL B 1 267 ? 33.477 -9.209 11.399 1.00 11.38 250 VAL B N 1
ATOM 5460 C CA . VAL B 1 267 ? 34.270 -8.334 12.270 1.00 11.52 250 VAL B CA 1
ATOM 5461 C C . VAL B 1 267 ? 34.754 -9.116 13.487 1.00 11.24 250 VAL B C 1
ATOM 5462 O O . VAL B 1 267 ? 34.000 -9.833 14.126 1.00 12.15 250 VAL B O 1
ATOM 5466 N N . HIS B 1 268 ? 36.049 -9.009 13.752 1.00 10.54 251 HIS B N 1
ATOM 5467 C CA . HIS B 1 268 ? 36.663 -9.495 14.996 1.00 10.95 251 HIS B CA 1
ATOM 5468 C C . HIS B 1 268 ? 36.956 -8.242 15.798 1.00 10.30 251 HIS B C 1
ATOM 5469 O O . HIS B 1 268 ? 37.853 -7.448 15.435 1.00 10.93 251 HIS B O 1
ATOM 5476 N N . GLY B 1 269 ? 36.150 -8.003 16.830 1.00 10.95 252 GLY B N 1
ATOM 5477 C CA . GLY B 1 269 ? 36.342 -6.829 17.676 1.00 11.46 252 GLY B CA 1
ATOM 5478 C C . GLY B 1 269 ? 37.143 -7.176 18.909 1.00 11.40 252 GLY B C 1
ATOM 5479 O O . GLY B 1 269 ? 36.898 -8.191 19.544 1.00 11.96 252 GLY B O 1
ATOM 5480 N N . ILE B 1 270 ? 38.107 -6.333 19.259 1.00 11.44 253 ILE B N 1
ATOM 5481 C CA . ILE B 1 270 ? 38.850 -6.547 20.505 1.00 11.66 253 ILE B CA 1
ATOM 5482 C C . ILE B 1 270 ? 38.751 -5.335 21.425 1.00 11.63 253 ILE B C 1
ATOM 5483 O O . ILE B 1 270 ? 38.656 -4.195 20.964 1.00 11.34 253 ILE B O 1
ATOM 5488 N N . ASP B 1 271 ? 38.782 -5.567 22.734 1.00 11.53 254 ASP B N 1
ATOM 5489 C CA . ASP B 1 271 ? 38.782 -4.457 23.670 1.00 11.89 254 ASP B CA 1
ATOM 5490 C C . ASP B 1 271 ? 39.360 -4.948 24.976 1.00 12.54 254 ASP B C 1
ATOM 5491 O O . ASP B 1 271 ? 39.111 -6.090 25.370 1.00 12.33 254 ASP B O 1
ATOM 5496 N N . LEU B 1 272 ? 40.092 -4.088 25.674 1.00 13.40 255 LEU B N 1
ATOM 5497 C CA . LEU B 1 272 ? 40.690 -4.497 26.947 1.00 13.94 255 LEU B CA 1
ATOM 5498 C C . LEU B 1 272 ? 39.776 -4.213 28.131 1.00 14.53 255 LEU B C 1
ATOM 5499 O O . LEU B 1 272 ? 39.971 -4.763 29.226 1.00 15.58 255 LEU B O 1
ATOM 5504 N N . SER B 1 273 ? 38.749 -3.397 27.927 1.00 13.26 256 SER B N 1
ATOM 5505 C CA . SER B 1 273 ? 37.749 -3.198 28.967 1.00 13.35 256 SER B CA 1
ATOM 5506 C C . SER B 1 273 ? 36.744 -4.345 29.016 1.00 13.77 256 SER B C 1
ATOM 5507 O O . SER B 1 273 ? 35.943 -4.532 28.099 1.00 13.86 256 SER B O 1
ATOM 5510 N N . SER B 1 274 ? 36.783 -5.131 30.093 1.00 13.59 257 SER B N 1
ATOM 5511 C CA . SER B 1 274 ? 35.814 -6.211 30.234 1.00 13.76 257 SER B CA 1
ATOM 5512 C C . SER B 1 274 ? 34.383 -5.692 30.448 1.00 14.40 257 SER B C 1
ATOM 5513 O O . SER B 1 274 ? 33.425 -6.367 30.099 1.00 14.76 257 SER B O 1
ATOM 5516 N N . ASN B 1 275 ? 34.241 -4.494 31.016 1.00 13.91 258 ASN B N 1
ATOM 5517 C CA . ASN B 1 275 ? 32.918 -3.904 31.198 1.00 14.11 258 ASN B CA 1
ATOM 5518 C C . ASN B 1 275 ? 32.303 -3.559 29.841 1.00 13.59 258 ASN B C 1
ATOM 5519 O O . ASN B 1 275 ? 31.119 -3.800 29.612 1.00 14.53 258 ASN B O 1
ATOM 5524 N N . MET B 1 276 ? 33.117 -2.973 28.962 1.00 14.16 259 MET B N 1
ATOM 5525 C CA . MET B 1 276 ? 32.657 -2.631 27.604 1.00 14.29 259 MET B CA 1
ATOM 5526 C C . MET B 1 276 ? 32.233 -3.907 26.875 1.00 14.16 259 MET B C 1
ATOM 5527 O O . MET B 1 276 ? 31.122 -4.017 26.348 1.00 13.35 259 MET B O 1
ATOM 5532 N N . LEU B 1 277 ? 33.139 -4.871 26.809 1.00 14.35 260 LEU B N 1
ATOM 5533 C CA . LEU B 1 277 ? 32.836 -6.051 26.003 1.00 14.50 260 LEU B CA 1
ATOM 5534 C C . LEU B 1 277 ? 31.754 -6.937 26.601 1.00 13.87 260 LEU B C 1
ATOM 5535 O O . LEU B 1 277 ? 31.055 -7.626 25.874 1.00 13.72 260 LEU B O 1
ATOM 5540 N N . ALA B 1 278 ? 31.620 -6.964 27.925 1.00 13.47 261 ALA B N 1
ATOM 5541 C CA . ALA B 1 278 ? 30.548 -7.752 28.509 1.00 13.37 261 ALA B CA 1
ATOM 5542 C C . ALA B 1 278 ? 29.184 -7.244 28.000 1.00 13.45 261 ALA B C 1
ATOM 5543 O O . ALA B 1 278 ? 28.280 -8.044 27.757 1.00 14.51 261 ALA B O 1
ATOM 5545 N N . ILE B 1 279 ? 29.045 -5.926 27.794 1.00 13.49 262 ILE B N 1
ATOM 5546 C CA . ILE B 1 279 ? 27.810 -5.377 27.214 1.00 13.39 262 ILE B CA 1
ATOM 5547 C C . ILE B 1 279 ? 27.672 -5.789 25.726 1.00 13.60 262 ILE B C 1
ATOM 5548 O O . ILE B 1 279 ? 26.616 -6.234 25.283 1.00 14.31 262 ILE B O 1
ATOM 5553 N N . ALA B 1 280 ? 28.749 -5.623 24.957 1.00 13.27 263 ALA B N 1
ATOM 5554 C CA . ALA B 1 280 ? 28.750 -6.069 23.551 1.00 12.80 263 ALA B CA 1
ATOM 5555 C C . ALA B 1 280 ? 28.357 -7.542 23.438 1.00 12.86 263 ALA B C 1
ATOM 5556 O O . ALA B 1 280 ? 27.550 -7.914 22.581 1.00 12.51 263 ALA B O 1
ATOM 5558 N N . LEU B 1 281 ? 28.921 -8.373 24.318 1.00 12.33 264 LEU B N 1
ATOM 5559 C CA . LEU B 1 281 ? 28.672 -9.804 24.280 1.00 13.05 264 LEU B CA 1
ATOM 5560 C C . LEU B 1 281 ? 27.234 -10.115 24.644 1.00 13.32 264 LEU B C 1
ATOM 5561 O O . LEU B 1 281 ? 26.573 -10.937 23.989 1.00 13.64 264 LEU B O 1
ATOM 5566 N N . GLU B 1 282 ? 26.730 -9.453 25.683 1.00 14.22 265 GLU B N 1
ATOM 5567 C CA . GLU B 1 282 ? 25.336 -9.653 26.086 1.00 15.26 265 GLU B CA 1
ATOM 5568 C C . GLU B 1 282 ? 24.387 -9.339 24.909 1.00 14.67 265 GLU B C 1
ATOM 5569 O O . GLU B 1 282 ? 23.442 -10.084 24.619 1.00 14.88 265 GLU B O 1
ATOM 5575 N N . ARG B 1 283 ? 24.676 -8.247 24.211 1.00 14.26 266 ARG B N 1
ATOM 5576 C CA . ARG B 1 283 ? 23.807 -7.784 23.139 1.00 13.96 266 ARG B CA 1
ATOM 5577 C C . ARG B 1 283 ? 23.922 -8.697 21.927 1.00 14.29 266 ARG B C 1
ATOM 5578 O O . ARG B 1 283 ? 22.945 -8.927 21.222 1.00 14.87 266 ARG B O 1
ATOM 5586 N N . LEU B 1 284 ? 25.105 -9.249 21.692 1.00 13.85 267 LEU B N 1
ATOM 5587 C CA . LEU B 1 284 ? 25.281 -10.187 20.590 1.00 14.36 267 LEU B CA 1
ATOM 5588 C C . LEU B 1 284 ? 24.573 -11.508 20.885 1.00 14.68 267 LEU B C 1
ATOM 5589 O O . LEU B 1 284 ? 23.969 -12.104 20.006 1.00 14.84 267 LEU B O 1
ATOM 5594 N N . HIS B 1 285 ? 24.628 -11.945 22.137 1.00 15.46 268 HIS B N 1
ATOM 5595 C CA . HIS B 1 285 ? 23.947 -13.177 22.529 1.00 16.92 268 HIS B CA 1
ATOM 5596 C C . HIS B 1 285 ? 22.459 -13.031 22.405 1.00 18.84 268 HIS B C 1
ATOM 5597 O O . HIS B 1 285 ? 21.754 -13.998 22.047 1.00 19.76 268 HIS B O 1
ATOM 5604 N N . GLU B 1 286 ? 21.960 -11.823 22.664 1.00 19.85 269 GLU B N 1
ATOM 5605 C CA . GLU B 1 286 ? 20.524 -11.557 22.550 1.00 22.28 269 GLU B CA 1
ATOM 5606 C C . GLU B 1 286 ? 20.079 -11.505 21.089 1.00 22.41 269 GLU B C 1
ATOM 5607 O O . GLU B 1 286 ? 19.056 -12.089 20.739 1.00 24.78 269 GLU B O 1
ATOM 5613 N N . GLU B 1 287 ? 20.822 -10.782 20.261 1.00 22.86 270 GLU B N 1
ATOM 5614 C CA . GLU B 1 287 ? 20.511 -10.502 18.885 1.00 24.50 270 GLU B CA 1
ATOM 5615 C C . GLU B 1 287 ? 21.617 -11.118 18.088 1.00 24.68 270 GLU B C 1
ATOM 5616 O O . GLU B 1 287 ? 22.547 -10.427 17.752 1.00 29.42 270 GLU B O 1
ATOM 5622 N N . LYS B 1 288 ? 21.537 -12.381 17.851 1.00 22.04 271 LYS B N 1
ATOM 5623 C CA . LYS B 1 288 ? 22.556 -13.222 17.307 1.00 19.41 271 LYS B CA 1
ATOM 5624 C C . LYS B 1 288 ? 23.052 -12.862 15.908 1.00 18.24 271 LYS B C 1
ATOM 5625 O O . LYS B 1 288 ? 22.267 -12.638 15.039 1.00 19.28 271 LYS B O 1
ATOM 5631 N N . ASP B 1 289 ? 24.352 -12.841 15.694 1.00 15.11 272 ASP B N 1
ATOM 5632 C CA . ASP B 1 289 ? 24.905 -12.538 14.390 1.00 13.69 272 ASP B CA 1
ATOM 5633 C C . ASP B 1 289 ? 26.297 -13.134 14.361 1.00 12.46 272 ASP B C 1
ATOM 5634 O O . ASP B 1 289 ? 27.180 -12.611 14.932 1.00 13.30 272 ASP B O 1
ATOM 5639 N N A SER B 1 290 ? 26.483 -14.272 13.731 0.50 11.84 273 SER B N 1
ATOM 5640 N N B SER B 1 290 ? 26.448 -14.266 13.704 0.50 11.92 273 SER B N 1
ATOM 5641 C CA A SER B 1 290 ? 27.792 -14.915 13.813 0.50 11.74 273 SER B CA 1
ATOM 5642 C CA B SER B 1 290 ? 27.708 -15.003 13.701 0.50 11.92 273 SER B CA 1
ATOM 5643 C C A SER B 1 290 ? 28.817 -14.304 12.882 0.50 11.58 273 SER B C 1
ATOM 5644 C C B SER B 1 290 ? 28.796 -14.314 12.880 0.50 11.65 273 SER B C 1
ATOM 5645 O O A SER B 1 290 ? 29.930 -14.813 12.799 0.50 11.85 273 SER B O 1
ATOM 5646 O O B SER B 1 290 ? 29.936 -14.768 12.883 0.50 11.84 273 SER B O 1
ATOM 5651 N N . ARG B 1 291 ? 28.464 -13.211 12.206 1.00 11.52 274 ARG B N 1
ATOM 5652 C CA . ARG B 1 291 ? 29.490 -12.426 11.496 1.00 11.05 274 ARG B CA 1
ATOM 5653 C C . ARG B 1 291 ? 30.399 -11.641 12.448 1.00 11.22 274 ARG B C 1
ATOM 5654 O O . ARG B 1 291 ? 31.400 -11.090 12.011 1.00 11.62 274 ARG B O 1
ATOM 5662 N N . VAL B 1 292 ? 30.021 -11.574 13.724 1.00 11.44 275 VAL B N 1
ATOM 5663 C CA . VAL B 1 292 ? 30.734 -10.781 14.726 1.00 11.23 275 VAL B CA 1
ATOM 5664 C C . VAL B 1 292 ? 31.285 -11.683 15.828 1.00 11.60 275 VAL B C 1
ATOM 5665 O O . VAL B 1 292 ? 30.585 -12.573 16.342 1.00 11.97 275 VAL B O 1
ATOM 5669 N N . LYS B 1 293 ? 32.549 -11.474 16.170 1.00 11.48 276 LYS B N 1
ATOM 5670 C CA . LYS B 1 293 ? 33.143 -12.179 17.321 1.00 12.06 276 LYS B CA 1
ATOM 5671 C C . LYS B 1 293 ? 33.996 -11.198 18.100 1.00 11.97 276 LYS B C 1
ATOM 5672 O O . LYS B 1 293 ? 34.464 -10.193 17.541 1.00 11.81 276 LYS B O 1
ATOM 5678 N N . TYR B 1 294 ? 34.179 -11.471 19.389 1.00 11.67 277 TYR B N 1
ATOM 5679 C CA . TYR B 1 294 ? 34.821 -10.512 20.290 1.00 11.71 277 TYR B CA 1
ATOM 5680 C C . TYR B 1 294 ? 35.884 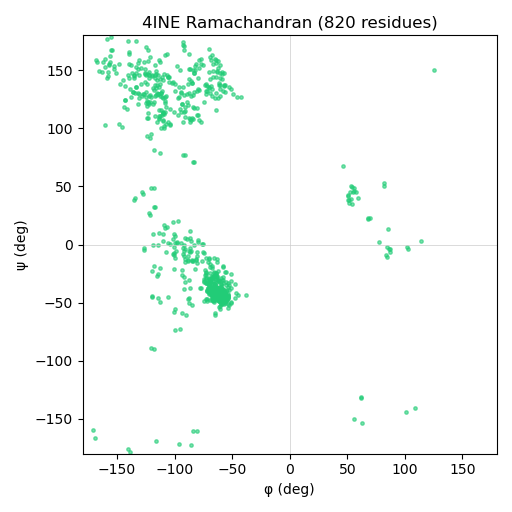-11.186 21.150 1.00 11.43 277 TYR B C 1
ATOM 5681 O O . TYR B 1 294 ? 35.722 -12.360 21.525 1.00 11.86 277 TYR B O 1
ATOM 5690 N N . SER B 1 295 ? 36.929 -10.421 21.462 1.00 11.60 278 SER B N 1
ATOM 5691 C CA . SER B 1 295 ? 38.013 -10.836 22.365 1.00 11.43 27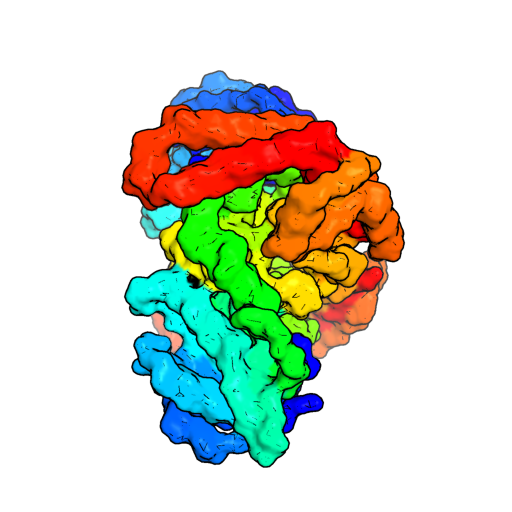8 SER B CA 1
ATOM 5692 C C . SER B 1 295 ? 38.288 -9.765 23.411 1.00 11.80 278 SER B C 1
ATOM 5693 O O . SER B 1 295 ? 38.516 -8.599 23.058 1.00 11.87 278 SER B O 1
ATOM 5696 N N . ILE B 1 296 ? 38.326 -10.158 24.682 1.00 11.67 279 ILE B N 1
ATOM 5697 C CA . ILE B 1 296 ? 38.807 -9.261 25.732 1.00 12.32 279 ILE B CA 1
ATOM 5698 C C . ILE B 1 296 ? 40.324 -9.429 25.771 1.00 12.01 279 ILE B C 1
ATOM 5699 O O . ILE B 1 296 ? 40.840 -10.460 26.228 1.00 11.88 279 ILE B O 1
ATOM 5704 N N . THR B 1 297 ? 41.028 -8.424 25.287 1.00 11.28 280 THR B N 1
ATOM 5705 C CA . THR B 1 297 ? 42.463 -8.538 25.084 1.00 11.53 280 THR B CA 1
ATOM 5706 C C . THR B 1 297 ? 43.055 -7.160 24.815 1.00 11.95 280 THR B C 1
ATOM 5707 O O . THR B 1 297 ? 42.356 -6.238 24.421 1.00 12.32 280 THR B O 1
ATOM 5711 N N . ASP B 1 298 ? 44.351 -7.033 25.070 1.00 12.37 281 ASP B N 1
ATOM 5712 C CA . ASP B 1 298 ? 45.109 -5.832 24.725 1.00 12.67 281 ASP B CA 1
ATOM 5713 C C . ASP B 1 298 ? 45.542 -5.879 23.255 1.00 12.61 281 ASP B C 1
ATOM 5714 O O . ASP B 1 298 ? 46.108 -6.883 22.782 1.00 12.19 281 ASP B O 1
ATOM 5719 N N . ALA B 1 299 ? 45.310 -4.780 22.523 1.00 12.16 282 ALA B N 1
ATOM 5720 C CA . ALA B 1 299 ? 45.752 -4.696 21.138 1.00 12.96 282 ALA B CA 1
ATOM 5721 C C . ALA B 1 299 ? 47.241 -4.956 20.937 1.00 12.84 282 ALA B C 1
ATOM 5722 O O . ALA B 1 299 ? 47.647 -5.312 19.845 1.00 14.30 282 ALA B O 1
ATOM 5724 N N . LEU B 1 300 ? 48.063 -4.754 21.969 1.00 14.17 283 LEU B N 1
ATOM 5725 C CA . LEU B 1 300 ? 49.516 -4.992 21.841 1.00 15.02 283 LEU B CA 1
ATOM 5726 C C . LEU B 1 300 ? 49.950 -6.384 22.298 1.00 15.26 283 LEU B C 1
ATOM 5727 O O . LEU B 1 300 ? 51.148 -6.697 22.272 1.00 16.64 283 LEU B O 1
ATOM 5732 N N . VAL B 1 301 ? 48.989 -7.198 22.723 1.00 14.28 284 VAL B N 1
ATOM 5733 C CA . VAL B 1 301 ? 49.249 -8.545 23.256 1.00 14.30 284 VAL B CA 1
ATOM 5734 C C . VAL B 1 301 ? 48.702 -9.638 22.337 1.00 14.07 284 VAL B C 1
ATOM 5735 O O . VAL B 1 301 ? 49.414 -10.588 21.992 1.00 14.67 284 VAL B O 1
ATOM 5739 N N . TYR B 1 302 ? 47.440 -9.521 21.925 1.00 13.52 285 TYR B N 1
ATOM 5740 C CA . TYR B 1 302 ? 46.848 -10.567 21.081 1.00 13.06 285 TYR B CA 1
ATOM 5741 C C . TYR B 1 302 ? 47.679 -10.777 19.832 1.00 13.34 285 TYR B C 1
ATOM 5742 O O . TYR B 1 302 ? 48.142 -9.815 19.224 1.00 13.67 285 TYR B O 1
ATOM 5751 N N . GLN B 1 303 ? 47.888 -12.041 19.463 1.00 13.53 286 GLN B N 1
ATOM 5752 C CA . GLN B 1 303 ? 48.695 -12.353 18.294 1.00 14.52 286 GLN B CA 1
ATOM 5753 C C . GLN B 1 303 ? 47.803 -12.751 17.131 1.00 14.79 286 GLN B C 1
ATOM 5754 O O . GLN B 1 303 ? 47.279 -13.866 17.092 1.00 15.88 286 GLN B O 1
ATOM 5760 N N . PHE B 1 304 ? 47.614 -11.826 16.197 1.00 14.24 287 PHE B N 1
ATOM 5761 C CA . PHE B 1 304 ? 46.826 -12.129 15.006 1.00 14.84 287 PHE B CA 1
ATOM 5762 C C . PHE B 1 304 ? 47.672 -12.855 13.985 1.00 15.38 287 PHE B C 1
ATOM 5763 O O . PHE B 1 304 ? 48.888 -12.724 13.979 1.00 15.87 287 PHE B O 1
ATOM 5771 N N . GLU B 1 305 ? 47.034 -13.621 13.107 1.00 15.83 288 GLU B N 1
ATOM 5772 C CA . GLU B 1 305 ? 47.781 -14.249 12.035 1.00 15.59 288 GLU B CA 1
ATOM 5773 C C . GLU B 1 305 ? 48.184 -13.216 10.988 1.00 14.38 288 GLU B C 1
ATOM 5774 O O . GLU B 1 305 ? 47.380 -12.348 10.625 1.00 14.87 288 GLU B O 1
ATOM 5780 N N . ASP B 1 306 ? 49.425 -13.306 10.509 1.00 14.62 289 ASP B N 1
ATOM 5781 C CA . ASP B 1 306 ? 49.886 -12.389 9.470 1.00 14.68 289 ASP B CA 1
ATOM 5782 C C . ASP B 1 306 ? 49.014 -12.484 8.225 1.00 13.80 289 ASP B C 1
ATOM 5783 O O . ASP B 1 306 ? 48.539 -13.581 7.871 1.00 13.60 289 ASP B O 1
ATOM 5788 N N . ASN B 1 307 ? 48.846 -11.355 7.530 1.00 13.74 290 ASN B N 1
ATOM 5789 C CA . ASN B 1 307 ? 48.202 -11.342 6.221 1.00 14.31 290 ASN B CA 1
ATOM 5790 C C . ASN B 1 307 ? 46.809 -11.977 6.255 1.00 13.92 290 ASN B C 1
ATOM 5791 O O . ASN B 1 307 ? 46.458 -12.765 5.376 1.00 14.28 290 ASN B O 1
ATOM 5796 N N . SER B 1 308 ? 46.020 -11.617 7.259 1.00 12.78 291 SER B N 1
ATOM 5797 C CA . SER B 1 308 ? 44.707 -12.243 7.414 1.00 13.84 291 SER B CA 1
ATOM 5798 C C . SER B 1 308 ? 43.505 -11.322 7.256 1.00 13.07 291 SER B C 1
ATOM 5799 O O . SER B 1 308 ? 42.433 -11.813 6.884 1.00 14.46 291 SER B O 1
ATOM 5802 N N . PHE B 1 309 ? 43.644 -10.026 7.533 1.00 12.14 292 PHE B N 1
ATOM 5803 C CA . PHE B 1 309 ? 42.491 -9.116 7.476 1.00 12.31 292 PHE B CA 1
ATOM 5804 C C . PHE B 1 309 ? 42.416 -8.269 6.218 1.00 12.24 292 PHE B C 1
ATOM 5805 O O . PHE B 1 309 ? 43.429 -7.732 5.747 1.00 12.04 292 PHE B O 1
ATOM 5813 N N . ASP B 1 310 ? 41.202 -8.097 5.688 1.00 11.78 293 ASP B N 1
ATOM 5814 C CA . ASP B 1 310 ? 41.000 -7.123 4.620 1.00 12.04 293 ASP B CA 1
ATOM 5815 C C . ASP B 1 310 ? 41.066 -5.681 5.137 1.00 11.62 293 ASP B C 1
ATOM 5816 O O . ASP B 1 310 ? 41.477 -4.760 4.397 1.00 12.06 293 ASP B O 1
ATOM 5821 N N . TYR B 1 311 ? 40.612 -5.488 6.374 1.00 11.59 294 TYR B N 1
ATOM 5822 C CA . TYR B 1 311 ? 40.494 -4.152 6.971 1.00 11.24 294 TYR B CA 1
ATOM 5823 C C . TYR B 1 311 ? 40.923 -4.177 8.432 1.00 11.32 294 TYR B C 1
ATOM 5824 O O . TYR B 1 311 ? 40.657 -5.144 9.155 1.00 10.85 294 TYR B O 1
ATOM 5833 N N . VAL B 1 312 ? 41.575 -3.107 8.871 1.00 10.67 295 VAL B N 1
ATOM 5834 C CA . VAL B 1 312 ? 41.701 -2.844 10.315 1.00 11.25 295 VAL B CA 1
ATOM 5835 C C . VAL B 1 312 ? 41.096 -1.463 10.582 1.00 11.68 295 VAL B C 1
ATOM 5836 O O . VAL B 1 312 ? 41.422 -0.492 9.885 1.00 12.27 295 VAL B O 1
ATOM 5840 N N . PHE B 1 313 ? 40.182 -1.393 11.544 1.00 11.75 296 PHE B N 1
ATOM 5841 C CA . PHE B 1 313 ? 39.458 -0.167 11.876 1.00 12.12 296 PHE B CA 1
ATOM 5842 C C . PHE B 1 313 ? 39.674 0.117 13.358 1.00 12.40 296 PHE B C 1
ATOM 5843 O O . PHE B 1 313 ? 39.629 -0.813 14.179 1.00 12.12 296 PHE B O 1
ATOM 5851 N N . SER B 1 314 ? 39.905 1.389 13.709 1.00 12.02 297 SER B N 1
ATOM 5852 C CA . SER B 1 314 ? 39.941 1.761 15.112 1.00 12.57 297 SER B CA 1
ATOM 5853 C C . SER B 1 314 ? 39.272 3.111 15.275 1.00 12.40 297 SER B C 1
ATOM 5854 O O . SER B 1 314 ? 39.721 4.105 14.708 1.00 13.34 297 SER B O 1
ATOM 5857 N N . ARG B 1 315 ? 38.169 3.119 16.017 1.00 11.97 298 ARG B N 1
ATOM 5858 C CA . ARG B 1 315 ? 37.359 4.314 16.173 1.00 12.63 298 ARG B CA 1
ATOM 5859 C C . ARG B 1 315 ? 37.514 4.906 17.571 1.00 12.95 298 ARG B C 1
ATOM 5860 O O . ARG B 1 315 ? 36.977 4.396 18.567 1.00 12.42 298 ARG B O 1
ATOM 5868 N N . ASP B 1 316 ? 38.284 5.990 17.635 1.00 13.02 299 ASP B N 1
ATOM 5869 C CA . ASP B 1 316 ? 38.443 6.804 18.842 1.00 13.46 299 ASP B CA 1
ATOM 5870 C C . ASP B 1 316 ? 38.874 6.010 20.068 1.00 13.52 299 ASP B C 1
ATOM 5871 O O . ASP B 1 316 ? 38.291 6.122 21.162 1.00 14.04 299 ASP B O 1
ATOM 5876 N N . CYS B 1 317 ? 39.925 5.228 19.827 1.00 13.38 300 CYS B N 1
ATOM 5877 C CA . CYS B 1 317 ? 40.548 4.338 20.812 1.00 13.68 300 CYS B CA 1
ATOM 5878 C C . CYS B 1 317 ? 42.015 4.678 21.065 1.00 14.06 300 CYS B C 1
ATOM 5879 O O . CYS B 1 317 ? 42.458 4.665 22.230 1.00 14.85 300 CYS B O 1
ATOM 5882 N N . ILE B 1 318 ? 42.804 4.922 20.019 1.00 13.44 301 ILE B N 1
ATOM 5883 C CA . ILE B 1 318 ? 44.253 4.763 20.207 1.00 13.72 301 ILE B CA 1
ATOM 5884 C C . ILE B 1 318 ? 44.938 5.866 21.009 1.00 13.72 301 ILE B C 1
ATOM 5885 O O . ILE B 1 318 ? 46.139 5.743 21.331 1.00 13.41 301 ILE B O 1
ATOM 5890 N N . GLN B 1 319 ? 44.206 6.926 21.337 1.00 13.11 302 GLN B N 1
ATOM 5891 C CA . GLN B 1 319 ? 44.733 7.909 22.304 1.00 13.50 302 GLN B CA 1
ATOM 5892 C C . GLN B 1 319 ? 45.048 7.190 23.630 1.00 14.06 302 GLN B C 1
ATOM 5893 O O . GLN B 1 319 ? 45.812 7.701 24.452 1.00 14.27 302 GLN B O 1
ATOM 5899 N N . HIS B 1 320 ? 44.469 6.007 23.842 1.00 13.50 303 HIS B N 1
ATOM 5900 C CA . HIS B 1 320 ? 44.726 5.230 25.060 1.00 13.75 303 HIS B CA 1
ATOM 5901 C C . HIS B 1 320 ? 46.001 4.435 25.009 1.00 14.16 303 HIS B C 1
ATOM 5902 O O . HIS B 1 320 ? 46.447 3.894 26.028 1.00 13.88 303 HIS B O 1
ATOM 5909 N N . ILE B 1 321 ? 46.591 4.324 23.829 1.00 13.75 304 ILE B N 1
ATOM 5910 C CA . ILE B 1 321 ? 47.717 3.387 23.620 1.00 15.04 304 ILE B CA 1
ATOM 5911 C C . ILE B 1 321 ? 49.032 4.136 23.419 1.00 15.48 304 ILE B C 1
ATOM 5912 O O . ILE B 1 321 ? 49.198 4.831 22.431 1.00 16.13 304 ILE B O 1
ATOM 5917 N N . PRO B 1 322 ? 49.978 4.004 24.364 1.00 16.45 305 PRO B N 1
ATOM 5918 C CA . PRO B 1 322 ? 51.197 4.796 24.226 1.00 17.01 305 PRO B CA 1
ATOM 5919 C C . PRO B 1 322 ? 52.089 4.422 23.042 1.00 16.86 305 PRO B C 1
ATOM 5920 O O . PRO B 1 322 ? 52.619 5.316 22.359 1.00 18.92 305 PRO B O 1
ATOM 5924 N N . ASP B 1 323 ? 52.260 3.124 22.796 1.00 17.39 306 ASP B N 1
ATOM 5925 C CA . ASP B 1 323 ? 53.261 2.654 21.838 1.00 17.73 306 ASP B CA 1
ATOM 5926 C C . ASP B 1 323 ? 52.642 2.534 20.446 1.00 16.83 306 ASP B C 1
ATOM 5927 O O . ASP B 1 323 ? 52.335 1.437 19.950 1.00 15.92 306 ASP B O 1
ATOM 5932 N N . THR B 1 324 ? 52.478 3.682 19.810 1.00 15.89 307 THR B N 1
ATOM 5933 C CA . THR B 1 324 ? 51.867 3.758 18.501 1.00 16.27 307 THR B CA 1
ATOM 5934 C C . THR B 1 324 ? 52.658 3.017 17.442 1.00 17.04 307 THR B C 1
ATOM 5935 O O . THR B 1 324 ? 52.081 2.379 16.552 1.00 15.61 307 THR B O 1
ATOM 5939 N N . GLU B 1 325 ? 53.980 3.082 17.533 1.00 17.77 308 GLU B N 1
ATOM 5940 C CA . GLU B 1 325 ? 54.841 2.362 16.601 1.00 19.03 308 GLU B CA 1
ATOM 5941 C C . GLU B 1 325 ? 54.614 0.855 16.641 1.00 17.55 308 GLU B C 1
ATOM 5942 O O . GLU B 1 325 ? 54.457 0.217 15.591 1.00 16.55 308 GLU B O 1
ATOM 5948 N N . LYS B 1 326 ? 54.623 0.278 17.837 1.00 16.09 309 LYS B N 1
ATOM 5949 C CA . LYS B 1 326 ? 54.367 -1.154 17.979 1.00 15.69 309 LYS B CA 1
ATOM 5950 C C . LYS B 1 326 ? 52.962 -1.482 17.451 1.00 14.62 309 LYS B C 1
ATOM 5951 O O . LYS B 1 326 ? 52.792 -2.461 16.719 1.00 14.06 309 LYS B O 1
ATOM 5957 N N . LEU B 1 327 ? 51.978 -0.668 17.812 1.00 13.87 310 LEU B N 1
ATOM 5958 C CA . LEU B 1 327 ? 50.608 -0.904 17.329 1.00 13.69 310 LEU B CA 1
ATOM 5959 C C . LEU B 1 327 ? 50.572 -0.919 15.802 1.00 13.97 310 LEU B C 1
ATOM 5960 O O . LEU B 1 327 ? 49.993 -1.824 15.190 1.00 14.19 310 LEU B O 1
ATOM 5965 N N . PHE B 1 328 ? 51.164 0.091 15.172 1.00 14.07 311 PHE B N 1
ATOM 5966 C CA . PHE B 1 328 ? 51.152 0.181 13.714 1.00 14.34 311 PHE B CA 1
ATOM 5967 C C . PHE B 1 328 ? 51.880 -0.995 13.056 1.00 15.00 311 PHE B C 1
ATOM 5968 O O . PHE B 1 328 ? 51.435 -1.501 12.018 1.00 14.43 311 PHE B O 1
ATOM 5976 N N . SER B 1 329 ? 52.982 -1.441 13.651 1.00 14.70 312 SER B N 1
ATOM 5977 C CA . SER B 1 329 ? 53.667 -2.638 13.175 1.00 15.52 312 SER B CA 1
ATOM 5978 C C . SER B 1 329 ? 52.757 -3.879 13.224 1.00 14.96 312 SER B C 1
ATOM 5979 O O . SER B 1 329 ? 52.723 -4.675 12.281 1.00 15.23 312 SER B O 1
ATOM 5982 N N . ARG B 1 330 ? 52.015 -4.034 14.315 1.00 14.49 313 ARG B N 1
ATOM 5983 C CA . ARG B 1 330 ? 51.145 -5.208 14.454 1.00 13.57 313 ARG B CA 1
ATOM 5984 C C . ARG B 1 330 ? 49.998 -5.134 13.455 1.00 13.17 313 ARG B C 1
ATOM 5985 O O . ARG B 1 330 ? 49.629 -6.147 12.861 1.00 12.83 313 ARG B O 1
ATOM 5993 N N . ILE B 1 331 ? 49.456 -3.939 13.255 1.00 12.96 314 ILE B N 1
ATOM 5994 C CA . ILE B 1 331 ? 48.422 -3.748 12.238 1.00 12.56 314 ILE B CA 1
ATOM 5995 C C . ILE B 1 331 ? 48.936 -4.081 10.836 1.00 12.70 314 ILE B C 1
ATOM 5996 O O . ILE B 1 331 ? 48.301 -4.836 10.088 1.00 12.89 314 ILE B O 1
ATOM 6001 N N . TYR B 1 332 ? 50.116 -3.560 10.487 1.00 12.99 315 TYR B N 1
ATOM 6002 C CA . TYR B 1 332 ? 50.698 -3.817 9.185 1.00 13.70 315 TYR B CA 1
ATOM 6003 C C . TYR B 1 332 ? 50.819 -5.327 8.921 1.00 13.54 315 TYR B C 1
ATOM 6004 O O . TYR B 1 332 ? 50.414 -5.821 7.857 1.00 13.51 315 TYR B O 1
ATOM 6013 N N . LYS B 1 333 ? 51.351 -6.058 9.902 1.00 13.57 316 LYS B N 1
ATOM 6014 C CA . LYS B 1 333 ? 51.565 -7.495 9.717 1.00 14.49 316 LYS B CA 1
ATOM 6015 C C . LYS B 1 333 ? 50.245 -8.267 9.559 1.00 13.87 316 LYS B C 1
ATOM 6016 O O . LYS B 1 333 ? 50.156 -9.195 8.741 1.00 13.41 316 LYS B O 1
ATOM 6022 N N . ALA B 1 334 ? 49.229 -7.861 10.312 1.00 13.26 317 ALA B N 1
ATOM 6023 C CA . ALA B 1 334 ? 47.934 -8.556 10.306 1.00 12.49 317 ALA B CA 1
ATOM 6024 C C . ALA B 1 334 ? 47.127 -8.316 9.042 1.00 12.40 317 ALA B C 1
ATOM 6025 O O . ALA B 1 334 ? 46.317 -9.165 8.654 1.00 12.10 317 ALA B O 1
ATOM 6027 N N . LEU B 1 335 ? 47.306 -7.176 8.399 1.00 11.52 318 LEU B N 1
ATOM 6028 C CA . LEU B 1 335 ? 46.611 -6.906 7.135 1.00 11.96 318 LEU B CA 1
ATOM 6029 C C . LEU B 1 335 ? 47.070 -7.814 6.004 1.00 12.46 318 LEU B C 1
ATOM 6030 O O . LEU B 1 335 ? 48.234 -8.163 5.907 1.00 12.03 318 LEU B O 1
ATOM 6035 N N . LYS B 1 336 ? 46.134 -8.193 5.143 1.00 12.54 319 LYS B N 1
ATOM 6036 C CA . LYS B 1 336 ? 46.496 -8.763 3.855 1.00 13.25 319 LYS B CA 1
ATOM 6037 C C . LYS B 1 336 ? 47.184 -7.691 2.995 1.00 13.77 319 LYS B C 1
ATOM 6038 O O . LYS B 1 336 ? 46.898 -6.499 3.123 1.00 13.39 319 LYS B O 1
ATOM 6044 N N . PRO B 1 337 ? 48.107 -8.113 2.123 1.00 15.08 320 PRO B N 1
ATOM 6045 C CA . PRO B 1 337 ? 48.576 -7.139 1.129 1.00 15.06 320 PRO B CA 1
ATOM 6046 C C . PRO B 1 337 ? 47.422 -6.459 0.385 1.00 15.81 320 PRO B C 1
ATOM 6047 O O . PRO B 1 337 ? 46.469 -7.135 -0.048 1.00 16.21 320 PRO B O 1
ATOM 6051 N N . GLY B 1 338 ? 47.468 -5.138 0.233 1.00 15.68 321 GLY B N 1
ATOM 6052 C CA . GLY B 1 338 ? 46.353 -4.408 -0.360 1.00 15.75 321 GLY B CA 1
ATOM 6053 C C . GLY B 1 338 ? 45.251 -4.038 0.633 1.00 14.81 321 GLY B C 1
ATOM 6054 O O . GLY B 1 338 ? 44.353 -3.270 0.317 1.00 15.38 321 GLY B O 1
ATOM 6055 N N . GLY B 1 339 ? 45.324 -4.592 1.841 1.00 14.99 322 GLY B N 1
ATOM 6056 C CA . GLY B 1 339 ? 44.343 -4.289 2.885 1.00 13.99 322 GLY B CA 1
ATOM 6057 C C . GLY B 1 339 ? 44.452 -2.861 3.380 1.00 13.78 322 GLY B C 1
ATOM 6058 O O . GLY B 1 339 ? 45.494 -2.230 3.205 1.00 14.19 322 GLY B O 1
ATOM 6059 N N . LYS B 1 340 ? 43.387 -2.351 3.984 1.00 13.07 323 LYS B N 1
ATOM 6060 C CA . LYS B 1 340 ? 43.341 -0.960 4.406 1.00 13.65 323 LYS B CA 1
ATOM 6061 C C . LYS B 1 340 ? 43.201 -0.817 5.907 1.00 13.07 323 LYS B C 1
ATOM 6062 O O . LYS B 1 340 ? 42.518 -1.622 6.568 1.00 13.15 323 LYS B O 1
ATOM 6068 N N . VAL B 1 341 ? 43.825 0.232 6.443 1.00 12.99 324 VAL B N 1
ATOM 6069 C CA . VAL B 1 341 ? 43.638 0.625 7.835 1.00 12.75 324 VAL B CA 1
ATOM 6070 C C . VAL B 1 341 ? 43.001 2.005 7.917 1.00 12.86 324 VAL B C 1
ATOM 6071 O O . VAL B 1 341 ? 43.364 2.913 7.166 1.00 14.52 324 VAL B O 1
ATOM 6075 N N . LEU B 1 342 ? 42.001 2.145 8.783 1.00 11.84 325 LEU B N 1
ATOM 6076 C CA . LEU B 1 342 ? 41.372 3.435 9.033 1.00 12.18 325 LEU B CA 1
ATOM 6077 C C . LEU B 1 342 ? 41.280 3.631 10.536 1.00 12.71 325 LEU B C 1
ATOM 6078 O O . LEU B 1 342 ? 40.652 2.821 11.248 1.00 12.93 325 LEU B O 1
ATOM 6083 N N . ILE B 1 343 ? 41.907 4.710 11.011 1.00 13.29 326 ILE B N 1
ATOM 6084 C CA . ILE B 1 343 ? 41.888 5.050 12.434 1.00 12.80 326 ILE B CA 1
ATOM 6085 C C . ILE B 1 343 ? 41.419 6.491 12.618 1.00 12.98 326 ILE B C 1
ATOM 6086 O O . ILE B 1 343 ? 41.926 7.396 11.949 1.00 13.00 326 ILE B O 1
ATOM 6091 N N . THR B 1 344 ? 40.438 6.692 13.492 1.00 12.28 327 THR B N 1
ATOM 6092 C CA . THR B 1 344 ? 40.147 8.032 14.011 1.00 12.72 327 THR B CA 1
ATOM 6093 C C . THR B 1 344 ? 40.589 8.066 15.475 1.00 12.64 327 THR B C 1
ATOM 6094 O O . THR B 1 344 ? 40.539 7.055 16.181 1.00 12.85 327 THR B O 1
ATOM 6098 N N . MET B 1 345 ? 41.052 9.226 15.923 1.00 12.72 328 MET B N 1
ATOM 6099 C CA . MET B 1 345 ? 41.607 9.315 17.270 1.00 13.14 328 MET B CA 1
ATOM 6100 C C . MET B 1 345 ? 41.540 10.716 17.828 1.00 13.37 328 MET B C 1
ATOM 6101 O O . MET B 1 345 ? 41.522 11.703 17.073 1.00 14.15 328 MET B O 1
ATOM 6106 N N . TYR B 1 346 ? 41.563 10.821 19.152 1.00 12.98 329 TYR B N 1
ATOM 6107 C CA . TYR B 1 346 ? 41.898 12.104 19.755 1.00 13.62 329 TYR B CA 1
ATOM 6108 C C . TYR B 1 346 ? 43.381 12.309 19.533 1.00 14.05 329 TYR B C 1
ATOM 6109 O O . TYR B 1 346 ? 44.184 11.381 19.716 1.00 14.19 329 TYR B O 1
ATOM 6118 N N . GLY B 1 347 ? 43.755 13.521 19.141 1.00 14.27 330 GLY B N 1
ATOM 6119 C CA . GLY B 1 347 ? 45.160 13.849 18.993 1.00 14.94 330 GLY B CA 1
ATOM 6120 C C . GLY B 1 347 ? 45.397 15.253 19.506 1.00 15.33 330 GLY B C 1
ATOM 6121 O O . GLY B 1 347 ? 44.479 15.883 20.029 1.00 15.32 330 GLY B O 1
ATOM 6122 N N . LYS B 1 348 ? 46.621 15.733 19.363 1.00 16.94 331 LYS B N 1
ATOM 6123 C CA . LYS B 1 348 ? 46.901 17.106 19.782 1.00 18.04 331 LYS B CA 1
ATOM 6124 C C . LYS B 1 348 ? 47.051 18.011 18.569 1.00 18.16 331 LYS B C 1
ATOM 6125 O O . LYS B 1 348 ? 47.533 17.580 17.513 1.00 19.34 331 LYS B O 1
ATOM 6131 N N . GLY B 1 349 ? 46.580 19.249 18.733 1.00 18.20 332 GLY B N 1
ATOM 6132 C CA . GLY B 1 349 ? 46.834 20.342 17.798 1.00 19.17 332 GLY B CA 1
ATOM 6133 C C . GLY B 1 349 ? 48.205 20.946 18.042 1.00 19.07 332 GLY B C 1
ATOM 6134 O O . GLY B 1 349 ? 49.064 20.331 18.669 1.00 17.64 332 GLY B O 1
ATOM 6135 N N . TYR B 1 350 ? 48.414 22.167 17.559 1.00 20.10 333 TYR B N 1
ATOM 6136 C CA . TYR B 1 350 ? 49.730 22.782 17.644 1.00 21.54 333 TYR B CA 1
ATOM 6137 C C . TYR B 1 350 ? 49.733 23.999 18.574 1.00 21.74 333 TYR B C 1
ATOM 6138 O O . TYR B 1 350 ? 50.711 24.734 18.621 1.00 22.97 333 TYR B O 1
ATOM 6147 N N . GLY B 1 351 ? 48.643 24.201 19.302 1.00 20.80 334 GLY B N 1
ATOM 6148 C CA . GLY B 1 351 ? 48.564 25.306 20.269 1.00 22.15 334 GLY B CA 1
ATOM 6149 C C . GLY B 1 351 ? 49.341 24.985 21.536 1.00 23.53 334 GLY B C 1
ATOM 6150 O O . GLY B 1 351 ? 49.550 23.816 21.870 1.00 23.94 334 GLY B O 1
ATOM 6151 N N . GLU B 1 352 ? 49.789 26.006 22.263 1.00 24.15 335 GLU B N 1
ATOM 6152 C CA . GLU B 1 352 ? 50.445 25.711 23.531 1.00 24.82 335 GLU B CA 1
ATOM 6153 C C . GLU B 1 352 ? 49.423 25.133 24.521 1.00 22.27 335 GLU B C 1
ATOM 6154 O O . GLU B 1 352 ? 48.315 25.637 24.663 1.00 21.26 335 GLU B O 1
ATOM 6160 N N . GLN B 1 353 ? 49.807 24.052 25.183 1.00 23.06 336 GLN B N 1
ATOM 6161 C CA . GLN B 1 353 ? 48.882 23.334 26.045 1.00 22.26 336 GLN B CA 1
ATOM 6162 C C . GLN B 1 353 ? 48.580 24.112 27.312 1.00 20.64 336 GLN B C 1
ATOM 6163 O O . GLN B 1 353 ? 49.500 24.604 27.978 1.00 21.54 336 GLN B O 1
ATOM 6169 N N . SER B 1 354 ? 47.297 24.219 27.642 1.00 19.73 337 SER B N 1
ATOM 6170 C CA . SER B 1 354 ? 46.853 24.816 28.903 1.00 19.15 337 SER B CA 1
ATOM 6171 C C . SER B 1 354 ? 47.078 23.854 30.069 1.00 19.58 337 SER B C 1
ATOM 6172 O O . SER B 1 354 ? 47.101 22.632 29.884 1.00 18.92 337 SER B O 1
ATOM 6175 N N . ASP B 1 355 ? 47.221 24.404 31.270 1.00 19.19 338 ASP B N 1
ATOM 6176 C CA . ASP B 1 355 ? 47.345 23.571 32.456 1.00 19.44 338 ASP B CA 1
ATOM 6177 C C . ASP B 1 355 ? 46.103 22.693 32.623 1.00 18.49 338 ASP B C 1
ATOM 6178 O O . ASP B 1 355 ? 46.199 21.529 33.021 1.00 18.21 338 ASP B O 1
ATOM 6183 N N . LYS B 1 356 ? 44.940 23.243 32.296 1.00 17.98 339 LYS B N 1
ATOM 6184 C CA . LYS B 1 356 ? 43.694 22.496 32.365 1.00 17.43 339 LYS B CA 1
ATOM 6185 C C . LYS B 1 356 ? 43.721 21.272 31.435 1.00 16.93 339 LYS B C 1
ATOM 6186 O O . LYS B 1 356 ? 43.362 20.162 31.840 1.00 15.69 339 LYS B O 1
ATOM 6192 N N . PHE B 1 357 ? 44.172 21.479 30.202 1.00 16.20 340 PHE B N 1
ATOM 6193 C CA . PHE B 1 357 ? 44.277 20.377 29.242 1.00 15.84 340 PHE B CA 1
ATOM 6194 C C . PHE B 1 357 ? 45.298 19.330 29.691 1.00 15.43 340 PHE B C 1
ATOM 6195 O O . PHE B 1 357 ? 45.040 18.123 29.600 1.00 15.69 340 PHE B O 1
ATOM 6203 N N . LYS B 1 358 ? 46.445 19.767 30.205 1.00 16.80 341 LYS B N 1
ATOM 6204 C CA . LYS B 1 358 ? 47.408 18.794 30.734 1.00 16.85 341 LYS B CA 1
ATOM 6205 C C . LYS B 1 358 ? 46.820 17.935 31.861 1.00 16.34 341 LYS B C 1
ATOM 6206 O O . LYS B 1 358 ? 47.107 16.741 31.953 1.00 15.29 341 LYS B O 1
ATOM 6212 N N . THR B 1 359 ? 46.010 18.537 32.724 1.00 15.50 342 THR B N 1
ATOM 6213 C CA . THR B 1 359 ? 45.389 17.781 33.827 1.00 16.15 342 THR B CA 1
ATOM 6214 C C . THR B 1 359 ? 44.436 16.719 33.285 1.00 15.93 342 THR B C 1
ATOM 6215 O O . THR B 1 359 ? 44.414 15.580 33.756 1.00 16.01 342 THR B O 1
ATOM 6219 N N . TYR B 1 360 ? 43.650 17.103 32.280 1.00 15.30 343 TYR B N 1
ATOM 6220 C CA . TYR B 1 360 ? 42.724 16.182 31.619 1.00 14.93 343 TYR B CA 1
ATOM 6221 C C . TYR B 1 360 ? 43.472 15.003 31.000 1.00 14.56 343 TYR B C 1
ATOM 6222 O O . TYR B 1 360 ? 43.100 13.836 31.221 1.00 15.15 343 TYR B O 1
ATOM 6231 N N . VAL B 1 361 ? 44.502 15.316 30.216 1.00 14.64 344 VAL B N 1
ATOM 6232 C CA . VAL B 1 361 ? 45.334 14.303 29.556 1.00 15.27 344 VAL B CA 1
ATOM 6233 C C . VAL B 1 361 ? 45.933 13.320 30.571 1.00 15.09 344 VAL B C 1
ATOM 6234 O O . VAL B 1 361 ? 45.929 12.111 30.353 1.00 15.30 344 VAL B O 1
ATOM 6238 N N . ALA B 1 362 ? 46.406 13.824 31.705 1.00 15.50 345 ALA B N 1
ATOM 6239 C CA . ALA B 1 362 ? 47.012 12.928 32.699 1.00 15.01 345 ALA B CA 1
ATOM 6240 C C . ALA B 1 362 ? 45.967 12.055 33.396 1.00 15.27 345 ALA B C 1
ATOM 6241 O O . ALA B 1 362 ? 46.194 10.866 33.628 1.00 15.46 345 ALA B O 1
ATOM 6243 N N . GLN B 1 363 ? 44.814 12.627 33.716 1.00 15.32 346 GLN B N 1
ATOM 6244 C CA . GLN B 1 363 ? 43.770 11.888 34.400 1.00 15.28 346 GLN B CA 1
ATOM 6245 C C . GLN B 1 363 ? 43.166 10.799 33.493 1.00 15.92 346 GLN B C 1
ATOM 6246 O O . GLN B 1 363 ? 42.744 9.735 33.962 1.00 15.87 346 GLN B O 1
ATOM 6252 N N . ARG B 1 364 ? 43.130 11.068 32.190 1.00 14.89 347 ARG B N 1
ATOM 6253 C CA . ARG B 1 364 ? 42.646 10.075 31.225 1.00 14.50 347 ARG B CA 1
ATOM 6254 C C . ARG B 1 364 ? 43.745 9.087 30.824 1.00 14.07 347 ARG B C 1
ATOM 6255 O O . ARG B 1 364 ? 43.455 8.045 30.201 1.00 13.80 347 ARG B O 1
ATOM 6263 N N . ALA B 1 365 ? 44.995 9.422 31.142 1.00 13.95 348 ALA B N 1
ATOM 6264 C CA . ALA B 1 365 ? 46.179 8.701 30.663 1.00 14.21 348 ALA B CA 1
ATOM 6265 C C . ALA B 1 365 ? 46.204 8.632 29.135 1.00 14.12 348 ALA B C 1
ATOM 6266 O O . ALA B 1 365 ? 46.484 7.596 28.547 1.00 15.20 348 ALA B O 1
ATOM 6268 N N . TYR B 1 366 ? 45.938 9.762 28.489 1.00 13.86 349 TYR B N 1
ATOM 6269 C CA . TYR B 1 366 ? 46.050 9.798 27.034 1.00 14.19 349 TYR B CA 1
ATOM 6270 C C . TYR B 1 366 ? 47.488 10.036 26.595 1.00 15.60 349 TYR B C 1
ATOM 6271 O O . TYR B 1 366 ? 48.266 10.749 27.263 1.00 16.48 349 TYR B O 1
ATOM 6280 N N . PHE B 1 367 ? 47.821 9.456 25.450 1.00 15.16 350 PHE B N 1
ATOM 6281 C CA . PHE B 1 367 ? 49.100 9.653 24.802 1.00 16.62 350 PHE B CA 1
ATOM 6282 C C . PHE B 1 367 ? 48.784 10.202 23.430 1.00 16.60 350 PHE B C 1
ATOM 6283 O O . PHE B 1 367 ? 48.518 9.454 22.474 1.00 17.37 350 PHE B O 1
ATOM 6291 N N . LEU B 1 368 ? 48.758 11.525 23.351 1.00 16.20 351 LEU B N 1
ATOM 6292 C CA . LEU B 1 368 ? 48.296 12.206 22.148 1.00 17.07 351 LEU B CA 1
ATOM 6293 C C . LEU B 1 368 ? 49.423 12.446 21.143 1.00 18.69 351 LEU B C 1
ATOM 6294 O O . LEU B 1 368 ? 50.541 12.825 21.503 1.00 19.74 351 LEU B O 1
ATOM 6299 N N . LYS B 1 369 ? 49.117 12.217 19.874 1.00 17.21 352 LYS B N 1
ATOM 6300 C CA . LYS B 1 369 ? 50.056 12.495 18.791 1.00 18.07 352 LYS B CA 1
ATOM 6301 C C . LYS B 1 369 ? 49.444 13.567 17.902 1.00 16.54 352 LYS B C 1
ATOM 6302 O O . LYS B 1 369 ? 48.222 13.734 17.865 1.00 16.28 352 LYS B O 1
ATOM 6308 N N . ASN B 1 370 ? 50.281 14.329 17.201 1.00 17.20 353 ASN B N 1
ATOM 6309 C CA . ASN B 1 370 ? 49.737 15.163 16.126 1.00 17.31 353 ASN B CA 1
ATOM 6310 C C . ASN B 1 370 ? 49.808 14.408 14.793 1.00 18.27 353 ASN B C 1
ATOM 6311 O O . ASN B 1 370 ? 50.384 13.320 14.705 1.00 17.94 353 ASN B O 1
ATOM 6316 N N . LEU B 1 371 ? 49.196 14.986 13.770 1.00 18.67 354 LEU B N 1
ATOM 6317 C CA . LEU B 1 371 ? 49.048 14.320 12.475 1.00 19.95 354 LEU B CA 1
ATOM 6318 C C . LEU B 1 371 ? 50.388 14.122 11.769 1.00 19.48 354 LEU B C 1
ATOM 6319 O O . LEU B 1 371 ? 50.572 13.146 11.032 1.00 19.30 354 LEU B O 1
ATOM 6324 N N . LYS B 1 372 ? 51.342 15.032 11.982 1.00 19.35 355 LYS B N 1
ATOM 6325 C CA . LYS B 1 372 ? 52.692 14.806 11.450 1.00 20.55 355 LYS B CA 1
ATOM 6326 C C . LYS B 1 372 ? 53.367 13.563 12.038 1.00 19.38 355 LYS B C 1
ATOM 6327 O O . LYS B 1 372 ? 54.031 12.798 11.322 1.00 19.65 355 LYS B O 1
ATOM 6333 N N . GLU B 1 373 ? 53.221 13.372 13.348 1.00 18.85 356 GLU B N 1
ATOM 6334 C CA . GLU B 1 373 ? 53.784 12.212 14.001 1.00 18.54 356 GLU B CA 1
ATOM 6335 C C . GLU B 1 373 ? 53.107 10.931 13.508 1.00 17.91 356 GLU B C 1
ATOM 6336 O O . GLU B 1 373 ? 53.781 9.934 13.294 1.00 17.53 356 GLU B O 1
ATOM 6342 N N . ILE B 1 374 ? 51.782 10.972 13.350 1.00 17.02 357 ILE B N 1
ATOM 6343 C CA . ILE B 1 374 ? 51.063 9.798 12.816 1.00 17.17 357 ILE B CA 1
ATOM 6344 C C . ILE B 1 374 ? 51.567 9.458 11.408 1.00 17.15 357 ILE B C 1
ATOM 6345 O O . ILE B 1 374 ? 51.828 8.296 11.103 1.00 17.59 357 ILE B O 1
ATOM 6350 N N . ALA B 1 375 ? 51.692 10.472 10.552 1.00 17.12 358 ALA B N 1
ATOM 6351 C CA . ALA B 1 375 ? 52.175 10.257 9.190 1.00 17.81 358 ALA B CA 1
ATOM 6352 C C . ALA B 1 375 ? 53.583 9.690 9.197 1.00 18.68 358 ALA B C 1
ATOM 6353 O O . ALA B 1 375 ? 53.875 8.761 8.439 1.00 19.60 358 ALA B O 1
ATOM 6355 N N . ASP B 1 376 ? 54.456 10.204 10.064 1.00 19.35 359 ASP B N 1
ATOM 6356 C CA . ASP B 1 376 ? 55.811 9.672 10.150 1.00 20.52 359 ASP B CA 1
ATOM 6357 C C . ASP B 1 376 ? 55.850 8.209 10.587 1.00 19.41 359 ASP B C 1
ATOM 6358 O O . ASP B 1 376 ? 56.571 7.407 10.008 1.00 19.55 359 ASP B O 1
ATOM 6363 N N . ILE B 1 377 ? 55.068 7.862 11.610 1.00 18.17 360 ILE B N 1
ATOM 6364 C CA . ILE B 1 377 ? 55.012 6.466 12.062 1.00 18.05 360 ILE B CA 1
ATOM 6365 C C . ILE B 1 377 ? 54.487 5.540 10.948 1.00 17.21 360 ILE B C 1
ATOM 6366 O O . ILE B 1 377 ? 55.018 4.446 10.745 1.00 17.67 360 ILE B O 1
ATOM 6371 N N . ALA B 1 378 ? 53.475 5.997 10.214 1.00 17.04 361 ALA B N 1
ATOM 6372 C CA . ALA B 1 378 ? 52.937 5.211 9.105 1.00 17.06 361 ALA B CA 1
ATOM 6373 C C . ALA B 1 378 ? 53.991 4.991 8.028 1.00 17.42 361 ALA B C 1
ATOM 6374 O O . ALA B 1 378 ? 54.144 3.882 7.518 1.00 16.71 361 ALA B O 1
ATOM 6376 N N . ASN B 1 379 ? 54.719 6.048 7.684 1.00 17.28 362 ASN B N 1
ATOM 6377 C CA . ASN B 1 379 ? 55.812 5.904 6.729 1.00 17.71 362 ASN B CA 1
ATOM 6378 C C . ASN B 1 379 ? 56.866 4.898 7.192 1.00 18.63 362 ASN B C 1
ATOM 6379 O O . ASN B 1 379 ? 57.308 4.044 6.408 1.00 19.92 362 ASN B O 1
ATOM 6384 N N . LYS B 1 380 ? 57.267 4.981 8.459 1.00 19.87 363 LYS B N 1
ATOM 6385 C CA . LYS B 1 380 ? 58.320 4.101 8.969 1.00 21.42 363 LYS B CA 1
ATOM 6386 C C . LYS B 1 380 ? 57.873 2.635 9.038 1.00 21.36 363 LYS B C 1
ATOM 6387 O O . LYS B 1 380 ? 58.696 1.732 8.989 1.00 22.80 363 LYS B O 1
ATOM 6393 N N A THR B 1 381 ? 56.568 2.418 9.151 0.50 20.98 364 THR B N 1
ATOM 6394 N N B THR B 1 381 ? 56.569 2.407 9.169 0.50 21.20 364 THR B N 1
ATOM 6395 C CA A THR B 1 381 ? 56.022 1.068 9.292 0.50 21.62 364 THR B CA 1
ATOM 6396 C CA B THR B 1 381 ? 56.058 1.038 9.313 0.50 22.07 364 THR B CA 1
ATOM 6397 C C A THR B 1 381 ? 55.905 0.345 7.953 0.50 22.39 364 THR B C 1
ATOM 6398 C C B THR B 1 381 ? 55.709 0.359 7.978 0.50 22.67 364 THR B C 1
ATOM 6399 O O A THR B 1 381 ? 55.957 -0.885 7.889 0.50 24.13 364 THR B O 1
ATOM 6400 O O B THR B 1 381 ? 55.413 -0.839 7.945 0.50 24.31 364 THR B O 1
ATOM 6407 N N . GLY B 1 382 ? 55.759 1.115 6.881 1.00 21.84 365 GLY B N 1
ATOM 6408 C CA . GLY B 1 382 ? 55.599 0.536 5.545 1.00 20.90 365 GLY B CA 1
ATOM 6409 C C . GLY B 1 382 ? 54.287 0.812 4.832 1.00 18.58 365 GLY B C 1
ATOM 6410 O O . GLY B 1 382 ? 54.096 0.381 3.691 1.00 19.33 365 GLY B O 1
ATOM 6411 N N . PHE B 1 383 ? 53.378 1.529 5.481 1.00 17.72 366 PHE B N 1
ATOM 6412 C CA . PHE B 1 383 ? 52.102 1.875 4.840 1.00 17.90 366 PHE B CA 1
ATOM 6413 C C . PHE B 1 383 ? 52.285 2.763 3.616 1.00 18.78 366 PHE B C 1
ATOM 6414 O O . PHE B 1 383 ? 53.232 3.563 3.559 1.00 20.18 366 PHE B O 1
ATOM 6422 N N . VAL B 1 384 ? 51.391 2.612 2.641 1.00 18.52 367 VAL B N 1
ATOM 6423 C CA . VAL B 1 384 ? 51.377 3.456 1.442 1.00 18.13 367 VAL B CA 1
ATOM 6424 C C . VAL B 1 384 ? 50.008 4.107 1.264 1.00 18.99 367 VAL B C 1
ATOM 6425 O O . VAL B 1 384 ? 49.060 3.760 1.967 1.00 19.19 367 VAL B O 1
ATOM 6429 N N . ASN B 1 385 ? 49.902 5.058 0.332 1.00 19.48 368 ASN B N 1
ATOM 6430 C CA . ASN B 1 385 ? 48.654 5.777 0.093 1.00 20.49 368 ASN B CA 1
ATOM 6431 C C . ASN B 1 385 ? 48.072 6.371 1.393 1.00 20.06 368 ASN B C 1
ATOM 6432 O O . ASN B 1 385 ? 46.873 6.281 1.664 1.00 20.36 368 ASN B O 1
ATOM 6437 N N . VAL B 1 386 ? 48.934 6.997 2.178 1.00 20.83 369 VAL B N 1
ATOM 6438 C CA . VAL B 1 386 ? 48.497 7.583 3.445 1.00 20.53 369 VAL B CA 1
ATOM 6439 C C . VAL B 1 386 ? 47.658 8.843 3.245 1.00 21.25 369 VAL B C 1
ATOM 6440 O O . VAL B 1 386 ? 48.029 9.743 2.472 1.00 22.57 369 VAL B O 1
ATOM 6444 N N . GLN B 1 387 ? 46.506 8.892 3.893 1.00 22.29 370 GLN B N 1
ATOM 6445 C CA . GLN B 1 387 ? 45.691 10.087 3.900 1.00 23.70 370 GLN B CA 1
ATOM 6446 C C . GLN B 1 387 ? 45.450 10.460 5.356 1.00 25.14 370 GLN B C 1
ATOM 6447 O O . GLN B 1 387 ? 45.112 9.605 6.173 1.00 25.44 370 GLN B O 1
ATOM 6453 N N . THR B 1 388 ? 45.676 11.723 5.697 1.00 24.29 371 THR B N 1
ATOM 6454 C CA . THR B 1 388 ? 45.360 12.202 7.036 1.00 25.62 371 THR B CA 1
ATOM 6455 C C . THR B 1 388 ? 44.453 13.413 6.915 1.00 25.34 371 THR B C 1
ATOM 6456 O O . THR B 1 388 ? 44.545 14.192 5.955 1.00 26.37 371 THR B O 1
ATOM 6460 N N . GLU B 1 389 ? 43.552 13.561 7.871 1.00 23.69 372 GLU B N 1
ATOM 6461 C CA . GLU B 1 389 ? 42.645 14.680 7.843 1.00 22.76 372 GLU B CA 1
ATOM 6462 C C . GLU B 1 389 ? 42.382 15.187 9.248 1.00 21.30 372 GLU B C 1
ATOM 6463 O O . GLU B 1 389 ? 42.188 14.404 10.183 1.00 19.93 372 GLU B O 1
ATOM 6469 N N . ASN B 1 390 ? 42.399 16.507 9.395 1.00 19.24 373 ASN B N 1
ATOM 6470 C CA . ASN B 1 390 ? 42.040 17.151 10.650 1.00 19.00 373 ASN B CA 1
ATOM 6471 C C . ASN B 1 390 ? 40.528 17.339 10.664 1.00 18.68 373 ASN B C 1
ATOM 6472 O O . ASN B 1 390 ? 39.993 18.194 9.949 1.00 20.16 373 ASN B O 1
ATOM 6477 N N . MET B 1 391 ? 39.817 16.522 11.440 1.00 16.68 374 MET B N 1
ATOM 6478 C CA . MET B 1 391 ? 38.357 16.581 11.504 1.00 16.50 374 MET B CA 1
ATOM 6479 C C . MET B 1 391 ? 37.875 17.392 12.698 1.00 15.10 374 MET B C 1
ATOM 6480 O O . MET B 1 391 ? 36.724 17.268 13.116 1.00 15.69 374 MET B O 1
ATOM 6485 N N . THR B 1 392 ? 38.755 18.234 13.234 1.00 16.32 375 THR B N 1
ATOM 6486 C CA . THR B 1 392 ? 38.405 19.022 14.415 1.00 17.27 375 THR B CA 1
ATOM 6487 C C . THR B 1 392 ? 37.171 19.928 14.205 1.00 17.18 375 THR B C 1
ATOM 6488 O O . THR B 1 392 ? 36.314 20.015 15.073 1.00 16.88 375 THR B O 1
ATOM 6492 N N . PRO B 1 393 ? 37.035 20.563 13.026 1.00 17.87 376 PRO B N 1
ATOM 6493 C CA . PRO B 1 393 ? 35.787 21.312 12.845 1.00 18.02 376 PRO B CA 1
ATOM 6494 C C . PRO B 1 393 ? 34.519 20.459 13.005 1.00 17.85 376 PRO B C 1
ATOM 6495 O O . PRO B 1 393 ? 33.527 20.896 13.602 1.00 17.58 376 PRO B O 1
ATOM 6499 N N . ARG B 1 394 ? 34.549 19.219 12.508 1.00 17.48 377 ARG B N 1
ATOM 6500 C CA . ARG B 1 394 ? 33.386 18.360 12.636 1.00 17.53 377 ARG B CA 1
ATOM 6501 C C . ARG B 1 394 ? 33.189 17.940 14.103 1.00 15.60 377 ARG B C 1
ATOM 6502 O O . ARG B 1 394 ? 32.074 17.846 14.586 1.00 15.35 377 ARG B O 1
ATOM 6510 N N . PHE B 1 395 ? 34.300 17.701 14.795 1.00 16.84 378 PHE B N 1
ATOM 6511 C CA . PHE B 1 395 ? 34.274 17.332 16.225 1.00 16.43 378 PHE B CA 1
ATOM 6512 C C . PHE B 1 395 ? 33.590 18.441 17.039 1.00 15.54 378 PHE B C 1
ATOM 6513 O O . PHE B 1 395 ? 32.746 18.171 17.889 1.00 15.91 378 PHE B O 1
ATOM 6521 N N . LYS B 1 396 ? 33.950 19.692 16.743 1.00 16.94 379 LYS B N 1
ATOM 6522 C CA . LYS B 1 396 ? 33.302 20.843 17.369 1.00 17.71 379 LYS B CA 1
ATOM 6523 C C . LYS B 1 396 ? 31.798 20.842 17.123 1.00 16.76 379 LYS B C 1
ATOM 6524 O O . LYS B 1 396 ? 31.017 21.002 18.056 1.00 16.51 379 LYS B O 1
ATOM 6530 N N . GLU B 1 397 ? 31.372 20.635 15.871 1.00 16.63 380 GLU B N 1
ATOM 6531 C CA . GLU B 1 397 ? 29.938 20.537 15.567 1.00 17.98 380 GLU B CA 1
ATOM 6532 C C . GLU B 1 397 ? 29.244 19.461 16.376 1.00 16.91 380 GLU B C 1
ATOM 6533 O O . GLU B 1 397 ? 28.148 19.663 16.911 1.00 17.92 380 GLU B O 1
ATOM 6539 N N . ILE B 1 398 ? 29.884 18.291 16.452 1.00 16.40 381 ILE B N 1
ATOM 6540 C CA . ILE B 1 398 ? 29.292 17.168 17.145 1.00 16.37 381 ILE B CA 1
ATOM 6541 C C . ILE B 1 398 ? 29.189 17.455 18.640 1.00 15.82 381 ILE B C 1
ATOM 6542 O O . ILE B 1 398 ? 28.154 17.191 19.251 1.00 16.37 381 ILE B O 1
ATOM 6547 N N . LEU B 1 399 ? 30.265 17.984 19.219 1.00 16.13 382 LEU B N 1
ATOM 6548 C CA . LEU B 1 399 ? 30.251 18.332 20.645 1.00 17.11 382 LEU B CA 1
ATOM 6549 C C . LEU B 1 399 ? 29.117 19.302 20.963 1.00 17.15 382 LEU B C 1
ATOM 6550 O O . LEU B 1 399 ? 28.386 19.104 21.926 1.00 16.84 382 LEU B O 1
ATOM 6555 N N . LEU B 1 400 ? 28.951 20.329 20.130 1.00 17.58 383 LEU B N 1
ATOM 6556 C CA . LEU B 1 400 ? 27.841 21.271 20.325 1.00 18.93 383 LEU B CA 1
ATOM 6557 C C . LEU B 1 400 ? 26.482 20.588 20.262 1.00 19.33 383 LEU B C 1
ATOM 6558 O O . LEU B 1 400 ? 25.614 20.852 21.100 1.00 19.97 383 LEU B O 1
ATOM 6563 N N . GLU B 1 401 ? 26.293 19.705 19.274 1.00 19.17 384 GLU B N 1
ATOM 6564 C CA . GLU B 1 401 ? 25.019 18.989 19.112 1.00 21.79 384 GLU B CA 1
ATOM 6565 C C . GLU B 1 401 ? 24.741 18.107 20.322 1.00 20.03 384 GLU B C 1
ATOM 6566 O O . GLU B 1 401 ? 23.636 18.091 20.856 1.00 20.96 384 GLU B O 1
ATOM 6572 N N . GLU B 1 402 ? 25.757 17.357 20.749 1.00 18.33 385 GLU B N 1
ATOM 6573 C CA . GLU B 1 402 ? 25.596 16.439 21.858 1.00 18.52 385 GLU B CA 1
ATOM 6574 C C . GLU B 1 402 ? 25.317 17.167 23.173 1.00 17.34 385 GLU B C 1
ATOM 6575 O O . GLU B 1 402 ? 24.445 16.753 23.934 1.00 17.01 385 GLU B O 1
ATOM 6581 N N . ARG B 1 403 ? 26.050 18.247 23.436 1.00 18.05 386 ARG B N 1
ATOM 6582 C CA . ARG B 1 403 ? 25.798 19.051 24.628 1.00 18.82 386 ARG B CA 1
ATOM 6583 C C . ARG B 1 403 ? 24.384 19.649 24.572 1.00 19.70 386 ARG B C 1
ATOM 6584 O O . ARG B 1 403 ? 23.661 19.623 25.558 1.00 20.63 386 ARG B O 1
ATOM 6592 N N . GLY B 1 404 ? 23.994 20.143 23.397 1.00 20.58 387 GLY B N 1
ATOM 6593 C CA . GLY B 1 404 ? 22.644 20.689 23.196 1.00 22.17 387 GLY B CA 1
ATOM 6594 C C . GLY B 1 404 ? 21.538 19.672 23.423 1.00 22.61 387 GLY B C 1
ATOM 6595 O O . GLY B 1 404 ? 20.505 19.974 24.026 1.00 24.52 387 GLY B O 1
ATOM 6596 N N . HIS B 1 405 ? 21.761 18.452 22.944 1.00 22.63 388 HIS B N 1
ATOM 6597 C CA . HIS B 1 405 ? 20.813 17.365 23.119 1.00 23.72 388 HIS B CA 1
ATOM 6598 C C . HIS B 1 405 ? 20.606 17.042 24.571 1.00 24.62 388 HIS B C 1
ATOM 6599 O O . HIS B 1 405 ? 19.497 16.733 24.995 1.00 26.19 388 HIS B O 1
ATOM 6606 N N . LEU B 1 406 ? 21.674 17.084 25.358 1.00 24.36 389 LEU B N 1
ATOM 6607 C CA . LEU B 1 406 ? 21.540 16.839 26.784 1.00 25.05 389 LEU B CA 1
ATOM 6608 C C . LEU B 1 406 ? 20.856 18.022 27.458 1.00 27.37 389 LEU B C 1
ATOM 6609 O O . LEU B 1 406 ? 19.941 17.826 28.247 1.00 27.96 389 LEU B O 1
ATOM 6614 N N . GLU B 1 407 ? 21.305 19.235 27.135 1.00 29.74 390 GLU B N 1
ATOM 6615 C CA . GLU B 1 407 ? 20.784 20.455 27.766 1.00 33.07 390 GLU B CA 1
ATOM 6616 C C . GLU B 1 407 ? 19.294 20.643 27.476 1.00 35.70 390 GLU B C 1
ATOM 6617 O O . GLU B 1 407 ? 18.588 21.293 28.250 1.00 37.32 390 GLU B O 1
ATOM 6623 N N . GLN B 1 408 ? 18.808 20.038 26.393 1.00 38.48 391 GLN B N 1
ATOM 6624 C CA . GLN B 1 408 ? 17.396 20.154 26.014 1.00 41.85 391 GLN B CA 1
ATOM 6625 C C . GLN B 1 408 ? 16.542 18.934 26.371 1.00 42.34 391 GLN B C 1
ATOM 6626 O O . GLN B 1 408 ? 15.353 18.879 26.043 1.00 42.51 391 GLN B O 1
ATOM 6632 N N . ASN B 1 409 ? 17.139 17.962 27.052 1.00 42.02 392 ASN B N 1
ATOM 6633 C CA . ASN B 1 409 ? 16.399 16.778 27.480 1.00 42.16 392 ASN B CA 1
ATOM 6634 C C . ASN B 1 409 ? 16.711 16.396 28.919 1.00 42.03 392 ASN B C 1
ATOM 6635 O O . ASN B 1 409 ? 16.812 15.215 29.254 1.00 39.54 392 ASN B O 1
ATOM 6640 N N . GLU B 1 410 ? 16.863 17.412 29.762 1.00 42.91 393 GLU B N 1
ATOM 6641 C CA . GLU B 1 410 ? 17.225 17.219 31.161 1.00 45.13 393 GLU B CA 1
ATOM 6642 C C . GLU B 1 410 ? 16.277 16.290 31.907 1.00 43.34 393 GLU B C 1
ATOM 6643 O O . GLU B 1 410 ? 16.719 15.412 32.644 1.00 43.01 393 GLU B O 1
ATOM 6649 N N . ALA B 1 411 ? 14.976 16.490 31.716 1.00 43.21 394 ALA B N 1
ATOM 6650 C CA . ALA B 1 411 ? 13.972 15.659 32.368 1.00 41.88 394 ALA B CA 1
ATOM 6651 C C . ALA B 1 411 ? 14.228 14.180 32.098 1.00 40.70 394 ALA B C 1
ATOM 6652 O O . ALA B 1 411 ? 14.338 13.382 33.032 1.00 40.38 394 ALA B O 1
ATOM 6654 N N . GLU B 1 412 ? 14.325 13.817 30.822 1.00 39.54 395 GLU B N 1
ATOM 6655 C CA . GLU B 1 412 ? 14.569 12.429 30.457 1.00 38.26 395 GLU B CA 1
ATOM 6656 C C . GLU B 1 412 ? 15.877 11.925 31.065 1.00 36.31 395 GLU B C 1
ATOM 6657 O O . GLU B 1 412 ? 15.915 10.855 31.676 1.00 34.55 395 GLU B O 1
ATOM 6663 N N . PHE B 1 413 ? 16.948 12.696 30.893 1.00 34.99 396 PHE B N 1
ATOM 6664 C CA . PHE B 1 413 ? 18.253 12.298 31.421 1.00 33.13 396 PHE B CA 1
ATOM 6665 C C . PHE B 1 413 ? 18.256 12.167 32.942 1.00 34.82 396 PHE B C 1
ATOM 6666 O O . PHE B 1 413 ? 18.859 11.242 33.495 1.00 34.61 396 PHE B O 1
ATOM 6674 N N . MET B 1 414 ? 17.587 13.095 33.620 1.00 34.99 397 MET B N 1
ATOM 6675 C CA . MET B 1 414 ? 17.547 13.077 35.079 1.00 36.87 397 MET B CA 1
ATOM 6676 C C . MET B 1 414 ? 16.744 11.906 35.622 1.00 35.93 397 MET B C 1
ATOM 6677 O O . MET B 1 414 ? 16.892 11.534 36.785 1.00 36.64 397 MET B O 1
ATOM 6682 N N . SER B 1 415 ? 15.896 11.327 34.779 1.00 36.40 398 SER B N 1
ATOM 6683 C CA . SER B 1 415 ? 15.102 10.172 35.180 1.00 37.77 398 SER B CA 1
ATOM 6684 C C . SER B 1 415 ? 15.896 8.870 35.105 1.00 38.22 398 SER B C 1
ATOM 6685 O O . SER B 1 415 ? 15.443 7.834 35.583 1.00 38.72 398 SER B O 1
ATOM 6688 N N . LYS B 1 416 ? 17.080 8.926 34.505 1.00 37.56 399 LYS B N 1
ATOM 6689 C CA . LYS B 1 416 ? 17.905 7.736 34.334 1.00 36.33 399 LYS B CA 1
ATOM 6690 C C . LYS B 1 416 ? 19.250 7.879 35.040 1.00 34.32 399 LYS B C 1
ATOM 6691 O O . LYS B 1 416 ? 19.897 6.887 35.358 1.00 33.38 399 LYS B O 1
ATOM 6697 N N . PHE B 1 417 ? 19.670 9.120 35.269 1.00 32.53 400 PHE B N 1
ATOM 6698 C CA . PHE B 1 417 ? 21.004 9.394 35.793 1.00 31.43 400 PHE B CA 1
ATOM 6699 C C . PHE B 1 417 ? 20.946 10.405 36.930 1.00 31.82 400 PHE B C 1
ATOM 6700 O O . PHE B 1 417 ? 19.882 10.939 37.237 1.00 32.42 400 PHE B O 1
ATOM 6708 N N . THR B 1 418 ? 22.093 10.653 37.554 1.00 32.40 401 THR B N 1
ATOM 6709 C CA . THR B 1 418 ? 22.180 11.611 38.650 1.00 33.13 401 THR B CA 1
ATOM 6710 C C . THR B 1 418 ? 22.530 13.012 38.144 1.00 34.24 401 THR B C 1
ATOM 6711 O O . THR B 1 418 ? 22.916 13.191 36.979 1.00 32.07 401 THR B O 1
ATOM 6715 N N . GLN B 1 419 ? 22.376 14.006 39.017 1.00 34.57 402 GLN B N 1
ATOM 6716 C CA . GLN B 1 419 ? 22.800 15.367 38.703 1.00 34.37 402 GLN B CA 1
ATOM 6717 C C . GLN B 1 419 ? 24.305 15.392 38.482 1.00 33.79 402 GLN B C 1
ATOM 6718 O O . GLN B 1 419 ? 24.808 16.112 37.614 1.00 33.30 402 GLN B O 1
ATOM 6724 N N . ARG B 1 420 ? 25.025 14.606 39.274 1.00 33.94 403 ARG B N 1
ATOM 6725 C CA . ARG B 1 420 ? 26.477 14.537 39.146 1.00 34.72 403 ARG B CA 1
ATOM 6726 C C . ARG B 1 420 ? 26.901 14.045 37.762 1.00 31.95 403 ARG B C 1
ATOM 6727 O O . ARG B 1 420 ? 27.860 14.556 37.183 1.00 30.07 403 ARG B O 1
ATOM 6735 N N . GLU B 1 421 ? 26.184 13.048 37.249 1.00 29.61 404 GLU B N 1
ATOM 6736 C CA . GLU B 1 421 ? 26.441 12.523 35.913 1.00 28.05 404 GLU B CA 1
ATOM 6737 C C . GLU B 1 421 ? 26.050 13.513 34.815 1.00 27.43 404 GLU B C 1
ATOM 6738 O O . GLU B 1 421 ? 26.781 13.673 33.840 1.00 24.49 404 GLU B O 1
ATOM 6744 N N . ARG B 1 422 ? 24.910 14.185 34.970 1.00 27.74 405 ARG B N 1
ATOM 6745 C CA . ARG B 1 422 ? 24.549 15.246 34.039 1.00 29.20 405 ARG B CA 1
ATOM 6746 C C . ARG B 1 422 ? 25.622 16.336 34.022 1.00 27.73 405 ARG B C 1
ATOM 6747 O O . ARG B 1 422 ? 26.074 16.772 32.964 1.00 26.45 405 ARG B O 1
ATOM 6755 N N . ASP B 1 423 ? 26.032 16.779 35.205 1.00 26.90 406 ASP B N 1
ATOM 6756 C CA . ASP B 1 423 ? 27.014 17.847 35.294 1.00 27.56 406 ASP B CA 1
ATOM 6757 C C . ASP B 1 423 ? 28.343 17.446 34.658 1.00 25.71 406 ASP B C 1
ATOM 6758 O O . ASP B 1 423 ? 29.006 18.270 34.036 1.00 25.05 406 ASP B O 1
ATOM 6763 N N . SER B 1 424 ? 28.754 16.191 34.811 1.00 24.25 407 SER B N 1
ATOM 6764 C CA . SER B 1 424 ? 30.056 15.809 34.264 1.00 23.39 407 SER B CA 1
ATOM 6765 C C . SER B 1 424 ? 30.027 15.716 32.739 1.00 21.01 407 SER B C 1
ATOM 6766 O O . SER B 1 424 ? 31.037 15.967 32.091 1.00 21.04 407 SER B O 1
ATOM 6769 N N . LEU B 1 425 ? 28.873 15.371 32.171 1.00 19.47 408 LEU B N 1
ATOM 6770 C CA . LEU B 1 425 ? 28.748 15.378 30.711 1.00 18.95 408 LEU B CA 1
ATOM 6771 C C . LEU B 1 425 ? 28.718 16.806 30.160 1.00 19.38 408 LEU B C 1
ATOM 6772 O O . LEU B 1 425 ? 29.468 17.126 29.231 1.00 17.25 408 LEU B O 1
ATOM 6777 N N . ILE B 1 426 ? 27.889 17.674 30.744 1.00 19.02 409 ILE B N 1
ATOM 6778 C CA . ILE B 1 426 ? 27.855 19.064 30.283 1.00 19.69 409 ILE B CA 1
ATOM 6779 C C . ILE B 1 426 ? 29.218 19.742 30.417 1.00 18.83 409 ILE B C 1
ATOM 6780 O O . ILE B 1 426 ? 29.727 20.329 29.458 1.00 20.06 409 ILE B O 1
ATOM 6785 N N . SER B 1 427 ? 29.838 19.649 31.589 1.00 18.85 410 SER B N 1
ATOM 6786 C CA . SER B 1 427 ? 31.124 20.312 31.787 1.00 18.84 410 SER B CA 1
ATOM 6787 C C . SER B 1 427 ? 32.238 19.672 30.964 1.00 17.06 410 SER B C 1
ATOM 6788 O O . SER B 1 427 ? 33.132 20.360 30.484 1.00 17.29 410 SER B O 1
ATOM 6791 N N . GLY B 1 428 ? 32.218 18.344 30.822 1.00 16.51 411 GLY B N 1
ATOM 6792 C CA . GLY B 1 428 ? 33.263 17.685 30.031 1.00 15.98 411 GLY B CA 1
ATOM 6793 C C . GLY B 1 428 ? 33.197 18.069 28.557 1.00 15.11 411 GLY B C 1
ATOM 6794 O O . GLY B 1 428 ? 34.227 18.252 27.908 1.00 15.16 411 GLY B O 1
ATOM 6795 N N . TRP B 1 429 ? 31.979 18.199 28.044 1.00 14.99 412 TRP B N 1
ATOM 6796 C CA . TRP B 1 429 ? 31.779 18.608 26.659 1.00 15.08 412 TRP B CA 1
ATOM 6797 C C . TRP B 1 429 ? 32.192 20.056 26.461 1.00 14.58 412 TRP B C 1
ATOM 6798 O O . TRP B 1 429 ? 32.868 20.392 25.502 1.00 14.78 412 TRP B O 1
ATOM 6809 N N . THR B 1 430 ? 31.806 20.914 27.406 1.00 16.07 413 THR B N 1
ATOM 6810 C CA . THR B 1 430 ? 32.230 22.309 27.403 1.00 16.54 413 THR B CA 1
ATOM 6811 C C . THR B 1 430 ? 33.756 22.392 27.498 1.00 15.86 413 THR B C 1
ATOM 6812 O O . THR B 1 430 ? 34.400 23.174 26.799 1.00 16.03 413 THR B O 1
ATOM 6816 N N . ASP B 1 431 ? 34.352 21.566 28.361 1.00 15.77 414 ASP B N 1
ATOM 6817 C CA . ASP B 1 431 ? 35.802 21.538 28.448 1.00 15.78 414 ASP B CA 1
ATOM 6818 C C . ASP B 1 431 ? 36.438 21.240 27.084 1.00 15.30 414 ASP B C 1
ATOM 6819 O O . ASP B 1 431 ? 37.383 21.903 26.674 1.00 14.46 414 ASP B O 1
ATOM 6824 N N . LYS B 1 432 ? 35.940 20.208 26.396 1.00 15.15 415 LYS B N 1
ATOM 6825 C CA . LYS B 1 432 ? 36.513 19.827 25.117 1.00 15.18 415 LYS B CA 1
ATOM 6826 C C . LYS B 1 432 ? 36.377 20.933 24.062 1.00 14.55 415 LYS B C 1
ATOM 6827 O O . LYS B 1 432 ? 37.305 21.149 23.293 1.00 14.55 415 LYS B O 1
ATOM 6833 N N . LEU B 1 433 ? 35.237 21.621 24.048 1.00 15.64 416 LEU B N 1
ATOM 6834 C CA . LEU B 1 433 ? 35.071 22.783 23.164 1.00 15.88 416 LEU B CA 1
ATOM 6835 C C . LEU B 1 433 ? 36.147 23.832 23.456 1.00 15.34 416 LEU B C 1
ATOM 6836 O O . LEU B 1 433 ? 36.748 24.415 22.540 1.00 15.01 416 LEU B O 1
ATOM 6841 N N . GLY B 1 434 ? 36.433 24.056 24.734 1.00 15.23 417 GLY B N 1
ATOM 6842 C CA . GLY B 1 434 ? 37.550 24.936 25.088 1.00 15.03 417 GLY B CA 1
ATOM 6843 C C . GLY B 1 434 ? 38.913 24.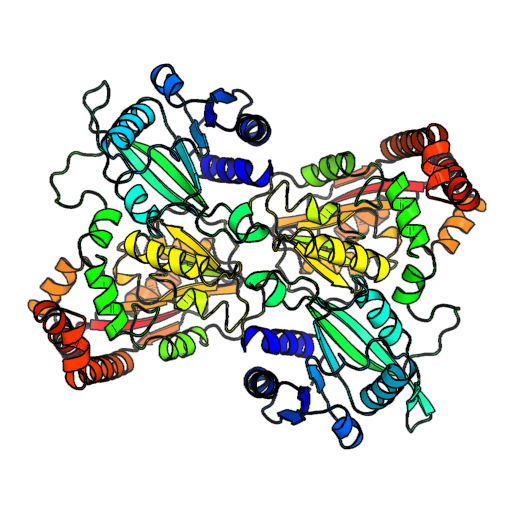452 24.619 1.00 15.65 417 GLY B C 1
ATOM 6844 O O . GLY B 1 434 ? 39.741 25.224 24.126 1.00 16.72 417 GLY B O 1
ATOM 6845 N N . TYR B 1 435 ? 39.167 23.149 24.760 1.00 15.41 418 TYR B N 1
ATOM 6846 C CA . TYR B 1 435 ? 40.437 22.597 24.313 1.00 15.84 418 TYR B CA 1
ATOM 6847 C C . TYR B 1 435 ? 40.612 22.741 22.797 1.00 15.50 418 TYR B C 1
ATOM 6848 O O . TYR B 1 435 ? 41.729 22.885 22.316 1.00 16.59 418 TYR B O 1
ATOM 6857 N N . ILE B 1 436 ? 39.504 22.683 22.060 1.00 16.47 419 ILE B N 1
ATOM 6858 C CA . ILE B 1 436 ? 39.542 22.873 20.611 1.00 16.67 419 ILE B CA 1
ATOM 6859 C C . ILE B 1 436 ? 39.923 24.320 20.266 1.00 16.93 419 ILE B C 1
ATOM 6860 O O . ILE B 1 436 ? 40.754 24.552 19.396 1.00 17.74 419 ILE B O 1
ATOM 6865 N N . GLU B 1 437 ? 39.345 25.275 20.986 1.00 18.15 420 GLU B N 1
ATOM 6866 C CA . GLU B 1 437 ? 39.596 26.691 20.689 1.00 19.35 420 GLU B CA 1
ATOM 6867 C C . GLU B 1 437 ? 41.059 27.088 20.955 1.00 19.50 420 GLU B C 1
ATOM 6868 O O . GLU B 1 437 ? 41.607 27.982 20.296 1.00 20.37 420 GLU B O 1
ATOM 6874 N N . LYS B 1 438 ? 41.721 26.391 21.874 1.00 18.59 421 LYS B N 1
ATOM 6875 C CA . LYS B 1 438 ? 43.152 26.612 22.134 1.00 19.64 421 LYS B CA 1
ATOM 6876 C C . LYS B 1 438 ? 44.051 25.796 21.197 1.00 18.30 421 LYS B C 1
ATOM 6877 O O . LYS B 1 438 ? 45.285 25.835 21.291 1.00 19.10 421 LYS B O 1
ATOM 6883 N N . ASP B 1 439 ? 43.418 25.072 20.274 1.00 18.87 422 ASP B N 1
ATOM 6884 C CA . ASP B 1 439 ? 44.102 24.111 19.399 1.00 18.43 422 ASP B CA 1
ATOM 6885 C C . ASP B 1 439 ? 44.969 23.128 20.188 1.00 16.90 422 ASP B C 1
ATOM 6886 O O . ASP B 1 439 ? 46.059 22.732 19.770 1.00 17.47 422 ASP B O 1
ATOM 6891 N N . ASN B 1 440 ? 44.438 22.730 21.341 1.00 16.82 423 ASN B N 1
ATOM 6892 C CA . ASN B 1 440 ? 45.053 21.672 22.143 1.00 16.76 423 ASN B CA 1
ATOM 6893 C C . ASN B 1 440 ? 44.565 20.262 21.723 1.00 16.21 423 ASN B C 1
ATOM 6894 O O . ASN B 1 440 ? 45.371 19.344 21.562 1.00 17.21 423 ASN B O 1
ATOM 6899 N N . HIS B 1 441 ? 43.251 20.132 21.549 1.00 16.07 424 HIS B N 1
ATOM 6900 C CA . HIS B 1 441 ? 42.577 18.844 21.295 1.00 15.83 424 HIS B CA 1
ATOM 6901 C C . HIS B 1 441 ? 42.132 18.862 19.852 1.00 15.80 424 HIS B C 1
ATOM 6902 O O . HIS B 1 441 ? 41.473 19.814 19.410 1.00 15.58 424 HIS B O 1
ATOM 6909 N N . ASN B 1 442 ? 42.511 17.830 19.107 1.00 15.80 425 ASN B N 1
ATOM 6910 C CA . ASN B 1 442 ? 42.095 17.686 17.718 1.00 15.73 425 ASN B CA 1
ATOM 6911 C C . ASN B 1 442 ? 41.465 16.298 17.539 1.00 15.43 425 ASN B C 1
ATOM 6912 O O . ASN B 1 442 ? 41.699 15.374 18.339 1.00 14.72 425 ASN B O 1
ATOM 6917 N N . TRP B 1 443 ? 40.635 16.170 16.509 1.00 14.82 426 TRP B N 1
ATOM 6918 C CA . TRP B 1 443 ? 40.059 14.888 16.133 1.00 15.06 426 TRP B CA 1
ATOM 6919 C C . TRP B 1 443 ? 40.643 14.522 14.802 1.00 15.64 426 TRP B C 1
ATOM 6920 O O . TRP B 1 443 ? 40.331 15.171 13.792 1.00 17.44 426 TRP B O 1
ATOM 6931 N N . ASN B 1 444 ? 41.492 13.495 14.783 1.00 15.70 427 ASN B N 1
ATOM 6932 C CA . ASN B 1 444 ? 42.307 13.180 13.621 1.00 16.24 427 ASN B CA 1
ATOM 6933 C C . ASN B 1 444 ? 41.915 11.888 12.905 1.00 16.87 427 ASN B C 1
ATOM 6934 O O . ASN B 1 444 ? 41.553 10.900 13.552 1.00 17.20 427 ASN B O 1
ATOM 6939 N N . PHE B 1 445 ? 42.032 11.904 11.577 1.00 16.31 428 PHE B N 1
ATOM 6940 C CA . PHE B 1 445 ? 41.681 10.772 10.697 1.00 16.21 428 PHE B CA 1
ATOM 6941 C C . PHE B 1 445 ? 42.930 10.291 9.974 1.00 15.82 428 PHE B C 1
ATOM 6942 O O . PHE B 1 445 ? 43.771 11.081 9.511 1.00 15.75 428 PHE B O 1
ATOM 6950 N N . PHE B 1 446 ? 43.076 8.967 9.901 1.00 15.05 429 PHE B N 1
ATOM 6951 C CA . PHE B 1 446 ? 44.210 8.328 9.247 1.00 14.85 429 PHE B CA 1
ATOM 6952 C C . PHE B 1 446 ? 43.690 7.137 8.439 1.00 15.35 429 PHE B C 1
ATOM 6953 O O . PHE B 1 446 ? 42.976 6.288 8.973 1.00 15.65 429 PHE B O 1
ATOM 6961 N N . LEU B 1 447 ? 44.035 7.100 7.155 1.00 16.34 430 LEU B N 1
ATOM 6962 C CA . LEU B 1 447 ? 43.649 6.006 6.253 1.00 17.03 430 LEU B CA 1
ATOM 6963 C C . LEU B 1 447 ? 44.864 5.637 5.429 1.00 17.65 430 LEU B C 1
ATOM 6964 O O . LEU B 1 447 ? 45.535 6.509 4.872 1.00 18.57 430 LEU B O 1
ATOM 6969 N N . ALA B 1 448 ? 45.179 4.353 5.345 1.00 16.99 431 ALA B N 1
ATOM 6970 C CA . ALA B 1 448 ? 46.341 3.931 4.574 1.00 16.12 431 ALA B CA 1
ATOM 6971 C C . ALA B 1 448 ? 46.171 2.483 4.112 1.00 16.58 431 ALA B C 1
ATOM 6972 O O . ALA B 1 448 ? 45.171 1.831 4.425 1.00 15.87 431 ALA B O 1
ATOM 6974 N N . GLN B 1 449 ? 47.152 1.999 3.370 1.00 15.97 432 GLN B N 1
ATOM 6975 C CA . GLN B 1 449 ? 47.061 0.684 2.735 1.00 16.17 432 GLN B CA 1
ATOM 6976 C C . GLN B 1 449 ? 48.358 -0.089 2.908 1.00 16.34 432 GLN B C 1
ATOM 6977 O O . GLN B 1 449 ? 49.440 0.491 2.912 1.00 16.33 432 GLN B O 1
ATOM 6983 N N . LYS B 1 450 ? 48.268 -1.405 3.100 1.00 15.40 433 LYS B N 1
ATOM 6984 C CA . LYS B 1 450 ? 49.440 -2.251 3.023 1.00 15.93 433 LYS B CA 1
ATOM 6985 C C . LYS B 1 450 ? 49.725 -2.467 1.531 1.00 16.94 433 LYS B C 1
ATOM 6986 O O . LYS B 1 450 ? 48.811 -2.764 0.752 1.00 17.25 433 LYS B O 1
ATOM 6992 N N . PRO B 1 451 ? 50.990 -2.299 1.114 1.00 18.24 434 PRO B N 1
ATOM 6993 C CA . PRO B 1 451 ? 51.198 -2.389 -0.328 1.00 19.41 434 PRO B CA 1
ATOM 6994 C C . PRO B 1 451 ? 50.850 -3.755 -0.927 1.00 20.81 434 PRO B C 1
ATOM 6995 O O . PRO B 1 451 ? 50.937 -4.775 -0.236 1.00 19.74 434 PRO B O 1
ATOM 6999 N N . PHE B 1 452 ? 50.457 -3.739 -2.199 1.00 24.34 435 PHE B N 1
ATOM 7000 C CA . PHE B 1 452 ? 50.404 -4.940 -3.031 1.00 28.68 435 PHE B CA 1
ATOM 7001 C C . PHE B 1 452 ? 51.834 -5.299 -3.439 1.00 31.54 435 PHE B C 1
ATOM 7002 O O . PHE B 1 452 ? 52.141 -6.456 -3.738 1.00 35.28 435 PHE B O 1
#

InterPro domains:
  IPR013216 Methyltransferase type 11 [PF08241] (229-326)
  IPR029063 S-adenosyl-L-methionine-dependent methyltransferase superfamily [G3DSA:3.40.50.150] (171-434)
  IPR029063 S-adenosyl-L-methionine-dependent methyltransferase superfamily [SSF53335] (186-435)
  IPR040516 Phosphoethanolamine N-methyltransferase 2, N-terminal [PF17987] (46-169)

Foldseek 3Di:
DDLLQLLVVVVVVCVVCVPPAFAAEEEEALPVVVQVSNCVNCVVRPNRYYYHNACVCLQVAAAHAEYEYAQHCVVPLVPVVVVLVSQVSCLQHYFKYKYWHACLPPPPLLSQQVVVVSQCPDWDAYPVRFIKGWAWLKKWARLCCQPPVVRLRTIITITGIDGDDDDPPPQRDVLSVCCVACNPPQNLVLQCVLCHPQDNAFNPDVVLVVQVCVQPDAAAAAEEEEEQCFLPRNVVNCCVVHNYQYEYEHQHSSRVSNNSSVCSVVPDSSYIYMNHHLLRHQAAFQAHLEYEYGAPCLQPQCVLSSLLRVLRNHHAFHKYKYKYKAFFDFDDDPVRVVVCVSSVTRHHDQVVVQVSNVVSQWPPKDKDWCQVVVLVRLVVSLVVCVVCVVVVVVPDPPVSSCCSNVVSVVVNVCVVRRTITIMMIMTGRHD/DDLLQLLVVLVVVVVPYLFDAEEEEDLPPVVQVSNCVNCVVNNNRYDYHNAPVCLQVAAQHAEYEYAQHCVVCLVPLVVVLVSQVSCLQHYFKYKYWHACLPPPPLLSQQVVCVSQCPDWDQYPVRFIKGWAWLKKWARLCCQPPVVRLRTIMTITGIDGDDDDDDPADDVLRCCCVACNPPQNLVLQCVLCHHQDNAFNPPVVLVVQVCVQPDAAAAAEEEEEACFLPRSVVSCCVVHNYQYEYEHQHSSRVSNNSSVCSVVPDSSYIYMNHHLLRHQAAFQAHLEYEYGAPCLQPQCVLSSLLRVLRNHHAFHKYKYKYKAFFDFDDDPVNVVVCVSSVTRHHDPVVVVVSCVVNQWPPKDKDWCQVVSLVRLVVSLVVCVVPVVVVVVPDPPVSSVCSNVVSVVVNVCVVSRTIIIMMIMTGRHD

Nearest PDB structures (foldseek):
  4ine-assembly1_A  TM=1.002E+00  e=6.218E-101  Caenorhabditis elegans
  4ine-assembly1_B  TM=1.001E+00  e=2.524E-97  Caenorhabditis elegans
  4kri-assembly3_C  TM=9.654E-01  e=7.041E-68  Haemonchus contortus
  4kri-assembly1_A  TM=9.734E-01  e=3.437E-67  Haemonchus contortus
  4krh-assembly2_B  TM=9.696E-01  e=1.575E-66  Haemonchus contortus

Radius of gyration: 29.93 Å; Cα contacts (8 Å, |Δi|>4): 1743; chains: 2; bounding box: 58×86×82 Å

Organism: Caenorhabditis elegans (NCBI:txid6239)

GO terms:
  GO:0000773 phosphatidyl-N-methylethanolamine N-methyltransferase activity (F, IDA)
  GO:0006656 phosphatidylcholine biosynthetic process (P, IDA)

B-factor: mean 20.18, std 9.77, range [8.01, 71.24]

Sequence (859 aa):
SSLSIPRQSLYYVNKVTEGRSVSNVQVVSPCQKQGQTYVTAFTPLTSNVQVHTSLEQLSTIRNADVLIFNNALSQIITNADLLTDFLKNATAIGGTVIIREDLKDCSDKRQVARLTDYYFDVFRTTTDSDGNNTGLDLYTVDQVEHSNYVEQNFLDFIFVFRKKVFAPTTDATITFRDFLDKTQYTNTGIDAYEWMFGVVNFISPGGYDENLKIIKRRFGDFKPGQTMLDIGVGIGGGARQVVADEFGVHVHGIDLSSNMLAIALERLHEEKDSRVKYSITDALVYQFEDNSFDYVFSRDCIQHIPDTEKLFSRIYKALKPGGKVLLITMYGKGYGEQSDKFKTYVAQRAYFLKNLKEIADIANKTGFVNVQTENMTPRFKEILLEERGHLEQNEAEFMSKFTQRERDSSLIISGWTDKLGYIEKDNHNWNFFLAQKPFSSLSIPRQSLYYVNKVTSVSNVQVVSPCQKQGQTYVTAFTPLTSNVQVHTSLEQLSTIRNADVLIFNNALSQIITNADLLTDFLKNATAIGGTVIIREDLKDCSDKRQVARLTDYFDVFRTTDSDGNNTGLDLYTVDQVEEHSNYVEQNFLDFIFVFRKKVFAPTTDATITFRDFLDKTQYTNTGIDAYEWMFGVNFISPGGYDENLKIIKRFGDFKPGQTMLDIGVGIGGGARQVVADEFGVHVHGIDLSSNMLAIALERLHEEKDSSRVKYSITDALVYQFEDNSFDYVFSRDCIQHIPDTEKLFSRIYKALKPGGKVLITMYGKGYGEQSDKFKTYVAQRAYFLKNLKEIADIANKTTGFVNVQTENMTPRFKEILLEERGHLEQNEAEFMSKFTQRERDSLISGWTDKLGYIEKDNHNWNFFLAQKPF